Protein AF-0000000074044348 (afdb_homodimer)

Structure (mmCIF, N/CA/C/O backbone):
data_AF-0000000074044348-model_v1
#
loop_
_entity.id
_entity.type
_entity.pdbx_description
1 polymer 'ornithine decarboxylase'
#
loop_
_atom_site.group_PDB
_atom_site.id
_atom_site.type_symbol
_atom_site.label_atom_id
_atom_site.label_alt_id
_atom_site.label_comp_id
_atom_site.label_asym_id
_atom_site.label_entity_id
_atom_site.label_seq_id
_atom_site.pdbx_PDB_ins_code
_atom_site.Cartn_x
_atom_site.Cartn_y
_atom_site.Cartn_z
_atom_site.occupancy
_atom_site.B_iso_or_equiv
_atom_site.auth_seq_id
_atom_site.auth_comp_id
_atom_site.auth_asym_id
_atom_site.auth_atom_id
_atom_site.pdbx_PDB_model_num
ATOM 1 N N . MET A 1 1 ? -6.551 33.906 -3.139 1 64.88 1 MET A N 1
ATOM 2 C CA . MET A 1 1 ? -6.879 33.094 -4.301 1 64.88 1 MET A CA 1
ATOM 3 C C . MET A 1 1 ? -7.645 33.906 -5.34 1 64.88 1 MET A C 1
ATOM 5 O O . MET A 1 1 ? -8.523 34.688 -4.992 1 64.88 1 MET A O 1
ATOM 9 N N . SER A 1 2 ? -7.148 33.75 -6.535 1 73.5 2 SER A N 1
ATOM 10 C CA . SER A 1 2 ? -7.828 34.531 -7.566 1 73.5 2 SER A CA 1
ATOM 11 C C . SER A 1 2 ? -9.219 34 -7.852 1 73.5 2 SER A C 1
ATOM 13 O O . SER A 1 2 ? -9.5 32.812 -7.582 1 73.5 2 SER A O 1
ATOM 15 N N . ASN A 1 3 ? -10.031 34.781 -8.195 1 73.19 3 ASN A N 1
ATOM 16 C CA . ASN A 1 3 ? -11.391 34.406 -8.555 1 73.19 3 ASN A CA 1
ATOM 17 C C . ASN A 1 3 ? -11.398 33.312 -9.617 1 73.19 3 ASN A C 1
ATOM 19 O O . ASN A 1 3 ? -12.211 32.375 -9.562 1 73.19 3 ASN A O 1
ATOM 23 N N . ALA A 1 4 ? -10.508 33.344 -10.539 1 74.88 4 ALA A N 1
ATOM 24 C CA . ALA A 1 4 ? -10.445 32.375 -11.625 1 74.88 4 ALA A CA 1
ATOM 25 C C . ALA A 1 4 ? -10.094 30.984 -11.109 1 74.88 4 ALA A C 1
ATOM 27 O O . ALA A 1 4 ? -10.664 29.984 -11.555 1 74.88 4 ALA A O 1
ATOM 28 N N . THR A 1 5 ? -9.273 31 -10.117 1 86.94 5 THR A N 1
ATOM 29 C CA . THR A 1 5 ? -8.852 29.719 -9.555 1 86.94 5 THR A CA 1
ATOM 30 C C . THR A 1 5 ? -9.977 29.094 -8.742 1 86.94 5 THR A C 1
ATOM 32 O O . THR A 1 5 ? -10.234 27.891 -8.852 1 86.94 5 THR A O 1
ATOM 35 N N . ALA A 1 6 ? -10.602 29.922 -8.008 1 90.62 6 ALA A N 1
ATOM 36 C CA . ALA A 1 6 ? -11.727 29.438 -7.211 1 90.62 6 ALA A CA 1
ATOM 37 C C . ALA A 1 6 ? -12.828 28.875 -8.109 1 90.62 6 ALA A C 1
ATOM 39 O O . ALA A 1 6 ? -13.445 27.859 -7.781 1 90.62 6 ALA A O 1
ATOM 40 N N . GLU A 1 7 ? -13.055 29.562 -9.25 1 93.69 7 GLU A N 1
ATOM 41 C CA . GLU A 1 7 ? -14.055 29.109 -10.203 1 93.69 7 GLU A CA 1
ATOM 42 C C . GLU A 1 7 ? -13.68 27.75 -10.789 1 93.69 7 GLU A C 1
ATOM 44 O O . GLU A 1 7 ? -14.531 26.859 -10.898 1 93.69 7 GLU A O 1
ATOM 49 N N . THR A 1 8 ? -12.469 27.609 -11.109 1 95.56 8 THR A N 1
ATOM 50 C CA . THR A 1 8 ? -11.992 26.359 -11.695 1 95.56 8 THR A CA 1
ATOM 51 C C . THR A 1 8 ? -12.117 25.219 -10.688 1 95.56 8 THR A C 1
ATOM 53 O O . THR A 1 8 ? -12.547 24.125 -11.039 1 95.56 8 THR A O 1
ATOM 56 N N . VAL A 1 9 ? -11.734 25.453 -9.453 1 96.75 9 VAL A N 1
ATOM 57 C CA . VAL A 1 9 ? -11.812 24.453 -8.398 1 96.75 9 VAL A CA 1
ATOM 58 C C . VAL A 1 9 ? -13.273 24.078 -8.148 1 96.75 9 VAL A C 1
ATOM 60 O O . VAL A 1 9 ? -13.594 22.891 -8.039 1 96.75 9 VAL A O 1
ATOM 63 N N . TYR A 1 10 ? -14.102 25.094 -8.125 1 97.06 10 TYR A N 1
ATOM 64 C CA . TYR A 1 10 ? -15.523 24.859 -7.918 1 97.06 10 TYR A CA 1
ATOM 65 C C . TYR A 1 10 ? -16.109 24.016 -9.047 1 97.06 10 TYR A C 1
ATOM 67 O O . TYR A 1 10 ? -16.828 23.047 -8.797 1 97.06 10 TYR A O 1
ATOM 75 N N . GLU A 1 11 ? -15.797 24.328 -10.258 1 97.38 11 GLU A N 1
ATOM 76 C CA . GLU A 1 11 ? -16.328 23.625 -11.422 1 97.38 11 GLU A CA 1
ATOM 77 C C . GLU A 1 11 ? -15.844 22.172 -11.445 1 97.38 11 GLU A C 1
ATOM 79 O O . GLU A 1 11 ? -16.609 21.266 -11.781 1 97.38 11 GLU A O 1
ATOM 84 N N . HIS A 1 12 ? -14.633 22.016 -11.125 1 97.81 12 HIS A N 1
ATOM 85 C CA . HIS A 1 12 ? -14.094 20.656 -11.086 1 97.81 12 HIS A CA 1
ATOM 86 C C . HIS A 1 12 ? -14.781 19.812 -10.016 1 97.81 12 HIS A C 1
ATOM 88 O O . HIS A 1 12 ? -15.133 18.656 -10.25 1 97.81 12 HIS A O 1
ATOM 94 N N . LEU A 1 13 ? -14.969 20.391 -8.805 1 98.12 13 LEU A N 1
ATOM 95 C CA . LEU A 1 13 ? -15.656 19.703 -7.715 1 98.12 13 LEU A CA 1
ATOM 96 C C . LEU A 1 13 ? -17.078 19.344 -8.117 1 98.12 13 LEU A C 1
ATOM 98 O O . LEU A 1 13 ? -17.516 18.203 -7.895 1 98.12 13 LEU A O 1
ATOM 102 N N . MET A 1 14 ? -17.766 20.312 -8.75 1 97.88 14 MET A N 1
ATOM 103 C CA . MET A 1 14 ? -19.156 20.094 -9.125 1 97.88 14 MET A CA 1
ATOM 104 C C . MET A 1 14 ? -19.25 19.078 -10.258 1 97.88 14 MET A C 1
ATOM 106 O O . MET A 1 14 ? -20.219 18.297 -10.32 1 97.88 14 MET A O 1
ATOM 110 N N . ALA A 1 15 ? -18.266 19.062 -11.148 1 97.88 15 ALA A N 1
ATOM 111 C CA . ALA A 1 15 ? -18.25 18.109 -12.25 1 97.88 15 ALA A CA 1
ATOM 112 C C . ALA A 1 15 ? -18.016 16.688 -11.742 1 97.88 15 ALA A C 1
ATOM 114 O O . ALA A 1 15 ? -18.5 15.719 -12.344 1 97.88 15 ALA A O 1
ATOM 115 N N . GLY A 1 16 ? -17.375 16.531 -10.648 1 97.88 16 GLY A N 1
ATOM 116 C CA . GLY A 1 16 ? -17.031 15.227 -10.141 1 97.88 16 GLY A CA 1
ATOM 117 C C . GLY A 1 16 ? -17.984 14.711 -9.086 1 97.88 16 GLY A C 1
ATOM 118 O O . GLY A 1 16 ? -18 13.516 -8.781 1 97.88 16 GLY A O 1
ATOM 119 N N . ALA A 1 17 ? -18.828 15.562 -8.523 1 98.44 17 ALA A N 1
ATOM 120 C CA . ALA A 1 17 ? -19.719 15.18 -7.43 1 98.44 17 ALA A CA 1
ATOM 121 C C . ALA A 1 17 ? -21.156 14.984 -7.93 1 98.44 17 ALA A C 1
ATOM 123 O O . ALA A 1 17 ? -21.609 15.727 -8.797 1 98.44 17 ALA A O 1
ATOM 124 N N . ARG A 1 18 ? -21.828 14.008 -7.41 1 98.38 18 ARG A N 1
ATOM 125 C CA . ARG A 1 18 ? -23.25 13.805 -7.684 1 98.38 18 ARG A CA 1
ATOM 126 C C . ARG A 1 18 ? -24.109 14.672 -6.773 1 98.38 18 ARG A C 1
ATOM 128 O O . ARG A 1 18 ? -24.016 14.57 -5.547 1 98.38 18 ARG A O 1
ATOM 135 N N . GLN A 1 19 ? -24.938 15.492 -7.352 1 98.25 19 GLN A N 1
ATOM 136 C CA . GLN A 1 19 ? -25.828 16.344 -6.57 1 98.25 19 GLN A CA 1
ATOM 137 C C . GLN A 1 19 ? -27.094 15.602 -6.156 1 98.25 19 GLN A C 1
ATOM 139 O O . GLN A 1 19 ? -27.672 14.859 -6.949 1 98.25 19 GLN A O 1
ATOM 144 N N . ILE A 1 20 ? -27.438 15.781 -4.922 1 97.94 20 ILE A N 1
ATOM 145 C CA . ILE A 1 20 ? -28.625 15.141 -4.391 1 97.94 20 ILE A CA 1
ATOM 146 C C . ILE A 1 20 ? -29.484 16.172 -3.646 1 97.94 20 ILE A C 1
ATOM 148 O O . ILE A 1 20 ? -29.016 17.266 -3.35 1 97.94 20 ILE A O 1
ATOM 152 N N . ASP A 1 21 ? -30.719 15.766 -3.318 1 96.69 21 ASP A N 1
ATOM 153 C CA . ASP A 1 21 ? -31.625 16.656 -2.598 1 96.69 21 ASP A CA 1
ATOM 154 C C . ASP A 1 21 ? -31.219 16.766 -1.127 1 96.69 21 ASP A C 1
ATOM 156 O O . ASP A 1 21 ? -30.672 15.836 -0.556 1 96.69 21 ASP A O 1
ATOM 160 N N . ASP A 1 22 ? -31.547 17.844 -0.506 1 94.88 22 ASP A N 1
ATOM 161 C CA . ASP A 1 22 ? -31.203 18.109 0.886 1 94.88 22 ASP A CA 1
ATOM 162 C C . ASP A 1 22 ? -31.812 17.062 1.815 1 94.88 22 ASP A C 1
ATOM 164 O O . ASP A 1 22 ? -31.25 16.766 2.873 1 94.88 22 ASP A O 1
ATOM 168 N N . GLY A 1 23 ? -32.875 16.5 1.412 1 92.56 23 GLY A N 1
ATOM 169 C CA . GLY A 1 23 ? -33.562 15.531 2.256 1 92.56 23 GLY A CA 1
ATOM 170 C C . GLY A 1 23 ? -33.062 14.117 2.098 1 92.56 23 GLY A C 1
ATOM 171 O O . GLY A 1 23 ? -33.438 13.219 2.854 1 92.56 23 GLY A O 1
ATOM 172 N N . THR A 1 24 ? -32.125 13.891 1.199 1 94.62 24 THR A N 1
ATOM 173 C CA . THR A 1 24 ? -31.578 12.555 0.963 1 94.62 24 THR A CA 1
ATOM 174 C C . THR A 1 24 ? -30.656 12.141 2.1 1 94.62 24 THR A C 1
ATOM 176 O O . THR A 1 24 ? -29.656 12.828 2.377 1 94.62 24 THR A O 1
ATOM 179 N N . SER A 1 25 ? -30.953 11.062 2.814 1 93.31 25 SER A N 1
ATOM 180 C CA . SER A 1 25 ? -30.125 10.578 3.924 1 93.31 25 SER A CA 1
ATOM 181 C C . SER A 1 25 ? -28.969 9.727 3.426 1 93.31 25 SER A C 1
ATOM 183 O O . SER A 1 25 ? -28.938 9.32 2.262 1 93.31 25 SER A O 1
ATOM 185 N N . LEU A 1 26 ? -27.984 9.547 4.281 1 94 26 LEU A N 1
ATOM 186 C CA . LEU A 1 26 ? -26.906 8.633 3.949 1 94 26 LEU A CA 1
ATOM 187 C C . LEU A 1 26 ? -27.438 7.242 3.637 1 94 26 LEU A C 1
ATOM 189 O O . LEU A 1 26 ? -26.938 6.566 2.734 1 94 26 LEU A O 1
ATOM 193 N N . HIS A 1 27 ? -28.469 6.805 4.332 1 95.38 27 HIS A N 1
ATOM 194 C CA . HIS A 1 27 ? -29.094 5.52 4.07 1 95.38 27 HIS A CA 1
ATOM 195 C C . HIS A 1 27 ? -29.625 5.441 2.637 1 95.38 27 HIS A C 1
ATOM 197 O O . HIS A 1 27 ? -29.453 4.422 1.966 1 95.38 27 HIS A O 1
ATOM 203 N N . ASP A 1 28 ? -30.219 6.539 2.217 1 96.06 28 ASP A N 1
ATOM 204 C CA . ASP A 1 28 ? -30.75 6.586 0.855 1 96.06 28 ASP A CA 1
ATOM 205 C C . ASP A 1 28 ? -29.625 6.449 -0.171 1 96.06 28 ASP A C 1
ATOM 207 O O . ASP A 1 28 ? -29.781 5.762 -1.183 1 96.06 28 ASP A O 1
ATOM 211 N N . ILE A 1 29 ? -28.531 7.121 0.068 1 97.25 29 ILE A N 1
ATOM 212 C CA . ILE A 1 29 ? -27.406 7.074 -0.847 1 97.25 29 ILE A CA 1
ATOM 213 C C . ILE A 1 29 ? -26.875 5.645 -0.931 1 97.25 29 ILE A C 1
ATOM 215 O O . ILE A 1 29 ? -26.625 5.129 -2.023 1 97.25 29 ILE A O 1
ATOM 219 N N . ILE A 1 30 ? -26.688 4.996 0.235 1 97.38 30 ILE A N 1
ATOM 220 C CA . ILE A 1 30 ? -26.156 3.639 0.283 1 97.38 30 ILE A CA 1
ATOM 221 C C . ILE A 1 30 ? -27.109 2.688 -0.433 1 97.38 30 ILE A C 1
ATOM 223 O O . ILE A 1 30 ? -26.672 1.821 -1.197 1 97.38 30 ILE A O 1
ATOM 227 N N . ASP A 1 31 ? -28.406 2.854 -0.242 1 97 31 ASP A N 1
ATOM 228 C CA . ASP A 1 31 ? -29.391 2.045 -0.951 1 97 31 ASP A CA 1
ATOM 229 C C . ASP A 1 31 ? -29.203 2.162 -2.463 1 97 31 ASP A C 1
ATOM 231 O O . ASP A 1 31 ? -29.234 1.157 -3.176 1 97 31 ASP A O 1
ATOM 235 N N . ARG A 1 32 ? -29.031 3.373 -2.887 1 96.94 32 ARG A N 1
ATOM 236 C CA . ARG A 1 32 ? -28.859 3.611 -4.316 1 96.94 32 ARG A CA 1
ATOM 237 C C . ARG A 1 32 ? -27.609 2.92 -4.84 1 96.94 32 ARG A C 1
ATOM 239 O O . ARG A 1 32 ? -27.625 2.338 -5.926 1 96.94 32 ARG A O 1
ATOM 246 N N . VAL A 1 33 ? -26.531 3.004 -4.074 1 97.38 33 VAL A N 1
ATOM 247 C CA . VAL A 1 33 ? -25.266 2.393 -4.465 1 97.38 33 VAL A CA 1
ATOM 248 C C . VAL A 1 33 ? -25.422 0.874 -4.5 1 97.38 33 VAL A C 1
ATOM 250 O O . VAL A 1 33 ? -24.984 0.223 -5.449 1 97.38 33 VAL A O 1
ATOM 253 N N . VAL A 1 34 ? -26.062 0.307 -3.508 1 96.38 34 VAL A N 1
ATOM 254 C CA . VAL A 1 34 ? -26.25 -1.137 -3.422 1 96.38 34 VAL A CA 1
ATOM 255 C C . VAL A 1 34 ? -27.141 -1.607 -4.566 1 96.38 34 VAL A C 1
ATOM 257 O O . VAL A 1 34 ? -26.844 -2.607 -5.223 1 96.38 34 VAL A O 1
ATOM 260 N N . GLU A 1 35 ? -28.172 -0.871 -4.902 1 95.56 35 GLU A N 1
ATOM 261 C CA . GLU A 1 35 ? -29.141 -1.231 -5.934 1 95.56 35 GLU A CA 1
ATOM 262 C C . GLU A 1 35 ? -28.516 -1.156 -7.324 1 95.56 35 GLU A C 1
ATOM 264 O O . GLU A 1 35 ? -28.922 -1.881 -8.234 1 95.56 35 GLU A O 1
ATOM 269 N N . SER A 1 36 ? -27.594 -0.352 -7.441 1 94.62 36 SER A N 1
ATOM 270 C CA . SER A 1 36 ? -26.984 -0.146 -8.75 1 94.62 36 SER A CA 1
ATOM 271 C C . SER A 1 36 ? -25.906 -1.188 -9.039 1 94.62 36 SER A C 1
ATOM 273 O O . SER A 1 36 ? -25.312 -1.19 -10.117 1 94.62 36 SER A O 1
ATOM 275 N N . GLY A 1 37 ? -25.703 -2.119 -8.125 1 86.5 37 GLY A N 1
ATOM 276 C CA . GLY A 1 37 ? -24.672 -3.125 -8.297 1 86.5 37 GLY A CA 1
ATOM 277 C C . GLY A 1 37 ? -25.172 -4.402 -8.938 1 86.5 37 GLY A C 1
ATOM 278 O O . GLY A 1 37 ? -26.25 -4.418 -9.539 1 86.5 37 GLY A O 1
ATOM 279 N N . PRO A 1 38 ? -24.328 -5.395 -8.812 1 83.69 38 PRO A N 1
ATOM 280 C CA . PRO A 1 38 ? -23.094 -5.57 -8.047 1 83.69 38 PRO A CA 1
ATOM 281 C C . PRO A 1 38 ? -21.906 -4.793 -8.641 1 83.69 38 PRO A C 1
ATOM 283 O O . PRO A 1 38 ? -21.75 -4.746 -9.859 1 83.69 38 PRO A O 1
ATOM 286 N N . HIS A 1 39 ? -21.172 -4.199 -7.766 1 89.38 39 HIS A N 1
ATOM 287 C CA . HIS A 1 39 ? -19.938 -3.5 -8.148 1 89.38 39 HIS A CA 1
ATOM 288 C C . HIS A 1 39 ? -18.719 -4.395 -7.973 1 89.38 39 HIS A C 1
ATOM 290 O O . HIS A 1 39 ? -18.594 -5.082 -6.957 1 89.38 39 HIS A O 1
ATOM 296 N N . ASP A 1 40 ? -17.859 -4.434 -8.953 1 88.19 40 ASP A N 1
ATOM 297 C CA . ASP A 1 40 ? -16.641 -5.234 -8.859 1 88.19 40 ASP A CA 1
ATOM 298 C C . ASP A 1 40 ? -15.656 -4.609 -7.879 1 88.19 40 ASP A C 1
ATOM 300 O O . ASP A 1 40 ? -14.906 -5.324 -7.203 1 88.19 40 ASP A O 1
ATOM 304 N N . GLU A 1 41 ? -15.609 -3.299 -7.949 1 94.25 41 GLU A N 1
ATOM 305 C CA . GLU A 1 41 ? -14.75 -2.607 -6.996 1 94.25 41 GLU A CA 1
ATOM 306 C C . GLU A 1 41 ? -15.555 -2.082 -5.809 1 94.25 41 GLU A C 1
ATOM 308 O O . GLU A 1 41 ? -16.75 -1.806 -5.934 1 94.25 41 GLU A O 1
ATOM 313 N N . PRO A 1 42 ? -14.922 -1.992 -4.609 1 97.31 42 PRO A N 1
ATOM 314 C CA . PRO A 1 42 ? -15.594 -1.329 -3.494 1 97.31 42 PRO A CA 1
ATOM 315 C C . PRO A 1 42 ? -15.891 0.143 -3.773 1 97.31 42 PRO A C 1
ATOM 317 O O . PRO A 1 42 ? -15.188 0.777 -4.566 1 97.31 42 PRO A O 1
ATOM 320 N N . ILE A 1 43 ? -16.938 0.638 -3.139 1 98.31 43 ILE A N 1
ATOM 321 C CA . ILE A 1 43 ? -17.328 2.02 -3.393 1 98.31 43 ILE A CA 1
ATOM 322 C C . ILE A 1 43 ? -17.156 2.846 -2.119 1 98.31 43 ILE A C 1
ATOM 324 O O . ILE A 1 43 ? -17.703 2.496 -1.068 1 98.31 43 ILE A O 1
ATOM 328 N N . HIS A 1 44 ? -16.391 3.875 -2.154 1 98.62 44 HIS A N 1
ATOM 329 C CA . HIS A 1 44 ? -16.312 4.895 -1.113 1 98.62 44 HIS A CA 1
ATOM 330 C C . HIS A 1 44 ? -17.312 6.02 -1.368 1 98.62 44 HIS A C 1
ATOM 332 O O . HIS A 1 44 ? -17.094 6.875 -2.229 1 98.62 44 HIS A O 1
ATOM 338 N N . VAL A 1 45 ? -18.359 5.996 -0.636 1 98.5 45 VAL A N 1
ATOM 339 C CA . VAL A 1 45 ? -19.328 7.086 -0.672 1 98.5 45 VAL A CA 1
ATOM 340 C C . VAL A 1 45 ? -18.797 8.273 0.12 1 98.5 45 VAL A C 1
ATOM 342 O O . VAL A 1 45 ? -18.734 8.227 1.351 1 98.5 45 VAL A O 1
ATOM 345 N N . LEU A 1 46 ? -18.453 9.305 -0.591 1 98.69 46 LEU A N 1
ATOM 346 C CA . LEU A 1 46 ? -17.875 10.477 0.045 1 98.69 46 LEU A CA 1
ATOM 347 C C . LEU A 1 46 ? -18.891 11.609 0.121 1 98.69 46 LEU A C 1
ATOM 349 O O . LEU A 1 46 ? -19.391 12.078 -0.908 1 98.69 46 LEU A O 1
ATOM 353 N N . GLU A 1 47 ? -19.219 12.055 1.293 1 97.56 47 GLU A N 1
ATOM 354 C CA . GLU A 1 47 ? -20.125 13.188 1.484 1 97.56 47 GLU A CA 1
ATOM 355 C C . GLU A 1 47 ? -19.344 14.492 1.638 1 97.56 47 GLU A C 1
ATOM 357 O O . GLU A 1 47 ? -18.812 14.781 2.711 1 97.56 47 GLU A O 1
ATOM 362 N N . VAL A 1 48 ? -19.438 15.305 0.67 1 98.38 48 VAL A N 1
ATOM 363 C CA . VAL A 1 48 ? -18.781 16.609 0.699 1 98.38 48 VAL A CA 1
ATOM 364 C C . VAL A 1 48 ? -19.359 17.438 1.845 1 98.38 48 VAL A C 1
ATOM 366 O O . VAL A 1 48 ? -18.625 18.188 2.504 1 98.38 48 VAL A O 1
ATOM 369 N N . ASP A 1 49 ? -20.641 17.266 2.117 1 96.88 49 ASP A N 1
ATOM 370 C CA . ASP A 1 49 ? -21.344 17.984 3.17 1 96.88 49 ASP A CA 1
ATOM 371 C C . ASP A 1 49 ? -20.672 17.781 4.523 1 96.88 49 ASP A C 1
ATOM 373 O O . ASP A 1 49 ? -20.578 18.719 5.324 1 96.88 49 ASP A O 1
ATOM 377 N N . SER A 1 50 ? -20.234 16.594 4.73 1 95.25 50 SER A N 1
ATOM 378 C CA . SER A 1 50 ? -19.594 16.25 6 1 95.25 50 SER A CA 1
ATOM 379 C C . SER A 1 50 ? -18.297 17.047 6.195 1 95.25 50 SER A C 1
ATOM 381 O O . SER A 1 50 ? -18 17.484 7.309 1 95.25 50 SER A O 1
ATOM 383 N N . VAL A 1 51 ? -17.531 17.25 5.172 1 97.56 51 VAL A N 1
ATOM 384 C CA . VAL A 1 51 ? -16.281 18.031 5.227 1 97.56 51 VAL A CA 1
ATOM 385 C C . VAL A 1 51 ? -16.594 19.484 5.566 1 97.56 51 VAL A C 1
ATOM 387 O O . VAL A 1 51 ? -15.961 20.062 6.441 1 97.56 51 VAL A O 1
ATOM 390 N N . VAL A 1 52 ? -17.625 20.016 4.93 1 97.94 52 VAL A N 1
ATOM 391 C CA . VAL A 1 52 ? -18.031 21.391 5.16 1 97.94 52 VAL A CA 1
ATOM 392 C C . VAL A 1 52 ? -18.531 21.562 6.598 1 97.94 52 VAL A C 1
ATOM 394 O O . VAL A 1 52 ? -18.188 22.531 7.277 1 97.94 52 VAL A O 1
ATOM 397 N N . GLN A 1 53 ? -19.312 20.625 7.004 1 95.94 53 GLN A N 1
ATOM 398 C CA . GLN A 1 53 ? -19.859 20.672 8.352 1 95.94 53 GLN A CA 1
ATOM 399 C C . GLN A 1 53 ? -18.766 20.625 9.406 1 95.94 53 GLN A C 1
ATOM 401 O O . GLN A 1 53 ? -18.766 21.406 10.352 1 95.94 53 GLN A O 1
ATOM 406 N N . ARG A 1 54 ? -17.797 19.734 9.273 1 96.31 54 ARG A N 1
ATOM 407 C CA . ARG A 1 54 ? -16.688 19.609 10.227 1 96.31 54 ARG A CA 1
ATOM 408 C C . ARG A 1 54 ? -15.82 20.859 10.219 1 96.31 54 ARG A C 1
ATOM 410 O O . ARG A 1 54 ? -15.375 21.312 11.273 1 96.31 54 ARG A O 1
ATOM 417 N N . TYR A 1 55 ? -15.602 21.359 9.047 1 97.5 55 TYR A N 1
ATOM 418 C CA . TYR A 1 55 ? -14.859 22.609 8.938 1 97.5 55 TYR A CA 1
ATOM 419 C C . TYR A 1 55 ? -15.547 23.734 9.695 1 97.5 55 TYR A C 1
ATOM 421 O O . TYR A 1 55 ? -14.906 24.484 10.43 1 97.5 55 TYR A O 1
ATOM 429 N N . THR A 1 56 ? -16.844 23.812 9.555 1 97.12 56 THR A N 1
ATOM 430 C CA . THR A 1 56 ? -17.641 24.859 10.188 1 97.12 56 THR A CA 1
ATOM 431 C C . THR A 1 56 ? -17.625 24.719 11.703 1 97.12 56 THR A C 1
ATOM 433 O O . THR A 1 56 ? -17.469 25.703 12.43 1 97.12 56 THR A O 1
ATOM 436 N N . GLU A 1 57 ? -17.734 23.5 12.148 1 95.38 57 GLU A N 1
ATOM 437 C CA . GLU A 1 57 ? -17.703 23.266 13.594 1 95.38 57 GLU A CA 1
ATOM 438 C C . GLU A 1 57 ? -16.359 23.672 14.188 1 95.38 57 GLU A C 1
ATOM 440 O O . GLU A 1 57 ? -16.297 24.172 15.312 1 95.38 57 GLU A O 1
ATOM 445 N N . TRP A 1 58 ? -15.336 23.453 13.469 1 96.94 58 TRP A N 1
ATOM 446 C CA . TRP A 1 58 ? -14.008 23.891 13.906 1 96.94 58 TRP A CA 1
ATOM 447 C C . TRP A 1 58 ? -13.961 25.406 14.07 1 96.94 58 TRP A C 1
ATOM 449 O O . TRP A 1 58 ? -13.492 25.906 15.094 1 96.94 58 TRP A O 1
ATOM 459 N N . VAL A 1 59 ? -14.469 26.094 13.094 1 96.69 59 VAL A N 1
ATOM 460 C CA . VAL A 1 59 ? -14.477 27.562 13.109 1 96.69 59 VAL A CA 1
ATOM 461 C C . VAL A 1 59 ? -15.305 28.062 14.289 1 96.69 59 VAL A C 1
ATOM 463 O O . VAL A 1 59 ? -14.93 29.031 14.953 1 96.69 59 VAL A O 1
ATOM 466 N N . ARG A 1 60 ? -16.359 27.375 14.547 1 95.5 60 ARG A N 1
ATOM 467 C CA . ARG A 1 60 ? -17.25 27.766 15.633 1 95.5 60 ARG A CA 1
ATOM 468 C C . ARG A 1 60 ? -16.578 27.609 16.984 1 95.5 60 ARG A C 1
ATOM 470 O O . ARG A 1 60 ? -16.672 28.5 17.844 1 95.5 60 ARG A O 1
ATOM 477 N N . HIS A 1 61 ? -15.852 26.562 17.156 1 95.94 61 HIS A N 1
ATOM 478 C CA . HIS A 1 61 ? -15.344 26.219 18.469 1 95.94 61 HIS A CA 1
ATOM 479 C C . HIS A 1 61 ? -13.953 26.797 18.703 1 95.94 61 HIS A C 1
ATOM 481 O O . HIS A 1 61 ? -13.562 27.047 19.844 1 95.94 61 HIS A O 1
ATOM 487 N N . MET A 1 62 ? -13.203 27.016 17.625 1 96.31 62 MET A N 1
ATOM 488 C CA . MET A 1 62 ? -11.828 27.5 17.734 1 96.31 62 MET A CA 1
ATOM 489 C C . MET A 1 62 ? -11.547 28.578 16.703 1 96.31 62 MET A C 1
ATOM 491 O O . MET A 1 62 ? -10.688 28.391 15.828 1 96.31 62 MET A O 1
ATOM 495 N N . PRO A 1 63 ? -12.133 29.688 16.844 1 92.56 63 PRO A N 1
ATOM 496 C CA . PRO A 1 63 ? -12.016 30.734 15.828 1 92.56 63 PRO A CA 1
ATOM 497 C C . PRO A 1 63 ? -10.594 31.281 15.711 1 92.56 63 PRO A C 1
ATOM 499 O O . PRO A 1 63 ? -10.234 31.844 14.68 1 92.56 63 PRO A O 1
ATOM 502 N N . ARG A 1 64 ? -9.773 31.031 16.719 1 93.69 64 ARG A N 1
ATOM 503 C CA . ARG A 1 64 ? -8.414 31.562 16.703 1 93.69 64 ARG A CA 1
ATOM 504 C C . ARG A 1 64 ? -7.461 30.594 16 1 93.69 64 ARG A C 1
ATOM 506 O O . ARG A 1 64 ? -6.305 30.953 15.734 1 93.69 64 ARG A O 1
ATOM 513 N N . VAL A 1 65 ? -7.922 29.422 15.734 1 96.94 65 VAL A N 1
ATOM 514 C CA . VAL A 1 65 ? -7.043 28.391 15.203 1 96.94 65 VAL A CA 1
ATOM 515 C C . VAL A 1 65 ? -7.426 28.078 13.758 1 96.94 65 VAL A C 1
ATOM 517 O O . VAL A 1 65 ? -8.484 27.5 13.5 1 96.94 65 VAL A O 1
ATOM 520 N N . LYS A 1 66 ? -6.594 28.375 12.852 1 97 66 LYS A N 1
ATOM 521 C CA . LYS A 1 66 ? -6.84 28.078 11.445 1 97 66 LYS A CA 1
ATOM 522 C C . LYS A 1 66 ? -6.633 26.594 11.156 1 97 66 LYS A C 1
ATOM 524 O O . LYS A 1 66 ? -5.891 25.922 11.867 1 97 66 LYS A O 1
ATOM 529 N N . GLN A 1 67 ? -7.293 26.125 10.109 1 97.25 67 GLN A N 1
ATOM 530 C CA . GLN A 1 67 ? -7.203 24.719 9.734 1 97.25 67 GLN A CA 1
ATOM 531 C C . GLN A 1 67 ? -6.27 24.516 8.547 1 97.25 67 GLN A C 1
ATOM 533 O O . GLN A 1 67 ? -6.523 25.031 7.461 1 97.25 67 GLN A O 1
ATOM 538 N N . TYR A 1 68 ? -5.258 23.844 8.734 1 98.62 68 TYR A N 1
ATOM 539 C CA . TYR A 1 68 ? -4.402 23.344 7.664 1 98.62 68 TYR A CA 1
ATOM 540 C C . TYR A 1 68 ? -4.605 21.844 7.461 1 98.62 68 TYR A C 1
ATOM 542 O O . TYR A 1 68 ? -4.004 21.031 8.164 1 98.62 68 TYR A O 1
ATOM 550 N N . TYR A 1 69 ? -5.379 21.5 6.484 1 98.56 69 TYR A N 1
ATOM 551 C CA . TYR A 1 69 ? -5.75 20.109 6.258 1 98.56 69 TYR A CA 1
ATOM 552 C C . TYR A 1 69 ? -4.523 19.266 5.941 1 98.56 69 TYR A C 1
ATOM 554 O O . TYR A 1 69 ? -3.76 19.578 5.027 1 98.56 69 TYR A O 1
ATOM 562 N N . ALA A 1 70 ? -4.305 18.203 6.738 1 97.44 70 ALA A N 1
ATOM 563 C CA . ALA A 1 70 ? -3.246 17.234 6.438 1 97.44 70 ALA A CA 1
ATOM 564 C C . ALA A 1 70 ? -3.643 16.328 5.277 1 97.44 70 ALA A C 1
ATOM 566 O O . ALA A 1 70 ? -4.289 15.305 5.477 1 97.44 70 ALA A O 1
ATOM 567 N N . ILE A 1 71 ? -3.158 16.562 4.102 1 97 71 ILE A N 1
ATOM 568 C CA . ILE A 1 71 ? -3.596 15.914 2.869 1 97 71 ILE A CA 1
ATOM 569 C C . ILE A 1 71 ? -3.338 14.406 2.953 1 97 71 ILE A C 1
ATOM 571 O O . ILE A 1 71 ? -4.059 13.617 2.346 1 97 71 ILE A O 1
ATOM 575 N N . LYS A 1 72 ? -2.381 14.039 3.727 1 95.38 72 LYS A N 1
ATOM 576 C CA . LYS A 1 72 ? -1.975 12.641 3.836 1 95.38 72 LYS A CA 1
ATOM 577 C C . LYS A 1 72 ? -3.109 11.781 4.387 1 95.38 72 LYS A C 1
ATOM 579 O O . LYS A 1 72 ? -3.082 10.555 4.258 1 95.38 72 LYS A O 1
ATOM 584 N N . SER A 1 73 ? -4.086 12.375 5.051 1 96.56 73 SER A N 1
ATOM 585 C CA . SER A 1 73 ? -5.168 11.609 5.66 1 96.56 73 SER A CA 1
ATOM 586 C C . SER A 1 73 ? -6.137 11.086 4.602 1 96.56 73 SER A C 1
ATOM 588 O O . SER A 1 73 ? -6.672 9.984 4.738 1 96.56 73 SER A O 1
ATOM 590 N N . ASN A 1 74 ? -6.402 11.828 3.668 1 98.06 74 ASN A N 1
ATOM 591 C CA . ASN A 1 74 ? -7.23 11.523 2.508 1 98.06 74 ASN A CA 1
ATOM 592 C C . ASN A 1 74 ? -7.043 12.555 1.398 1 98.06 74 ASN A C 1
ATOM 594 O O . ASN A 1 74 ? -7.383 13.727 1.57 1 98.06 74 ASN A O 1
ATOM 598 N N . ASP A 1 75 ? -6.512 12.172 0.274 1 98 75 ASP A N 1
ATOM 599 C CA . ASP A 1 75 ? -6.129 13.125 -0.766 1 98 75 ASP A CA 1
ATOM 600 C C . ASP A 1 75 ? -7.156 13.141 -1.897 1 98 75 ASP A C 1
ATOM 602 O O . ASP A 1 75 ? -6.84 13.531 -3.023 1 98 75 ASP A O 1
ATOM 606 N N . ALA A 1 76 ? -8.375 12.602 -1.661 1 98.19 76 ALA A N 1
ATOM 607 C CA . ALA A 1 76 ? -9.422 12.648 -2.684 1 98.19 76 ALA A CA 1
ATOM 608 C C . ALA A 1 76 ? -9.641 14.078 -3.17 1 98.19 76 ALA A C 1
ATOM 610 O O . ALA A 1 76 ? -9.664 15.016 -2.369 1 98.19 76 ALA A O 1
ATOM 611 N N . ASP A 1 77 ? -9.844 14.273 -4.426 1 98.25 77 ASP A N 1
ATOM 612 C CA . ASP A 1 77 ? -10.016 15.594 -5.027 1 98.25 77 ASP A CA 1
ATOM 613 C C . ASP A 1 77 ? -11.164 16.344 -4.363 1 98.25 77 ASP A C 1
ATOM 615 O O . ASP A 1 77 ? -11.023 17.531 -4.035 1 98.25 77 ASP A O 1
ATOM 619 N N . ALA A 1 78 ? -12.227 15.703 -4.125 1 98.69 78 ALA A N 1
ATOM 620 C CA . ALA A 1 78 ? -13.422 16.359 -3.594 1 98.69 78 ALA A CA 1
ATOM 621 C C . ALA A 1 78 ? -13.141 16.969 -2.221 1 98.69 78 ALA A C 1
ATOM 623 O O . ALA A 1 78 ? -13.648 18.047 -1.9 1 98.69 78 ALA A O 1
ATOM 624 N N . ILE A 1 79 ? -12.375 16.312 -1.399 1 98.81 79 ILE A N 1
ATOM 625 C CA . ILE A 1 79 ? -12.062 16.812 -0.066 1 98.81 79 ILE A CA 1
ATOM 626 C C . ILE A 1 79 ? -11.102 18 -0.17 1 98.81 79 ILE A C 1
ATOM 628 O O . ILE A 1 79 ? -11.344 19.062 0.404 1 98.81 79 ILE A O 1
ATOM 632 N N . VAL A 1 80 ? -10.023 17.812 -0.965 1 98.62 80 VAL A N 1
ATOM 633 C CA . VAL A 1 80 ? -8.984 18.828 -1.094 1 98.62 80 VAL A CA 1
ATOM 634 C C . VAL A 1 80 ? -9.57 20.094 -1.702 1 98.62 80 VAL A C 1
ATOM 636 O O . VAL A 1 80 ? -9.352 21.188 -1.193 1 98.62 80 VAL A O 1
ATOM 639 N N . GLU A 1 81 ? -10.383 19.938 -2.703 1 98.38 81 GLU A N 1
ATOM 640 C CA . GLU A 1 81 ? -11.008 21.078 -3.381 1 98.38 81 GLU A CA 1
ATOM 641 C C . GLU A 1 81 ? -12 21.781 -2.465 1 98.38 81 GLU A C 1
ATOM 643 O O . GLU A 1 81 ? -12.102 23.016 -2.494 1 98.38 81 GLU A O 1
ATOM 648 N N . THR A 1 82 ? -12.695 21 -1.679 1 98.44 82 THR A N 1
ATOM 649 C CA . THR A 1 82 ? -13.609 21.609 -0.712 1 98.44 82 THR A CA 1
ATOM 650 C C . THR A 1 82 ? -12.852 22.469 0.286 1 98.44 82 THR A C 1
ATOM 652 O O . THR A 1 82 ? -13.242 23.609 0.542 1 98.44 82 THR A O 1
ATOM 655 N N . VAL A 1 83 ? -11.766 22.016 0.796 1 98.31 83 VAL A N 1
ATOM 656 C CA . VAL A 1 83 ? -10.969 22.75 1.767 1 98.31 83 VAL A CA 1
ATOM 657 C C . VAL A 1 83 ? -10.414 24.016 1.119 1 98.31 83 VAL A C 1
ATOM 659 O O . VAL A 1 83 ? -10.406 25.094 1.737 1 98.31 83 VAL A O 1
ATOM 662 N N . VAL A 1 84 ? -10.008 23.875 -0.139 1 97.5 84 VAL A N 1
ATOM 663 C CA . VAL A 1 84 ? -9.5 25.031 -0.875 1 97.5 84 VAL A CA 1
ATOM 664 C C . VAL A 1 84 ? -10.586 26.109 -0.956 1 97.5 84 VAL A C 1
ATOM 666 O O . VAL A 1 84 ? -10.328 27.281 -0.662 1 97.5 84 VAL A O 1
ATOM 669 N N . LEU A 1 85 ? -11.766 25.75 -1.305 1 96.69 85 LEU A N 1
ATOM 670 C CA . LEU A 1 85 ? -12.867 26.688 -1.474 1 96.69 85 LEU A CA 1
ATOM 671 C C . LEU A 1 85 ? -13.227 27.344 -0.148 1 96.69 85 LEU A C 1
ATOM 673 O O . LEU A 1 85 ? -13.586 28.531 -0.117 1 96.69 85 LEU A O 1
ATOM 677 N N . LEU A 1 86 ? -13.07 26.609 0.925 1 97.19 86 LEU A N 1
ATOM 678 C CA . LEU A 1 86 ? -13.453 27.125 2.238 1 97.19 86 LEU A CA 1
ATOM 679 C C . LEU A 1 86 ? -12.383 28.062 2.793 1 97.19 86 LEU A C 1
ATOM 681 O O . LEU A 1 86 ? -12.562 28.656 3.854 1 97.19 86 LEU A O 1
ATOM 685 N N . GLY A 1 87 ? -11.242 28.125 2.109 1 95.25 87 GLY A N 1
ATOM 686 C CA . GLY A 1 87 ? -10.18 29.031 2.539 1 95.25 87 GLY A CA 1
ATOM 687 C C . GLY A 1 87 ? -9.211 28.375 3.508 1 95.25 87 GLY A C 1
ATOM 688 O O . GLY A 1 87 ? -8.422 29.062 4.16 1 95.25 87 GLY A O 1
ATOM 689 N N . GLY A 1 88 ? -9.297 27.078 3.619 1 96.88 88 GLY A N 1
ATOM 690 C CA . GLY A 1 88 ? -8.398 26.359 4.504 1 96.88 88 GLY A CA 1
ATOM 691 C C . GLY A 1 88 ? -6.973 26.312 3.998 1 96.88 88 GLY A C 1
ATOM 692 O O . GLY A 1 88 ? -6.707 26.625 2.834 1 96.88 88 GLY A O 1
ATOM 693 N N . GLY A 1 89 ? -6.031 26.047 4.879 1 97.94 89 GLY A N 1
ATOM 694 C CA . GLY A 1 89 ? -4.645 25.781 4.539 1 97.94 89 GLY A CA 1
ATOM 695 C C . GLY A 1 89 ? -4.328 24.297 4.438 1 97.94 89 GLY A C 1
ATOM 696 O O . GLY A 1 89 ? -5.219 23.453 4.555 1 97.94 89 GLY A O 1
ATOM 697 N N . PHE A 1 90 ? -3.055 24.094 4.156 1 98.69 90 PHE A N 1
ATOM 698 C CA . PHE A 1 90 ? -2.689 22.688 3.938 1 98.69 90 PHE A CA 1
ATOM 699 C C . PHE A 1 90 ? -1.364 22.375 4.613 1 98.69 90 PHE A C 1
ATOM 701 O O . PHE A 1 90 ? -0.431 23.172 4.582 1 98.69 90 PHE A O 1
ATOM 708 N N . ASP A 1 91 ? -1.359 21.281 5.309 1 98.25 91 ASP A N 1
ATOM 709 C CA . ASP A 1 91 ? -0.153 20.594 5.754 1 98.25 91 ASP A CA 1
ATOM 710 C C . ASP A 1 91 ? 0.314 19.578 4.711 1 98.25 91 ASP A C 1
ATOM 712 O O . ASP A 1 91 ? -0.389 18.609 4.426 1 98.25 91 ASP A O 1
ATOM 716 N N . CYS A 1 92 ? 1.509 19.797 4.141 1 98.12 92 CYS A N 1
ATOM 717 C CA . CYS A 1 92 ? 2.066 18.938 3.105 1 98.12 92 CYS A CA 1
ATOM 718 C C . CYS A 1 92 ? 3.33 18.25 3.598 1 98.12 92 CYS A C 1
ATOM 720 O O . CYS A 1 92 ? 4.113 18.828 4.352 1 98.12 92 CYS A O 1
ATOM 722 N N . ALA A 1 93 ? 3.508 17.047 3.092 1 95.81 93 ALA A N 1
ATOM 723 C CA . ALA A 1 93 ? 4.645 16.25 3.572 1 95.81 93 ALA A CA 1
ATOM 724 C C . ALA A 1 93 ? 5.605 15.93 2.432 1 95.81 93 ALA A C 1
ATOM 726 O O . ALA A 1 93 ? 6.684 15.375 2.66 1 95.81 93 ALA A O 1
ATOM 727 N N . SER A 1 94 ? 5.305 16.25 1.237 1 96.62 94 SER A N 1
ATOM 728 C CA . SER A 1 94 ? 6.141 15.883 0.099 1 96.62 94 SER A CA 1
ATOM 729 C C . SER A 1 94 ? 6.055 16.922 -1.008 1 96.62 94 SER A C 1
ATOM 731 O O . SER A 1 94 ? 5.172 17.781 -0.989 1 96.62 94 SER A O 1
ATOM 733 N N . GLN A 1 95 ? 6.977 16.797 -1.92 1 96 95 GLN A N 1
ATOM 734 C CA . GLN A 1 95 ? 6.977 17.672 -3.094 1 96 95 GLN A CA 1
ATOM 735 C C . GLN A 1 95 ? 5.684 17.516 -3.889 1 96 95 GLN A C 1
ATOM 737 O O . GLN A 1 95 ? 5.125 18.5 -4.363 1 96 95 GLN A O 1
ATOM 742 N N . SER A 1 96 ? 5.234 16.281 -4.047 1 96.44 96 SER A N 1
ATOM 743 C CA . SER A 1 96 ? 4.02 16.031 -4.812 1 96.44 96 SER A CA 1
ATOM 744 C C . SER A 1 96 ? 2.811 16.719 -4.18 1 96.44 96 SER A C 1
ATOM 746 O O . SER A 1 96 ? 1.955 17.25 -4.883 1 96.44 96 SER A O 1
ATOM 748 N N . GLU A 1 97 ? 2.709 16.688 -2.9 1 97.81 97 GLU A N 1
ATOM 749 C CA . GLU A 1 97 ? 1.607 17.359 -2.209 1 97.81 97 GLU A CA 1
ATOM 750 C C . GLU A 1 97 ? 1.695 18.875 -2.361 1 97.81 97 GLU A C 1
ATOM 752 O O . GLU A 1 97 ? 0.68 19.547 -2.566 1 97.81 97 GLU A O 1
ATOM 757 N N . LEU A 1 98 ? 2.938 19.406 -2.24 1 98.12 98 LEU A N 1
ATOM 758 C CA . LEU A 1 98 ? 3.141 20.828 -2.439 1 98.12 98 LEU A CA 1
ATOM 759 C C . LEU A 1 98 ? 2.684 21.25 -3.83 1 98.12 98 LEU A C 1
ATOM 761 O O . LEU A 1 98 ? 1.912 22.203 -3.971 1 98.12 98 LEU A O 1
ATOM 765 N N . GLU A 1 99 ? 3.131 20.484 -4.777 1 97.62 99 GLU A N 1
ATOM 766 C CA . GLU A 1 99 ? 2.797 20.812 -6.164 1 97.62 99 GLU A CA 1
ATOM 767 C C . GLU A 1 99 ? 1.289 20.75 -6.395 1 97.62 99 GLU A C 1
ATOM 769 O O . GLU A 1 99 ? 0.729 21.594 -7.094 1 97.62 99 GLU A O 1
ATOM 774 N N . ARG A 1 100 ? 0.678 19.828 -5.781 1 96.94 100 ARG A N 1
ATOM 775 C CA . ARG A 1 100 ? -0.761 19.641 -5.945 1 96.94 100 ARG A CA 1
ATOM 776 C C . ARG A 1 100 ? -1.527 20.859 -5.426 1 96.94 100 ARG A C 1
ATOM 778 O O . ARG A 1 100 ? -2.361 21.422 -6.133 1 96.94 100 ARG A O 1
ATOM 785 N N . VAL A 1 101 ? -1.269 21.297 -4.211 1 97.5 101 VAL A N 1
ATOM 786 C CA . VAL A 1 101 ? -2.061 22.375 -3.609 1 97.5 101 VAL A CA 1
ATOM 787 C C . VAL A 1 101 ? -1.689 23.703 -4.242 1 97.5 101 VAL A C 1
ATOM 789 O O . VAL A 1 101 ? -2.541 24.578 -4.395 1 97.5 101 VAL A O 1
ATOM 792 N N . LEU A 1 102 ? -0.423 23.844 -4.625 1 97.62 102 LEU A N 1
ATOM 793 C CA . LEU A 1 102 ? -0.028 25.031 -5.371 1 97.62 102 LEU A CA 1
ATOM 794 C C . LEU A 1 102 ? -0.77 25.109 -6.703 1 97.62 102 LEU A C 1
ATOM 796 O O . LEU A 1 102 ? -1.21 26.188 -7.109 1 97.62 102 LEU A O 1
ATOM 800 N N . GLY A 1 103 ? -0.928 23.922 -7.34 1 97 103 GLY A N 1
ATOM 801 C CA . GLY A 1 103 ? -1.645 23.859 -8.602 1 97 103 GLY A CA 1
ATOM 802 C C . GLY A 1 103 ? -3.107 24.234 -8.484 1 97 103 GLY A C 1
ATOM 803 O O . GLY A 1 103 ? -3.725 24.672 -9.461 1 97 103 GLY A O 1
ATOM 804 N N . LEU A 1 104 ? -3.629 24.156 -7.293 1 96.69 104 LEU A N 1
ATOM 805 C CA . LEU A 1 104 ? -5.023 24.5 -7.035 1 96.69 104 LEU A CA 1
ATOM 806 C C . LEU A 1 104 ? -5.152 25.969 -6.633 1 96.69 104 LEU A C 1
ATOM 808 O O . LEU A 1 104 ? -6.246 26.422 -6.297 1 96.69 104 LEU A O 1
ATOM 812 N N . GLY A 1 105 ? -4.004 26.688 -6.562 1 95.25 105 GLY A N 1
ATOM 813 C CA . GLY A 1 105 ? -4.02 28.109 -6.316 1 95.25 105 GLY A CA 1
ATOM 814 C C . GLY A 1 105 ? -3.92 28.469 -4.844 1 95.25 105 GLY A C 1
ATOM 815 O O . GLY A 1 105 ? -4.109 29.625 -4.465 1 95.25 105 GLY A O 1
ATOM 816 N N . VAL A 1 106 ? -3.596 27.562 -3.996 1 96.5 106 VAL A N 1
ATOM 817 C CA . VAL A 1 106 ? -3.416 27.859 -2.58 1 96.5 106 VAL A CA 1
ATOM 818 C C . VAL A 1 106 ? -2.182 28.75 -2.389 1 96.5 106 VAL A C 1
ATOM 820 O O . VAL A 1 106 ? -1.094 28.406 -2.863 1 96.5 106 VAL A O 1
ATOM 823 N N . PRO A 1 107 ? -2.355 29.875 -1.811 1 96.12 107 PRO A N 1
ATOM 824 C CA . PRO A 1 107 ? -1.179 30.719 -1.602 1 96.12 107 PRO A CA 1
ATOM 825 C C . PRO A 1 107 ? -0.17 30.109 -0.636 1 96.12 107 PRO A C 1
ATOM 827 O O . PRO A 1 107 ? -0.56 29.438 0.322 1 96.12 107 PRO A O 1
ATOM 830 N N . PRO A 1 108 ? 1.108 30.328 -0.828 1 97.19 108 PRO A N 1
ATOM 831 C CA . PRO A 1 108 ? 2.164 29.719 -0.012 1 97.19 108 PRO A CA 1
ATOM 832 C C . PRO A 1 108 ? 1.991 30 1.479 1 97.19 108 PRO A C 1
ATOM 834 O O . PRO A 1 108 ? 2.344 29.172 2.314 1 97.19 108 PRO A O 1
ATOM 837 N N . GLU A 1 109 ? 1.435 31.109 1.858 1 96.06 109 GLU A N 1
ATOM 838 C CA . GLU A 1 109 ? 1.292 31.5 3.262 1 96.06 109 GLU A CA 1
ATOM 839 C C . GLU A 1 109 ? 0.294 30.594 3.979 1 96.06 109 GLU A C 1
ATOM 841 O O . GLU A 1 109 ? 0.236 30.578 5.211 1 96.06 109 GLU A O 1
ATOM 846 N N . ARG A 1 110 ? -0.527 29.828 3.184 1 97.12 110 ARG A N 1
ATOM 847 C CA . ARG A 1 110 ? -1.486 28.906 3.77 1 97.12 110 ARG A CA 1
ATOM 848 C C . ARG A 1 110 ? -1.005 27.469 3.633 1 97.12 110 ARG A C 1
ATOM 850 O O . ARG A 1 110 ? -1.805 26.531 3.697 1 97.12 110 ARG A O 1
ATOM 857 N N . ILE A 1 111 ? 0.27 27.328 3.377 1 98.56 111 ILE A N 1
ATOM 858 C CA . ILE A 1 111 ? 0.872 26 3.258 1 98.56 111 ILE A CA 1
ATOM 859 C C . ILE A 1 111 ? 2.004 25.859 4.27 1 98.56 111 ILE A C 1
ATOM 861 O O . ILE A 1 111 ? 2.809 26.781 4.449 1 98.56 111 ILE A O 1
ATOM 865 N N . ILE A 1 112 ? 2.012 24.828 4.973 1 98.75 112 ILE A N 1
ATOM 866 C CA . ILE A 1 112 ? 3.17 24.453 5.773 1 98.75 112 ILE A CA 1
ATOM 867 C C . ILE A 1 112 ? 3.777 23.156 5.223 1 98.75 112 ILE A C 1
ATOM 869 O O . ILE A 1 112 ? 3.068 22.172 5.012 1 98.75 112 ILE A O 1
ATOM 873 N N . TYR A 1 113 ? 5.031 23.203 4.82 1 98.44 113 TYR A N 1
ATOM 874 C CA . TYR A 1 113 ? 5.77 21.984 4.527 1 98.44 113 TYR A CA 1
ATOM 875 C C . TYR A 1 113 ? 6.254 21.312 5.809 1 98.44 113 TYR A C 1
ATOM 877 O O . TYR A 1 113 ? 7.379 21.562 6.254 1 98.44 113 TYR A O 1
ATOM 885 N N . ALA A 1 114 ? 5.508 20.422 6.289 1 96.44 114 ALA A N 1
ATOM 886 C CA . ALA A 1 114 ? 5.609 19.984 7.684 1 96.44 114 ALA A CA 1
ATOM 887 C C . ALA A 1 114 ? 6.535 18.781 7.816 1 96.44 114 ALA A C 1
ATOM 889 O O . ALA A 1 114 ? 6.785 18.312 8.93 1 96.44 114 ALA A O 1
ATOM 890 N N . GLN A 1 115 ? 7.098 18.281 6.73 1 95.25 115 GLN A N 1
ATOM 891 C CA . GLN A 1 115 ? 7.984 17.125 6.797 1 95.25 115 GLN A CA 1
ATOM 892 C C . GLN A 1 115 ? 9.289 17.469 7.512 1 95.25 115 GLN A C 1
ATOM 894 O O . GLN A 1 115 ? 10.023 18.359 7.074 1 95.25 115 GLN A O 1
ATOM 899 N N . PRO A 1 116 ? 9.609 16.75 8.523 1 93.31 116 PRO A N 1
ATOM 900 C CA . PRO A 1 116 ? 10.805 17.125 9.281 1 93.31 116 PRO A CA 1
ATOM 901 C C . PRO A 1 116 ? 12.102 16.703 8.578 1 93.31 116 PRO A C 1
ATOM 903 O O . PRO A 1 116 ? 13.172 17.234 8.891 1 93.31 116 PRO A O 1
ATOM 906 N N . SER A 1 117 ? 12.031 15.703 7.754 1 95.06 117 SER A N 1
ATOM 907 C CA . SER A 1 117 ? 13.18 15.305 6.941 1 95.06 117 SER A CA 1
ATOM 908 C C . SER A 1 117 ? 12.867 15.406 5.453 1 95.06 117 SER A C 1
ATOM 910 O O . SER A 1 117 ? 12.078 14.617 4.922 1 95.06 117 SER A O 1
ATOM 912 N N . LYS A 1 118 ? 13.516 16.359 4.816 1 96.56 118 LYS A N 1
ATOM 913 C CA . LYS A 1 118 ? 13.156 16.703 3.445 1 96.56 118 LYS A CA 1
ATOM 914 C C . LYS A 1 118 ? 14.297 16.391 2.482 1 96.56 118 LYS A C 1
ATOM 916 O O . LYS A 1 118 ? 15.469 16.422 2.861 1 96.56 118 LYS A O 1
ATOM 921 N N . SER A 1 119 ? 13.914 16.109 1.289 1 95 119 SER A N 1
ATOM 922 C CA . SER A 1 119 ? 14.938 16.016 0.246 1 95 119 SER A CA 1
ATOM 923 C C . SER A 1 119 ? 15.398 17.406 -0.177 1 95 119 SER A C 1
ATOM 925 O O . SER A 1 119 ? 14.688 18.391 0.009 1 95 119 SER A O 1
ATOM 927 N N . VAL A 1 120 ? 16.578 17.469 -0.737 1 95.81 120 VAL A N 1
ATOM 928 C CA . VAL A 1 120 ? 17.094 18.734 -1.245 1 95.81 120 VAL A CA 1
ATOM 929 C C . VAL A 1 120 ? 16.188 19.266 -2.354 1 95.81 120 VAL A C 1
ATOM 931 O O . VAL A 1 120 ? 15.898 20.469 -2.416 1 95.81 120 VAL A O 1
ATOM 934 N N . ALA A 1 121 ? 15.688 18.344 -3.154 1 94.06 121 ALA A N 1
ATOM 935 C CA . ALA A 1 121 ? 14.805 18.734 -4.254 1 94.06 121 ALA A CA 1
ATOM 936 C C . ALA A 1 121 ? 13.531 19.391 -3.729 1 94.06 121 ALA A C 1
ATOM 938 O O . ALA A 1 121 ? 13.078 20.406 -4.27 1 94.06 121 ALA A O 1
ATOM 939 N N . SER A 1 122 ? 12.961 18.828 -2.725 1 95.56 122 SER A N 1
ATOM 940 C CA . SER A 1 122 ? 11.734 19.375 -2.162 1 95.56 122 SER A CA 1
ATOM 941 C C . SER A 1 122 ? 11.992 20.719 -1.467 1 95.56 122 SER A C 1
ATOM 943 O O . SER A 1 122 ? 11.141 21.609 -1.48 1 95.56 122 SER A O 1
ATOM 945 N N . LEU A 1 123 ? 13.18 20.906 -0.861 1 97 123 LEU A N 1
ATOM 946 C CA . LEU A 1 123 ? 13.555 22.172 -0.233 1 97 123 LEU A CA 1
ATOM 947 C C . LEU A 1 123 ? 13.688 23.266 -1.274 1 97 123 LEU A C 1
ATOM 949 O O . LEU A 1 123 ? 13.273 24.406 -1.035 1 97 123 LEU A O 1
ATOM 953 N N . LYS A 1 124 ? 14.219 22.875 -2.35 1 97.06 124 LYS A N 1
ATOM 954 C CA . LYS A 1 124 ? 14.375 23.859 -3.42 1 97.06 124 LYS A CA 1
ATOM 955 C C . LYS A 1 124 ? 13.023 24.328 -3.939 1 97.06 124 LYS A C 1
ATOM 957 O O . LYS A 1 124 ? 12.836 25.516 -4.215 1 97.06 124 LYS A O 1
ATOM 962 N N . LEU A 1 125 ? 12.125 23.406 -4.043 1 97 125 LEU A N 1
ATOM 963 C CA . LEU A 1 125 ? 10.773 23.797 -4.441 1 97 125 LEU A CA 1
ATOM 964 C C . LEU A 1 125 ? 10.141 24.703 -3.398 1 97 125 LEU A C 1
ATOM 966 O O . LEU A 1 125 ? 9.523 25.719 -3.746 1 97 125 LEU A O 1
ATOM 970 N N . ALA A 1 126 ? 10.273 24.359 -2.182 1 98.38 126 ALA A N 1
ATOM 971 C CA . ALA A 1 126 ? 9.734 25.172 -1.104 1 98.38 126 ALA A CA 1
ATOM 972 C C . ALA A 1 126 ? 10.344 26.578 -1.133 1 98.38 126 ALA A C 1
ATOM 974 O O . ALA A 1 126 ? 9.633 27.562 -0.923 1 98.38 126 ALA A O 1
ATOM 975 N N . ARG A 1 127 ? 11.602 26.672 -1.397 1 98.69 127 ARG A N 1
ATOM 976 C CA . ARG A 1 127 ? 12.289 27.953 -1.485 1 98.69 127 ARG A CA 1
ATOM 977 C C . ARG A 1 127 ? 11.742 28.781 -2.637 1 98.69 127 ARG A C 1
ATOM 979 O O . ARG A 1 127 ? 11.453 29.969 -2.465 1 98.69 127 ARG A O 1
ATOM 986 N N . GLN A 1 128 ? 11.594 28.078 -3.736 1 98.38 128 GLN A N 1
ATOM 987 C CA . GLN A 1 128 ? 11.109 28.766 -4.926 1 98.38 128 GLN A CA 1
ATOM 988 C C . GLN A 1 128 ? 9.734 29.391 -4.676 1 98.38 128 GLN A C 1
ATOM 990 O O . GLN A 1 128 ? 9.414 30.438 -5.246 1 98.38 128 GLN A O 1
ATOM 995 N N . ARG A 1 129 ? 9 28.828 -3.787 1 98.25 129 ARG A N 1
ATOM 996 C CA . ARG A 1 129 ? 7.625 29.266 -3.572 1 98.25 129 ARG A CA 1
ATOM 997 C C . ARG A 1 129 ? 7.477 29.953 -2.215 1 98.25 129 ARG A C 1
ATOM 999 O O . ARG A 1 129 ? 6.363 30.281 -1.8 1 98.25 129 ARG A O 1
ATOM 1006 N N . CYS A 1 130 ? 8.594 30.062 -1.459 1 98.38 130 CYS A N 1
ATOM 1007 C CA . CYS A 1 130 ? 8.633 30.734 -0.162 1 98.38 130 CYS A CA 1
ATOM 1008 C C . CYS A 1 130 ? 7.688 30.062 0.826 1 98.38 130 CYS A C 1
ATOM 1010 O O . CYS A 1 130 ? 6.895 30.734 1.486 1 98.38 130 CYS A O 1
ATOM 1012 N N . ILE A 1 131 ? 7.73 28.828 0.852 1 98.69 131 ILE A N 1
ATOM 1013 C CA . ILE A 1 131 ? 6.867 28.062 1.747 1 98.69 131 ILE A CA 1
ATOM 1014 C C . ILE A 1 131 ? 7.59 27.812 3.07 1 98.69 131 ILE A C 1
ATOM 1016 O O . ILE A 1 131 ? 8.742 27.375 3.086 1 98.69 131 ILE A O 1
ATOM 1020 N N . ARG A 1 132 ? 6.938 28.125 4.188 1 98.12 132 ARG A N 1
ATOM 1021 C CA . ARG A 1 132 ? 7.5 27.875 5.508 1 98.12 132 ARG A CA 1
ATOM 1022 C C . ARG A 1 132 ? 7.637 26.375 5.762 1 98.12 132 ARG A C 1
ATOM 1024 O O . ARG A 1 132 ? 6.855 25.578 5.238 1 98.12 132 ARG A O 1
ATOM 1031 N N . THR A 1 133 ? 8.641 26.062 6.527 1 98.62 133 THR A N 1
ATOM 1032 C CA . THR A 1 133 ? 8.875 24.641 6.789 1 98.62 133 THR A CA 1
ATOM 1033 C C . THR A 1 133 ? 9.359 24.438 8.219 1 98.62 133 THR A C 1
ATOM 1035 O O . THR A 1 133 ? 9.367 25.359 9.023 1 98.62 133 THR A O 1
ATOM 1038 N N . VAL A 1 134 ? 9.672 23.156 8.594 1 98.62 134 VAL A N 1
ATOM 1039 C CA . VAL A 1 134 ? 9.93 22.812 9.984 1 98.62 134 VAL A CA 1
ATOM 1040 C C . VAL A 1 134 ? 11.289 22.125 10.102 1 98.62 134 VAL A C 1
ATOM 1042 O O . VAL A 1 134 ? 11.859 21.688 9.102 1 98.62 134 VAL A O 1
ATOM 1045 N N . PHE A 1 135 ? 11.859 22.125 11.266 1 98.38 135 PHE A N 1
ATOM 1046 C CA . PHE A 1 135 ? 13.055 21.359 11.586 1 98.38 135 PHE A CA 1
ATOM 1047 C C . PHE A 1 135 ? 12.984 20.812 13.008 1 98.38 135 PHE A C 1
ATOM 1049 O O . PHE A 1 135 ? 12.258 21.344 13.852 1 98.38 135 PHE A O 1
ATOM 1056 N N . ASP A 1 136 ? 13.719 19.688 13.273 1 97.81 136 ASP A N 1
ATOM 1057 C CA . ASP A 1 136 ? 13.648 19.109 14.609 1 97.81 136 ASP A CA 1
ATOM 1058 C C . ASP A 1 136 ? 14.984 18.5 15.016 1 97.81 136 ASP A C 1
ATOM 1060 O O . ASP A 1 136 ? 15.062 17.781 16.016 1 97.81 136 ASP A O 1
ATOM 1064 N N . ASN A 1 137 ? 16.016 18.703 14.188 1 97.25 137 ASN A N 1
ATOM 1065 C CA . ASN A 1 137 ? 17.359 18.25 14.531 1 97.25 137 ASN A CA 1
ATOM 1066 C C . ASN A 1 137 ? 18.422 19.078 13.82 1 97.25 137 ASN A C 1
ATOM 1068 O O . ASN A 1 137 ? 18.109 19.875 12.93 1 97.25 137 ASN A O 1
ATOM 1072 N N . GLU A 1 138 ? 19.641 18.906 14.227 1 97.88 138 GLU A N 1
ATOM 1073 C CA . GLU A 1 138 ? 20.75 19.75 13.766 1 97.88 138 GLU A CA 1
ATOM 1074 C C . GLU A 1 138 ? 21.062 19.484 12.297 1 97.88 138 GLU A C 1
ATOM 1076 O O . GLU A 1 138 ? 21.438 20.406 11.562 1 97.88 138 GLU A O 1
ATOM 1081 N N . PHE A 1 139 ? 20.906 18.266 11.797 1 98.31 139 PHE A N 1
ATOM 1082 C CA . PHE A 1 139 ? 21.25 17.938 10.414 1 98.31 139 PHE A CA 1
ATOM 1083 C C . PHE A 1 139 ? 20.266 18.562 9.445 1 98.31 139 PHE A C 1
ATOM 1085 O O . PHE A 1 139 ? 20.656 19.062 8.391 1 98.31 139 PHE A O 1
ATOM 1092 N N . GLU A 1 140 ? 19 18.516 9.82 1 98.62 140 GLU A N 1
ATOM 1093 C CA . GLU A 1 140 ? 17.984 19.141 8.977 1 98.62 140 GLU A CA 1
ATOM 1094 C C . GLU A 1 140 ? 18.172 20.656 8.953 1 98.62 140 GLU A C 1
ATOM 1096 O O . GLU A 1 140 ? 18.031 21.297 7.906 1 98.62 140 GLU A O 1
ATOM 1101 N N . LEU A 1 141 ? 18.438 21.203 10.125 1 98.75 141 LEU A N 1
ATOM 1102 C CA . LEU A 1 141 ? 18.672 22.656 10.211 1 98.75 141 LEU A CA 1
ATOM 1103 C C . LEU A 1 141 ? 19.828 23.062 9.305 1 98.75 141 LEU A C 1
ATOM 1105 O O . LEU A 1 141 ? 19.719 24.031 8.562 1 98.75 141 LEU A O 1
ATOM 1109 N N . ASP A 1 142 ? 20.922 22.312 9.375 1 98.69 142 ASP A N 1
ATOM 1110 C CA . ASP A 1 142 ? 22.078 22.609 8.539 1 98.69 142 ASP A CA 1
ATOM 1111 C C . ASP A 1 142 ? 21.734 22.484 7.059 1 98.69 142 ASP A C 1
ATOM 1113 O O . ASP A 1 142 ? 22.156 23.297 6.238 1 98.69 142 ASP A O 1
ATOM 1117 N N . LYS A 1 143 ? 21.031 21.5 6.73 1 98.5 143 LYS A N 1
ATOM 1118 C CA . LYS A 1 143 ? 20.594 21.266 5.355 1 98.5 143 LYS A CA 1
ATOM 1119 C C . LYS A 1 143 ? 19.719 22.422 4.859 1 98.5 143 LYS A C 1
ATOM 1121 O O . LYS A 1 143 ? 19.891 22.891 3.729 1 98.5 143 LYS A O 1
ATOM 1126 N N . ILE A 1 144 ? 18.812 22.875 5.664 1 98.75 144 ILE A N 1
ATOM 1127 C CA . ILE A 1 144 ? 17.953 24 5.301 1 98.75 144 ILE A CA 1
ATOM 1128 C C . ILE A 1 144 ? 18.781 25.266 5.156 1 98.75 144 ILE A C 1
ATOM 1130 O O . ILE A 1 144 ? 18.594 26.047 4.219 1 98.75 144 ILE A O 1
ATOM 1134 N N . ALA A 1 145 ? 19.688 25.484 6.086 1 98.81 145 ALA A N 1
ATOM 1135 C CA . ALA A 1 145 ? 20.547 26.656 6.02 1 98.81 145 ALA A CA 1
ATOM 1136 C C . ALA A 1 145 ? 21.297 26.719 4.688 1 98.81 145 ALA A C 1
ATOM 1138 O O . ALA A 1 145 ? 21.516 27.797 4.133 1 98.81 145 ALA A O 1
ATOM 1139 N N . GLU A 1 146 ? 21.641 25.547 4.266 1 98.38 146 GLU A N 1
ATOM 1140 C CA . GLU A 1 146 ? 22.406 25.453 3.027 1 98.38 146 GLU A CA 1
ATOM 1141 C C . GLU A 1 146 ? 21.516 25.672 1.81 1 98.38 146 GLU A C 1
ATOM 1143 O O . GLU A 1 146 ? 21.906 26.344 0.856 1 98.38 146 GLU A O 1
ATOM 1148 N N . HIS A 1 147 ? 20.297 25.188 1.771 1 98.06 147 HIS A N 1
ATOM 1149 C CA . HIS A 1 147 ? 19.531 25.094 0.53 1 98.06 147 HIS A CA 1
ATOM 1150 C C . HIS A 1 147 ? 18.328 26.047 0.548 1 98.06 147 HIS A C 1
ATOM 1152 O O . HIS A 1 147 ? 17.75 26.328 -0.499 1 98.06 147 HIS A O 1
ATOM 1158 N N . TYR A 1 148 ? 17.953 26.562 1.699 1 98.56 148 TYR A N 1
ATOM 1159 C CA . TYR A 1 148 ? 16.828 27.484 1.878 1 98.56 148 TYR A CA 1
ATOM 1160 C C . TYR A 1 148 ? 17.078 28.438 3.047 1 98.56 148 TYR A C 1
ATOM 1162 O O . TYR A 1 148 ? 16.281 28.5 3.98 1 98.56 148 TYR A O 1
ATOM 1170 N N . PRO A 1 149 ? 18.094 29.234 3.014 1 98.25 149 PRO A N 1
ATOM 1171 C CA . PRO A 1 149 ? 18.484 30.078 4.148 1 98.25 149 PRO A CA 1
ATOM 1172 C C . PRO A 1 149 ? 17.438 31.125 4.508 1 98.25 149 PRO A C 1
ATOM 1174 O O . PRO A 1 149 ? 17.422 31.609 5.641 1 98.25 149 PRO A O 1
ATOM 1177 N N . GLU A 1 150 ? 16.5 31.438 3.545 1 98.12 150 GLU A N 1
ATOM 1178 C CA . GLU A 1 150 ? 15.5 32.469 3.777 1 98.12 150 GLU A CA 1
ATOM 1179 C C . GLU A 1 150 ? 14.25 31.906 4.445 1 98.12 150 GLU A C 1
ATOM 1181 O O . GLU A 1 150 ? 13.32 32.656 4.762 1 98.12 150 GLU A O 1
ATOM 1186 N N . ALA A 1 151 ? 14.273 30.688 4.68 1 98.44 151 ALA A N 1
ATOM 1187 C CA . ALA A 1 151 ? 13.07 29.984 5.121 1 98.44 151 ALA A CA 1
ATOM 1188 C C . ALA A 1 151 ? 12.555 30.547 6.441 1 98.44 151 ALA A C 1
ATOM 1190 O O . ALA A 1 151 ? 13.344 30.875 7.332 1 98.44 151 ALA A O 1
ATOM 1191 N N . GLU A 1 152 ? 11.273 30.766 6.574 1 98.62 152 GLU A N 1
ATOM 1192 C CA . GLU A 1 152 ? 10.641 30.859 7.887 1 98.62 152 GLU A CA 1
ATOM 1193 C C . GLU A 1 152 ? 10.461 29.469 8.508 1 98.62 152 GLU A C 1
ATOM 1195 O O . GLU A 1 152 ? 9.852 28.594 7.898 1 98.62 152 GLU A O 1
ATOM 1200 N N . LEU A 1 153 ? 10.969 29.328 9.711 1 98.75 153 LEU A N 1
ATOM 1201 C CA . LEU A 1 153 ? 11.07 27.984 10.273 1 98.75 153 LEU A CA 1
ATOM 1202 C C . LEU A 1 1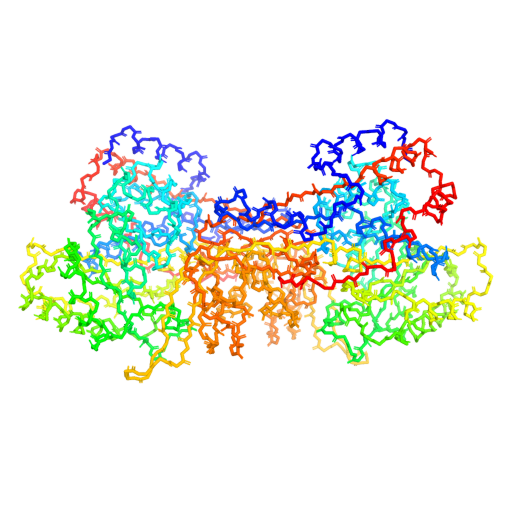53 ? 10.227 27.859 11.539 1 98.75 153 LEU A C 1
ATOM 1204 O O . LEU A 1 153 ? 10.148 28.797 12.336 1 98.75 153 LEU A O 1
ATOM 1208 N N . LEU A 1 154 ? 9.602 26.719 11.672 1 98.81 154 LEU A N 1
ATOM 1209 C CA . LEU A 1 154 ? 9.031 26.297 12.945 1 98.81 154 LEU A CA 1
ATOM 1210 C C . LEU A 1 154 ? 9.852 25.172 13.57 1 98.81 154 LEU A C 1
ATOM 1212 O O . LEU A 1 154 ? 10.242 24.234 12.883 1 98.81 154 LEU A O 1
ATOM 1216 N N . LEU A 1 155 ? 10.133 25.281 14.867 1 98.69 155 LEU A N 1
ATOM 1217 C CA . LEU A 1 155 ? 10.789 24.219 15.617 1 98.69 155 LEU A CA 1
ATOM 1218 C C . LEU A 1 155 ? 9.781 23.156 16.031 1 98.69 155 LEU A C 1
ATOM 1220 O O . LEU A 1 155 ? 8.812 23.453 16.75 1 98.69 155 LEU A O 1
ATOM 1224 N N . ARG A 1 156 ? 9.992 21.953 15.609 1 97.75 156 ARG A N 1
ATOM 1225 C CA . ARG A 1 156 ? 9.117 20.844 15.992 1 97.75 156 ARG A CA 1
ATOM 1226 C C . ARG A 1 156 ? 9.625 20.156 17.25 1 97.75 156 ARG A C 1
ATOM 1228 O O . ARG A 1 156 ? 10.734 19.609 17.266 1 97.75 156 ARG A O 1
ATOM 1235 N N . PHE A 1 157 ? 8.844 20.188 18.297 1 96.19 157 PHE A N 1
ATOM 1236 C CA . PHE A 1 157 ? 9.219 19.484 19.531 1 96.19 157 PHE A CA 1
ATOM 1237 C C . PHE A 1 157 ? 8.273 18.328 19.797 1 96.19 157 PHE A C 1
ATOM 1239 O O . PHE A 1 157 ? 7.148 18.297 19.281 1 96.19 157 PHE A O 1
ATOM 1246 N N . ARG A 1 158 ? 8.766 17.375 20.516 1 92.12 158 ARG A N 1
ATOM 1247 C CA . ARG A 1 158 ? 8.008 16.156 20.828 1 92.12 158 ARG A CA 1
ATOM 1248 C C . ARG A 1 158 ? 7.137 16.359 22.062 1 92.12 158 ARG A C 1
ATOM 1250 O O . ARG A 1 158 ? 7.574 16.969 23.047 1 92.12 158 ARG A O 1
ATOM 1257 N N . TYR A 1 159 ? 5.906 16 21.922 1 89.25 159 TYR A N 1
ATOM 1258 C CA . TYR A 1 159 ? 4.973 15.93 23.047 1 89.25 159 TYR A CA 1
ATOM 1259 C C . TYR A 1 159 ? 3.99 14.773 22.875 1 89.25 159 TYR A C 1
ATOM 1261 O O . TYR A 1 159 ? 2.928 14.945 22.266 1 89.25 159 TYR A O 1
ATOM 1269 N N . ASP A 1 160 ? 4.309 13.633 23.391 1 77.31 160 ASP A N 1
ATOM 1270 C CA . ASP A 1 160 ? 3.521 12.438 23.125 1 77.31 160 ASP A CA 1
ATOM 1271 C C . ASP A 1 160 ? 2.369 12.305 24.125 1 77.31 160 ASP A C 1
ATOM 1273 O O . ASP A 1 160 ? 2.521 12.617 25.312 1 77.31 160 ASP A O 1
ATOM 1277 N N . SER A 1 161 ? 1.336 11.961 23.516 1 72.44 161 SER A N 1
ATOM 1278 C CA . SER A 1 161 ? 0.189 11.609 24.344 1 72.44 161 SER A CA 1
ATOM 1279 C C . SER A 1 161 ? 0.321 10.195 24.906 1 72.44 161 SER A C 1
ATOM 1281 O O . SER A 1 161 ? 0.733 9.273 24.188 1 72.44 161 SER A O 1
ATOM 1283 N N . ALA A 1 162 ? 0.032 10.125 26.125 1 67.19 162 ALA A N 1
ATOM 1284 C CA . ALA A 1 162 ? 0.067 8.797 26.75 1 67.19 162 ALA A CA 1
ATOM 1285 C C . ALA A 1 162 ? -1.029 7.902 26.188 1 67.19 162 ALA A C 1
ATOM 1287 O O . ALA A 1 162 ? -0.909 6.676 26.203 1 67.19 162 ALA A O 1
ATOM 1288 N N . ASN A 1 163 ? -2.064 8.5 25.547 1 69.69 163 ASN A N 1
ATOM 1289 C CA . ASN A 1 163 ? -3.232 7.738 25.125 1 69.69 163 ASN A CA 1
ATOM 1290 C C . ASN A 1 163 ? -3.434 7.824 23.609 1 69.69 163 ASN A C 1
ATOM 1292 O O . ASN A 1 163 ? -4.555 7.684 23.125 1 69.69 163 ASN A O 1
ATOM 1296 N N . SER A 1 164 ? -2.416 8.047 22.938 1 67.25 164 SER A N 1
ATOM 1297 C CA . SER A 1 164 ? -2.52 8.023 21.484 1 67.25 164 SER A CA 1
ATOM 1298 C C . SER A 1 164 ? -2.279 6.621 20.938 1 67.25 164 SER A C 1
ATOM 1300 O O . SER A 1 164 ? -1.484 5.859 21.484 1 67.25 164 SER A O 1
ATOM 1302 N N . LYS A 1 165 ? -3.006 6.258 19.906 1 62.72 165 LYS A N 1
ATOM 1303 C CA . LYS A 1 165 ? -2.842 4.941 19.297 1 62.72 165 LYS A CA 1
ATOM 1304 C C . LYS A 1 165 ? -1.588 4.895 18.422 1 62.72 165 LYS A C 1
ATOM 1306 O O . LYS A 1 165 ? -0.967 3.842 18.281 1 62.72 165 LYS A O 1
ATOM 1311 N N . ILE A 1 166 ? -1.291 6.105 17.891 1 64.5 166 ILE A N 1
ATOM 1312 C CA . ILE A 1 166 ? -0.149 6.223 16.984 1 64.5 166 ILE A CA 1
ATOM 1313 C C . ILE A 1 166 ? 0.825 7.27 17.516 1 64.5 166 ILE A C 1
ATOM 1315 O O . ILE A 1 166 ? 0.463 8.438 17.688 1 64.5 166 ILE A O 1
ATOM 1319 N N . ASN A 1 167 ? 1.978 6.777 17.828 1 62.47 167 ASN A N 1
ATOM 1320 C CA . ASN A 1 167 ? 3.014 7.664 18.344 1 62.47 167 ASN A CA 1
ATOM 1321 C C . ASN A 1 167 ? 4.027 8.039 17.266 1 62.47 167 ASN A C 1
ATOM 1323 O O . ASN A 1 167 ? 4.555 7.16 16.578 1 62.47 167 ASN A O 1
ATOM 1327 N N . LEU A 1 168 ? 4.262 9.328 17.109 1 69.12 168 LEU A N 1
ATOM 1328 C CA . LEU A 1 168 ? 5.195 9.836 16.109 1 69.12 168 LEU A CA 1
ATOM 1329 C C . LEU A 1 168 ? 6.539 10.172 16.75 1 69.12 168 LEU A C 1
ATOM 1331 O O . LEU A 1 168 ? 7.523 10.398 16.047 1 69.12 168 LEU A O 1
ATOM 1335 N N . GLY A 1 169 ? 6.672 10.094 17.938 1 68.75 169 GLY A N 1
ATOM 1336 C CA . GLY A 1 169 ? 7.781 10.688 18.656 1 68.75 169 GLY A CA 1
ATOM 1337 C C . GLY A 1 169 ? 9.07 9.898 18.516 1 68.75 169 GLY A C 1
ATOM 1338 O O . GLY A 1 169 ? 10.156 10.422 18.781 1 68.75 169 GLY A O 1
ATOM 1339 N N . THR A 1 170 ? 9.016 8.781 18.031 1 75.69 170 THR A N 1
ATOM 1340 C CA . THR A 1 170 ? 10.25 8.031 17.891 1 75.69 170 THR A CA 1
ATOM 1341 C C . THR A 1 170 ? 10.969 8.422 16.594 1 75.69 170 THR A C 1
ATOM 1343 O O . THR A 1 170 ? 12.188 8.289 16.484 1 75.69 170 THR A O 1
ATOM 1346 N N . LYS A 1 171 ? 10.289 8.977 15.703 1 91.06 171 LYS A N 1
ATOM 1347 C CA . LYS A 1 171 ? 10.82 9.281 14.375 1 91.06 171 LYS A CA 1
ATOM 1348 C C . LYS A 1 171 ? 11.141 10.766 14.242 1 91.06 171 LYS A C 1
ATOM 1350 O O . LYS A 1 171 ? 12.117 11.133 13.586 1 91.06 171 LYS A O 1
ATOM 1355 N N . PHE A 1 172 ? 10.273 11.617 14.938 1 93.56 172 PHE A N 1
ATOM 1356 C CA . PHE A 1 172 ? 10.398 13.055 14.727 1 93.56 172 PHE A CA 1
ATOM 1357 C C . PHE A 1 172 ? 10.25 13.812 16.047 1 93.56 172 PHE A C 1
ATOM 1359 O O . PHE A 1 172 ? 9.766 13.258 17.031 1 93.56 172 PHE A O 1
ATOM 1366 N N . GLY A 1 173 ? 10.703 15.062 16.031 1 94.75 173 GLY A N 1
ATOM 1367 C CA . GLY A 1 173 ? 10.539 15.961 17.156 1 94.75 173 GLY A CA 1
ATOM 1368 C C . GLY A 1 173 ? 11.727 15.961 18.094 1 94.75 173 GLY A C 1
ATOM 1369 O O . GLY A 1 173 ? 12.219 14.898 18.484 1 94.75 173 GLY A O 1
ATOM 1370 N N . CYS A 1 174 ? 12.172 17.078 18.5 1 94.31 174 CYS A N 1
ATOM 1371 C CA . CYS A 1 174 ? 13.258 17.203 19.469 1 94.31 174 CYS A CA 1
ATOM 1372 C C . CYS A 1 174 ? 12.719 17.25 20.891 1 94.31 174 CYS A C 1
ATOM 1374 O O . CYS A 1 174 ? 11.539 17.531 21.094 1 94.31 174 CYS A O 1
ATOM 1376 N N . ASP A 1 175 ? 13.586 16.953 21.703 1 92.75 175 ASP A N 1
ATOM 1377 C CA . ASP A 1 175 ? 13.25 17.156 23.109 1 92.75 175 ASP A CA 1
ATOM 1378 C C . ASP A 1 175 ? 12.945 18.625 23.391 1 92.75 175 ASP A C 1
ATOM 1380 O O . ASP A 1 175 ? 13.664 19.516 22.938 1 92.75 175 ASP A O 1
ATOM 1384 N N . ALA A 1 176 ? 11.914 18.906 24.172 1 93.75 176 ALA A N 1
ATOM 1385 C CA . ALA A 1 176 ? 11.383 20.25 24.344 1 93.75 176 ALA A CA 1
ATOM 1386 C C . ALA A 1 176 ? 12.281 21.078 25.266 1 93.75 176 ALA A C 1
ATOM 1388 O O . ALA A 1 176 ? 12.148 22.312 25.328 1 93.75 176 ALA A O 1
ATOM 1389 N N . ASN A 1 177 ? 13.141 20.469 25.922 1 92.19 177 ASN A N 1
ATOM 1390 C CA . ASN A 1 177 ? 13.992 21.172 26.875 1 92.19 177 ASN A CA 1
ATOM 1391 C C . ASN A 1 177 ? 15.406 21.359 26.312 1 92.19 177 ASN A C 1
ATOM 1393 O O . ASN A 1 177 ? 15.656 22.281 25.547 1 92.19 177 ASN A O 1
ATOM 1397 N N . GLU A 1 178 ? 16.234 20.453 26.453 1 92.19 178 GLU A N 1
ATOM 1398 C CA . GLU A 1 178 ? 17.641 20.641 26.125 1 92.19 178 GLU A CA 1
ATOM 1399 C C . GLU A 1 178 ? 17.859 20.734 24.609 1 92.19 178 GLU A C 1
ATOM 1401 O O . GLU A 1 178 ? 18.516 21.656 24.141 1 92.19 178 GLU A O 1
ATOM 1406 N N . GLU A 1 179 ? 17.297 19.875 23.859 1 93.94 179 GLU A N 1
ATOM 1407 C CA . GLU A 1 179 ? 17.531 19.844 22.406 1 93.94 179 GLU A CA 1
ATOM 1408 C C . GLU A 1 179 ? 16.922 21.078 21.734 1 93.94 179 GLU A C 1
ATOM 1410 O O . GLU A 1 179 ? 17.516 21.625 20.797 1 93.94 179 GLU A O 1
ATOM 1415 N N . ALA A 1 180 ? 15.766 21.453 22.203 1 97.06 180 ALA A N 1
ATOM 1416 C CA . ALA A 1 180 ? 15.117 22.625 21.641 1 97.06 180 ALA A CA 1
ATOM 1417 C C . ALA A 1 180 ? 16 23.859 21.797 1 97.06 180 ALA A C 1
ATOM 1419 O O . ALA A 1 180 ? 16.172 24.641 20.844 1 97.06 180 ALA A O 1
ATOM 1420 N N . HIS A 1 181 ? 16.547 24.016 22.984 1 97.62 181 HIS A N 1
ATOM 1421 C CA . HIS A 1 181 ? 17.422 25.156 23.25 1 97.62 181 HIS A CA 1
ATOM 1422 C C . HIS A 1 181 ? 18.672 25.125 22.391 1 97.62 181 HIS A C 1
ATOM 1424 O O . HIS A 1 181 ? 19.062 26.141 21.797 1 97.62 181 HIS A O 1
ATOM 1430 N N . GLN A 1 182 ? 19.203 23.969 22.281 1 96.94 182 GLN A N 1
ATOM 1431 C CA . GLN A 1 182 ? 20.422 23.797 21.484 1 96.94 182 GLN A CA 1
ATOM 1432 C C . GLN A 1 182 ? 20.141 24.109 20.016 1 96.94 182 GLN 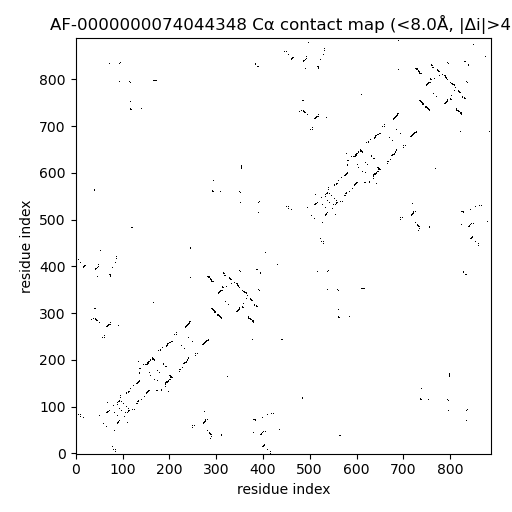A C 1
ATOM 1434 O O . GLN A 1 182 ? 20.969 24.734 19.344 1 96.94 182 GLN A O 1
ATOM 1439 N N . LEU A 1 183 ? 19.047 23.688 19.516 1 98.12 183 LEU A N 1
ATOM 1440 C CA . LEU A 1 183 ? 18.688 23.906 18.125 1 98.12 183 LEU A CA 1
ATOM 1441 C C . LEU A 1 183 ? 18.422 25.391 17.859 1 98.12 183 LEU A C 1
ATOM 1443 O O . LEU A 1 183 ? 18.797 25.922 16.797 1 98.12 183 LEU A O 1
ATOM 1447 N N . LEU A 1 184 ? 17.797 26.078 18.812 1 98.81 184 LEU A N 1
ATOM 1448 C CA . LEU A 1 184 ? 17.547 27.5 18.656 1 98.81 184 LEU A CA 1
ATOM 1449 C C . LEU A 1 184 ? 18.859 28.281 18.688 1 98.81 184 LEU A C 1
ATOM 1451 O O . LEU A 1 184 ? 19.031 29.234 17.906 1 98.81 184 LEU A O 1
ATOM 1455 N N . ASP A 1 185 ? 19.75 27.875 19.625 1 98.69 185 ASP A N 1
ATOM 1456 C CA . ASP A 1 185 ? 21.062 28.5 19.641 1 98.69 185 ASP A CA 1
ATOM 1457 C C . ASP A 1 185 ? 21.766 28.344 18.297 1 98.69 185 ASP A C 1
ATOM 1459 O O . ASP A 1 185 ? 22.328 29.297 17.766 1 98.69 185 ASP A O 1
ATOM 1463 N N . ARG A 1 186 ? 21.641 27.172 17.781 1 98.56 186 ARG A N 1
ATOM 1464 C CA . ARG A 1 186 ? 22.297 26.906 16.5 1 98.56 186 ARG A CA 1
ATOM 1465 C C . ARG A 1 186 ? 21.625 27.703 15.375 1 98.56 186 ARG A C 1
ATOM 1467 O O . ARG A 1 186 ? 22.312 28.234 14.5 1 98.56 186 ARG A O 1
ATOM 1474 N N . ALA A 1 187 ? 20.375 27.734 15.375 1 98.88 187 ALA A N 1
ATOM 1475 C CA . ALA A 1 187 ? 19.641 28.516 14.375 1 98.88 187 ALA A CA 1
ATOM 1476 C C . ALA A 1 187 ? 20.078 29.984 14.406 1 98.88 187 ALA A C 1
ATOM 1478 O O . ALA A 1 187 ? 20.266 30.609 13.359 1 98.88 187 ALA A O 1
ATOM 1479 N N . ARG A 1 188 ? 20.203 30.5 15.633 1 98.62 188 ARG A N 1
ATOM 1480 C CA . ARG A 1 188 ? 20.672 31.859 15.805 1 98.62 188 ARG A CA 1
ATOM 1481 C C . ARG A 1 188 ? 22.062 32.031 15.219 1 98.62 188 ARG A C 1
ATOM 1483 O O . ARG A 1 188 ? 22.312 33 14.469 1 98.62 188 ARG A O 1
ATOM 1490 N N . ASP A 1 189 ? 22.922 31.094 15.508 1 98.44 189 ASP A N 1
ATOM 1491 C CA . ASP A 1 189 ? 24.297 31.156 15.023 1 98.44 189 ASP A CA 1
ATOM 1492 C C . ASP A 1 189 ? 24.344 31.109 13.5 1 98.44 189 ASP A C 1
ATOM 1494 O O . ASP A 1 189 ? 25.219 31.719 12.883 1 98.44 189 ASP A O 1
ATOM 1498 N N . LEU A 1 190 ? 23.406 30.422 12.875 1 98.56 190 LEU A N 1
ATOM 1499 C CA . LEU A 1 190 ? 23.359 30.25 11.43 1 98.56 190 LEU A CA 1
ATOM 1500 C C . LEU A 1 190 ? 22.609 31.391 10.766 1 98.56 190 LEU A C 1
ATOM 1502 O O . LEU A 1 190 ? 22.562 31.484 9.539 1 98.56 190 LEU A O 1
ATOM 1506 N N . GLY A 1 191 ? 21.938 32.25 11.516 1 98.38 191 GLY A N 1
ATOM 1507 C CA . GLY A 1 191 ? 21.172 33.375 10.992 1 98.38 191 GLY A CA 1
ATOM 1508 C C . GLY A 1 191 ? 19.828 32.938 10.422 1 98.38 191 GLY A C 1
ATOM 1509 O O . GLY A 1 191 ? 19.312 33.594 9.508 1 98.38 191 GLY A O 1
ATOM 1510 N N . MET A 1 192 ? 19.312 31.844 10.875 1 98.69 192 MET A N 1
ATOM 1511 C CA . MET A 1 192 ? 18.031 31.344 10.383 1 98.69 192 MET A CA 1
ATOM 1512 C C . MET A 1 192 ? 16.875 32.125 11.016 1 98.69 192 MET A C 1
ATOM 1514 O O . MET A 1 192 ? 17.016 32.656 12.109 1 98.69 192 MET A O 1
ATOM 1518 N N . LYS A 1 193 ? 15.742 32.156 10.344 1 98.56 193 LYS A N 1
ATOM 1519 C CA . LYS A 1 193 ? 14.547 32.844 10.812 1 98.56 193 LYS A CA 1
ATOM 1520 C C . LYS A 1 193 ? 13.547 31.859 11.422 1 98.56 193 LYS A C 1
ATOM 1522 O O . LYS A 1 193 ? 12.617 31.422 10.75 1 98.56 193 LYS A O 1
ATOM 1527 N N . VAL A 1 194 ? 13.719 31.656 12.695 1 98.81 194 VAL A N 1
ATOM 1528 C CA . VAL A 1 194 ? 12.75 30.812 13.398 1 98.81 194 VAL A CA 1
ATOM 1529 C C . VAL A 1 194 ? 11.586 31.688 13.891 1 98.81 194 VAL A C 1
ATOM 1531 O O . VAL A 1 194 ? 11.797 32.625 14.641 1 98.81 194 VAL A O 1
ATOM 1534 N N . VAL A 1 195 ? 10.359 31.281 13.461 1 98.44 195 VAL A N 1
ATOM 1535 C CA . VAL A 1 195 ? 9.258 32.219 13.688 1 98.44 195 VAL A CA 1
ATOM 1536 C C . VAL A 1 195 ? 8.234 31.594 14.625 1 98.44 195 VAL A C 1
ATOM 1538 O O . VAL A 1 195 ? 7.238 32.219 14.984 1 98.44 195 VAL A O 1
ATOM 1541 N N . GLY A 1 196 ? 8.453 30.359 15.008 1 98.56 196 GLY A N 1
ATOM 1542 C CA . GLY A 1 196 ? 7.523 29.703 15.906 1 98.56 196 GLY A CA 1
ATOM 1543 C C . GLY A 1 196 ? 7.879 28.25 16.188 1 98.56 196 GLY A C 1
ATOM 1544 O O . GLY A 1 196 ? 9.023 27.844 16 1 98.56 196 GLY A O 1
ATOM 1545 N N . TRP A 1 197 ? 6.902 27.516 16.781 1 98.44 197 TRP A N 1
ATOM 1546 C CA . TRP A 1 197 ? 7.051 26.109 17.078 1 98.44 197 TRP A CA 1
ATOM 1547 C C . TRP A 1 197 ? 5.859 25.312 16.562 1 98.44 197 TRP A C 1
ATOM 1549 O O . TRP A 1 197 ? 4.832 25.891 16.188 1 98.44 197 TRP A O 1
ATOM 1559 N N . CYS A 1 198 ? 6.066 24.031 16.422 1 97.94 198 CYS A N 1
ATOM 1560 C CA . CYS A 1 198 ? 4.992 23.109 16.109 1 97.94 198 CYS A CA 1
ATOM 1561 C C . CYS A 1 198 ? 5.156 21.797 16.875 1 97.94 198 CYS A C 1
ATOM 1563 O O . CYS A 1 198 ? 6.258 21.484 17.328 1 97.94 198 CYS A O 1
ATOM 1565 N N . PHE A 1 199 ? 4.086 21.125 17.109 1 94.12 199 PHE A N 1
ATOM 1566 C CA . PHE A 1 199 ? 4.098 19.781 17.672 1 94.12 199 PHE A CA 1
ATOM 1567 C C . PHE A 1 199 ? 3.002 18.922 17.047 1 94.12 199 PHE A C 1
ATOM 1569 O O . PHE A 1 199 ? 2.205 19.422 16.25 1 94.12 199 PHE A O 1
ATOM 1576 N N . ASN A 1 200 ? 3.084 17.641 17.281 1 87.06 200 ASN A N 1
ATOM 1577 C CA . ASN A 1 200 ? 2.037 16.688 16.938 1 87.06 200 ASN A CA 1
ATOM 1578 C C . ASN A 1 200 ? 1.875 15.617 18.016 1 87.06 200 ASN A C 1
ATOM 1580 O O . ASN A 1 200 ? 2.855 15.008 18.438 1 87.06 200 ASN A O 1
ATOM 1584 N N . VAL A 1 201 ? 0.711 15.469 18.406 1 81.25 201 VAL A N 1
ATOM 1585 C CA . VAL A 1 201 ? 0.492 14.594 19.547 1 81.25 201 VAL A CA 1
ATOM 1586 C C . VAL A 1 201 ? 0.199 13.18 19.078 1 81.25 201 VAL A C 1
ATOM 1588 O O . VAL A 1 201 ? -0.066 12.281 19.875 1 81.25 201 VAL A O 1
ATOM 1591 N N . GLY A 1 202 ? 0.253 12.891 17.797 1 78.5 202 GLY A N 1
ATOM 1592 C CA . GLY A 1 202 ? -0.082 11.602 17.234 1 78.5 202 GLY A CA 1
ATOM 1593 C C . GLY A 1 202 ? -1.479 11.547 16.641 1 78.5 202 GLY A C 1
ATOM 1594 O O . GLY A 1 202 ? -2.105 12.586 16.422 1 78.5 202 GLY A O 1
ATOM 1595 N N . SER A 1 203 ? -1.886 10.289 16.281 1 77.56 203 SER A N 1
ATOM 1596 C CA . SER A 1 203 ? -3.223 10.133 15.719 1 77.56 203 SER A CA 1
ATOM 1597 C C . SER A 1 203 ? -4.188 9.531 16.734 1 77.56 203 SER A C 1
ATOM 1599 O O . SER A 1 203 ? -3.801 8.672 17.531 1 77.56 203 SER A O 1
ATOM 1601 N N . MET A 1 204 ? -5.398 10.008 16.734 1 72.75 204 MET A N 1
ATOM 1602 C CA . MET A 1 204 ? -6.492 9.516 17.562 1 72.75 204 MET A CA 1
ATOM 1603 C C . MET A 1 204 ? -6.172 9.68 19.047 1 72.75 204 MET A C 1
ATOM 1605 O O . MET A 1 204 ? -6.258 8.727 19.812 1 72.75 204 MET A O 1
ATOM 1609 N N . SER A 1 205 ? -5.887 10.883 19.359 1 74.25 205 SER A N 1
ATOM 1610 C CA . SER A 1 205 ? -5.66 11.188 20.781 1 74.25 205 SER A CA 1
ATOM 1611 C C . SER A 1 205 ? -6.977 11.422 21.516 1 74.25 205 SER A C 1
ATOM 1613 O O . SER A 1 205 ? -7.711 12.359 21.188 1 74.25 205 SER A O 1
ATOM 1615 N N . TYR A 1 206 ? -7.219 10.609 22.469 1 75.5 206 TYR A N 1
ATOM 1616 C CA . TYR A 1 206 ? -8.453 10.766 23.234 1 75.5 206 TYR A CA 1
ATOM 1617 C C . TYR A 1 206 ? -8.211 11.586 24.484 1 75.5 206 TYR A C 1
ATOM 1619 O O . TYR A 1 206 ? -9.156 11.891 25.234 1 75.5 206 TYR A O 1
ATOM 1627 N N . ASP A 1 207 ? -6.988 12.031 24.625 1 81.88 207 ASP A N 1
ATOM 1628 C CA . ASP A 1 207 ? -6.633 12.891 25.75 1 81.88 207 ASP A CA 1
ATOM 1629 C C . ASP A 1 207 ? -6.578 14.352 25.328 1 81.88 207 ASP A C 1
ATOM 1631 O O . ASP A 1 207 ? -5.516 14.867 24.969 1 81.88 207 ASP A O 1
ATOM 1635 N N . ALA A 1 208 ? -7.648 15.031 25.562 1 80.81 208 ALA A N 1
ATOM 1636 C CA . ALA A 1 208 ? -7.77 16.422 25.109 1 80.81 208 ALA A CA 1
ATOM 1637 C C . ALA A 1 208 ? -6.832 17.328 25.891 1 80.81 208 ALA A C 1
ATOM 1639 O O . ALA A 1 208 ? -6.387 18.359 25.375 1 80.81 208 ALA A O 1
ATOM 1640 N N . GLU A 1 209 ? -6.5 16.906 27.031 1 88.69 209 GLU A N 1
ATOM 1641 C CA . GLU A 1 209 ? -5.656 17.719 27.891 1 88.69 209 GLU A CA 1
ATOM 1642 C C . GLU A 1 209 ? -4.227 17.797 27.359 1 88.69 209 GLU A C 1
ATOM 1644 O O . GLU A 1 209 ? -3.465 18.703 27.75 1 88.69 209 GLU A O 1
ATOM 1649 N N . VAL A 1 210 ? -3.975 16.953 26.484 1 90.56 210 VAL A N 1
ATOM 1650 C CA . VAL A 1 210 ? -2.621 16.875 25.938 1 90.56 210 VAL A CA 1
ATOM 1651 C C . VAL A 1 210 ? -2.283 18.172 25.219 1 90.56 210 VAL A C 1
ATOM 1653 O O . VAL A 1 210 ? -1.142 18.641 25.25 1 90.56 210 VAL A O 1
ATOM 1656 N N . PHE A 1 211 ? -3.273 18.812 24.672 1 94.38 211 PHE A N 1
ATOM 1657 C CA . PHE A 1 211 ? -3.037 20.047 23.922 1 94.38 211 PHE A CA 1
ATOM 1658 C C . PHE A 1 211 ? -2.713 21.188 24.859 1 94.38 211 PHE A C 1
ATOM 1660 O O . PHE A 1 211 ? -1.884 22.047 24.547 1 94.38 211 PHE A O 1
ATOM 1667 N N . TYR A 1 212 ? -3.379 21.203 25.984 1 95.12 212 TYR A N 1
ATOM 1668 C CA . TYR A 1 212 ? -3.068 22.219 26.984 1 95.12 212 TYR A CA 1
ATOM 1669 C C . TYR A 1 212 ? -1.609 22.125 27.422 1 95.12 212 TYR A C 1
ATOM 1671 O O . TYR A 1 212 ? -0.893 23.125 27.422 1 95.12 212 TYR A O 1
ATOM 1679 N N . GLY A 1 213 ? -1.229 20.922 27.781 1 94.44 213 GLY A N 1
ATOM 1680 C CA . GLY A 1 213 ? 0.143 20.703 28.203 1 94.44 213 GLY A CA 1
ATOM 1681 C C . GLY A 1 213 ? 1.163 21.031 27.125 1 94.44 213 GLY A C 1
ATOM 1682 O O . GLY A 1 213 ? 2.219 21.594 27.422 1 94.44 213 GLY A O 1
ATOM 1683 N N . ALA A 1 214 ? 0.881 20.703 25.906 1 95.38 214 ALA A N 1
ATOM 1684 C CA . ALA A 1 214 ? 1.792 20.938 24.797 1 95.38 214 ALA A CA 1
ATOM 1685 C C . ALA A 1 214 ? 1.949 22.438 24.531 1 95.38 214 ALA A C 1
ATOM 1687 O O . ALA A 1 214 ? 3.059 22.922 24.281 1 95.38 214 ALA A O 1
ATOM 1688 N N . ILE A 1 215 ? 0.866 23.188 24.578 1 96.69 215 ILE A N 1
ATOM 1689 C CA . ILE A 1 215 ? 0.907 24.625 24.359 1 96.69 215 ILE A CA 1
ATOM 1690 C C . ILE A 1 215 ? 1.686 25.297 25.484 1 96.69 215 ILE A C 1
ATOM 1692 O O . ILE A 1 215 ? 2.477 26.219 25.25 1 96.69 215 ILE A O 1
ATOM 1696 N N . ARG A 1 216 ? 1.477 24.766 26.688 1 96.88 216 ARG A N 1
ATOM 1697 C CA . ARG A 1 216 ? 2.258 25.266 27.828 1 96.88 216 ARG A CA 1
ATOM 1698 C C . ARG A 1 216 ? 3.75 25.062 27.594 1 96.88 216 ARG A C 1
ATOM 1700 O O . ARG A 1 216 ? 4.555 25.953 27.828 1 96.88 216 ARG A O 1
ATOM 1707 N N . THR A 1 217 ? 4.062 23.922 27.172 1 96.81 217 THR A N 1
ATOM 1708 C CA . THR A 1 217 ? 5.453 23.609 26.859 1 96.81 217 THR A CA 1
ATOM 1709 C C . THR A 1 217 ? 5.977 24.531 25.766 1 96.81 217 THR A C 1
ATOM 1711 O O . THR A 1 217 ? 7.105 25.016 25.844 1 96.81 217 THR A O 1
ATOM 1714 N N . GLY A 1 218 ? 5.156 24.766 24.75 1 97.62 218 GLY A N 1
ATOM 1715 C CA . GLY A 1 218 ? 5.504 25.688 23.688 1 97.62 218 GLY A CA 1
ATOM 1716 C C . GLY A 1 218 ? 5.785 27.094 24.203 1 97.62 218 GLY A C 1
ATOM 1717 O O . GLY A 1 218 ? 6.68 27.781 23.688 1 97.62 218 GLY A O 1
ATOM 1718 N N . ARG A 1 219 ? 5.055 27.5 25.188 1 96.75 219 ARG A N 1
ATOM 1719 C CA . ARG A 1 219 ? 5.27 28.812 25.781 1 96.75 219 ARG A CA 1
ATOM 1720 C C . ARG A 1 219 ? 6.656 28.922 26.422 1 96.75 219 ARG A C 1
ATOM 1722 O O . ARG A 1 219 ? 7.344 29.922 26.266 1 96.75 219 ARG A O 1
ATOM 1729 N N . SER A 1 220 ? 7.023 27.844 27.031 1 97.44 220 SER A N 1
ATOM 1730 C CA . SER A 1 220 ? 8.359 27.812 27.609 1 97.44 220 SER A CA 1
ATOM 1731 C C . SER A 1 220 ? 9.438 27.953 26.531 1 97.44 220 SER A C 1
ATOM 1733 O O . SER A 1 220 ? 10.43 28.656 26.734 1 97.44 220 SER A O 1
ATOM 1735 N N . ILE A 1 221 ? 9.25 27.312 25.453 1 98.12 221 ILE A N 1
ATOM 1736 C CA . ILE A 1 221 ? 10.18 27.406 24.344 1 98.12 221 ILE A CA 1
ATOM 1737 C C . ILE A 1 221 ? 10.188 28.828 23.781 1 98.12 221 ILE A C 1
ATOM 1739 O O . ILE A 1 221 ? 11.242 29.359 23.453 1 98.12 221 ILE A O 1
ATOM 1743 N N . SER A 1 222 ? 9.016 29.422 23.703 1 97.19 222 SER A N 1
ATOM 1744 C CA . SER A 1 222 ? 8.891 30.797 23.234 1 97.19 222 SER A CA 1
ATOM 1745 C C . SER A 1 222 ? 9.664 31.75 24.125 1 97.19 222 SER A C 1
ATOM 1747 O O . SER A 1 222 ? 10.305 32.688 23.625 1 97.19 222 SER A O 1
ATOM 1749 N N . ASP A 1 223 ? 9.57 31.531 25.391 1 97.31 223 ASP A N 1
ATOM 1750 C CA . ASP A 1 223 ? 10.273 32.406 26.344 1 97.31 223 ASP A CA 1
ATOM 1751 C C . ASP A 1 223 ? 11.781 32.312 26.156 1 97.31 223 ASP A C 1
ATOM 1753 O O . ASP A 1 223 ? 12.477 33.344 26.141 1 97.31 223 ASP A O 1
ATOM 1757 N N . TYR A 1 224 ? 12.242 31.109 25.984 1 98.12 224 TYR A N 1
ATOM 1758 C CA . TYR A 1 224 ? 13.672 30.969 25.719 1 98.12 224 TYR A CA 1
ATOM 1759 C C . TYR A 1 224 ? 14.062 31.609 24.406 1 98.12 224 TYR A C 1
ATOM 1761 O O . TYR A 1 224 ? 15.062 32.344 24.328 1 98.12 224 TYR A O 1
ATOM 1769 N N . ALA A 1 225 ? 13.328 31.359 23.391 1 98.5 225 ALA A N 1
ATOM 1770 C CA . ALA A 1 225 ? 13.594 31.922 22.062 1 98.5 225 ALA A CA 1
ATOM 1771 C C . ALA A 1 225 ? 13.68 33.438 22.141 1 98.5 225 ALA A C 1
ATOM 1773 O O . ALA A 1 225 ? 14.57 34.062 21.531 1 98.5 225 ALA A O 1
ATOM 1774 N N . ALA A 1 226 ? 12.781 34.062 22.891 1 97.44 226 ALA A N 1
ATOM 1775 C CA . ALA A 1 226 ? 12.766 35.531 23.047 1 97.44 226 ALA A CA 1
ATOM 1776 C C . ALA A 1 226 ? 14.039 36 23.719 1 97.44 226 ALA A C 1
ATOM 1778 O O . ALA A 1 226 ? 14.57 37.062 23.375 1 97.44 226 ALA A O 1
ATOM 1779 N N . SER A 1 227 ? 14.484 35.25 24.609 1 98.12 227 SER A N 1
ATOM 1780 C CA . SER A 1 227 ? 15.656 35.656 25.391 1 98.12 227 SER A CA 1
ATOM 1781 C C . SER A 1 227 ? 16.906 35.688 24.516 1 98.12 227 SER A C 1
ATOM 1783 O O . SER A 1 227 ? 17.891 36.344 24.859 1 98.12 227 SER A O 1
ATOM 1785 N N . ILE A 1 228 ? 16.844 34.969 23.422 1 97.94 228 ILE A N 1
ATOM 1786 C CA . ILE A 1 228 ? 18.031 34.938 22.578 1 97.94 228 ILE A CA 1
ATOM 1787 C C . ILE A 1 228 ? 17.766 35.625 21.266 1 97.94 228 ILE A C 1
ATOM 1789 O O . ILE A 1 228 ? 18.5 35.469 20.281 1 97.94 228 ILE A O 1
ATOM 1793 N N . GLY A 1 229 ? 16.594 36.312 21.156 1 97.5 229 GLY A N 1
ATOM 1794 C CA . GLY A 1 229 ? 16.438 37.281 20.062 1 97.5 229 GLY A CA 1
ATOM 1795 C C . GLY A 1 229 ? 15.367 36.875 19.062 1 97.5 229 GLY A C 1
ATOM 1796 O O . GLY A 1 229 ? 15.078 37.594 18.125 1 97.5 229 GLY A O 1
ATOM 1797 N N . PHE A 1 230 ? 14.805 35.688 19.188 1 97.62 230 PHE A N 1
ATOM 1798 C CA . PHE A 1 230 ? 13.719 35.281 18.312 1 97.62 230 PHE A CA 1
ATOM 1799 C C . PHE A 1 230 ? 12.383 35.812 18.812 1 97.62 230 PHE A C 1
ATOM 1801 O O . PHE A 1 230 ? 12.164 35.938 20.016 1 97.62 230 PHE A O 1
ATOM 1808 N N . GLN A 1 231 ? 11.531 36.156 17.953 1 93.38 231 GLN A N 1
ATOM 1809 C CA . GLN A 1 231 ? 10.148 36.531 18.234 1 93.38 231 GLN A CA 1
ATOM 1810 C C . GLN A 1 231 ? 9.172 35.562 17.562 1 93.38 231 GLN A C 1
ATOM 1812 O O . GLN A 1 231 ? 8.867 35.719 16.375 1 93.38 231 GLN A O 1
ATOM 1817 N N . PHE A 1 232 ? 8.656 34.719 18.297 1 96.69 232 PHE A N 1
ATOM 1818 C CA . PHE A 1 232 ? 7.742 33.719 17.75 1 96.69 232 PHE A CA 1
ATOM 1819 C C . PHE A 1 232 ? 6.363 34.344 17.5 1 96.69 232 PHE A C 1
ATOM 1821 O O . PHE A 1 232 ? 5.824 35.031 18.359 1 96.69 232 PHE A O 1
ATOM 1828 N N . ARG A 1 233 ? 5.82 34.094 16.328 1 96.38 233 ARG A N 1
ATOM 1829 C CA . ARG A 1 233 ? 4.512 34.625 15.969 1 96.38 233 ARG A CA 1
ATOM 1830 C C . ARG A 1 233 ? 3.643 33.562 15.32 1 96.38 233 ARG A C 1
ATOM 1832 O O . ARG A 1 233 ? 2.502 33.812 14.938 1 96.38 233 ARG A O 1
ATOM 1839 N N . VAL A 1 234 ? 4.133 32.375 15.133 1 97.94 234 VAL A N 1
ATOM 1840 C CA . VAL A 1 234 ? 3.396 31.297 14.492 1 97.94 234 VAL A CA 1
ATOM 1841 C C . VAL A 1 234 ? 3.387 30.062 15.398 1 97.94 234 VAL A C 1
ATOM 1843 O O . VAL A 1 234 ? 4.445 29.578 15.812 1 97.94 234 VAL A O 1
ATOM 1846 N N . LEU A 1 235 ? 2.246 29.578 15.742 1 97.94 235 LEU A N 1
ATOM 1847 C CA . LEU A 1 235 ? 2.059 28.359 16.516 1 97.94 235 LEU A CA 1
ATOM 1848 C C . LEU A 1 235 ? 1.268 27.328 15.727 1 97.94 235 LEU A C 1
ATOM 1850 O O . LEU A 1 235 ? 0.148 27.594 15.289 1 97.94 235 LEU A O 1
ATOM 1854 N N . ASP A 1 236 ? 1.854 26.156 15.516 1 98.38 236 ASP A N 1
ATOM 1855 C CA . ASP A 1 236 ? 1.17 25.031 14.898 1 98.38 236 ASP A CA 1
ATOM 1856 C C . ASP A 1 236 ? 0.866 23.938 15.93 1 98.38 236 ASP A C 1
ATOM 1858 O O . ASP A 1 236 ? 1.768 23.219 16.375 1 98.38 236 ASP A O 1
ATOM 1862 N N . ILE A 1 237 ? -0.406 23.781 16.203 1 96.75 237 ILE A N 1
ATOM 1863 C CA . ILE A 1 237 ? -0.752 22.875 17.281 1 96.75 237 ILE A CA 1
ATOM 1864 C C . ILE A 1 237 ? -1.004 21.484 16.734 1 96.75 237 ILE A C 1
ATOM 1866 O O . ILE A 1 237 ? -1.646 20.656 17.391 1 96.75 237 ILE A O 1
ATOM 1870 N N . GLY A 1 238 ? -0.61 21.188 15.555 1 95.19 238 GLY A N 1
ATOM 1871 C CA . GLY A 1 238 ? -0.504 19.859 14.984 1 95.19 238 GLY A CA 1
ATOM 1872 C C . GLY A 1 238 ? -1.848 19.172 14.812 1 95.19 238 GLY A C 1
ATOM 1873 O O . GLY A 1 238 ? -2.84 19.812 14.477 1 95.19 238 GLY A O 1
ATOM 1874 N N . GLY A 1 239 ? -1.758 17.844 14.734 1 92.75 239 GLY A N 1
ATOM 1875 C CA . GLY A 1 239 ? -2.932 17 14.586 1 92.75 239 GLY A CA 1
ATOM 1876 C C . GLY A 1 239 ? -3.203 16.125 15.797 1 92.75 239 GLY A C 1
ATOM 1877 O O . GLY A 1 239 ? -2.797 16.469 16.906 1 92.75 239 GLY A O 1
ATOM 1878 N N . GLY A 1 240 ? -4.043 15.109 15.508 1 89.31 240 GLY A N 1
ATOM 1879 C CA . GLY A 1 240 ? -4.359 14.156 16.562 1 89.31 240 GLY A CA 1
ATOM 1880 C C . GLY A 1 240 ? -5.832 14.141 16.922 1 89.31 240 GLY A C 1
ATOM 1881 O O . GLY A 1 240 ? -6.262 13.328 17.75 1 89.31 240 GLY A O 1
ATOM 1882 N N . PHE A 1 241 ? -6.582 14.906 16.234 1 92.69 241 PHE A N 1
ATOM 1883 C CA . PHE A 1 241 ? -8.008 15.039 16.516 1 92.69 241 PHE A CA 1
ATOM 1884 C C . PHE A 1 241 ? -8.781 13.836 15.984 1 92.69 241 PHE A C 1
ATOM 1886 O O . PHE A 1 241 ? -8.539 13.391 14.867 1 92.69 241 PHE A O 1
ATOM 1893 N N . VAL A 1 242 ? -9.664 13.32 16.781 1 88.25 242 VAL A N 1
ATOM 1894 C CA . VAL A 1 242 ? -10.5 12.211 16.328 1 88.25 242 VAL A CA 1
ATOM 1895 C C . VAL A 1 242 ? -11.57 12.734 15.367 1 88.25 242 VAL A C 1
ATOM 1897 O O . VAL A 1 242 ? -11.836 13.938 15.32 1 88.25 242 VAL A O 1
ATOM 1900 N N . GLY A 1 243 ? -12.07 11.812 14.578 1 86.81 243 GLY A N 1
ATOM 1901 C CA . GLY A 1 243 ? -12.992 12.281 13.555 1 86.81 243 GLY A CA 1
ATOM 1902 C C . GLY A 1 243 ? -14.109 11.305 13.266 1 86.81 243 GLY A C 1
ATOM 1903 O O . GLY A 1 243 ? -14.664 11.289 12.156 1 86.81 243 GLY A O 1
ATOM 1904 N N . ASP A 1 244 ? -14.414 10.461 14.219 1 81.44 244 ASP A N 1
ATOM 1905 C CA . ASP A 1 244 ? -15.562 9.578 14 1 81.44 244 ASP A CA 1
ATOM 1906 C C . ASP A 1 244 ? -16.859 10.375 13.961 1 81.44 244 ASP A C 1
ATOM 1908 O O . ASP A 1 244 ? -16.906 11.531 14.398 1 81.44 244 ASP A O 1
ATOM 1912 N N . LYS A 1 245 ? -17.812 9.805 13.5 1 77.19 245 LYS A N 1
ATOM 1913 C CA . LYS A 1 245 ? -19.078 10.5 13.258 1 77.19 245 LYS A CA 1
ATOM 1914 C C . LYS A 1 245 ? -19.641 11.078 14.555 1 77.19 245 LYS A C 1
ATOM 1916 O O . LYS A 1 245 ? -20.219 12.164 14.547 1 77.19 245 LYS A O 1
ATOM 1921 N N . ASP A 1 246 ? -19.344 10.445 15.602 1 74.94 246 ASP A N 1
ATOM 1922 C CA . ASP A 1 246 ? -19.938 10.891 16.859 1 74.94 246 ASP A CA 1
ATOM 1923 C C . ASP A 1 246 ? -18.938 11.734 17.672 1 74.94 246 ASP A C 1
ATOM 1925 O O . ASP A 1 246 ? -19.234 12.141 18.797 1 74.94 246 ASP A O 1
ATOM 1929 N N . ASP A 1 247 ? -17.891 12.055 17.094 1 80.5 247 ASP A N 1
ATOM 1930 C CA . ASP A 1 247 ? -16.891 12.836 17.797 1 80.5 247 ASP A CA 1
ATOM 1931 C C . ASP A 1 247 ? -17.234 14.32 17.781 1 80.5 247 ASP A C 1
ATOM 1933 O O . ASP A 1 247 ? -17.812 14.812 16.812 1 80.5 247 ASP A O 1
ATOM 1937 N N . ASN A 1 248 ? -16.906 14.938 18.875 1 84.06 248 ASN A N 1
ATOM 1938 C CA . ASN A 1 248 ? -17.125 16.375 19.031 1 84.06 248 ASN A CA 1
ATOM 1939 C C . ASN A 1 248 ? -15.805 17.109 19.25 1 84.06 248 ASN A C 1
ATOM 1941 O O . ASN A 1 248 ? -15.102 16.844 20.234 1 84.06 248 ASN A O 1
ATOM 1945 N N . ILE A 1 249 ? -15.531 18.094 18.391 1 92.75 249 ILE A N 1
ATOM 1946 C CA . ILE A 1 249 ? -14.281 18.844 18.453 1 92.75 249 ILE A CA 1
ATOM 1947 C C . ILE A 1 249 ? -14.258 19.703 19.719 1 92.75 249 ILE A C 1
ATOM 1949 O O . ILE A 1 249 ? -13.188 20.125 20.172 1 92.75 249 ILE A O 1
ATOM 1953 N N . GLY A 1 250 ? -15.422 19.859 20.359 1 91.06 250 GLY A N 1
ATOM 1954 C CA . GLY A 1 250 ? -15.539 20.641 21.578 1 91.06 250 GLY A CA 1
ATOM 1955 C C . GLY A 1 250 ? -14.648 20.125 22.703 1 91.06 250 GLY A C 1
ATOM 1956 O O . GLY A 1 250 ? -14.156 20.906 23.516 1 91.06 250 GLY A O 1
ATOM 1957 N N . ARG A 1 251 ? -14.445 18.875 22.672 1 87.06 251 ARG A N 1
ATOM 1958 C CA . ARG A 1 251 ? -13.633 18.266 23.719 1 87.06 251 ARG A CA 1
ATOM 1959 C C . ARG A 1 251 ? -12.203 18.812 23.703 1 87.06 251 ARG A C 1
ATOM 1961 O O . ARG A 1 251 ? -11.586 19 24.75 1 87.06 251 ARG A O 1
ATOM 1968 N N . TYR A 1 252 ? -11.672 19.125 22.547 1 92.94 252 TYR A N 1
ATOM 1969 C CA . TYR A 1 252 ? -10.32 19.656 22.406 1 92.94 252 TYR A CA 1
ATOM 1970 C C . TYR A 1 252 ? -10.312 21.172 22.531 1 92.94 252 TYR A C 1
ATOM 1972 O O . TYR A 1 252 ? -9.391 21.75 23.109 1 92.94 252 TYR A O 1
ATOM 1980 N N . ALA A 1 253 ? -11.375 21.75 21.984 1 95.75 253 ALA A N 1
ATOM 1981 C CA . ALA A 1 253 ? -11.461 23.203 21.875 1 95.75 253 ALA A CA 1
ATOM 1982 C C . ALA A 1 253 ? -11.359 23.875 23.234 1 95.75 253 ALA A C 1
ATOM 1984 O O . ALA A 1 253 ? -10.703 24.906 23.375 1 95.75 253 ALA A O 1
ATOM 1985 N N . ASP A 1 254 ? -11.992 23.297 24.188 1 94.69 254 ASP A N 1
ATOM 1986 C CA . ASP A 1 254 ? -11.984 23.891 25.531 1 94.69 254 ASP A CA 1
ATOM 1987 C C . ASP A 1 254 ? -10.562 23.984 26.078 1 94.69 254 ASP A C 1
ATOM 1989 O O . ASP A 1 254 ? -10.164 25.031 26.609 1 94.69 254 ASP A O 1
ATOM 1993 N N . HIS A 1 255 ? -9.836 23 25.953 1 95.19 255 HIS A N 1
ATOM 1994 C CA . HIS A 1 255 ? -8.469 22.953 26.453 1 95.19 255 HIS A CA 1
ATOM 1995 C C . HIS A 1 255 ? -7.551 23.844 25.641 1 95.19 255 HIS A C 1
ATOM 1997 O O . HIS A 1 255 ? -6.676 24.516 26.188 1 95.19 255 HIS A O 1
ATOM 2003 N N . ILE A 1 256 ? -7.734 23.891 24.359 1 96.56 256 ILE A N 1
ATOM 2004 C CA . ILE A 1 256 ? -6.898 24.656 23.453 1 96.56 256 ILE A CA 1
ATOM 2005 C C . ILE A 1 256 ? -7.16 26.156 23.672 1 96.56 256 ILE A C 1
ATOM 2007 O O . ILE A 1 256 ? -6.219 26.938 23.812 1 96.56 256 ILE A O 1
ATOM 2011 N N . ASN A 1 257 ? -8.453 26.5 23.719 1 96.38 257 ASN A N 1
ATOM 2012 C CA . ASN A 1 257 ? -8.812 27.891 23.953 1 96.38 257 ASN A CA 1
ATOM 2013 C C . ASN A 1 257 ? -8.297 28.391 25.297 1 96.38 257 ASN A C 1
ATOM 2015 O O . ASN A 1 257 ? -7.789 29.516 25.391 1 96.38 257 ASN A O 1
ATOM 2019 N N . ARG A 1 258 ? -8.422 27.578 26.266 1 96.12 258 ARG A N 1
ATOM 2020 C CA . ARG A 1 258 ? -7.93 27.953 27.594 1 96.12 258 ARG A CA 1
ATOM 2021 C C . ARG A 1 258 ? -6.418 28.156 27.578 1 96.12 258 ARG A C 1
ATOM 2023 O O . ARG A 1 258 ? -5.914 29.125 28.156 1 96.12 258 ARG A O 1
ATOM 2030 N N . ALA A 1 259 ? -5.723 27.266 26.969 1 96.56 259 ALA A N 1
ATOM 2031 C CA . ALA A 1 259 ? -4.27 27.375 26.891 1 96.56 259 ALA A CA 1
ATOM 2032 C C . ALA A 1 259 ? -3.85 28.641 26.156 1 96.56 259 ALA A C 1
ATOM 2034 O O . ALA A 1 259 ? -2.949 29.344 26.594 1 96.56 259 ALA A O 1
ATOM 2035 N N . LEU A 1 260 ? -4.523 28.938 25.031 1 96.44 260 LEU A N 1
ATOM 2036 C CA . LEU A 1 260 ? -4.184 30.109 24.234 1 96.44 260 LEU A CA 1
ATOM 2037 C C . LEU A 1 260 ? -4.488 31.391 25.016 1 96.44 260 LEU A C 1
ATOM 2039 O O . LEU A 1 260 ? -3.746 32.375 24.906 1 96.44 260 LEU A O 1
ATOM 2043 N N . GLU A 1 261 ? -5.57 31.359 25.75 1 95.44 261 GLU A N 1
ATOM 2044 C CA . GLU A 1 261 ? -5.918 32.5 26.562 1 95.44 261 GLU A CA 1
ATOM 2045 C C . GLU A 1 261 ? -4.895 32.719 27.672 1 95.44 261 GLU A C 1
ATOM 2047 O O . GLU A 1 261 ? -4.527 33.875 27.969 1 95.44 261 GLU A O 1
ATOM 2052 N N . GLU A 1 262 ? -4.473 31.703 28.219 1 96 262 GLU A N 1
ATOM 2053 C CA . GLU A 1 262 ? -3.586 31.781 29.375 1 96 262 GLU A CA 1
ATOM 2054 C C . GLU A 1 262 ? -2.154 32.094 28.953 1 96 262 GLU A C 1
ATOM 2056 O O . GLU A 1 262 ? -1.487 32.938 29.578 1 96 262 GLU A O 1
ATOM 2061 N N . PHE A 1 263 ? -1.699 31.469 27.906 1 96.06 263 PHE A N 1
ATOM 2062 C CA . PHE A 1 263 ? -0.275 31.547 27.594 1 96.06 263 PHE A CA 1
ATOM 2063 C C . PHE A 1 263 ? -0.015 32.531 26.469 1 96.06 263 PHE A C 1
ATOM 2065 O O . PHE A 1 263 ? 1.12 32.969 26.266 1 96.06 263 PHE A O 1
ATOM 2072 N N . TYR A 1 264 ? -1.075 32.812 25.75 1 94.38 264 TYR A N 1
ATOM 2073 C CA . TYR A 1 264 ? -0.952 33.75 24.641 1 94.38 264 TYR A CA 1
ATOM 2074 C C . TYR A 1 264 ? -2.139 34.719 24.609 1 94.38 264 TYR A C 1
ATOM 2076 O O . TYR A 1 264 ? -2.854 34.781 23.609 1 94.38 264 TYR A O 1
ATOM 2084 N N . PRO A 1 265 ? -2.271 35.531 25.578 1 88.69 265 PRO A N 1
ATOM 2085 C CA . PRO A 1 265 ? -3.451 36.375 25.672 1 88.69 265 PRO A CA 1
ATOM 2086 C C . PRO A 1 265 ? -3.475 37.469 24.609 1 88.69 265 PRO A C 1
ATOM 2088 O O . PRO A 1 265 ? -4.551 37.906 24.188 1 88.69 265 PRO A O 1
ATOM 2091 N N . ASP A 1 266 ? -2.303 38.062 24.297 1 76.19 266 ASP A N 1
ATOM 2092 C CA . ASP A 1 266 ? -2.234 39.094 23.281 1 76.19 266 ASP A CA 1
ATOM 2093 C C . ASP A 1 266 ? -2.188 38.469 21.875 1 76.19 266 ASP A C 1
ATOM 2095 O O . ASP A 1 266 ? -1.176 37.906 21.484 1 76.19 266 ASP A O 1
ATOM 2099 N N . CYS A 1 267 ? -3.262 38.438 21.203 1 65.75 267 CYS A N 1
ATOM 2100 C CA . CYS A 1 267 ? -3.414 37.594 20.016 1 65.75 267 CYS A CA 1
ATOM 2101 C C . CYS A 1 267 ? -3.271 38.406 18.734 1 65.75 267 CYS A C 1
ATOM 2103 O O . CYS A 1 267 ? -3.258 37.844 17.641 1 65.75 267 CYS A O 1
ATOM 2105 N N . SER A 1 268 ? -2.975 39.562 18.844 1 71.06 268 SER A N 1
ATOM 2106 C CA . SER A 1 268 ? -3.117 40.375 17.625 1 71.06 268 SER A CA 1
ATOM 2107 C C . SER A 1 268 ? -2.035 40.031 16.609 1 71.06 268 SER A C 1
ATOM 2109 O O . SER A 1 268 ? -2.268 40.094 15.398 1 71.06 268 SER A O 1
ATOM 2111 N N . SER A 1 269 ? -1.009 39.469 17.016 1 84.06 269 SER A N 1
ATOM 2112 C CA . SER A 1 269 ? 0.058 39.25 16.047 1 84.06 269 SER A CA 1
ATOM 2113 C C . SER A 1 269 ? 0.402 37.75 15.961 1 84.06 269 SER A C 1
ATOM 2115 O O . SER A 1 269 ? 1.326 37.375 15.242 1 84.06 269 SER A O 1
ATOM 2117 N N . LEU A 1 270 ? -0.387 36.969 16.562 1 93.31 270 LEU A N 1
ATOM 2118 C CA . LEU A 1 270 ? -0.068 35.562 16.641 1 93.31 270 LEU A CA 1
ATOM 2119 C C . LEU A 1 270 ? -0.88 34.75 15.617 1 93.31 270 LEU A C 1
ATOM 2121 O O . LEU A 1 270 ? -2.096 34.938 15.508 1 93.31 270 LEU A O 1
ATOM 2125 N N . GLU A 1 271 ? -0.236 34.062 14.766 1 96.31 271 GLU A N 1
ATOM 2126 C CA . GLU A 1 271 ? -0.866 33.094 13.883 1 96.31 271 GLU A CA 1
ATOM 2127 C C . GLU A 1 271 ? -0.895 31.688 14.516 1 96.31 271 GLU A C 1
ATOM 2129 O O . GLU A 1 271 ? 0.151 31.141 14.867 1 96.31 271 GLU A O 1
ATOM 2134 N N . VAL A 1 272 ? -2.064 31.188 14.719 1 97.62 272 VAL A N 1
ATOM 2135 C CA . VAL A 1 272 ? -2.213 29.828 15.258 1 97.62 272 VAL A CA 1
ATOM 2136 C C . VAL A 1 272 ? -2.945 28.953 14.258 1 97.62 272 VAL A C 1
ATOM 2138 O O . VAL A 1 272 ? -3.98 29.344 13.711 1 97.62 272 VAL A O 1
ATOM 2141 N N . PHE A 1 273 ? -2.354 27.812 13.922 1 97.94 273 PHE A N 1
ATOM 2142 C CA . PHE A 1 273 ? -3.084 26.859 13.094 1 97.94 273 PHE A CA 1
ATOM 2143 C C . PHE A 1 273 ? -2.869 25.422 13.586 1 97.94 273 PHE A C 1
ATOM 2145 O O . PHE A 1 273 ? -2.057 25.188 14.484 1 97.94 273 PHE A O 1
ATOM 2152 N N . ALA A 1 274 ? -3.734 24.516 13.18 1 97.75 274 ALA A N 1
ATOM 2153 C CA . ALA A 1 274 ? -3.68 23.078 13.438 1 97.75 274 ALA A CA 1
ATOM 2154 C C . ALA A 1 274 ? -3.631 22.297 12.125 1 97.75 274 ALA A C 1
ATOM 2156 O O . ALA A 1 274 ? -3.721 22.875 11.047 1 97.75 274 ALA A O 1
ATOM 2157 N N . GLU A 1 275 ? -3.391 21.016 12.273 1 97.44 275 GLU A N 1
ATOM 2158 C CA . GLU A 1 275 ? -3.295 20.141 11.102 1 97.44 275 GLU A CA 1
ATOM 2159 C C . GLU A 1 275 ? -4.312 19.016 11.164 1 97.44 275 GLU A C 1
ATOM 2161 O O . GLU A 1 275 ? -3.943 17.844 11.102 1 97.44 275 GLU A O 1
ATOM 2166 N N . PRO A 1 276 ? -5.574 19.344 11.211 1 96.38 276 PRO A N 1
ATOM 2167 C CA . PRO A 1 276 ? -6.578 18.281 11.312 1 96.38 276 PRO A CA 1
ATOM 2168 C C . PRO A 1 276 ? -6.734 17.484 10.023 1 96.38 276 PRO A C 1
ATOM 2170 O O . PRO A 1 276 ? -7.156 18.047 9 1 96.38 276 PRO A O 1
ATOM 2173 N N . GLY A 1 277 ? -6.379 16.203 10.031 1 96.12 277 GLY A N 1
ATOM 2174 C CA . GLY A 1 277 ? -6.645 15.289 8.93 1 96.12 277 GLY A CA 1
ATOM 2175 C C . GLY A 1 277 ? -7.859 14.406 9.172 1 96.12 277 GLY A C 1
ATOM 2176 O O . GLY A 1 277 ? -8.961 14.727 8.719 1 96.12 277 GLY A O 1
ATOM 2177 N N . ARG A 1 278 ? -7.699 13.5 10.117 1 95.12 278 ARG A N 1
ATOM 2178 C CA . ARG A 1 278 ? -8.75 12.547 10.469 1 95.12 278 ARG A CA 1
ATOM 2179 C C . ARG A 1 278 ? -10.047 13.266 10.805 1 95.12 278 ARG A C 1
ATOM 2181 O O . ARG A 1 278 ? -11.125 12.852 10.375 1 95.12 278 ARG A O 1
ATOM 2188 N N . TYR A 1 279 ? -9.945 14.336 11.547 1 95.56 279 TYR A N 1
ATOM 2189 C CA . TYR A 1 279 ? -11.141 15.055 11.984 1 95.56 279 TYR A CA 1
ATOM 2190 C C . TYR A 1 279 ? -12.008 15.445 10.797 1 95.56 279 TYR A C 1
ATOM 2192 O O . TYR A 1 279 ? -13.234 15.297 10.836 1 95.56 279 TYR A O 1
ATOM 2200 N N . LEU A 1 280 ? -11.398 15.883 9.711 1 96.56 280 LEU A N 1
ATOM 2201 C CA . LEU A 1 280 ? -12.148 16.453 8.602 1 96.56 280 LEU A CA 1
ATOM 2202 C C . LEU A 1 280 ? -12.688 15.359 7.684 1 96.56 280 LEU A C 1
ATOM 2204 O O . LEU A 1 280 ? -13.727 15.531 7.047 1 96.56 280 LEU A O 1
ATOM 2208 N N . CYS A 1 281 ? -11.969 14.188 7.664 1 96.94 281 CYS A N 1
ATOM 2209 C CA . CYS A 1 281 ? -12.312 13.336 6.535 1 96.94 281 CYS A CA 1
ATOM 2210 C C . CYS A 1 281 ? -12.789 11.969 7.008 1 96.94 281 CYS A C 1
ATOM 2212 O O . CYS A 1 281 ? -13.375 11.203 6.234 1 96.94 281 CYS A O 1
ATOM 2214 N N . ALA A 1 282 ? -12.594 11.547 8.227 1 95.38 282 ALA A N 1
ATOM 2215 C CA . ALA A 1 282 ? -12.891 10.188 8.68 1 95.38 282 ALA A CA 1
ATOM 2216 C C . ALA A 1 282 ? -14.367 9.859 8.484 1 95.38 282 ALA A C 1
ATOM 2218 O O . ALA A 1 282 ? -14.711 8.852 7.852 1 95.38 282 ALA A O 1
ATOM 2219 N N . GLY A 1 283 ? -15.203 10.719 8.977 1 93.69 283 GLY A N 1
ATOM 2220 C CA . GLY A 1 283 ? -16.641 10.484 8.93 1 93.69 283 GLY A CA 1
ATOM 2221 C C . GLY A 1 283 ? -17.25 10.789 7.578 1 93.69 283 GLY A C 1
ATOM 2222 O O . GLY A 1 283 ? -18.422 10.492 7.344 1 93.69 283 GLY A O 1
ATOM 2223 N N . ALA A 1 284 ? -16.453 11.297 6.641 1 96.44 284 ALA A N 1
ATOM 2224 C CA . ALA A 1 284 ? -16.984 11.758 5.359 1 96.44 284 ALA A CA 1
ATOM 2225 C C . ALA A 1 284 ? -17.125 10.602 4.375 1 96.44 284 ALA A C 1
ATOM 2227 O O . ALA A 1 284 ? -17.781 10.734 3.344 1 96.44 284 ALA A O 1
ATOM 2228 N N . VAL A 1 285 ? -16.516 9.477 4.656 1 97.19 285 VAL A N 1
ATOM 2229 C CA . VAL A 1 285 ? -16.5 8.383 3.686 1 97.19 285 VAL A CA 1
ATOM 2230 C C . VAL A 1 285 ? -17.109 7.129 4.305 1 97.19 285 VAL A C 1
ATOM 2232 O O . VAL A 1 285 ? -16.734 6.727 5.406 1 97.19 285 VAL A O 1
ATOM 2235 N N . THR A 1 286 ? -18.062 6.574 3.637 1 97 286 THR A N 1
ATOM 2236 C CA . THR A 1 286 ? -18.656 5.27 3.928 1 97 286 THR A CA 1
ATOM 2237 C C . THR A 1 286 ? -18.281 4.258 2.848 1 97 286 THR A C 1
ATOM 2239 O O . THR A 1 286 ? -18.469 4.52 1.656 1 97 286 THR A O 1
ATOM 2242 N N . ASN A 1 287 ? -17.734 3.131 3.262 1 97.88 287 ASN A N 1
ATOM 2243 C CA . ASN A 1 287 ? -17.297 2.09 2.332 1 97.88 287 ASN A CA 1
ATOM 2244 C C . ASN A 1 287 ? -18.391 1.046 2.121 1 97.88 287 ASN A C 1
ATOM 2246 O O . ASN A 1 287 ? -18.984 0.557 3.084 1 97.88 287 ASN A O 1
ATOM 2250 N N . VAL A 1 288 ? -18.703 0.753 0.876 1 98.44 288 VAL A N 1
ATOM 2251 C CA . VAL A 1 288 ? -19.656 -0.287 0.488 1 98.44 288 VAL A CA 1
ATOM 2252 C C . VAL A 1 288 ? -18.906 -1.438 -0.188 1 98.44 288 VAL A C 1
ATOM 2254 O O . VAL A 1 288 ? -18.328 -1.265 -1.266 1 98.44 288 VAL A O 1
ATOM 2257 N N . ALA A 1 289 ? -18.953 -2.613 0.444 1 97.75 289 ALA A N 1
ATOM 2258 C CA . ALA A 1 289 ? -18.25 -3.793 -0.065 1 97.75 289 ALA A CA 1
ATOM 2259 C C . ALA A 1 289 ? -19.219 -4.961 -0.248 1 97.75 289 ALA A C 1
ATOM 2261 O O . ALA A 1 289 ? -20.25 -5.031 0.421 1 97.75 289 ALA A O 1
ATOM 2262 N N . VAL A 1 290 ? -18.859 -5.836 -1.115 1 97.38 290 VAL A N 1
ATOM 2263 C CA . VAL A 1 290 ? -19.75 -6.945 -1.446 1 97.38 290 VAL A CA 1
ATOM 2264 C C . VAL A 1 290 ? -19.062 -8.273 -1.14 1 97.38 290 VAL A C 1
ATOM 2266 O O . VAL A 1 290 ? -17.844 -8.398 -1.321 1 97.38 290 VAL A O 1
ATOM 2269 N N . VAL A 1 291 ? -19.844 -9.258 -0.671 1 97.19 291 VAL A N 1
ATOM 2270 C CA . VAL A 1 291 ? -19.359 -10.617 -0.463 1 97.19 291 VAL A CA 1
ATOM 2271 C C . VAL A 1 291 ? -19.203 -11.328 -1.81 1 97.19 291 VAL A C 1
ATOM 2273 O O . VAL A 1 291 ? -20.188 -11.555 -2.512 1 97.19 291 VAL A O 1
ATOM 2276 N N . GLN A 1 292 ? -17.953 -11.711 -2.133 1 96.69 292 GLN A N 1
ATOM 2277 C CA . GLN A 1 292 ? -17.703 -12.359 -3.412 1 96.69 292 GLN A CA 1
ATOM 2278 C C . GLN A 1 292 ? -17.484 -13.859 -3.229 1 96.69 292 GLN A C 1
ATOM 2280 O O . GLN A 1 292 ? -17.547 -14.625 -4.195 1 96.69 292 GLN A O 1
ATOM 2285 N N . GLY A 1 293 ? -17.219 -14.266 -2.02 1 97.12 293 GLY A N 1
ATOM 2286 C CA . GLY A 1 293 ? -16.984 -15.664 -1.702 1 97.12 293 GLY A CA 1
ATOM 2287 C C . GLY A 1 293 ? -17.266 -16 -0.247 1 97.12 293 GLY A C 1
ATOM 2288 O O . GLY A 1 293 ? -17.422 -15.102 0.584 1 97.12 293 GLY A O 1
ATOM 2289 N N . LYS A 1 294 ? -17.281 -17.234 -0.039 1 97.06 294 LYS A N 1
ATOM 2290 C CA . LYS A 1 294 ? -17.656 -17.766 1.27 1 97.06 294 LYS A CA 1
ATOM 2291 C C . LYS A 1 294 ? -17.047 -19.141 1.513 1 97.06 294 LYS A C 1
ATOM 2293 O O . LYS A 1 294 ? -16.828 -19.906 0.57 1 97.06 294 LYS A O 1
ATOM 2298 N N . ARG A 1 295 ? -16.688 -19.406 2.77 1 97 295 ARG A N 1
ATOM 2299 C CA . ARG A 1 295 ? -16.281 -20.766 3.152 1 97 295 ARG A CA 1
ATOM 2300 C C . ARG A 1 295 ? -16.656 -21.062 4.598 1 97 295 ARG A C 1
ATOM 2302 O O . ARG A 1 295 ? -16.703 -20.156 5.438 1 97 295 ARG A O 1
ATOM 2309 N N . TYR A 1 296 ? -16.875 -22.312 4.883 1 95.88 296 TYR A N 1
ATOM 2310 C CA . TYR A 1 296 ? -17.047 -22.75 6.266 1 95.88 296 TYR A CA 1
ATOM 2311 C C . TYR A 1 296 ? -15.719 -23.188 6.875 1 95.88 296 TYR A C 1
ATOM 2313 O O . TYR A 1 296 ? -14.875 -23.766 6.191 1 95.88 296 TYR A O 1
ATOM 2321 N N . PHE A 1 297 ? -15.547 -22.812 8.07 1 93.75 297 PHE A N 1
ATOM 2322 C CA . PHE A 1 297 ? -14.555 -23.453 8.922 1 93.75 297 PHE A CA 1
ATOM 2323 C C . PHE A 1 297 ? -15.172 -24.609 9.703 1 93.75 297 PHE A C 1
ATOM 2325 O O . PHE A 1 297 ? -16.312 -24.5 10.188 1 93.75 297 PHE A O 1
ATOM 2332 N N . ARG A 1 298 ? -14.391 -25.703 9.719 1 91.31 298 ARG A N 1
ATOM 2333 C CA . ARG A 1 298 ? -15 -26.891 10.297 1 91.31 298 ARG A CA 1
ATOM 2334 C C . ARG A 1 298 ? -14.039 -27.578 11.258 1 91.31 298 ARG A C 1
ATOM 2336 O O . ARG A 1 298 ? -12.82 -27.469 11.125 1 91.31 298 ARG A O 1
ATOM 2343 N N . SER A 1 299 ? -14.617 -28.141 12.234 1 88.5 299 SER A N 1
ATOM 2344 C CA . SER A 1 299 ? -14.023 -29.188 13.055 1 88.5 299 SER A CA 1
ATOM 2345 C C . SER A 1 299 ? -14.789 -30.5 12.922 1 88.5 299 SER A C 1
ATOM 2347 O O . SER A 1 299 ? -15.859 -30.656 13.508 1 88.5 299 SER A O 1
ATOM 2349 N N . GLY A 1 300 ? -14.211 -31.391 12.148 1 82.5 300 GLY A N 1
ATOM 2350 C CA . GLY A 1 300 ? -15.023 -32.531 11.758 1 82.5 300 GLY A CA 1
ATOM 2351 C C . GLY A 1 300 ? -16.234 -32.156 10.938 1 82.5 300 GLY A C 1
ATOM 2352 O O . GLY A 1 300 ? -16.125 -31.453 9.938 1 82.5 300 GLY A O 1
ATOM 2353 N N . ASN A 1 301 ? -17.406 -32.531 11.414 1 83.31 301 ASN A N 1
ATOM 2354 C CA . ASN A 1 301 ? -18.641 -32.25 10.68 1 83.31 301 ASN A CA 1
ATOM 2355 C C . ASN A 1 301 ? -19.328 -31 11.203 1 83.31 301 ASN A C 1
ATOM 2357 O O . ASN A 1 301 ? -20.344 -30.578 10.656 1 83.31 301 ASN A O 1
ATOM 2361 N N . THR A 1 302 ? -18.672 -30.359 12.125 1 91.25 302 THR A N 1
ATOM 2362 C CA . THR A 1 302 ? -19.297 -29.203 12.75 1 91.25 302 THR A CA 1
ATOM 2363 C C . THR A 1 302 ? -18.734 -27.906 12.156 1 91.25 302 THR A C 1
ATOM 2365 O O . THR A 1 302 ? -17.516 -27.734 12.07 1 91.25 302 THR A O 1
ATOM 2368 N N . ILE A 1 303 ? -19.656 -27.094 11.789 1 92.56 303 ILE A N 1
ATOM 2369 C CA . ILE A 1 303 ? -19.281 -25.766 11.312 1 92.56 303 ILE A CA 1
ATOM 2370 C C . ILE A 1 303 ? -18.938 -24.875 12.5 1 92.56 303 ILE A C 1
ATOM 2372 O O . ILE A 1 303 ? -19.797 -24.609 13.352 1 92.56 303 ILE A O 1
ATOM 2376 N N . THR A 1 304 ? -17.719 -24.422 12.555 1 93.56 304 THR A N 1
ATOM 2377 C CA . THR A 1 304 ? -17.266 -23.641 13.688 1 93.56 304 THR A CA 1
ATOM 2378 C C . THR A 1 304 ? -17.266 -22.156 13.352 1 93.56 304 THR A C 1
ATOM 2380 O O . THR A 1 304 ? -17.188 -21.312 14.25 1 93.56 304 THR A O 1
ATOM 2383 N N . GLY A 1 305 ? -17.375 -21.844 12.086 1 95.38 305 GLY A N 1
ATOM 2384 C CA . GLY A 1 305 ? -17.375 -20.469 11.648 1 95.38 305 GLY A CA 1
ATOM 2385 C C . GLY A 1 305 ? -17.5 -20.297 10.148 1 95.38 305 GLY A C 1
ATOM 2386 O O . GLY A 1 305 ? -17.625 -21.297 9.422 1 95.38 305 GLY A O 1
ATOM 2387 N N . VAL A 1 306 ? -17.578 -19.062 9.758 1 97 306 VAL A N 1
ATOM 2388 C CA . VAL A 1 306 ? -17.703 -18.75 8.336 1 97 306 VAL A CA 1
ATOM 2389 C C . VAL A 1 306 ? -16.734 -17.641 7.949 1 97 306 VAL A C 1
ATOM 2391 O O . VAL A 1 306 ? -16.516 -16.703 8.727 1 97 306 VAL A O 1
ATOM 2394 N N . GLY A 1 307 ? -16.047 -17.844 6.855 1 97.56 307 GLY A N 1
ATOM 2395 C CA . GLY A 1 307 ? -15.242 -16.797 6.242 1 97.56 307 GLY A CA 1
ATOM 2396 C C . GLY A 1 307 ? -15.906 -16.172 5.027 1 97.56 307 GLY A C 1
ATOM 2397 O O . GLY A 1 307 ? -16.5 -16.875 4.203 1 97.56 307 GLY A O 1
ATOM 2398 N N . TYR A 1 308 ? -15.906 -14.852 4.965 1 98 308 TYR A N 1
ATOM 2399 C CA . TYR A 1 308 ? -16.406 -14.141 3.795 1 98 308 TYR A CA 1
ATOM 2400 C C . TYR A 1 308 ? -15.281 -13.414 3.068 1 98 308 TYR A C 1
ATOM 2402 O O . TYR A 1 308 ? -14.453 -12.75 3.695 1 98 308 TYR A O 1
ATOM 2410 N N . TYR A 1 309 ? -15.211 -13.633 1.812 1 97.81 309 TYR A N 1
ATOM 2411 C CA . TYR A 1 309 ? -14.289 -12.906 0.946 1 97.81 309 TYR A CA 1
ATOM 2412 C C . TYR A 1 309 ? -14.961 -11.68 0.336 1 97.81 309 TYR A C 1
ATOM 2414 O O . TYR A 1 309 ? -15.906 -11.812 -0.443 1 97.81 309 TYR A O 1
ATOM 2422 N N . LEU A 1 310 ? -14.445 -10.516 0.688 1 97.88 310 LEU A N 1
ATOM 2423 C CA . LEU A 1 310 ? -15 -9.273 0.162 1 97.88 310 LEU A CA 1
ATOM 2424 C C . LEU A 1 310 ? -14.18 -8.773 -1.019 1 97.88 310 LEU A C 1
ATOM 2426 O O . LEU A 1 310 ? -13.055 -9.219 -1.232 1 97.88 310 LEU A O 1
ATOM 2430 N N . ASN A 1 311 ? -14.75 -7.879 -1.804 1 97.5 311 ASN A N 1
ATOM 2431 C CA . ASN A 1 311 ? -14.008 -7.227 -2.879 1 97.5 311 ASN A CA 1
ATOM 2432 C C . ASN A 1 311 ? -13.117 -6.109 -2.346 1 97.5 311 ASN A C 1
ATOM 2434 O O . ASN A 1 311 ? -12.625 -5.281 -3.115 1 97.5 311 ASN A O 1
ATOM 2438 N N . ASP A 1 312 ? -12.945 -6.027 -1.036 1 97.75 312 ASP A N 1
ATOM 2439 C CA . ASP A 1 312 ? -12.062 -5.062 -0.391 1 97.75 312 ASP A CA 1
ATOM 2440 C C . ASP A 1 312 ? -11.32 -5.695 0.787 1 97.75 312 ASP A C 1
ATOM 2442 O O . ASP A 1 312 ? -11.852 -6.594 1.446 1 97.75 312 ASP A O 1
ATOM 2446 N N . GLY A 1 313 ? -10.086 -5.301 1.015 1 97.62 313 GLY A N 1
ATOM 2447 C CA . GLY A 1 313 ? -9.258 -5.844 2.084 1 97.62 313 GLY A CA 1
ATOM 2448 C C . GLY A 1 313 ? -8.211 -4.863 2.578 1 97.62 313 GLY A C 1
ATOM 2449 O O . GLY A 1 313 ? -8.406 -3.65 2.52 1 97.62 313 GLY A O 1
ATOM 2450 N N . ILE A 1 314 ? -7.137 -5.418 3.096 1 96.94 314 ILE A N 1
ATOM 2451 C CA . ILE A 1 314 ? -6.137 -4.586 3.752 1 96.94 314 ILE A CA 1
ATOM 2452 C C . ILE A 1 314 ? -5.34 -3.812 2.701 1 96.94 314 ILE A C 1
ATOM 2454 O O . ILE A 1 314 ? -4.75 -2.773 3.004 1 96.94 314 ILE A O 1
ATOM 2458 N N . TYR A 1 315 ? -5.352 -4.227 1.432 1 97.25 315 TYR A N 1
ATOM 2459 C CA . TYR A 1 315 ? -4.625 -3.537 0.369 1 97.25 315 TYR A CA 1
ATOM 2460 C C . TYR A 1 315 ? -5.5 -2.477 -0.289 1 97.25 315 TYR A C 1
ATOM 2462 O O . TYR A 1 315 ? -5.031 -1.717 -1.14 1 97.25 315 TYR A O 1
ATOM 2470 N N . GLY A 1 316 ? -6.777 -2.422 0.094 1 97.31 316 GLY A N 1
ATOM 2471 C CA . GLY A 1 316 ? -7.699 -1.379 -0.33 1 97.31 316 GLY A CA 1
ATOM 2472 C C . GLY A 1 316 ? -8.008 -0.372 0.763 1 97.31 316 GLY A C 1
ATOM 2473 O O . GLY A 1 316 ? -7.277 0.608 0.933 1 97.31 316 GLY A O 1
ATOM 2474 N N . THR A 1 317 ? -8.961 -0.754 1.622 1 97.88 317 THR A N 1
ATOM 2475 C CA . THR A 1 317 ? -9.477 0.21 2.588 1 97.88 317 THR A CA 1
ATOM 2476 C C . THR A 1 317 ? -8.93 -0.079 3.982 1 97.88 317 THR A C 1
ATOM 2478 O O . THR A 1 317 ? -8.781 0.835 4.797 1 97.88 317 THR A O 1
ATOM 2481 N N . PHE A 1 318 ? -8.5 -1.293 4.312 1 97.75 318 PHE A N 1
ATOM 2482 C CA . PHE A 1 318 ? -8.508 -1.696 5.711 1 97.75 318 PHE A CA 1
ATOM 2483 C C . PHE A 1 318 ? -7.082 -1.89 6.223 1 97.75 318 PHE A C 1
ATOM 2485 O O . PHE A 1 318 ? -6.848 -2.691 7.129 1 97.75 318 PHE A O 1
ATOM 2492 N N . TYR A 1 319 ? -6.172 -1.206 5.633 1 95.5 319 TYR A N 1
ATOM 2493 C CA . TYR A 1 319 ? -4.801 -1.22 6.133 1 95.5 319 TYR A CA 1
ATOM 2494 C C . TYR A 1 319 ? -4.758 -0.84 7.609 1 95.5 319 TYR A C 1
ATOM 2496 O O . TYR A 1 319 ? -4.145 -1.542 8.422 1 95.5 319 TYR A O 1
ATOM 2504 N N . SER A 1 320 ? -5.426 0.247 7.98 1 93.06 320 SER A N 1
ATOM 2505 C CA . SER A 1 320 ? -5.371 0.757 9.344 1 93.06 320 SER A CA 1
ATOM 2506 C C . SER A 1 320 ? -6.117 -0.162 10.312 1 93.06 320 SER A C 1
ATOM 2508 O O . SER A 1 320 ? -5.742 -0.281 11.477 1 93.06 320 SER A O 1
ATOM 2510 N N . THR A 1 321 ? -7.141 -0.748 9.844 1 93.56 321 THR A N 1
ATOM 2511 C CA . THR A 1 321 ? -7.844 -1.721 10.672 1 93.56 321 THR A CA 1
ATOM 2512 C C . THR A 1 321 ? -6.926 -2.885 11.031 1 93.56 321 THR A C 1
ATOM 2514 O O . THR A 1 321 ? -6.926 -3.348 12.18 1 93.56 321 THR A O 1
ATOM 2517 N N . LYS A 1 322 ? -6.121 -3.289 10.094 1 93.56 322 LYS A N 1
ATOM 2518 C CA . LYS A 1 322 ? -5.234 -4.434 10.258 1 93.56 322 LYS A CA 1
ATOM 2519 C C . LYS A 1 322 ? -4.02 -4.066 11.109 1 93.56 322 LYS A C 1
ATOM 2521 O O . LYS A 1 322 ? -3.625 -4.824 12 1 93.56 322 LYS A O 1
ATOM 2526 N N . TYR A 1 323 ? -3.457 -2.873 10.867 1 89.62 323 TYR A N 1
ATOM 2527 C CA . TYR A 1 323 ? -2.105 -2.648 11.367 1 89.62 323 TYR A CA 1
ATOM 2528 C C . TYR A 1 323 ? -2.082 -1.51 12.383 1 89.62 323 TYR A C 1
ATOM 2530 O O . TYR A 1 323 ? -1.103 -1.343 13.109 1 89.62 323 TYR A O 1
ATOM 2538 N N . ARG A 1 324 ? -3.139 -0.723 12.383 1 86.56 324 ARG A N 1
ATOM 2539 C CA . ARG A 1 324 ? -3.033 0.501 13.172 1 86.56 324 ARG A CA 1
ATOM 2540 C C . ARG A 1 324 ? -4.09 0.537 14.273 1 86.56 324 ARG A C 1
ATOM 2542 O O . ARG A 1 324 ? -4.344 1.59 14.859 1 86.56 324 ARG A O 1
ATOM 2549 N N . GLY A 1 325 ? -4.836 -0.536 14.438 1 80.5 325 GLY A N 1
ATOM 2550 C CA . GLY A 1 325 ? -5.754 -0.645 15.562 1 80.5 325 GLY A CA 1
ATOM 2551 C C . GLY A 1 325 ? -7.062 0.086 15.336 1 80.5 325 GLY A C 1
ATOM 2552 O O . GLY A 1 325 ? -7.828 0.307 16.281 1 80.5 325 GLY A O 1
ATOM 2553 N N . LEU A 1 326 ? -7.273 0.571 14.133 1 83.44 326 LEU A N 1
ATOM 2554 C CA . LEU A 1 326 ? -8.578 1.16 13.836 1 83.44 326 LEU A CA 1
ATOM 2555 C C . LEU A 1 326 ? -9.68 0.115 13.938 1 83.44 326 LEU A C 1
ATOM 2557 O O . LEU A 1 326 ? -9.531 -1.008 13.453 1 83.44 326 LEU A O 1
ATOM 2561 N N . GLU A 1 327 ? -10.727 0.467 14.555 1 83.19 327 GLU A N 1
ATOM 2562 C CA . GLU A 1 327 ? -11.859 -0.441 14.719 1 83.19 327 GLU A CA 1
ATOM 2563 C C . GLU A 1 327 ? -12.953 -0.155 13.695 1 83.19 327 GLU A C 1
ATOM 2565 O O . GLU A 1 327 ? -13.82 0.693 13.93 1 83.19 327 GLU A O 1
ATOM 2570 N N . SER A 1 328 ? -12.906 -0.879 12.695 1 87.94 328 SER A N 1
ATOM 2571 C CA . SER A 1 328 ? -13.969 -0.758 11.703 1 87.94 328 SER A CA 1
ATOM 2572 C C . SER A 1 328 ? -15.258 -1.417 12.195 1 87.94 328 SER A C 1
ATOM 2574 O O . SER A 1 328 ? -15.219 -2.396 12.938 1 87.94 328 SER A O 1
ATOM 2576 N N . LYS A 1 329 ? -16.391 -0.838 11.82 1 87.62 329 LYS A N 1
ATOM 2577 C CA . LYS A 1 329 ? -17.703 -1.394 12.148 1 87.62 329 LYS A CA 1
ATOM 2578 C C . LYS A 1 329 ? -18.438 -1.843 10.891 1 87.62 329 LYS A C 1
ATOM 2580 O O . LYS A 1 329 ? -18.703 -1.035 9.992 1 87.62 329 LYS A O 1
ATOM 2585 N N . ALA A 1 330 ? -18.781 -3.102 10.914 1 94.06 330 ALA A N 1
ATOM 2586 C CA . ALA A 1 330 ? -19.484 -3.66 9.766 1 94.06 330 ALA A CA 1
ATOM 2587 C C . ALA A 1 330 ? -21 -3.623 9.984 1 94.06 330 ALA A C 1
ATOM 2589 O O . ALA A 1 330 ? -21.484 -4.008 11.055 1 94.06 330 ALA A O 1
ATOM 2590 N N . VAL A 1 331 ? -21.688 -3.1 9.039 1 95.5 331 VAL A N 1
ATOM 2591 C CA . VAL A 1 331 ? -23.141 -3.125 9.023 1 95.5 331 VAL A CA 1
ATOM 2592 C C . VAL A 1 331 ? -23.625 -4.016 7.883 1 95.5 331 VAL A C 1
ATOM 2594 O O . VAL A 1 331 ? -23.328 -3.762 6.715 1 95.5 331 VAL A O 1
ATOM 2597 N N . VAL A 1 332 ? -24.391 -5.059 8.234 1 96.5 332 VAL A N 1
ATOM 2598 C CA . VAL A 1 332 ? -25 -5.906 7.223 1 96.5 332 VAL A CA 1
ATOM 2599 C C . VAL A 1 332 ? -26.156 -5.156 6.551 1 96.5 332 VAL A C 1
ATOM 2601 O O . VAL A 1 332 ? -27.109 -4.75 7.211 1 96.5 332 VAL A O 1
ATOM 2604 N N . TRP A 1 333 ? -26 -4.969 5.238 1 96.25 333 TRP A N 1
ATOM 2605 C CA . TRP A 1 333 ? -27.016 -4.191 4.531 1 96.25 333 TRP A CA 1
ATOM 2606 C C . TRP A 1 333 ? -28.094 -5.094 3.955 1 96.25 333 TRP A C 1
ATOM 2608 O O . TRP A 1 333 ? -28.281 -5.156 2.738 1 96.25 333 TRP A O 1
ATOM 2618 N N . LYS A 1 334 ? -28.734 -5.789 4.852 1 92.56 334 LYS A N 1
ATOM 2619 C CA . LYS A 1 334 ? -29.781 -6.77 4.574 1 92.56 334 LYS A CA 1
ATOM 2620 C C . LYS A 1 334 ? -30.719 -6.93 5.773 1 92.56 334 LYS A C 1
ATOM 2622 O O . LYS A 1 334 ? -30.266 -6.898 6.922 1 92.56 334 LYS A O 1
ATOM 2627 N N . SER A 1 335 ? -32 -7.152 5.465 1 91.62 335 SER A N 1
ATOM 2628 C CA . SER A 1 335 ? -32.938 -7.359 6.551 1 91.62 335 SER A CA 1
ATOM 2629 C C . SER A 1 335 ? -32.594 -8.586 7.375 1 91.62 335 SER A C 1
ATOM 2631 O O . SER A 1 335 ? -32.25 -9.641 6.824 1 91.62 335 SER A O 1
ATOM 2633 N N . PRO A 1 336 ? -32.656 -8.398 8.641 1 87.88 336 PRO A N 1
ATOM 2634 C CA . PRO A 1 336 ? -32.344 -9.539 9.508 1 87.88 336 PRO A CA 1
ATOM 2635 C C . PRO A 1 336 ? -33.188 -10.773 9.188 1 87.88 336 PRO A C 1
ATOM 2637 O O . PRO A 1 336 ? -32.719 -11.898 9.336 1 87.88 336 PRO A O 1
ATOM 2640 N N . LYS A 1 337 ? -34.406 -10.578 8.75 1 90.56 337 LYS A N 1
ATOM 2641 C CA . LYS A 1 337 ? -35.312 -11.695 8.453 1 90.56 337 LYS A CA 1
ATOM 2642 C C . LYS A 1 337 ? -34.812 -12.5 7.262 1 90.56 337 LYS A C 1
ATOM 2644 O O . LYS A 1 337 ? -35.156 -13.672 7.098 1 90.56 337 LYS A O 1
ATOM 2649 N N . ASP A 1 338 ? -33.938 -11.875 6.496 1 91.38 338 ASP A N 1
ATOM 2650 C CA . ASP A 1 338 ? -33.438 -12.523 5.285 1 91.38 338 ASP A CA 1
ATOM 2651 C C . ASP A 1 338 ? -32.031 -13.109 5.512 1 91.38 338 ASP A C 1
ATOM 2653 O O . ASP A 1 338 ? -31.422 -13.617 4.582 1 91.38 338 ASP A O 1
ATOM 2657 N N . CYS A 1 339 ? -31.594 -13.031 6.746 1 89.5 339 CYS A N 1
ATOM 2658 C CA . CYS A 1 339 ? -30.266 -13.531 7.07 1 89.5 339 CYS A CA 1
ATOM 2659 C C . CYS A 1 339 ? -30.344 -14.898 7.75 1 89.5 339 CYS A C 1
ATOM 2661 O O . CYS A 1 339 ? -31.406 -15.289 8.242 1 89.5 339 CYS A O 1
ATOM 2663 N N . GLY A 1 340 ? -29.266 -15.586 7.625 1 90.94 340 GLY A N 1
ATOM 2664 C CA . GLY A 1 340 ? -29.172 -16.844 8.352 1 90.94 340 GLY A CA 1
ATOM 2665 C C . GLY A 1 340 ? -28.797 -16.656 9.812 1 90.94 340 GLY A C 1
ATOM 2666 O O . GLY A 1 340 ? -28.859 -15.539 10.336 1 90.94 340 GLY A O 1
ATOM 2667 N N . PRO A 1 341 ? -28.5 -17.734 10.477 1 93.25 341 PRO A N 1
ATOM 2668 C CA . PRO A 1 341 ? -28.125 -17.672 11.891 1 93.25 341 PRO A CA 1
ATOM 2669 C C . PRO A 1 341 ? -26.812 -16.922 12.125 1 93.25 341 PRO A C 1
ATOM 2671 O O . PRO A 1 341 ? -25.984 -16.828 11.211 1 93.25 341 PRO A O 1
ATOM 2674 N N . GLU A 1 342 ? -26.641 -16.453 13.297 1 94.56 342 GLU A N 1
ATOM 2675 C CA . GLU A 1 342 ? -25.375 -15.82 13.648 1 94.56 342 GLU A CA 1
ATOM 2676 C C . GLU A 1 342 ? -24.25 -16.844 13.695 1 94.56 342 GLU A C 1
ATOM 2678 O O . GLU A 1 342 ? -24.438 -17.969 14.172 1 94.56 342 GLU A O 1
ATOM 2683 N N . ARG A 1 343 ? -23.109 -16.422 13.211 1 94.88 343 ARG A N 1
ATOM 2684 C CA . ARG A 1 343 ? -21.938 -17.297 13.203 1 94.88 343 ARG A CA 1
ATOM 2685 C C . ARG A 1 343 ? -20.672 -16.516 13.539 1 94.88 343 ARG A C 1
ATOM 2687 O O . ARG A 1 343 ? -20.594 -15.312 13.289 1 94.88 343 ARG A O 1
ATOM 2694 N N . ASP A 1 344 ? -19.688 -17.281 14.164 1 97 344 ASP A N 1
ATOM 2695 C CA . ASP A 1 344 ? -18.328 -16.734 14.234 1 97 344 ASP A CA 1
ATOM 2696 C C . ASP A 1 344 ? -17.781 -16.438 12.836 1 97 344 ASP A C 1
ATOM 2698 O O . ASP A 1 344 ? -17.828 -17.297 11.953 1 97 344 ASP A O 1
ATOM 2702 N N . THR A 1 345 ? -17.344 -15.195 12.664 1 97 345 THR A N 1
ATOM 2703 C CA . THR A 1 345 ? -17.094 -14.742 11.297 1 97 345 THR A CA 1
ATOM 2704 C C . THR A 1 345 ? -15.703 -14.148 11.164 1 97 345 THR A C 1
ATOM 2706 O O . THR A 1 345 ? -15.211 -13.484 12.086 1 97 345 THR A O 1
ATOM 2709 N N . LYS A 1 346 ? -15.062 -14.477 10.07 1 97.19 346 LYS A N 1
ATOM 2710 C CA . LYS A 1 346 ? -13.828 -13.836 9.633 1 97.19 346 LYS A CA 1
ATOM 2711 C C . LYS A 1 346 ? -14.016 -13.148 8.281 1 97.19 346 LYS A C 1
ATOM 2713 O O . LYS A 1 346 ? -14.609 -13.719 7.363 1 97.19 346 LYS A O 1
ATOM 2718 N N . LEU A 1 347 ? -13.578 -11.867 8.156 1 98 347 LEU A N 1
ATOM 2719 C CA . LEU A 1 347 ? -13.688 -11.117 6.906 1 98 347 LEU A CA 1
ATOM 2720 C C . LEU A 1 347 ? -12.336 -11.047 6.195 1 98 347 LEU A C 1
ATOM 2722 O O . LEU A 1 347 ? -11.367 -10.516 6.742 1 98 347 LEU A O 1
ATOM 2726 N N . PHE A 1 348 ? -12.297 -11.617 4.98 1 97.75 348 PHE A N 1
ATOM 2727 C CA . PHE A 1 348 ? -11.109 -11.656 4.133 1 97.75 348 PHE A CA 1
ATOM 2728 C C . PHE A 1 348 ? -11.219 -10.625 3.014 1 97.75 348 PHE A C 1
ATOM 2730 O O . PHE A 1 348 ? -12.32 -10.281 2.582 1 97.75 348 PHE A O 1
ATOM 2737 N N . GLY A 1 349 ? -10.031 -10.102 2.604 1 97.44 349 GLY A N 1
ATOM 2738 C CA . GLY A 1 349 ? -9.977 -9.359 1.357 1 97.44 349 GLY A CA 1
ATOM 2739 C C . GLY A 1 349 ? -9.891 -10.242 0.13 1 97.44 349 GLY A C 1
ATOM 2740 O O . GLY A 1 349 ? -9.906 -11.469 0.245 1 97.44 349 GLY A O 1
ATOM 2741 N N . PRO A 1 350 ? -9.781 -9.664 -1.008 1 97 350 PRO A N 1
ATOM 2742 C CA . PRO A 1 350 ? -9.914 -10.414 -2.258 1 97 350 PRO A CA 1
ATOM 2743 C C . PRO A 1 350 ? -8.594 -11.031 -2.719 1 97 350 PRO A C 1
ATOM 2745 O O . PRO A 1 350 ? -8.586 -11.859 -3.633 1 97 350 PRO A O 1
ATOM 2748 N N . THR A 1 351 ? -7.445 -10.68 -2.117 1 96.38 351 THR A N 1
ATOM 2749 C CA . THR A 1 351 ? -6.16 -11.109 -2.66 1 96.38 351 THR A CA 1
ATOM 2750 C C . THR A 1 351 ? -5.836 -12.531 -2.225 1 96.38 351 THR A C 1
ATOM 2752 O O . THR A 1 351 ? -6.527 -13.102 -1.379 1 96.38 351 THR A O 1
ATOM 2755 N N . CYS A 1 352 ? -4.809 -13.102 -2.789 1 93.06 352 CYS A N 1
ATOM 2756 C CA . CYS A 1 352 ? -4.387 -14.461 -2.473 1 93.06 352 CYS A CA 1
ATOM 2757 C C . CYS A 1 352 ? -3.549 -14.492 -1.199 1 93.06 352 CYS A C 1
ATOM 2759 O O . CYS A 1 352 ? -3.174 -15.562 -0.722 1 93.06 352 CYS A O 1
ATOM 2761 N N . ASP A 1 353 ? -3.26 -13.312 -0.657 1 93.25 353 ASP A N 1
ATOM 2762 C CA . ASP A 1 353 ? -2.412 -13.234 0.528 1 93.25 353 ASP A CA 1
ATOM 2763 C C . ASP A 1 353 ? -3.158 -13.711 1.772 1 93.25 353 ASP A C 1
ATOM 2765 O O . ASP A 1 353 ? -4.203 -13.156 2.125 1 93.25 353 ASP A O 1
ATOM 2769 N N . GLY A 1 354 ? -2.561 -14.648 2.424 1 90.62 354 GLY A N 1
ATOM 2770 C CA . GLY A 1 354 ? -3.16 -15.156 3.646 1 90.62 354 GLY A CA 1
ATOM 2771 C C . GLY A 1 354 ? -3.318 -14.094 4.723 1 90.62 354 GLY A C 1
ATOM 2772 O O . GLY A 1 354 ? -4.168 -14.227 5.605 1 90.62 354 GLY A O 1
ATOM 2773 N N . ASN A 1 355 ? -2.596 -13.055 4.566 1 91.19 355 ASN A N 1
ATOM 2774 C CA . ASN A 1 355 ? -2.627 -11.969 5.543 1 91.19 355 ASN A CA 1
ATOM 2775 C C . ASN A 1 355 ? -3.746 -10.977 5.242 1 91.19 355 ASN A C 1
ATOM 2777 O O . ASN A 1 355 ? -3.998 -10.062 6.031 1 91.19 355 ASN A O 1
ATOM 2781 N N . ASP A 1 356 ? -4.398 -11.164 4.176 1 95.25 356 ASP A N 1
ATOM 2782 C CA . ASP A 1 356 ? -5.422 -10.211 3.76 1 95.25 356 ASP A CA 1
ATOM 2783 C C . ASP A 1 356 ? -6.758 -10.508 4.434 1 95.25 356 ASP A C 1
ATOM 2785 O O . ASP A 1 356 ? -7.723 -10.891 3.766 1 95.25 356 ASP A O 1
ATOM 2789 N N . TRP A 1 357 ? -6.863 -10.312 5.719 1 96.31 357 TRP A N 1
ATOM 2790 C CA . TRP A 1 357 ? -8.055 -10.281 6.559 1 96.31 357 TRP A CA 1
ATOM 2791 C C . TRP A 1 357 ? -7.996 -9.125 7.547 1 96.31 357 TRP A C 1
ATOM 2793 O O . TRP A 1 357 ? -6.914 -8.648 7.891 1 96.31 357 TRP A O 1
ATOM 2803 N N . PHE A 1 358 ? -9.164 -8.656 7.988 1 96.75 358 PHE A N 1
ATOM 2804 C CA . PHE A 1 358 ? -9.086 -7.434 8.773 1 96.75 358 PHE A CA 1
ATOM 2805 C C . PHE A 1 358 ? -10.047 -7.492 9.961 1 96.75 358 PHE A C 1
ATOM 2807 O O . PHE A 1 358 ? -9.969 -6.664 10.867 1 96.75 358 PHE A O 1
ATOM 2814 N N . MET A 1 359 ? -10.961 -8.406 10 1 96.19 359 MET A N 1
ATOM 2815 C CA . MET A 1 359 ? -11.82 -8.656 11.148 1 96.19 359 MET A CA 1
ATOM 2816 C C . MET A 1 359 ? -11.969 -10.156 11.398 1 96.19 359 MET A C 1
ATOM 2818 O O . MET A 1 359 ? -12.172 -10.93 10.461 1 96.19 359 MET A O 1
ATOM 2822 N N . ALA A 1 360 ? -11.781 -10.594 12.594 1 94.12 360 ALA A N 1
ATOM 2823 C CA . ALA A 1 360 ? -11.938 -11.992 13 1 94.12 360 ALA A CA 1
ATOM 2824 C C . ALA A 1 360 ? -12.539 -12.086 14.398 1 94.12 360 ALA A C 1
ATOM 2826 O O . ALA A 1 360 ? -12.375 -11.18 15.219 1 94.12 360 ALA A O 1
ATOM 2827 N N . GLY A 1 361 ? -13.188 -13.188 14.617 1 92.75 361 GLY A N 1
ATOM 2828 C CA . GLY A 1 361 ? -13.773 -13.414 15.938 1 92.75 361 GLY A CA 1
ATOM 2829 C C . GLY A 1 361 ? -15.008 -12.57 16.188 1 92.75 361 GLY A C 1
ATOM 2830 O O . GLY A 1 361 ? -15.336 -12.266 17.344 1 92.75 361 GLY A O 1
ATOM 2831 N N . ILE A 1 362 ? -15.617 -12.094 15.141 1 94.62 362 ILE A N 1
ATOM 2832 C CA . ILE A 1 362 ? -16.844 -11.32 15.281 1 94.62 362 ILE A CA 1
ATOM 2833 C C . ILE A 1 362 ? -18.047 -12.203 14.969 1 94.62 362 ILE A C 1
ATOM 2835 O O . ILE A 1 362 ? -17.906 -13.281 14.391 1 94.62 362 ILE A O 1
ATOM 2839 N N . ARG A 1 363 ? -19.234 -11.719 15.359 1 95.38 363 ARG A N 1
ATOM 2840 C CA . ARG A 1 363 ? -20.469 -12.422 15.078 1 95.38 363 ARG A CA 1
ATOM 2841 C C . ARG A 1 363 ? -21.328 -11.656 14.062 1 95.38 363 ARG A C 1
ATOM 2843 O O . ARG A 1 363 ? -21.625 -10.477 14.258 1 95.38 363 ARG A O 1
ATOM 2850 N N . LEU A 1 364 ? -21.594 -12.297 12.977 1 95.94 364 LEU A N 1
ATOM 2851 C CA . LEU A 1 364 ? -22.5 -11.781 11.961 1 95.94 364 LEU A CA 1
ATOM 2852 C C . LEU A 1 364 ? -23.547 -12.828 11.578 1 95.94 364 LEU A C 1
ATOM 2854 O O . LEU A 1 364 ? -23.297 -14.023 11.727 1 95.94 364 LEU A O 1
ATOM 2858 N N . PRO A 1 365 ? -24.797 -12.312 11.164 1 95.69 365 PRO A N 1
ATOM 2859 C CA . PRO A 1 365 ? -25.688 -13.289 10.523 1 95.69 365 PRO A CA 1
ATOM 2860 C C . PRO A 1 365 ? -25.062 -13.914 9.273 1 95.69 365 PRO A C 1
ATOM 2862 O O . PRO A 1 365 ? -24.266 -13.266 8.594 1 95.69 365 PRO A O 1
ATOM 2865 N N . GLU A 1 366 ? -25.344 -15.062 9.062 1 95.62 366 GLU A N 1
ATOM 2866 C CA . GLU A 1 366 ? -24.797 -15.727 7.883 1 95.62 366 GLU A CA 1
ATOM 2867 C C . GLU A 1 366 ? -25.25 -15.031 6.598 1 95.62 366 GLU A C 1
ATOM 2869 O O . GLU A 1 366 ? -26.438 -14.766 6.418 1 95.62 366 GLU A O 1
ATOM 2874 N N . LEU A 1 367 ? -24.344 -14.742 5.758 1 96.5 367 LEU A N 1
ATOM 2875 C CA . LEU A 1 367 ? -24.547 -13.992 4.523 1 96.5 367 LEU A CA 1
ATOM 2876 C C . LEU A 1 367 ? -24.406 -14.898 3.305 1 96.5 367 LEU A C 1
ATOM 2878 O O . LEU A 1 367 ? -23.828 -15.984 3.396 1 96.5 367 LEU A O 1
ATOM 2882 N N . ALA A 1 368 ? -24.984 -14.477 2.252 1 95.62 368 ALA A N 1
ATOM 2883 C CA . ALA A 1 368 ? -24.828 -15.117 0.951 1 95.62 368 ALA A CA 1
ATOM 2884 C C . ALA A 1 368 ? -23.859 -14.344 0.067 1 95.62 368 ALA A C 1
ATOM 2886 O O . ALA A 1 368 ? -23.609 -13.164 0.302 1 95.62 368 ALA A O 1
ATOM 2887 N N . ILE A 1 369 ? -23.266 -15.039 -0.892 1 96.12 369 ILE A N 1
ATOM 2888 C CA . ILE A 1 369 ? -22.5 -14.359 -1.926 1 96.12 369 ILE A CA 1
ATOM 2889 C C . ILE A 1 369 ? -23.375 -13.328 -2.631 1 96.12 369 ILE A C 1
ATOM 2891 O O . ILE A 1 369 ? -24.5 -13.625 -3.016 1 96.12 369 ILE A O 1
ATOM 2895 N N . GLY A 1 370 ? -22.875 -12.078 -2.727 1 95.12 370 GLY A N 1
ATOM 2896 C CA . GLY A 1 370 ? -23.656 -11 -3.312 1 95.12 370 GLY A CA 1
ATOM 2897 C C . GLY A 1 370 ? -24.188 -10.016 -2.283 1 95.12 370 GLY A C 1
ATOM 2898 O O . GLY A 1 370 ? -24.562 -8.891 -2.623 1 95.12 370 GLY A O 1
ATOM 2899 N N . ASP A 1 371 ? -24.266 -10.453 -0.998 1 96.25 371 ASP A N 1
ATOM 2900 C CA . ASP A 1 371 ? -24.703 -9.547 0.056 1 96.25 371 ASP A CA 1
ATOM 2901 C C . ASP A 1 371 ? -23.703 -8.414 0.256 1 96.25 371 ASP A C 1
ATOM 2903 O O . ASP A 1 371 ? -22.531 -8.523 -0.14 1 96.25 371 ASP A O 1
ATOM 2907 N N . THR A 1 372 ? -24.188 -7.316 0.856 1 97.19 372 THR A N 1
ATOM 2908 C CA . THR A 1 372 ? -23.406 -6.094 0.991 1 97.19 372 THR A CA 1
ATOM 2909 C C . THR A 1 372 ? -23.094 -5.809 2.457 1 97.19 372 THR A C 1
ATOM 2911 O O . THR A 1 372 ? -23.953 -5.965 3.322 1 97.19 372 THR A O 1
ATOM 2914 N N . LEU A 1 373 ? -21.875 -5.508 2.756 1 97.44 373 LEU A N 1
ATOM 2915 C CA . LEU A 1 373 ? -21.453 -4.945 4.031 1 97.44 373 LEU A CA 1
ATOM 2916 C C . LEU A 1 373 ? -21.062 -3.477 3.879 1 97.44 373 LEU A C 1
ATOM 2918 O O . LEU A 1 373 ? -20.422 -3.098 2.896 1 97.44 373 LEU A O 1
ATOM 2922 N N . VAL A 1 374 ? -21.484 -2.691 4.844 1 97.62 374 VAL A N 1
ATOM 2923 C CA . VAL A 1 374 ? -21.203 -1.257 4.848 1 97.62 374 VAL A CA 1
ATOM 2924 C C . VAL A 1 374 ? -20.344 -0.896 6.055 1 97.62 374 VAL A C 1
ATOM 2926 O O . VAL A 1 374 ? -20.578 -1.396 7.16 1 97.62 374 VAL A O 1
ATOM 2929 N N . PHE A 1 375 ? -19.312 -0.153 5.832 1 96.69 375 PHE A N 1
ATOM 2930 C CA . PHE A 1 375 ? -18.406 0.292 6.875 1 96.69 375 PHE A CA 1
ATOM 2931 C C . PHE A 1 375 ? -18.375 1.813 6.965 1 96.69 375 PHE A C 1
ATOM 2933 O O . PHE A 1 375 ? -18 2.492 6.012 1 96.69 375 PHE A O 1
ATOM 2940 N N . GLU A 1 376 ? -18.703 2.352 8.109 1 93.19 376 GLU A N 1
ATOM 2941 C CA . GLU A 1 376 ? -18.719 3.799 8.305 1 93.19 376 GLU A CA 1
ATOM 2942 C C . GLU A 1 376 ? -17.359 4.324 8.742 1 93.19 376 GLU A C 1
ATOM 2944 O O . GLU A 1 376 ? -16.516 3.559 9.227 1 93.19 376 GLU A O 1
ATOM 2949 N N . THR A 1 377 ? -17.078 5.59 8.531 1 93.25 377 THR A N 1
ATOM 2950 C CA . THR A 1 377 ? -15.922 6.324 9.039 1 93.25 377 THR A CA 1
ATOM 2951 C C . THR A 1 377 ? -14.633 5.754 8.461 1 93.25 377 THR A C 1
ATOM 2953 O O . THR A 1 377 ? -13.688 5.473 9.203 1 93.25 377 THR A O 1
ATOM 2956 N N . GLU A 1 378 ? -14.633 5.574 7.148 1 95.38 378 GLU A N 1
ATOM 2957 C CA . GLU A 1 378 ? -13.469 5.008 6.477 1 95.38 378 GLU A CA 1
ATOM 2958 C C . GLU A 1 378 ? -12.711 6.074 5.691 1 95.38 378 GLU A C 1
ATOM 2960 O O . GLU A 1 378 ? -11.984 5.758 4.746 1 95.38 378 GLU A O 1
ATOM 2965 N N . GLY A 1 379 ? -12.852 7.312 6.098 1 96.5 379 GLY A N 1
ATOM 2966 C CA . GLY A 1 379 ? -12.297 8.391 5.293 1 96.5 379 GLY A CA 1
ATOM 2967 C C . GLY A 1 379 ? -10.836 8.656 5.586 1 96.5 379 GLY A C 1
ATOM 2968 O O . GLY A 1 379 ? -10.133 9.242 4.758 1 96.5 379 GLY A O 1
ATOM 2969 N N . ALA A 1 380 ? -10.398 8.312 6.742 1 96 380 ALA A N 1
ATOM 2970 C CA . ALA A 1 380 ? -9.039 8.68 7.137 1 96 380 ALA A CA 1
ATOM 2971 C C . ALA A 1 380 ? -8.094 7.484 7.027 1 96 380 ALA A C 1
ATOM 2973 O O . ALA A 1 380 ? -8.359 6.422 7.594 1 96 380 ALA A O 1
ATOM 2974 N N . TYR A 1 381 ? -6.949 7.719 6.238 1 94.88 381 TYR A N 1
ATOM 2975 C CA . TYR A 1 381 ? -5.844 6.773 6.141 1 94.88 381 TYR A CA 1
ATOM 2976 C C . TYR A 1 381 ? -6.324 5.422 5.625 1 94.88 381 TYR A C 1
ATOM 2978 O O . TYR A 1 381 ? -5.918 4.375 6.141 1 94.88 381 TYR A O 1
ATOM 2986 N N . SER A 1 382 ? -7.238 5.453 4.719 1 95.12 382 SER A N 1
ATOM 2987 C CA . SER A 1 382 ? -7.746 4.262 4.043 1 95.12 382 SER A CA 1
ATOM 2988 C C . SER A 1 382 ? -7.254 4.191 2.6 1 95.12 382 SER A C 1
ATOM 2990 O O . SER A 1 382 ? -6.195 3.625 2.326 1 95.12 382 SER A O 1
ATOM 2992 N N . SER A 1 383 ? -7.797 5.082 1.754 1 95.5 383 SER A N 1
ATOM 2993 C CA . SER A 1 383 ? -7.465 5.062 0.333 1 95.5 383 SER A CA 1
ATOM 2994 C C . SER A 1 383 ? -6.012 5.457 0.098 1 95.5 383 SER A C 1
ATOM 2996 O O . SER A 1 383 ? -5.387 5 -0.859 1 95.5 383 SER A O 1
ATOM 2998 N N . VAL A 1 384 ? -5.441 6.227 0.983 1 96.62 384 VAL A N 1
ATOM 2999 C CA . VAL A 1 384 ? -4.09 6.75 0.792 1 96.62 384 VAL A CA 1
ATOM 3000 C C . VAL A 1 384 ? -3.07 5.645 1.042 1 96.62 384 VAL A C 1
ATOM 3002 O O . VAL A 1 384 ? -1.909 5.758 0.642 1 96.62 384 VAL A O 1
ATOM 3005 N N . ASN A 1 385 ? -3.484 4.59 1.675 1 96 385 ASN A N 1
ATOM 3006 C CA . ASN A 1 385 ? -2.623 3.441 1.94 1 96 385 ASN A CA 1
ATOM 3007 C C . ASN A 1 385 ? -2.9 2.295 0.973 1 96 385 ASN A C 1
ATOM 3009 O O . ASN A 1 385 ? -2.318 1.217 1.098 1 96 385 ASN A O 1
ATOM 3013 N N . ALA A 1 386 ? -3.76 2.484 0.039 1 96.56 386 ALA A N 1
ATOM 3014 C CA . ALA A 1 386 ? -4.199 1.402 -0.841 1 96.56 386 ALA A CA 1
ATOM 3015 C C . ALA A 1 386 ? -3.158 1.121 -1.922 1 96.56 386 ALA A C 1
ATOM 3017 O O . ALA A 1 386 ? -2.422 2.02 -2.334 1 96.56 386 ALA A O 1
ATOM 3018 N N . CYS A 1 387 ? -3.031 -0.133 -2.297 1 95.44 387 CYS A N 1
ATOM 3019 C CA . CYS A 1 387 ? -2.221 -0.532 -3.441 1 95.44 387 CYS A CA 1
ATOM 3020 C C . CYS A 1 387 ? -2.92 -1.613 -4.258 1 95.44 387 CYS A C 1
ATOM 3022 O O . CYS A 1 387 ? -3.971 -2.117 -3.854 1 95.44 387 CYS A O 1
ATOM 3024 N N . ARG A 1 388 ? -2.363 -1.971 -5.398 1 93.81 388 ARG A N 1
ATOM 3025 C CA . ARG A 1 388 ? -3.002 -2.885 -6.34 1 93.81 388 ARG A CA 1
ATOM 3026 C C . ARG A 1 388 ? -2.373 -4.273 -6.27 1 93.81 388 ARG A C 1
ATOM 3028 O O . ARG A 1 388 ? -2.199 -4.934 -7.293 1 93.81 388 ARG A O 1
ATOM 3035 N N . PHE A 1 389 ? -2.062 -4.715 -5.074 1 96.19 389 PHE A N 1
ATOM 3036 C CA . PHE A 1 389 ? -1.545 -6.07 -4.938 1 96.19 389 PHE A CA 1
ATOM 3037 C C . PHE A 1 389 ? -2.467 -7.074 -5.621 1 96.19 389 PHE A C 1
ATOM 3039 O O . PHE A 1 389 ? -3.689 -6.984 -5.5 1 96.19 389 PHE A O 1
ATOM 3046 N N . ASN A 1 390 ? -1.946 -8.031 -6.457 1 95.62 390 ASN A N 1
ATOM 3047 C CA . ASN A 1 390 ? -2.623 -9.039 -7.266 1 95.62 390 ASN A CA 1
ATOM 3048 C C . ASN A 1 390 ? -3.396 -8.406 -8.422 1 95.62 390 ASN A C 1
ATOM 3050 O O . ASN A 1 390 ? -4.113 -9.102 -9.141 1 95.62 390 ASN A O 1
ATOM 3054 N N . GLY A 1 391 ? -3.316 -7.098 -8.562 1 94.62 391 GLY A N 1
ATOM 3055 C CA . GLY A 1 391 ? -3.967 -6.438 -9.688 1 94.62 391 GLY A CA 1
ATOM 3056 C C . GLY A 1 391 ? -5.41 -6.07 -9.406 1 94.62 391 GLY A C 1
ATOM 3057 O O . GLY A 1 391 ? -6.152 -5.695 -10.312 1 94.62 391 GLY A O 1
ATOM 3058 N N . PHE A 1 392 ? -5.84 -6.129 -8.211 1 95.25 392 PHE A N 1
ATOM 3059 C CA . PHE A 1 392 ? -7.223 -5.801 -7.871 1 95.25 392 PHE A CA 1
ATOM 3060 C C . PHE A 1 392 ? -7.453 -4.297 -7.941 1 95.25 392 PHE A C 1
ATOM 3062 O O . PHE A 1 392 ? -6.52 -3.512 -7.77 1 95.25 392 PHE A O 1
ATOM 3069 N N . LYS A 1 393 ? -8.688 -3.953 -8.188 1 92.38 393 LYS A N 1
ATOM 3070 C CA . LYS A 1 393 ? -9.062 -2.551 -8.336 1 92.38 393 LYS A CA 1
ATOM 3071 C C . LYS A 1 393 ? -9.102 -1.848 -6.98 1 92.38 393 LYS A C 1
ATOM 3073 O O . LYS A 1 393 ? -9.484 -2.449 -5.973 1 92.38 393 LYS A O 1
ATOM 3078 N N . LEU A 1 394 ? -8.766 -0.581 -6.996 1 95.62 394 LEU A N 1
ATOM 3079 C CA . LEU A 1 394 ? -8.891 0.265 -5.816 1 95.62 394 LEU A CA 1
ATOM 3080 C C . LEU A 1 394 ? -10.336 0.685 -5.598 1 95.62 394 LEU A C 1
ATOM 3082 O O . LEU A 1 394 ? -11.148 0.636 -6.527 1 95.62 394 LEU A O 1
ATOM 3086 N N . PRO A 1 395 ? -10.656 1.069 -4.402 1 96.88 395 PRO A N 1
ATOM 3087 C CA . PRO A 1 395 ? -12.008 1.591 -4.184 1 96.88 395 PRO A CA 1
ATOM 3088 C C . PRO A 1 395 ? -12.32 2.803 -5.059 1 96.88 395 PRO A C 1
ATOM 3090 O O . PRO A 1 395 ? -11.461 3.66 -5.266 1 96.88 395 PRO A O 1
ATOM 3093 N N . LYS A 1 396 ? -13.477 2.809 -5.648 1 97.19 396 LYS A N 1
ATOM 3094 C CA . LYS A 1 396 ? -13.938 3.957 -6.422 1 97.19 396 LYS A CA 1
ATOM 3095 C C . LYS A 1 396 ? -14.586 5 -5.516 1 97.19 396 LYS A C 1
ATOM 3097 O O . LYS A 1 396 ? -15.539 4.695 -4.789 1 97.19 396 LYS A O 1
ATOM 3102 N N . VAL A 1 397 ? -14.117 6.191 -5.516 1 98.31 397 VAL A N 1
ATOM 3103 C CA . VAL A 1 397 ? -14.664 7.277 -4.703 1 98.31 397 VAL A CA 1
ATOM 3104 C C . VAL A 1 397 ? -15.781 7.984 -5.465 1 98.31 397 VAL A C 1
ATOM 3106 O O . VAL A 1 397 ? -15.57 8.461 -6.586 1 98.31 397 VAL A O 1
ATOM 3109 N N . ILE A 1 398 ? -16.922 8.016 -4.891 1 98.44 398 ILE A N 1
ATOM 3110 C CA . ILE A 1 398 ? -18.047 8.734 -5.48 1 98.44 398 ILE A CA 1
ATOM 3111 C C . ILE A 1 398 ? -18.5 9.844 -4.539 1 98.44 398 ILE A C 1
ATOM 3113 O O . ILE A 1 398 ? -19.203 9.594 -3.562 1 98.44 398 ILE A O 1
ATOM 3117 N N . PRO A 1 399 ? -18.172 11.047 -4.879 1 98.81 399 PRO A N 1
ATOM 3118 C CA . PRO A 1 399 ? -18.578 12.172 -4.043 1 98.81 399 PRO A CA 1
ATOM 3119 C C . PRO A 1 399 ? -20.047 12.547 -4.246 1 98.81 399 PRO A C 1
ATOM 3121 O O . PRO A 1 399 ? -20.547 12.516 -5.375 1 98.81 399 PRO A O 1
ATOM 3124 N N . TYR A 1 400 ? -20.719 12.82 -3.191 1 98.75 400 TYR A N 1
ATOM 3125 C CA . TYR A 1 400 ? -22.078 13.344 -3.172 1 98.75 400 TYR A CA 1
ATOM 3126 C C . TYR A 1 400 ? -22.125 14.703 -2.48 1 98.75 400 TYR A C 1
ATOM 3128 O O . TYR A 1 400 ? -21.375 14.961 -1.542 1 98.75 400 TYR A O 1
ATOM 3136 N N . VAL A 1 401 ? -23.016 15.57 -2.963 1 98.5 401 VAL A N 1
ATOM 3137 C CA . VAL A 1 401 ? -23.172 16.891 -2.354 1 98.5 401 VAL A CA 1
ATOM 3138 C C . VAL A 1 401 ? -24.641 17.312 -2.426 1 98.5 401 VAL A C 1
ATOM 3140 O O . VAL A 1 401 ? -25.281 17.156 -3.463 1 98.5 401 VAL A O 1
ATOM 3143 N N . ARG A 1 402 ? -25.156 17.812 -1.395 1 97.12 402 ARG A N 1
ATOM 3144 C CA . ARG A 1 402 ? -26.531 18.281 -1.346 1 97.12 402 ARG A CA 1
ATOM 3145 C C . ARG A 1 402 ? -26.656 19.656 -1.963 1 97.12 402 ARG A C 1
ATOM 3147 O O . ARG A 1 402 ? -25.734 20.469 -1.905 1 97.12 402 ARG A O 1
ATOM 3154 N N . GLY A 1 403 ? -27.891 19.938 -2.445 1 97.19 403 GLY A N 1
ATOM 3155 C CA . GLY A 1 403 ? -28.172 21.203 -3.121 1 97.19 403 GLY A CA 1
ATOM 3156 C C . GLY A 1 403 ? -27.859 22.406 -2.266 1 97.19 403 GLY A C 1
ATOM 3157 O O . GLY A 1 403 ? -27.312 23.406 -2.758 1 97.19 403 GLY A O 1
ATOM 3158 N N . GLY A 1 404 ? -28.219 22.375 -1.055 1 96.69 404 GLY A N 1
ATOM 3159 C CA . GLY A 1 404 ? -27.938 23.484 -0.158 1 96.69 404 GLY A CA 1
ATOM 3160 C C . GLY A 1 404 ? -26.469 23.781 -0.001 1 96.69 404 GLY A C 1
ATOM 3161 O O . GLY A 1 404 ? -26.062 24.938 0.126 1 96.69 404 GLY A O 1
ATOM 3162 N N . ILE A 1 405 ? -25.656 22.781 0.033 1 97.5 405 ILE A N 1
ATOM 3163 C CA . ILE A 1 405 ? -24.219 22.938 0.156 1 97.5 405 ILE A CA 1
ATOM 3164 C C . ILE A 1 405 ? -23.641 23.469 -1.159 1 97.5 405 ILE A C 1
ATOM 3166 O O . ILE A 1 405 ? -22.703 24.266 -1.161 1 97.5 405 ILE A O 1
ATOM 3170 N N . VAL A 1 406 ? -24.188 23 -2.283 1 97.81 406 VAL A N 1
ATOM 3171 C CA . VAL A 1 406 ? -23.797 23.531 -3.584 1 97.81 406 VAL A CA 1
ATOM 3172 C C . VAL A 1 406 ? -23.984 25.047 -3.605 1 97.81 406 VAL A C 1
ATOM 3174 O O . VAL A 1 406 ? -23.094 25.781 -4.035 1 97.81 406 VAL A O 1
ATOM 3177 N N . GLU A 1 407 ? -25.109 25.516 -3.121 1 97.38 407 GLU A N 1
ATOM 3178 C CA . GLU A 1 407 ? -25.406 26.953 -3.08 1 97.38 407 GLU A CA 1
ATOM 3179 C C . GLU A 1 407 ? -24.438 27.688 -2.152 1 97.38 407 GLU A C 1
ATOM 3181 O O . GLU A 1 407 ? -23.984 28.781 -2.471 1 97.38 407 GLU A O 1
ATOM 3186 N N . LEU A 1 408 ? -24.219 27.078 -1.075 1 97.81 408 LEU A N 1
ATOM 3187 C CA . LEU A 1 408 ? -23.297 27.672 -0.125 1 97.81 408 LEU A CA 1
ATOM 3188 C C . LEU A 1 408 ? -21.906 27.812 -0.744 1 97.81 408 LEU A C 1
ATOM 3190 O O . LEU A 1 408 ? -21.281 28.875 -0.641 1 97.81 408 LEU A O 1
ATOM 3194 N N . LEU A 1 409 ? -21.391 26.75 -1.385 1 97.62 409 LEU A N 1
ATOM 3195 C CA . LEU A 1 409 ? -20.062 26.766 -1.986 1 97.62 409 LEU A CA 1
ATOM 3196 C C . LEU A 1 409 ? -20 27.766 -3.146 1 97.62 409 LEU A C 1
ATOM 3198 O O . LEU A 1 409 ? -18.969 28.391 -3.383 1 97.62 409 LEU A O 1
ATOM 3202 N N . ARG A 1 410 ? -21.109 27.891 -3.844 1 96.56 410 ARG A N 1
ATOM 3203 C CA . ARG A 1 410 ? -21.188 28.891 -4.898 1 96.56 410 ARG A CA 1
ATOM 3204 C C . ARG A 1 410 ? -21.047 30.297 -4.332 1 96.56 410 ARG A C 1
ATOM 3206 O O . ARG A 1 410 ? -20.328 31.125 -4.891 1 96.56 410 ARG A O 1
ATOM 3213 N N . LYS A 1 411 ? -21.75 30.516 -3.264 1 96.19 411 LYS A N 1
ATOM 3214 C CA . LYS A 1 411 ? -21.641 31.797 -2.58 1 96.19 411 LYS A CA 1
ATOM 3215 C C . LYS A 1 411 ? -20.219 32.062 -2.105 1 96.19 411 LYS A C 1
ATOM 3217 O O . LYS A 1 411 ? -19.672 33.156 -2.297 1 96.19 411 LYS A O 1
ATOM 3222 N N . ILE A 1 412 ? -19.594 31.094 -1.552 1 95.62 412 ILE A N 1
ATOM 3223 C CA . ILE A 1 412 ? -18.25 31.203 -0.993 1 95.62 412 ILE A CA 1
ATOM 3224 C C . ILE A 1 412 ? -17.25 31.5 -2.109 1 95.62 412 ILE A C 1
ATOM 3226 O O . ILE A 1 412 ? -16.359 32.344 -1.948 1 95.62 412 ILE A O 1
ATOM 3230 N N . LYS A 1 413 ? -17.422 30.797 -3.18 1 93.06 413 LYS A N 1
ATOM 3231 C CA . LYS A 1 413 ? -16.547 31.016 -4.336 1 93.06 413 LYS A CA 1
ATOM 3232 C C . LYS A 1 413 ? -16.547 32.469 -4.758 1 93.06 413 LYS A C 1
ATOM 3234 O O . LYS A 1 413 ? -15.523 33 -5.199 1 93.06 413 LYS A O 1
ATOM 3239 N N . SER A 1 414 ? -17.625 33.156 -4.574 1 92.38 414 SER A N 1
ATOM 3240 C CA . SER A 1 414 ? -17.797 34.531 -5.02 1 92.38 414 SER A CA 1
ATOM 3241 C C . SER A 1 414 ? -17.188 35.531 -4.02 1 92.38 414 SER A C 1
ATOM 3243 O O . SER A 1 414 ? -17.047 36.719 -4.316 1 92.38 414 SER A O 1
ATOM 3245 N N . LEU A 1 415 ? -16.766 35.031 -2.939 1 92.06 415 LEU A N 1
ATOM 3246 C CA . LEU A 1 415 ? -16.25 35.906 -1.895 1 92.06 415 LEU A CA 1
ATOM 3247 C C . LEU A 1 415 ? -14.758 36.125 -2.061 1 92.06 415 LEU A C 1
ATOM 3249 O O . LEU A 1 415 ? -14.109 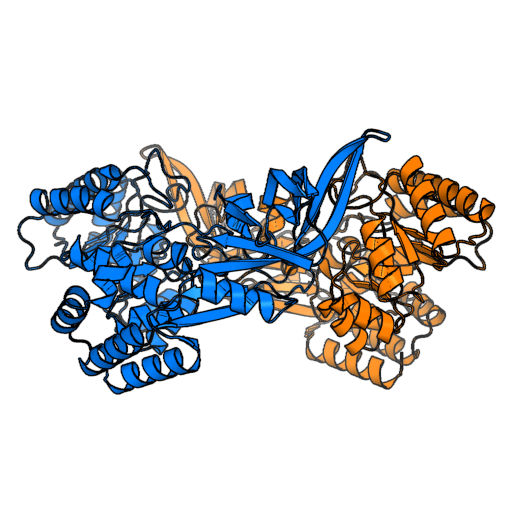36.75 -1.205 1 92.06 415 LEU A O 1
ATOM 3253 N N . LYS A 1 416 ? -14.148 35.719 -3.045 1 80.56 416 LYS A N 1
ATOM 3254 C CA . LYS A 1 416 ? -12.797 35.969 -3.529 1 80.56 416 LYS A CA 1
ATOM 3255 C C . LYS A 1 416 ? -11.758 35.75 -2.436 1 80.56 416 LYS A C 1
ATOM 3257 O O . LYS A 1 416 ? -10.852 36.531 -2.242 1 80.56 416 LYS A O 1
ATOM 3262 N N . GLY A 1 417 ? -12.141 34.75 -1.594 1 83.12 417 GLY A N 1
ATOM 3263 C CA . GLY A 1 417 ? -11.141 34.312 -0.63 1 83.12 417 GLY A CA 1
ATOM 3264 C C . GLY A 1 417 ? -11.148 35.125 0.646 1 83.12 417 GLY A C 1
ATOM 3265 O O . GLY A 1 417 ? -10.242 35.031 1.476 1 83.12 417 GLY A O 1
ATOM 3266 N N . ASP A 1 418 ? -12.141 35.938 0.88 1 90.38 418 ASP A N 1
ATOM 3267 C CA . ASP A 1 418 ? -12.273 36.688 2.115 1 90.38 418 ASP A CA 1
ATOM 3268 C C . ASP A 1 418 ? -12.617 35.781 3.293 1 90.38 418 ASP A C 1
ATOM 3270 O O . ASP A 1 418 ? -13.758 35.344 3.424 1 90.38 418 ASP A O 1
ATOM 3274 N N . ALA A 1 419 ? -11.664 35.625 4.188 1 89.88 419 ALA A N 1
ATOM 3275 C CA . ALA A 1 419 ? -11.773 34.656 5.266 1 89.88 419 ALA A CA 1
ATOM 3276 C C . ALA A 1 419 ? -12.938 35 6.191 1 89.88 419 ALA A C 1
ATOM 3278 O O . ALA A 1 419 ? -13.68 34.094 6.617 1 89.88 419 ALA A O 1
ATOM 3279 N N . GLN A 1 420 ? -13.07 36.219 6.504 1 92.5 420 GLN A N 1
ATOM 3280 C CA . GLN A 1 420 ? -14.109 36.656 7.434 1 92.5 420 GLN A CA 1
ATOM 3281 C C . GLN A 1 420 ? -15.5 36.406 6.848 1 92.5 420 GLN A C 1
ATOM 3283 O O . GLN A 1 420 ? -16.391 35.906 7.539 1 92.5 420 GLN A O 1
ATOM 3288 N N . LEU A 1 421 ? -15.703 36.75 5.625 1 95.56 421 LEU A N 1
ATOM 3289 C CA . LEU A 1 421 ? -17 36.562 4.973 1 95.56 421 LEU A CA 1
ATOM 3290 C C . LEU A 1 421 ? -17.312 35.094 4.789 1 95.56 421 LEU A C 1
ATOM 3292 O O . LEU A 1 421 ? -18.469 34.688 4.887 1 95.56 421 LEU A O 1
ATOM 3296 N N . ILE A 1 422 ? -16.328 34.344 4.52 1 95.81 422 ILE A N 1
ATOM 3297 C CA . ILE A 1 422 ? -16.5 32.906 4.363 1 95.81 422 ILE A CA 1
ATOM 3298 C C . ILE A 1 422 ? -16.953 32.312 5.688 1 95.81 422 ILE A C 1
ATOM 3300 O O . ILE A 1 422 ? -17.922 31.547 5.727 1 95.81 422 ILE A O 1
ATOM 3304 N N . GLU A 1 423 ? -16.25 32.656 6.738 1 96.25 423 GLU A N 1
ATOM 3305 C CA . GLU A 1 423 ? -16.609 32.125 8.055 1 96.25 423 GLU A CA 1
ATOM 3306 C C . GLU A 1 423 ? -18.047 32.5 8.43 1 96.25 423 GLU A C 1
ATOM 3308 O O . GLU A 1 423 ? -18.781 31.703 8.977 1 96.25 423 GLU A O 1
ATOM 3313 N N . GLN A 1 424 ? -18.391 33.719 8.109 1 96.5 424 GLN A N 1
ATOM 3314 C CA . GLN A 1 424 ? -19.75 34.188 8.391 1 96.5 424 GLN A CA 1
ATOM 3315 C C . GLN A 1 424 ? -20.781 33.375 7.602 1 96.5 424 GLN A C 1
ATOM 3317 O O . GLN A 1 424 ? -21.828 33 8.133 1 96.5 424 GLN A O 1
ATOM 3322 N N . ALA A 1 425 ? -20.484 33.156 6.363 1 96.69 425 ALA A N 1
ATOM 3323 C CA . ALA A 1 425 ? -21.375 32.375 5.52 1 96.69 425 ALA A CA 1
ATOM 3324 C C . ALA A 1 425 ? -21.531 30.953 6.059 1 96.69 425 ALA A C 1
ATOM 3326 O O . ALA A 1 425 ? -22.641 30.406 6.043 1 96.69 425 ALA A O 1
ATOM 3327 N N . LEU A 1 426 ? -20.469 30.375 6.555 1 97.19 426 LEU A N 1
ATOM 3328 C CA . LEU A 1 426 ? -20.484 29.031 7.113 1 97.19 426 LEU A CA 1
ATOM 3329 C C . LEU A 1 426 ? -21.328 28.984 8.391 1 97.19 426 LEU A C 1
ATOM 3331 O O . LEU A 1 426 ? -22.219 28.141 8.523 1 97.19 426 LEU A O 1
ATOM 3335 N N . LEU A 1 427 ? -21.078 29.859 9.273 1 96.44 427 LEU A N 1
ATOM 3336 C CA . LEU A 1 427 ? -21.672 29.844 10.617 1 96.44 427 LEU A CA 1
ATOM 3337 C C . LEU A 1 427 ? -23.156 30.188 10.562 1 96.44 427 LEU A C 1
ATOM 3339 O O . LEU A 1 427 ? -23.922 29.766 11.43 1 96.44 427 LEU A O 1
ATOM 3343 N N . SER A 1 428 ? -23.578 30.891 9.508 1 95.25 428 SER A N 1
ATOM 3344 C CA . SER A 1 428 ? -24.969 31.328 9.422 1 95.25 428 SER A CA 1
ATOM 3345 C C . SER A 1 428 ? -25.797 30.359 8.586 1 95.25 428 SER A C 1
ATOM 3347 O O . SER A 1 428 ? -27.016 30.516 8.484 1 95.25 428 SER A O 1
ATOM 3349 N N . ASN A 1 429 ? -25.188 29.391 8.008 1 94.12 429 ASN A N 1
ATOM 3350 C CA . ASN A 1 429 ? -25.891 28.5 7.105 1 94.12 429 ASN A CA 1
ATOM 3351 C C . ASN A 1 429 ? -26.828 27.562 7.867 1 94.12 429 ASN A C 1
ATOM 3353 O O . ASN A 1 429 ? -26.391 26.812 8.742 1 94.12 429 ASN A O 1
ATOM 3357 N N . GLU A 1 430 ? -28.031 27.469 7.473 1 90.94 430 GLU A N 1
ATOM 3358 C CA . GLU A 1 430 ? -29.062 26.734 8.195 1 90.94 430 GLU A CA 1
ATOM 3359 C C . GLU A 1 430 ? -28.891 25.219 7.988 1 90.94 430 GLU A C 1
ATOM 3361 O O . GLU A 1 430 ? -29.172 24.438 8.891 1 90.94 430 GLU A O 1
ATOM 3366 N N . LEU A 1 431 ? -28.547 24.891 6.867 1 90.5 431 LEU A N 1
ATOM 3367 C CA . LEU A 1 431 ? -28.359 23.469 6.586 1 90.5 431 LEU A CA 1
ATOM 3368 C C . LEU A 1 431 ? -27.266 22.875 7.457 1 90.5 431 LEU A C 1
ATOM 3370 O O . LEU A 1 431 ? -27.406 21.75 7.977 1 90.5 431 LEU A O 1
ATOM 3374 N N . ILE A 1 432 ? -26.219 23.547 7.629 1 90.94 432 ILE A N 1
ATOM 3375 C CA . ILE A 1 432 ? -25.094 23.078 8.453 1 90.94 432 ILE A CA 1
ATOM 3376 C C . ILE A 1 432 ? -25.547 22.938 9.906 1 90.94 432 ILE A C 1
ATOM 3378 O O . ILE A 1 432 ? -25.172 21.984 10.586 1 90.94 432 ILE A O 1
ATOM 3382 N N . LYS A 1 433 ? -26.328 23.797 10.352 1 87.62 433 LYS A N 1
ATOM 3383 C CA . LYS A 1 433 ? -26.844 23.734 11.719 1 87.62 433 LYS A CA 1
ATOM 3384 C C . LYS A 1 433 ? -27.672 22.484 11.938 1 87.62 433 LYS A C 1
ATOM 3386 O O . LYS A 1 433 ? -27.578 21.828 12.984 1 87.62 433 LYS A O 1
ATOM 3391 N N . VAL A 1 434 ? -28.406 22.141 10.992 1 83.06 434 VAL A N 1
ATOM 3392 C CA . VAL A 1 434 ? -29.281 20.969 11.078 1 83.06 434 VAL A CA 1
ATOM 3393 C C . VAL A 1 434 ? -28.422 19.703 11.039 1 83.06 434 VAL A C 1
ATOM 3395 O O . VAL A 1 434 ? -28.703 18.75 11.766 1 83.06 434 VAL A O 1
ATOM 3398 N N . MET A 1 435 ? -27.484 19.656 10.258 1 81.69 435 MET A N 1
ATOM 3399 C CA . MET A 1 435 ? -26.609 18.5 10.102 1 81.69 435 MET A CA 1
ATOM 3400 C C . MET A 1 435 ? -25.844 18.219 11.391 1 81.69 435 MET A C 1
ATOM 3402 O O . MET A 1 435 ? -25.594 17.062 11.734 1 81.69 435 MET A O 1
ATOM 3406 N N . SER A 1 436 ? -25.438 19.109 12.062 1 74.25 436 SER A N 1
ATOM 3407 C CA . SER A 1 436 ? -24.625 18.969 13.281 1 74.25 436 SER A CA 1
ATOM 3408 C C . SER A 1 436 ? -25.438 18.328 14.398 1 74.25 436 SER A C 1
ATOM 3410 O O . SER A 1 436 ? -24.875 17.688 15.289 1 74.25 436 SER A O 1
ATOM 3412 N N . GLY A 1 437 ? -26.656 18.297 14.312 1 66.94 437 GLY A N 1
ATOM 3413 C CA . GLY A 1 437 ? -27.5 17.766 15.359 1 66.94 437 GLY A CA 1
ATOM 3414 C C . GLY A 1 437 ? -28.031 16.375 15.047 1 66.94 437 GLY A C 1
ATOM 3415 O O . GLY A 1 437 ? -28.656 15.742 15.898 1 66.94 437 GLY A O 1
ATOM 3416 N N . ASN A 1 438 ? -27.734 15.844 13.891 1 63.62 438 ASN A N 1
ATOM 3417 C CA . ASN A 1 438 ? -28.438 14.633 13.477 1 63.62 438 ASN A CA 1
ATOM 3418 C C . ASN A 1 438 ? -27.469 13.562 12.984 1 63.62 438 ASN A C 1
ATOM 3420 O O . ASN A 1 438 ? -27.578 13.102 11.844 1 63.62 438 ASN A O 1
ATOM 3424 N N . GLN A 1 439 ? -26.594 13.156 13.867 1 65.56 439 GLN A N 1
ATOM 3425 C CA . GLN A 1 439 ? -25.734 12.086 13.383 1 65.56 439 GLN A CA 1
ATOM 3426 C C . GLN A 1 439 ? -26.188 10.727 13.906 1 65.56 439 GLN A C 1
ATOM 3428 O O . GLN A 1 439 ? -26.219 10.508 15.125 1 65.56 439 GLN A O 1
ATOM 3433 N N . THR A 1 440 ? -26.844 9.914 13.031 1 70.69 440 THR A N 1
ATOM 3434 C CA . THR A 1 440 ? -27.297 8.578 13.406 1 70.69 440 THR A CA 1
ATOM 3435 C C . THR A 1 440 ? -26.453 7.512 12.695 1 70.69 440 THR A C 1
ATOM 3437 O O . THR A 1 440 ? -26.25 7.594 11.484 1 70.69 440 THR A O 1
ATOM 3440 N N . PRO A 1 441 ? -26 6.582 13.539 1 75.81 441 PRO A N 1
ATOM 3441 C CA . PRO A 1 441 ? -25.281 5.477 12.898 1 75.81 441 PRO A CA 1
ATOM 3442 C C . PRO A 1 441 ? -26.125 4.738 11.867 1 75.81 441 PRO A C 1
ATOM 3444 O O . PRO A 1 441 ? -27.359 4.715 11.977 1 75.81 441 PRO A O 1
ATOM 3447 N N . LEU A 1 442 ? -25.406 4.234 10.93 1 83.81 442 LEU A N 1
ATOM 3448 C CA . LEU A 1 442 ? -26.109 3.445 9.914 1 83.81 442 LEU A CA 1
ATOM 3449 C C . LEU A 1 442 ? -26.641 2.146 10.508 1 83.81 442 LEU A C 1
ATOM 3451 O O . LEU A 1 442 ? -25.953 1.499 11.305 1 83.81 442 LEU A O 1
ATOM 3455 N N . VAL A 1 443 ? -27.859 1.945 10.328 1 77.88 443 VAL A N 1
ATOM 3456 C CA . VAL A 1 443 ? -28.5 0.679 10.656 1 77.88 443 VAL A CA 1
ATOM 3457 C C . VAL A 1 443 ? -29.359 0.212 9.492 1 77.88 443 VAL A C 1
ATOM 3459 O O . VAL A 1 443 ? -29.906 1.031 8.742 1 77.88 443 VAL A O 1
ATOM 3462 N N . PHE A 1 444 ? -29.312 -1.077 9.273 1 77.94 444 PHE A N 1
ATOM 3463 C CA . PHE A 1 444 ? -30.25 -1.565 8.273 1 77.94 444 PHE A CA 1
ATOM 3464 C C . PHE A 1 444 ? -31.641 -1.709 8.867 1 77.94 444 PHE A C 1
ATOM 3466 O O . PHE A 1 444 ? -31.797 -2.094 10.023 1 77.94 444 PHE A O 1
ATOM 3473 N N . MET B 1 1 ? 2.004 -19.141 -29.422 1 65.06 1 MET B N 1
ATOM 3474 C CA . MET B 1 1 ? 2.146 -17.688 -29.578 1 65.06 1 MET B CA 1
ATOM 3475 C C . MET B 1 1 ? 2.535 -17.344 -31.016 1 65.06 1 MET B C 1
ATOM 3477 O O . MET B 1 1 ? 3.367 -18.016 -31.625 1 65.06 1 MET B O 1
ATOM 3481 N N . SER B 1 2 ? 1.774 -16.406 -31.484 1 73.44 2 SER B N 1
ATOM 3482 C CA . SER B 1 2 ? 2.08 -16.062 -32.875 1 73.44 2 SER B CA 1
ATOM 3483 C C . SER B 1 2 ? 3.42 -15.336 -32.969 1 73.44 2 SER B C 1
ATOM 3485 O O . SER B 1 2 ? 3.898 -14.758 -32 1 73.44 2 SER B O 1
ATOM 3487 N N . ASN B 1 3 ? 4.023 -15.477 -34 1 73.62 3 ASN B N 1
ATOM 3488 C CA . ASN B 1 3 ? 5.293 -14.805 -34.281 1 73.62 3 ASN B CA 1
ATOM 3489 C C . ASN B 1 3 ? 5.172 -13.297 -34.094 1 73.62 3 ASN B C 1
ATOM 3491 O O . ASN B 1 3 ? 6.094 -12.656 -33.562 1 73.62 3 ASN B O 1
ATOM 3495 N N . ALA B 1 4 ? 4.09 -12.633 -34.5 1 74.75 4 ALA B N 1
ATOM 3496 C CA . ALA B 1 4 ? 3.887 -11.188 -34.375 1 74.75 4 ALA B CA 1
ATOM 3497 C C . ALA B 1 4 ? 3.84 -10.75 -32.938 1 74.75 4 ALA B C 1
ATOM 3499 O O . ALA B 1 4 ? 4.398 -9.703 -32.562 1 74.75 4 ALA B O 1
ATOM 3500 N N . THR B 1 5 ? 3.299 -11.656 -32.125 1 86.94 5 THR B N 1
ATOM 3501 C CA . THR B 1 5 ? 3.18 -11.312 -30.703 1 86.94 5 THR B CA 1
ATOM 3502 C C . THR B 1 5 ? 4.535 -11.398 -30.016 1 86.94 5 THR B C 1
ATOM 3504 O O . THR B 1 5 ? 4.902 -10.516 -29.234 1 86.94 5 THR B O 1
ATOM 3507 N N . ALA B 1 6 ? 5.219 -12.438 -30.344 1 90.38 6 ALA B N 1
ATOM 3508 C CA . ALA B 1 6 ? 6.551 -12.594 -29.766 1 90.38 6 ALA B CA 1
ATOM 3509 C C . ALA B 1 6 ? 7.461 -11.43 -30.156 1 90.38 6 ALA B C 1
ATOM 3511 O O . ALA B 1 6 ? 8.25 -10.953 -29.344 1 90.38 6 ALA B O 1
ATOM 3512 N N . GLU B 1 7 ? 7.332 -10.992 -31.406 1 93.56 7 GLU B N 1
ATOM 3513 C CA . GLU B 1 7 ? 8.109 -9.859 -31.891 1 93.56 7 GLU B CA 1
ATOM 3514 C C . GLU B 1 7 ? 7.77 -8.586 -31.125 1 93.56 7 GLU B C 1
ATOM 3516 O O . GLU B 1 7 ? 8.656 -7.828 -30.734 1 93.56 7 GLU B O 1
ATOM 3521 N N . THR B 1 8 ? 6.535 -8.398 -30.922 1 95.31 8 THR B N 1
ATOM 3522 C CA . THR B 1 8 ? 6.082 -7.203 -30.219 1 95.31 8 THR B CA 1
ATOM 3523 C C . THR B 1 8 ? 6.574 -7.211 -28.781 1 95.31 8 THR B C 1
ATOM 3525 O O . THR B 1 8 ? 7.031 -6.188 -28.266 1 95.31 8 THR B O 1
ATOM 3528 N N . VAL B 1 9 ? 6.473 -8.336 -28.109 1 96.62 9 VAL B N 1
ATOM 3529 C CA . VAL B 1 9 ? 6.918 -8.484 -26.734 1 96.62 9 VAL B CA 1
ATOM 3530 C C . VAL B 1 9 ? 8.43 -8.25 -26.656 1 96.62 9 VAL B C 1
ATOM 3532 O O . VAL B 1 9 ? 8.906 -7.535 -25.766 1 96.62 9 VAL B O 1
ATOM 3535 N N . TYR B 1 10 ? 9.125 -8.836 -27.609 1 96.94 10 TYR B N 1
ATOM 3536 C CA . TYR B 1 10 ? 10.57 -8.68 -27.656 1 96.94 10 TYR B CA 1
ATOM 3537 C C . TYR B 1 10 ? 10.953 -7.215 -27.844 1 96.94 10 TYR B C 1
ATOM 3539 O O . TYR B 1 10 ? 11.82 -6.695 -27.141 1 96.94 10 TYR B O 1
ATOM 3547 N N . GLU B 1 11 ? 10.32 -6.543 -28.75 1 97.31 11 GLU B N 1
ATOM 3548 C CA . GLU B 1 11 ? 10.625 -5.148 -29.047 1 97.31 11 GLU B CA 1
ATOM 3549 C C . GLU B 1 11 ? 10.32 -4.25 -27.859 1 97.31 11 GLU B C 1
ATOM 3551 O O . GLU B 1 11 ? 11.086 -3.326 -27.547 1 97.31 11 GLU B O 1
ATOM 3556 N N . HIS B 1 12 ? 9.25 -4.52 -27.234 1 97.75 12 HIS B N 1
ATOM 3557 C CA . HIS B 1 12 ? 8.898 -3.734 -26.047 1 97.75 12 HIS B CA 1
ATOM 3558 C C . HIS B 1 12 ? 9.914 -3.93 -24.938 1 97.75 12 HIS B C 1
ATOM 3560 O O . HIS B 1 12 ? 10.336 -2.963 -24.297 1 97.75 12 HIS B O 1
ATOM 3566 N N . LEU B 1 13 ? 10.328 -5.191 -24.688 1 98.12 13 LEU B N 1
ATOM 3567 C CA . LEU B 1 13 ? 11.336 -5.496 -23.672 1 98.12 13 LEU B CA 1
ATOM 3568 C C . LEU B 1 13 ? 12.648 -4.789 -23.984 1 98.12 13 LEU B C 1
ATOM 3570 O O . LEU B 1 13 ? 13.266 -4.184 -23.109 1 98.12 13 LEU B O 1
ATOM 3574 N N . MET B 1 14 ? 13.031 -4.867 -25.281 1 97.81 14 MET B N 1
ATOM 3575 C CA . MET B 1 14 ? 14.305 -4.277 -25.672 1 97.81 14 MET B CA 1
ATOM 3576 C C . MET B 1 14 ? 14.242 -2.756 -25.625 1 97.81 14 MET B C 1
ATOM 3578 O O . MET B 1 14 ? 15.242 -2.1 -25.312 1 97.81 14 MET B O 1
ATOM 3582 N N . ALA B 1 15 ? 13.078 -2.186 -25.906 1 97.88 15 ALA B N 1
ATOM 3583 C CA . ALA B 1 15 ? 12.906 -0.737 -25.844 1 97.88 15 ALA B CA 1
ATOM 3584 C C . ALA B 1 15 ? 12.969 -0.233 -24.406 1 97.88 15 ALA B C 1
ATOM 3586 O O . ALA B 1 15 ? 13.398 0.897 -24.156 1 97.88 15 ALA B O 1
ATOM 3587 N N . GLY B 1 16 ? 12.633 -1.036 -23.484 1 97.88 16 GLY B N 1
ATOM 3588 C CA . GLY B 1 16 ? 12.562 -0.616 -22.094 1 97.88 16 GLY B CA 1
ATOM 3589 C C . GLY B 1 16 ? 13.812 -0.97 -21.312 1 97.88 16 GLY B C 1
ATOM 3590 O O . GLY B 1 16 ? 14.039 -0.432 -20.219 1 97.88 16 GLY B O 1
ATOM 3591 N N . ALA B 1 17 ? 14.664 -1.844 -21.812 1 98.44 17 ALA B N 1
ATOM 3592 C CA . ALA B 1 17 ? 15.836 -2.32 -21.078 1 98.44 17 ALA B CA 1
ATOM 3593 C C . ALA B 1 17 ? 17.109 -1.652 -21.578 1 98.44 17 ALA B C 1
ATOM 3595 O O . ALA B 1 17 ? 17.266 -1.42 -22.781 1 98.44 17 ALA B O 1
ATOM 3596 N N . ARG B 1 18 ? 18 -1.332 -20.688 1 98.38 18 ARG B N 1
ATOM 3597 C CA . ARG B 1 18 ? 19.328 -0.833 -21.047 1 98.38 18 ARG B CA 1
ATOM 3598 C C . ARG B 1 18 ? 20.281 -1.983 -21.359 1 98.38 18 ARG B C 1
ATOM 3600 O O . ARG B 1 18 ? 20.5 -2.852 -20.516 1 98.38 18 ARG B O 1
ATOM 3607 N N . GLN B 1 19 ? 20.844 -1.976 -22.531 1 98.25 19 GLN B N 1
ATOM 3608 C CA . GLN B 1 19 ? 21.797 -3.016 -22.922 1 98.25 19 GLN B CA 1
ATOM 3609 C C . GLN B 1 19 ? 23.188 -2.707 -22.422 1 98.25 19 GLN B C 1
ATOM 3611 O O . GLN B 1 19 ? 23.641 -1.56 -22.469 1 98.25 19 GLN B O 1
ATOM 3616 N N . ILE B 1 20 ? 23.797 -3.713 -21.891 1 97.94 20 ILE B N 1
ATOM 3617 C CA . ILE B 1 20 ? 25.156 -3.562 -21.375 1 97.94 20 ILE B CA 1
ATOM 3618 C C . ILE B 1 20 ? 26.047 -4.688 -21.906 1 97.94 20 ILE B C 1
ATOM 3620 O O . ILE B 1 20 ? 25.547 -5.68 -22.438 1 97.94 20 ILE B O 1
ATOM 3624 N N . ASP B 1 21 ? 27.359 -4.535 -21.719 1 96.69 21 ASP B N 1
ATOM 3625 C CA . ASP B 1 21 ? 28.312 -5.547 -22.188 1 96.69 21 ASP B CA 1
ATOM 3626 C C . ASP B 1 21 ? 28.281 -6.777 -21.281 1 96.69 21 ASP B C 1
ATOM 3628 O O . ASP B 1 21 ? 28 -6.668 -20.078 1 96.69 21 ASP B O 1
ATOM 3632 N N . ASP B 1 22 ? 28.625 -7.898 -21.781 1 94.81 22 ASP B N 1
ATOM 3633 C CA . ASP B 1 22 ? 28.609 -9.164 -21.062 1 94.81 22 ASP B CA 1
ATOM 3634 C C . ASP B 1 22 ? 29.531 -9.117 -19.844 1 94.81 22 ASP B C 1
ATOM 3636 O O . ASP B 1 22 ? 29.297 -9.789 -18.844 1 94.81 22 ASP B O 1
ATOM 3640 N N . GLY B 1 23 ? 30.547 -8.312 -19.938 1 92.56 23 GLY B N 1
ATOM 3641 C CA . GLY B 1 23 ? 31.516 -8.242 -18.859 1 92.56 23 GLY B CA 1
ATOM 3642 C C . GLY B 1 23 ? 31.141 -7.277 -17.766 1 92.56 23 GLY B C 1
ATOM 3643 O O . GLY B 1 23 ? 31.797 -7.227 -16.719 1 92.56 23 GLY B O 1
ATOM 3644 N N . THR B 1 24 ? 30.047 -6.562 -17.906 1 94.62 24 THR B N 1
ATOM 3645 C CA . THR B 1 24 ? 29.609 -5.594 -16.906 1 94.62 24 THR B CA 1
ATOM 3646 C C . THR B 1 24 ? 29.031 -6.297 -15.672 1 94.62 24 THR B C 1
ATOM 3648 O O . THR B 1 24 ? 28.078 -7.066 -15.781 1 94.62 24 THR B O 1
ATOM 3651 N N . SER B 1 25 ? 29.625 -6.113 -14.5 1 93.31 25 SER B N 1
ATOM 3652 C CA . SER B 1 25 ? 29.172 -6.738 -13.266 1 93.31 25 SER B CA 1
ATOM 3653 C C . SER B 1 25 ? 28.016 -5.949 -12.633 1 93.31 25 SER B C 1
ATOM 3655 O O . SER B 1 25 ? 27.75 -4.812 -13.031 1 93.31 25 SER B O 1
ATOM 3657 N N . LEU B 1 26 ? 27.312 -6.59 -11.742 1 94 26 LEU B N 1
ATOM 3658 C CA . LEU B 1 26 ? 26.297 -5.879 -10.977 1 94 26 LEU B CA 1
ATOM 3659 C C . LEU B 1 26 ? 26.891 -4.68 -10.25 1 94 26 LEU B C 1
ATOM 3661 O O . LEU B 1 26 ? 26.266 -3.623 -10.156 1 94 26 LEU B O 1
ATOM 3665 N N . HIS B 1 27 ? 28.109 -4.805 -9.742 1 95.38 27 HIS B N 1
ATOM 3666 C CA . HIS B 1 27 ? 28.797 -3.703 -9.086 1 95.38 27 HIS B CA 1
ATOM 3667 C C . HIS B 1 27 ? 28.953 -2.51 -10.023 1 95.38 27 HIS B C 1
ATOM 3669 O O . HIS B 1 27 ? 28.75 -1.364 -9.617 1 95.38 27 HIS B O 1
ATOM 3675 N N . ASP B 1 28 ? 29.297 -2.834 -11.258 1 96.12 28 ASP B N 1
ATOM 3676 C CA . ASP B 1 28 ? 29.469 -1.774 -12.25 1 96.12 28 ASP B CA 1
ATOM 3677 C C . ASP B 1 28 ? 28.156 -1.042 -12.492 1 96.12 28 ASP B C 1
ATOM 3679 O O . ASP B 1 28 ? 28.125 0.183 -12.625 1 96.12 28 ASP B O 1
ATOM 3683 N N . ILE B 1 29 ? 27.078 -1.788 -12.578 1 97.25 29 ILE B N 1
ATOM 3684 C CA . ILE B 1 29 ? 25.766 -1.199 -12.82 1 97.25 29 ILE B CA 1
ATOM 3685 C C . ILE B 1 29 ? 25.391 -0.279 -11.664 1 97.25 29 ILE B C 1
ATOM 3687 O O . ILE B 1 29 ? 24.953 0.852 -11.875 1 97.25 29 ILE B O 1
ATOM 3691 N N . ILE B 1 30 ? 25.594 -0.756 -10.43 1 97.38 30 ILE B N 1
ATOM 3692 C CA . ILE B 1 30 ? 25.25 0.021 -9.242 1 97.38 30 ILE B CA 1
ATOM 3693 C C . ILE B 1 30 ? 26.094 1.288 -9.195 1 97.38 30 ILE B C 1
ATOM 3695 O O . ILE B 1 30 ? 25.594 2.373 -8.898 1 97.38 30 ILE B O 1
ATOM 3699 N N . ASP B 1 31 ? 27.359 1.194 -9.516 1 97 31 ASP B N 1
ATOM 3700 C CA . ASP B 1 31 ? 28.234 2.365 -9.578 1 97 31 ASP B CA 1
ATOM 3701 C C . ASP B 1 31 ? 27.672 3.412 -10.539 1 97 31 ASP B C 1
ATOM 3703 O O . ASP B 1 31 ? 27.641 4.602 -10.219 1 97 31 ASP B O 1
ATOM 3707 N N . ARG B 1 32 ? 27.266 2.924 -11.672 1 96.88 32 ARG B N 1
ATOM 3708 C CA . ARG B 1 32 ? 26.719 3.83 -12.672 1 96.88 32 ARG B CA 1
ATOM 3709 C C . ARG B 1 32 ? 25.469 4.527 -12.156 1 96.88 32 ARG B C 1
ATOM 3711 O O . ARG B 1 32 ? 25.281 5.727 -12.383 1 96.88 32 ARG B O 1
ATOM 3718 N N . VAL B 1 33 ? 24.609 3.768 -11.492 1 97.38 33 VAL B N 1
ATOM 3719 C CA . VAL B 1 33 ? 23.375 4.312 -10.953 1 97.38 33 VAL B CA 1
ATOM 3720 C C . VAL B 1 33 ? 23.688 5.336 -9.859 1 97.38 33 VAL B C 1
ATOM 3722 O O . VAL B 1 33 ? 23.094 6.422 -9.836 1 97.38 33 VAL B O 1
ATOM 3725 N N . VAL B 1 34 ? 24.609 5.016 -8.992 1 96.31 34 VAL B N 1
ATOM 3726 C CA . VAL B 1 34 ? 24.984 5.902 -7.898 1 96.31 34 VAL B CA 1
ATOM 3727 C C . VAL B 1 34 ? 25.609 7.176 -8.453 1 96.31 34 VAL B C 1
ATOM 3729 O O . VAL B 1 34 ? 25.281 8.281 -8.023 1 96.31 34 VAL B O 1
ATOM 3732 N N . GLU B 1 35 ? 26.438 7.082 -9.469 1 95.5 35 GLU B N 1
ATOM 3733 C CA . GLU B 1 35 ? 27.156 8.203 -10.055 1 95.5 35 GLU B CA 1
ATOM 3734 C C . GLU B 1 35 ? 26.203 9.133 -10.805 1 95.5 35 GLU B C 1
ATOM 3736 O O . GLU B 1 35 ? 26.453 10.336 -10.914 1 95.5 35 GLU B O 1
ATOM 3741 N N . SER B 1 36 ? 25.188 8.602 -11.258 1 94.62 36 SER B N 1
ATOM 3742 C CA . SER B 1 36 ? 24.266 9.391 -12.062 1 94.62 36 SER B CA 1
ATOM 3743 C C . SER B 1 36 ? 23.281 10.148 -11.18 1 94.62 36 SER B C 1
ATOM 3745 O O . SER B 1 36 ? 22.422 10.891 -11.688 1 94.62 36 SER B O 1
ATOM 3747 N N . GLY B 1 37 ? 23.406 10.023 -9.883 1 86.62 37 GLY B N 1
ATOM 3748 C CA . GLY B 1 37 ? 22.484 10.68 -8.969 1 86.62 37 GLY B CA 1
ATOM 3749 C C . GLY B 1 37 ? 22.969 12.047 -8.516 1 86.62 37 GLY B C 1
ATOM 3750 O O . GLY B 1 37 ? 23.859 12.633 -9.141 1 86.62 37 GLY B O 1
ATOM 3751 N N . PRO B 1 38 ? 22.297 12.5 -7.477 1 83.94 38 PRO B N 1
ATOM 3752 C CA . PRO B 1 38 ? 21.312 11.891 -6.574 1 83.94 38 PRO B CA 1
ATOM 3753 C C . PRO B 1 38 ? 19.938 11.703 -7.23 1 83.94 38 PRO B C 1
ATOM 3755 O O . PRO B 1 38 ? 19.484 12.578 -7.969 1 83.94 38 PRO B O 1
ATOM 3758 N N . HIS B 1 39 ? 19.375 10.57 -6.969 1 89.5 39 HIS B N 1
ATOM 3759 C CA . HIS B 1 39 ? 18.016 10.273 -7.434 1 89.5 39 HIS B CA 1
ATOM 3760 C C . HIS B 1 39 ? 16.984 10.57 -6.352 1 89.5 39 HIS B C 1
ATOM 3762 O O . HIS B 1 39 ? 17.188 10.234 -5.184 1 89.5 39 HIS B O 1
ATOM 3768 N N . ASP B 1 40 ? 15.922 11.234 -6.711 1 88.31 40 ASP B N 1
ATOM 3769 C CA . ASP B 1 40 ? 14.859 11.539 -5.75 1 88.31 40 ASP B CA 1
ATOM 3770 C C . ASP B 1 40 ? 14.078 10.281 -5.383 1 88.31 40 ASP B C 1
ATOM 3772 O O . ASP B 1 40 ? 13.609 10.148 -4.25 1 88.31 40 ASP B O 1
ATOM 3776 N N . GLU B 1 41 ? 13.875 9.484 -6.406 1 94.25 41 GLU B N 1
ATOM 3777 C CA . GLU B 1 41 ? 13.195 8.219 -6.141 1 94.25 41 GLU B CA 1
ATOM 3778 C C . GLU B 1 41 ? 14.203 7.078 -6.012 1 94.25 41 GLU B C 1
ATOM 3780 O O . GLU B 1 41 ? 15.289 7.133 -6.582 1 94.25 41 GLU B O 1
ATOM 3785 N N . PRO B 1 42 ? 13.875 6.039 -5.195 1 97.31 42 PRO B N 1
ATOM 3786 C CA . PRO B 1 42 ? 14.727 4.848 -5.188 1 97.31 42 PRO B CA 1
ATOM 3787 C C . PRO B 1 42 ? 14.766 4.145 -6.543 1 97.31 42 PRO B C 1
ATOM 3789 O O . PRO B 1 42 ? 13.828 4.254 -7.332 1 97.31 42 PRO B O 1
ATOM 3792 N N . ILE B 1 43 ? 15.875 3.461 -6.785 1 98.38 43 ILE B N 1
ATOM 3793 C CA . ILE B 1 43 ? 16.031 2.811 -8.078 1 98.38 43 ILE B CA 1
ATOM 3794 C C . ILE B 1 43 ? 16.094 1.296 -7.895 1 98.38 43 ILE B C 1
ATOM 3796 O O . ILE B 1 43 ? 16.906 0.789 -7.117 1 98.38 43 ILE B O 1
ATOM 3800 N N . HIS B 1 44 ? 15.227 0.573 -8.508 1 98.62 44 HIS B N 1
ATOM 3801 C CA . HIS B 1 44 ? 15.289 -0.879 -8.633 1 98.62 44 HIS B CA 1
ATOM 3802 C C . HIS B 1 44 ? 16.062 -1.294 -9.883 1 98.62 44 HIS B C 1
ATOM 3804 O O . HIS B 1 44 ? 15.531 -1.214 -11 1 98.62 44 HIS B O 1
ATOM 3810 N N . VAL B 1 45 ? 17.25 -1.708 -9.672 1 98.5 45 VAL B N 1
ATOM 3811 C CA . VAL B 1 45 ? 18.047 -2.27 -10.758 1 98.5 45 VAL B CA 1
ATOM 3812 C C . VAL B 1 45 ? 17.594 -3.697 -11.047 1 98.5 45 VAL B C 1
ATOM 3814 O O . VAL B 1 45 ? 17.828 -4.605 -10.25 1 98.5 45 VAL B O 1
ATOM 3817 N N . LEU B 1 46 ? 16.969 -3.861 -12.18 1 98.69 46 LEU B N 1
ATOM 3818 C CA . LEU B 1 46 ? 16.422 -5.168 -12.539 1 98.69 46 LEU B CA 1
ATOM 3819 C C . LEU B 1 46 ? 17.297 -5.836 -13.602 1 98.69 46 LEU B C 1
ATOM 3821 O O . LEU B 1 46 ? 17.469 -5.297 -14.695 1 98.69 46 LEU B O 1
ATOM 3825 N N . GLU B 1 47 ? 17.844 -6.965 -13.289 1 97.56 47 GLU B N 1
ATOM 3826 C CA . GLU B 1 47 ? 18.625 -7.734 -14.25 1 97.56 47 GLU B CA 1
ATOM 3827 C C . GLU B 1 47 ? 17.766 -8.781 -14.953 1 97.56 47 GLU B C 1
ATOM 3829 O O . GLU B 1 47 ? 17.484 -9.844 -14.391 1 97.56 47 GLU B O 1
ATOM 3834 N N . VAL B 1 48 ? 17.516 -8.57 -16.188 1 98.38 48 VAL B N 1
ATOM 3835 C CA . VAL B 1 48 ? 16.766 -9.508 -17 1 98.38 48 VAL B CA 1
ATOM 3836 C C . VAL B 1 48 ? 17.5 -10.844 -17.062 1 98.38 48 VAL B C 1
ATOM 3838 O O . VAL B 1 48 ? 16.875 -11.906 -17.047 1 98.38 48 VAL B O 1
ATOM 3841 N N . ASP B 1 49 ? 18.828 -10.781 -17.078 1 96.88 49 ASP B N 1
ATOM 3842 C CA . ASP B 1 49 ? 19.688 -11.961 -17.156 1 96.88 49 ASP B CA 1
ATOM 3843 C C . ASP B 1 49 ? 19.375 -12.938 -16.016 1 96.88 49 ASP B C 1
ATOM 3845 O O . ASP B 1 49 ? 19.375 -14.148 -16.219 1 96.88 49 ASP B O 1
ATOM 3849 N N . SER B 1 50 ? 19.141 -12.375 -14.875 1 95.31 50 SER B N 1
ATOM 3850 C CA . SER B 1 50 ? 18.875 -13.195 -13.703 1 95.31 50 SER B CA 1
ATOM 3851 C C . SER B 1 50 ? 17.594 -14 -13.867 1 95.31 50 SER B C 1
ATOM 3853 O O . SER B 1 50 ? 17.531 -15.156 -13.445 1 95.31 50 SER B O 1
ATOM 3855 N N . VAL B 1 51 ? 16.578 -13.445 -14.461 1 97.56 51 VAL B N 1
ATOM 3856 C CA . VAL B 1 51 ? 15.305 -14.125 -14.711 1 97.56 51 VAL B CA 1
ATOM 3857 C C . VAL B 1 51 ? 15.523 -15.289 -15.68 1 97.56 51 VAL B C 1
ATOM 3859 O O . VAL B 1 51 ? 15.055 -16.406 -15.438 1 97.56 51 VAL B O 1
ATOM 3862 N N . VAL B 1 52 ? 16.297 -15.023 -16.719 1 97.94 52 VAL B N 1
ATOM 3863 C CA . VAL B 1 52 ? 16.578 -16.047 -17.719 1 97.94 52 VAL B CA 1
ATOM 3864 C C . VAL B 1 52 ? 17.391 -17.172 -17.094 1 97.94 52 VAL B C 1
ATOM 3866 O O . VAL B 1 52 ? 17.109 -18.359 -17.328 1 97.94 52 VAL B O 1
ATOM 3869 N N . GLN B 1 53 ? 18.359 -16.797 -16.344 1 95.94 53 GLN B N 1
ATOM 3870 C CA . GLN B 1 53 ? 19.219 -17.781 -15.688 1 95.94 53 GLN B CA 1
ATOM 3871 C C . GLN B 1 53 ? 18.406 -18.672 -14.742 1 95.94 53 GLN B C 1
ATOM 3873 O O . GLN B 1 53 ? 18.562 -19.891 -14.766 1 95.94 53 GLN B O 1
ATOM 3878 N N . ARG B 1 54 ? 17.547 -18.109 -13.914 1 96.31 54 ARG B N 1
ATOM 3879 C CA . ARG B 1 54 ? 16.734 -18.891 -12.977 1 96.31 54 ARG B CA 1
ATOM 3880 C C . ARG B 1 54 ? 15.758 -19.781 -13.719 1 96.31 54 ARG B C 1
ATOM 3882 O O . ARG B 1 54 ? 15.531 -20.938 -13.312 1 96.31 54 ARG B O 1
ATOM 3889 N N . TYR B 1 55 ? 15.195 -19.25 -14.742 1 97.5 55 TYR B N 1
ATOM 3890 C CA . TYR B 1 55 ? 14.305 -20.047 -15.578 1 97.5 55 TYR B CA 1
ATOM 3891 C C . TYR B 1 55 ? 15.031 -21.266 -16.125 1 97.5 55 TYR B C 1
ATOM 3893 O O . TYR B 1 55 ? 14.5 -22.375 -16.109 1 97.5 55 TYR B O 1
ATOM 3901 N N . THR B 1 56 ? 16.234 -21.062 -16.594 1 97.06 56 THR B N 1
ATOM 3902 C CA . THR B 1 56 ? 17.047 -22.125 -17.203 1 97.06 56 THR B CA 1
ATOM 3903 C C . THR B 1 56 ? 17.406 -23.188 -16.172 1 97.06 56 THR B C 1
ATOM 3905 O O . THR B 1 56 ? 17.328 -24.391 -16.438 1 97.06 56 THR B O 1
ATOM 3908 N N . GLU B 1 57 ? 17.766 -22.719 -14.992 1 95.38 57 GLU B N 1
ATOM 3909 C CA . GLU B 1 57 ? 18.109 -23.656 -13.938 1 95.38 57 GLU B CA 1
ATOM 3910 C C . GLU B 1 57 ? 16.922 -24.531 -13.547 1 95.38 57 GLU B C 1
ATOM 3912 O O . GLU B 1 57 ? 17.078 -25.703 -13.234 1 95.38 57 GLU B O 1
ATOM 3917 N N . TRP B 1 58 ? 15.781 -23.969 -13.586 1 96.94 58 TRP B N 1
ATOM 3918 C CA . TRP B 1 58 ? 14.57 -24.734 -13.32 1 96.94 58 TRP B CA 1
ATOM 3919 C C . TRP B 1 58 ? 14.383 -25.844 -14.352 1 96.94 58 TRP B C 1
ATOM 3921 O O . TRP B 1 58 ? 14.125 -27 -13.992 1 96.94 58 TRP B O 1
ATOM 3931 N N . VAL B 1 59 ? 14.555 -25.484 -15.594 1 96.62 59 VAL B N 1
ATOM 3932 C CA . VAL B 1 59 ? 14.391 -26.438 -16.688 1 96.62 59 VAL B CA 1
ATOM 3933 C C . VAL B 1 59 ? 15.422 -27.547 -16.562 1 96.62 59 VAL B C 1
ATOM 3935 O O . VAL B 1 59 ? 15.109 -28.719 -16.781 1 96.62 59 VAL B O 1
ATOM 3938 N N . ARG B 1 60 ? 16.578 -27.188 -16.125 1 95.5 60 ARG B N 1
ATOM 3939 C CA . ARG B 1 60 ? 17.656 -28.156 -15.984 1 95.5 60 ARG B CA 1
ATOM 3940 C C . ARG B 1 60 ? 17.359 -29.156 -14.875 1 95.5 60 ARG B C 1
ATOM 3942 O O . ARG B 1 60 ? 17.547 -30.359 -15.055 1 95.5 60 ARG B O 1
ATOM 3949 N N . HIS B 1 61 ? 16.812 -28.703 -13.812 1 95.94 61 HIS B N 1
ATOM 3950 C CA . HIS B 1 61 ? 16.688 -29.531 -12.617 1 95.94 61 HIS B CA 1
ATOM 3951 C C . HIS B 1 61 ? 15.336 -30.234 -12.578 1 95.94 61 HIS B C 1
ATOM 3953 O O . HIS B 1 61 ? 15.203 -31.297 -11.969 1 95.94 61 HIS B O 1
ATOM 3959 N N . MET B 1 62 ? 14.336 -29.656 -13.219 1 96.31 62 MET B N 1
ATOM 3960 C CA . MET B 1 62 ? 12.984 -30.203 -13.188 1 96.31 62 MET B CA 1
ATOM 3961 C C . MET B 1 62 ? 12.328 -30.141 -14.562 1 96.31 62 MET B C 1
ATOM 3963 O O . MET B 1 62 ? 11.312 -29.469 -14.75 1 96.31 62 MET B O 1
ATOM 3967 N N . PRO B 1 63 ? 12.805 -30.906 -15.453 1 92.56 63 PRO B N 1
ATOM 3968 C CA . PRO B 1 63 ? 12.32 -30.812 -16.828 1 92.56 63 PRO B CA 1
ATOM 3969 C C . PRO B 1 63 ? 10.859 -31.25 -16.969 1 92.56 63 PRO B C 1
ATOM 3971 O O . PRO B 1 63 ? 10.195 -30.875 -17.938 1 92.56 63 PRO B O 1
ATOM 3974 N N . ARG B 1 64 ? 10.344 -31.938 -15.961 1 93.75 64 ARG B N 1
ATOM 3975 C CA . ARG B 1 64 ? 8.969 -32.406 -16.047 1 93.75 64 ARG B CA 1
ATOM 3976 C C . ARG B 1 64 ? 7.984 -31.375 -15.516 1 93.75 64 ARG B C 1
ATOM 3978 O O . ARG B 1 64 ? 6.773 -31.531 -15.656 1 93.75 64 ARG B O 1
ATOM 3985 N N . VAL B 1 65 ? 8.508 -30.359 -14.898 1 96.94 65 VAL B N 1
ATOM 3986 C CA . VAL B 1 65 ? 7.648 -29.391 -14.219 1 96.94 65 VAL B CA 1
ATOM 3987 C C . VAL B 1 65 ? 7.699 -28.062 -14.953 1 96.94 65 VAL B C 1
ATOM 3989 O O . VAL B 1 65 ? 8.727 -27.375 -14.938 1 96.94 65 VAL B O 1
ATOM 3992 N N . LYS B 1 66 ? 6.637 -27.672 -15.547 1 96.94 66 LYS B N 1
ATOM 3993 C CA . LYS B 1 66 ? 6.566 -26.391 -16.234 1 96.94 66 LYS B CA 1
ATOM 3994 C C . LYS B 1 66 ? 6.465 -25.234 -15.234 1 96.94 66 LYS B C 1
ATOM 3996 O O . LYS B 1 66 ? 5.996 -25.422 -14.109 1 96.94 66 LYS B O 1
ATOM 4001 N N . GLN B 1 67 ? 6.902 -24.078 -15.68 1 97.19 67 GLN B N 1
ATOM 4002 C CA . GLN B 1 67 ? 6.891 -22.891 -14.82 1 97.19 67 GLN B CA 1
ATOM 4003 C C . GLN B 1 67 ? 5.723 -21.969 -15.164 1 97.19 67 GLN B C 1
ATOM 4005 O O . GLN B 1 67 ? 5.645 -21.453 -16.281 1 97.19 67 GLN B O 1
ATOM 4010 N N . TYR B 1 68 ? 4.867 -21.781 -14.289 1 98.62 68 TYR B N 1
ATOM 4011 C CA . TYR B 1 68 ? 3.84 -20.75 -14.344 1 98.62 68 TYR B CA 1
ATOM 4012 C C . TYR B 1 68 ? 4.164 -19.609 -13.391 1 98.62 68 TYR B C 1
ATOM 4014 O O . TYR B 1 68 ? 3.842 -19.688 -12.203 1 98.62 68 TYR B O 1
ATOM 4022 N N . TYR B 1 69 ? 4.707 -18.578 -13.914 1 98.56 69 TYR B N 1
ATOM 4023 C CA . TYR B 1 69 ? 5.168 -17.453 -13.086 1 98.56 69 TYR B CA 1
ATOM 4024 C C . TYR B 1 69 ? 4.008 -16.812 -12.336 1 98.56 69 TYR B C 1
ATOM 4026 O O . TYR B 1 69 ? 3.014 -16.422 -12.945 1 98.56 69 TYR B O 1
ATOM 4034 N N . ALA B 1 70 ? 4.113 -16.766 -11 1 97.44 70 ALA B N 1
ATOM 4035 C CA . ALA B 1 70 ? 3.129 -16.031 -10.203 1 97.44 70 ALA B CA 1
ATOM 4036 C C . ALA B 1 70 ? 3.33 -14.523 -10.312 1 97.44 70 ALA B C 1
ATOM 4038 O O . ALA B 1 70 ? 4.121 -13.938 -9.57 1 97.44 70 ALA B O 1
ATOM 4039 N N . ILE B 1 71 ? 2.557 -13.836 -11.078 1 97 71 ILE B N 1
ATOM 4040 C CA . ILE B 1 71 ? 2.748 -12.438 -11.445 1 97 71 ILE B CA 1
ATOM 4041 C C . ILE B 1 71 ? 2.693 -11.562 -10.195 1 97 71 ILE B C 1
ATOM 4043 O O . ILE B 1 71 ? 3.334 -10.516 -10.133 1 97 71 ILE B O 1
ATOM 4047 N N . LYS B 1 72 ? 2.004 -12.031 -9.211 1 95.44 72 LYS B N 1
ATOM 4048 C CA . LYS B 1 72 ? 1.798 -11.258 -7.992 1 95.44 72 LYS B CA 1
ATOM 4049 C C . LYS B 1 72 ? 3.121 -10.984 -7.281 1 95.44 72 LYS B C 1
ATOM 4051 O O . LYS B 1 72 ? 3.203 -10.109 -6.426 1 95.44 72 LYS B O 1
ATOM 4056 N N . SER B 1 73 ? 4.16 -11.758 -7.562 1 96.56 73 SER B N 1
ATOM 4057 C CA . SER B 1 73 ? 5.441 -11.602 -6.879 1 96.56 73 SER B CA 1
ATOM 4058 C C . SER B 1 73 ? 6.176 -10.352 -7.359 1 96.56 73 SER B C 1
ATOM 4060 O O . SER B 1 73 ? 6.848 -9.68 -6.574 1 96.56 73 SER B O 1
ATOM 4062 N N . ASN B 1 74 ? 6.113 -10.094 -8.547 1 98.06 74 ASN B N 1
ATOM 4063 C CA . ASN B 1 74 ? 6.664 -8.93 -9.234 1 98.06 74 ASN B CA 1
ATOM 4064 C C . ASN B 1 74 ? 6.09 -8.781 -10.641 1 98.06 74 ASN B C 1
ATOM 4066 O O . ASN B 1 74 ? 6.32 -9.625 -11.5 1 98.06 74 ASN B O 1
ATOM 4070 N N . ASP B 1 75 ? 5.355 -7.742 -10.898 1 98 75 ASP B N 1
ATOM 4071 C CA . ASP B 1 75 ? 4.625 -7.609 -12.156 1 98 75 ASP B CA 1
ATOM 4072 C C . ASP B 1 75 ? 5.332 -6.648 -13.102 1 98 75 ASP B C 1
ATOM 4074 O O . ASP B 1 75 ? 4.707 -6.082 -14.008 1 98 75 ASP B O 1
ATOM 4078 N N . ALA B 1 76 ? 6.629 -6.336 -12.844 1 98.19 76 ALA B N 1
ATOM 4079 C CA . ALA B 1 76 ? 7.379 -5.477 -13.758 1 98.19 76 ALA B CA 1
ATOM 4080 C C . ALA B 1 76 ? 7.309 -6.008 -15.188 1 98.19 76 ALA B C 1
ATOM 4082 O O . ALA B 1 76 ? 7.422 -7.215 -15.422 1 98.19 76 ALA B O 1
ATOM 4083 N N . ASP B 1 77 ? 7.172 -5.16 -16.141 1 98.25 77 ASP B N 1
ATOM 4084 C CA . ASP B 1 77 ? 7.035 -5.535 -17.547 1 98.25 77 ASP B CA 1
ATOM 4085 C C . ASP B 1 77 ? 8.211 -6.395 -18 1 98.25 77 ASP B C 1
ATOM 4087 O O . ASP B 1 77 ? 8.023 -7.418 -18.672 1 98.25 77 ASP B O 1
ATOM 4091 N N . ALA B 1 78 ? 9.383 -6.027 -17.625 1 98.69 78 ALA B N 1
ATOM 4092 C CA . ALA B 1 78 ? 10.586 -6.715 -18.094 1 98.69 78 ALA B CA 1
ATOM 4093 C C . ALA B 1 78 ? 10.586 -8.172 -17.656 1 98.69 78 ALA B C 1
ATOM 4095 O O . ALA B 1 78 ? 11.023 -9.055 -18.406 1 98.69 78 ALA B O 1
ATOM 4096 N N . ILE B 1 79 ? 10.117 -8.469 -16.484 1 98.81 79 ILE B N 1
ATOM 4097 C CA . ILE B 1 79 ? 10.086 -9.836 -15.969 1 98.81 79 ILE B CA 1
ATOM 4098 C C . ILE B 1 79 ? 9 -10.625 -16.688 1 98.81 79 ILE B C 1
ATOM 4100 O O . ILE B 1 79 ? 9.258 -11.719 -17.203 1 98.81 79 ILE B O 1
ATOM 4104 N N . VAL B 1 80 ? 7.789 -10.031 -16.766 1 98.62 80 VAL B N 1
ATOM 4105 C CA . VAL B 1 80 ? 6.637 -10.711 -17.359 1 98.62 80 VAL B CA 1
ATOM 4106 C C . VAL B 1 80 ? 6.91 -11 -18.828 1 98.62 80 VAL B C 1
ATOM 4108 O O . VAL B 1 80 ? 6.691 -12.117 -19.297 1 98.62 80 VAL B O 1
ATOM 4111 N N . GLU B 1 81 ? 7.461 -10.039 -19.516 1 98.38 81 GLU B N 1
ATOM 4112 C CA . GLU B 1 81 ? 7.762 -10.188 -20.938 1 98.38 81 GLU B CA 1
ATOM 4113 C C . GLU B 1 81 ? 8.859 -11.227 -21.172 1 98.38 81 GLU B C 1
ATOM 4115 O O . GLU B 1 81 ? 8.812 -11.984 -22.141 1 98.38 81 GLU B O 1
ATOM 4120 N N . THR B 1 82 ? 9.812 -11.242 -20.266 1 98.38 82 THR B N 1
ATOM 4121 C CA . THR B 1 82 ? 10.859 -12.25 -20.359 1 98.38 82 THR B CA 1
ATOM 4122 C C . THR B 1 82 ? 10.273 -13.648 -20.219 1 98.38 82 THR B C 1
ATOM 4124 O O . THR B 1 82 ? 10.578 -14.531 -21.031 1 98.38 82 THR B O 1
ATOM 4127 N N . VAL B 1 83 ? 9.406 -13.867 -19.312 1 98.25 83 VAL B N 1
ATOM 4128 C CA . VAL B 1 83 ? 8.789 -15.164 -19.078 1 98.25 83 VAL B CA 1
ATOM 4129 C C . VAL B 1 83 ? 7.949 -15.555 -20.297 1 98.25 83 VAL B C 1
ATOM 4131 O O . VAL B 1 83 ? 7.973 -16.719 -20.734 1 98.25 83 VAL B O 1
ATOM 4134 N N . VAL B 1 84 ? 7.266 -14.562 -20.844 1 97.38 84 VAL B N 1
ATOM 4135 C CA . VAL B 1 84 ? 6.469 -14.805 -22.047 1 97.38 84 VAL B CA 1
ATOM 4136 C C . VAL B 1 84 ? 7.367 -15.312 -23.172 1 97.38 84 VAL B C 1
ATOM 4138 O O . VAL B 1 84 ? 7.059 -16.312 -23.812 1 97.38 84 VAL B O 1
ATOM 4141 N N . LEU B 1 85 ? 8.469 -14.68 -23.391 1 96.56 85 LEU B N 1
ATOM 4142 C CA . LEU B 1 85 ? 9.383 -15.031 -24.484 1 96.56 85 LEU B CA 1
ATOM 4143 C C . LEU B 1 85 ? 9.969 -16.422 -24.266 1 96.56 85 LEU B C 1
ATOM 4145 O O . LEU B 1 85 ? 10.195 -17.156 -25.234 1 96.56 85 LEU B O 1
ATOM 4149 N N . LEU B 1 86 ? 10.172 -16.781 -23.031 1 97.06 86 LEU B N 1
ATOM 4150 C CA . LEU B 1 86 ? 10.805 -18.047 -22.703 1 97.06 86 LEU B CA 1
ATOM 4151 C C . LEU B 1 86 ? 9.805 -19.203 -22.812 1 97.06 86 LEU B C 1
ATOM 4153 O O . LEU B 1 86 ? 10.18 -20.359 -22.672 1 97.06 86 LEU B O 1
ATOM 4157 N N . GLY B 1 87 ? 8.523 -18.859 -23 1 95.12 87 GLY B N 1
ATOM 4158 C CA . GLY B 1 87 ? 7.508 -19.891 -23.156 1 95.12 87 GLY B CA 1
ATOM 4159 C C . GLY B 1 87 ? 6.883 -20.312 -21.844 1 95.12 87 GLY B C 1
ATOM 4160 O O . GLY B 1 87 ? 6.211 -21.344 -21.766 1 95.12 87 GLY B O 1
ATOM 4161 N N . GLY B 1 88 ? 7.137 -19.547 -20.812 1 96.75 88 GLY B N 1
ATOM 4162 C CA . GLY B 1 88 ? 6.57 -19.859 -19.5 1 96.75 88 GLY B CA 1
ATOM 4163 C C . GLY B 1 88 ? 5.074 -19.609 -19.438 1 96.75 88 GLY B C 1
ATOM 4164 O O . GLY B 1 88 ? 4.504 -18.969 -20.312 1 96.75 88 GLY B O 1
ATOM 4165 N N . GLY B 1 89 ? 4.41 -20.203 -18.469 1 97.88 89 GLY B N 1
ATOM 4166 C CA . GLY B 1 89 ? 3.02 -19.938 -18.141 1 97.88 89 GLY B CA 1
ATOM 4167 C C . GLY B 1 89 ? 2.861 -18.938 -17 1 97.88 89 GLY B C 1
ATOM 4168 O O . GLY B 1 89 ? 3.848 -18.391 -16.516 1 97.88 89 GLY B O 1
ATOM 4169 N N . PHE B 1 90 ? 1.602 -18.734 -16.703 1 98.69 90 PHE B N 1
ATOM 4170 C CA . PHE B 1 90 ? 1.357 -17.719 -15.695 1 98.69 90 PHE B CA 1
ATOM 4171 C C . PHE B 1 90 ? 0.283 -18.172 -14.719 1 98.69 90 PHE B C 1
ATOM 4173 O O . PHE B 1 90 ? -0.716 -18.781 -15.117 1 98.69 90 PHE B O 1
ATOM 4180 N N . ASP B 1 91 ? 0.575 -18 -13.477 1 98.25 91 ASP B N 1
ATOM 4181 C CA . ASP B 1 91 ? -0.399 -18.031 -12.391 1 98.25 91 ASP B CA 1
ATOM 4182 C C . ASP B 1 91 ? -0.986 -16.641 -12.141 1 98.25 91 ASP B C 1
ATOM 4184 O O . ASP B 1 91 ? -0.267 -15.719 -11.75 1 98.25 91 ASP B O 1
ATOM 4188 N N . CYS B 1 92 ? -2.309 -16.5 -12.359 1 98.19 92 CYS B N 1
ATOM 4189 C CA . CYS B 1 92 ? -3 -15.219 -12.195 1 98.19 92 CYS B CA 1
ATOM 4190 C C . CYS B 1 92 ? -4.012 -15.289 -11.055 1 98.19 92 CYS B C 1
ATOM 4192 O O . CYS B 1 92 ? -4.648 -16.328 -10.852 1 98.19 92 CYS B O 1
ATOM 4194 N N . ALA B 1 93 ? -4.172 -14.148 -10.406 1 95.94 93 ALA B N 1
ATOM 4195 C CA . ALA B 1 93 ? -5.059 -14.141 -9.25 1 95.94 93 ALA B CA 1
ATOM 4196 C C . ALA B 1 93 ? -6.227 -13.18 -9.461 1 95.94 93 ALA B C 1
ATOM 4198 O O . ALA B 1 93 ? -7.148 -13.125 -8.641 1 95.94 93 ALA B O 1
ATOM 4199 N N . SER B 1 94 ? -6.254 -12.438 -10.492 1 96.69 94 SER B N 1
ATOM 4200 C CA . SER B 1 94 ? -7.297 -11.438 -10.703 1 96.69 94 SER B CA 1
ATOM 4201 C C . SER B 1 94 ? -7.609 -11.266 -12.188 1 96.69 94 SER B C 1
ATOM 4203 O O . SER B 1 94 ? -6.852 -11.734 -13.039 1 96.69 94 SER B O 1
ATOM 4205 N N . GLN B 1 95 ? -8.703 -10.609 -12.422 1 96.06 95 GLN B N 1
ATOM 4206 C CA . GLN B 1 95 ? -9.094 -10.281 -13.789 1 96.06 95 GLN B CA 1
ATOM 4207 C C . GLN B 1 95 ? -8.031 -9.438 -14.477 1 96.06 95 GLN B C 1
ATOM 4209 O O . GLN B 1 95 ? -7.723 -9.648 -15.656 1 96.06 95 GLN B O 1
ATOM 4214 N N . SER B 1 96 ? -7.48 -8.469 -13.766 1 96.5 96 SER B N 1
ATOM 4215 C CA . SER B 1 96 ? -6.473 -7.586 -14.336 1 96.5 96 SER B CA 1
ATOM 4216 C C . SER B 1 96 ? -5.234 -8.367 -14.758 1 96.5 96 SER B C 1
ATOM 4218 O O . SER B 1 96 ? -4.645 -8.086 -15.805 1 96.5 96 SER B O 1
ATOM 4220 N N . GLU B 1 97 ? -4.824 -9.305 -13.984 1 97.88 97 GLU B N 1
ATOM 4221 C CA . GLU B 1 97 ? -3.672 -10.133 -14.344 1 97.88 97 GLU B CA 1
ATOM 4222 C C . GLU B 1 97 ? -3.969 -11.008 -15.555 1 97.88 97 GLU B C 1
ATOM 4224 O O . GLU B 1 97 ? -3.121 -11.164 -16.438 1 97.88 97 GLU B O 1
ATOM 4229 N N . LEU B 1 98 ? -5.191 -11.57 -15.586 1 98.12 98 LEU B N 1
ATOM 4230 C CA . LEU B 1 98 ? -5.605 -12.367 -16.734 1 98.12 98 LEU B CA 1
ATOM 4231 C C . LEU B 1 98 ? -5.551 -11.539 -18.016 1 98.12 98 LEU B C 1
ATOM 4233 O O . LEU B 1 98 ? -4.953 -11.953 -19.016 1 98.12 98 LEU B O 1
ATOM 4237 N N . GLU B 1 99 ? -6.133 -10.375 -17.891 1 97.69 99 GLU B N 1
ATOM 4238 C CA . GLU B 1 99 ? -6.184 -9.5 -19.062 1 97.69 99 GLU B CA 1
ATOM 4239 C C . GLU B 1 99 ? -4.785 -9.109 -19.531 1 97.69 99 GLU B C 1
ATOM 4241 O O . GLU B 1 99 ? -4.512 -9.062 -20.719 1 97.69 99 GLU B O 1
ATOM 4246 N N . ARG B 1 100 ? -3.939 -8.914 -18.609 1 96.94 100 ARG B N 1
ATOM 4247 C CA . ARG B 1 100 ? -2.574 -8.5 -18.922 1 96.94 100 ARG B CA 1
ATOM 4248 C C . ARG B 1 100 ? -1.847 -9.586 -19.703 1 96.94 100 ARG B C 1
ATOM 4250 O O . ARG B 1 100 ? -1.28 -9.32 -20.766 1 96.94 100 ARG B O 1
ATOM 4257 N N . VAL B 1 101 ? -1.85 -10.82 -19.25 1 97.5 101 VAL B N 1
ATOM 4258 C CA . VAL B 1 101 ? -1.06 -11.875 -19.875 1 97.5 101 VAL B CA 1
ATOM 4259 C C . VAL B 1 101 ? -1.725 -12.305 -21.188 1 97.5 101 VAL B C 1
ATOM 4261 O O . VAL B 1 101 ? -1.042 -12.656 -22.156 1 97.5 101 VAL B O 1
ATOM 4264 N N . LEU B 1 102 ? -3.051 -12.25 -21.203 1 97.69 102 LEU B N 1
ATOM 4265 C CA . LEU B 1 102 ? -3.748 -12.5 -22.469 1 97.69 102 LEU B CA 1
ATOM 4266 C C . LEU B 1 102 ? -3.365 -11.453 -23.516 1 97.69 102 LEU B C 1
ATOM 4268 O O . LEU B 1 102 ? -3.162 -11.789 -24.672 1 97.69 102 LEU B O 1
ATOM 4272 N N . GLY B 1 103 ? -3.234 -10.195 -23.047 1 97 103 GLY B N 1
ATOM 4273 C CA . GLY B 1 103 ? -2.846 -9.109 -23.938 1 97 103 GLY B CA 1
ATOM 4274 C C . GLY B 1 103 ? -1.45 -9.273 -24.5 1 97 103 GLY B C 1
ATOM 4275 O O . GLY B 1 103 ? -1.145 -8.742 -25.578 1 97 103 GLY B O 1
ATOM 4276 N N . LEU B 1 104 ? -0.653 -10.062 -23.844 1 96.62 104 LEU B N 1
ATOM 4277 C CA . LEU B 1 104 ? 0.712 -10.32 -24.297 1 96.62 104 LEU B CA 1
ATOM 4278 C C . LEU B 1 104 ? 0.769 -11.547 -25.188 1 96.62 104 LEU B C 1
ATOM 4280 O O . LEU B 1 104 ? 1.852 -11.977 -25.609 1 96.62 104 LEU B O 1
ATOM 4284 N N . GLY B 1 105 ? -0.395 -12.203 -25.406 1 95.12 105 GLY B N 1
ATOM 4285 C CA . GLY B 1 105 ? -0.483 -13.312 -26.359 1 95.12 105 GLY B CA 1
ATOM 4286 C C . GLY B 1 105 ? -0.262 -14.664 -25.703 1 95.12 105 GLY B C 1
ATOM 4287 O O . GLY B 1 105 ? -0.114 -15.672 -26.391 1 95.12 105 GLY B O 1
ATOM 4288 N N . VAL B 1 106 ? -0.267 -14.766 -24.422 1 96.44 106 VAL B N 1
ATOM 4289 C CA . VAL B 1 106 ? -0.13 -16.047 -23.734 1 96.44 106 VAL B CA 1
ATOM 4290 C C . VAL B 1 106 ? -1.373 -16.891 -23.984 1 96.44 106 VAL B C 1
ATOM 4292 O O . VAL B 1 106 ? -2.498 -16.453 -23.75 1 96.44 106 VAL B O 1
ATOM 4295 N N . PRO B 1 107 ? -1.192 -18.031 -24.531 1 96.06 107 PRO B N 1
ATOM 4296 C CA . PRO B 1 107 ? -2.373 -18.875 -24.766 1 96.06 107 PRO B CA 1
ATOM 4297 C C . PRO B 1 107 ? -3.039 -19.328 -23.453 1 96.06 107 PRO B C 1
ATOM 4299 O O . PRO B 1 107 ? -2.354 -19.578 -22.469 1 96.06 107 PRO B O 1
ATOM 4302 N N . PRO B 1 108 ? -4.344 -19.469 -23.438 1 97.19 108 PRO B N 1
ATOM 4303 C CA . PRO B 1 108 ? -5.094 -19.812 -22.234 1 97.19 108 PRO B CA 1
ATOM 4304 C C . PRO B 1 108 ? -4.598 -21.109 -21.578 1 97.19 108 PRO B C 1
ATOM 4306 O O . PRO B 1 108 ? -4.637 -21.234 -20.359 1 97.19 108 PRO B O 1
ATOM 4309 N N . GLU B 1 109 ? -4.094 -22.047 -22.328 1 96.12 109 GLU B N 1
ATOM 4310 C CA . GLU B 1 109 ? -3.66 -23.328 -21.797 1 96.12 109 GLU B CA 1
ATOM 4311 C C . GLU B 1 109 ? -2.418 -23.172 -20.922 1 96.12 109 GLU B C 1
ATOM 4313 O O . GLU B 1 109 ? -2.055 -24.094 -20.188 1 96.12 109 GLU B O 1
ATOM 4318 N N . ARG B 1 110 ? -1.738 -22 -21.031 1 97.06 110 ARG B N 1
ATOM 4319 C CA . ARG B 1 110 ? -0.563 -21.734 -20.203 1 97.06 110 ARG B CA 1
ATOM 4320 C C . ARG B 1 110 ? -0.894 -20.75 -19.078 1 97.06 110 ARG B C 1
ATOM 4322 O O . ARG B 1 110 ? 0 -20.109 -18.531 1 97.06 110 ARG B O 1
ATOM 4329 N N . ILE B 1 111 ? -2.172 -20.609 -18.828 1 98.56 111 ILE B N 1
ATOM 4330 C CA . ILE B 1 111 ? -2.627 -19.734 -17.75 1 98.56 111 ILE B CA 1
ATOM 4331 C C . ILE B 1 111 ? -3.455 -20.547 -16.75 1 98.56 111 ILE B C 1
ATOM 4333 O O . ILE B 1 111 ? -4.297 -21.344 -17.141 1 98.56 111 ILE B O 1
ATOM 4337 N N . ILE B 1 112 ? -3.166 -20.422 -15.539 1 98.75 112 ILE B N 1
ATOM 4338 C CA . ILE B 1 112 ? -4.043 -20.906 -14.477 1 98.75 112 ILE B CA 1
ATOM 4339 C C . ILE B 1 112 ? -4.609 -19.734 -13.688 1 98.75 112 ILE B C 1
ATOM 4341 O O . ILE B 1 112 ? -3.865 -18.859 -13.25 1 98.75 112 ILE B O 1
ATOM 4345 N N . TYR B 1 113 ? -5.926 -19.609 -13.672 1 98.5 113 TYR B N 1
ATOM 4346 C CA . TYR B 1 113 ? -6.566 -18.688 -12.742 1 98.5 113 TYR B CA 1
ATOM 4347 C C . TYR B 1 113 ? -6.648 -19.281 -11.344 1 98.5 113 TYR B C 1
ATOM 4349 O O . TYR B 1 113 ? -7.648 -19.906 -10.984 1 98.5 113 TYR B O 1
ATOM 4357 N N . ALA B 1 114 ? -5.695 -18.984 -10.547 1 96.56 114 ALA B N 1
ATOM 4358 C CA . ALA B 1 114 ? -5.41 -19.766 -9.352 1 96.56 114 ALA B CA 1
ATOM 4359 C C . ALA B 1 114 ? -6.125 -19.203 -8.133 1 96.56 114 ALA B C 1
ATOM 4361 O O . ALA B 1 114 ? -6.047 -19.766 -7.035 1 96.56 114 ALA B O 1
ATOM 4362 N N . GLN B 1 115 ? -6.875 -18.125 -8.273 1 95.38 115 GLN B N 1
ATOM 4363 C CA . GLN B 1 115 ? -7.578 -17.531 -7.145 1 95.38 115 GLN B CA 1
ATOM 4364 C C . GLN B 1 115 ? -8.695 -18.438 -6.652 1 95.38 115 GLN B C 1
ATOM 4366 O O . GLN B 1 115 ? -9.617 -18.766 -7.406 1 95.38 115 GLN B O 1
ATOM 4371 N N . PRO B 1 116 ? -8.68 -18.766 -5.402 1 93.62 116 PRO B N 1
ATOM 4372 C CA . PRO B 1 116 ? -9.688 -19.719 -4.941 1 93.62 116 PRO B CA 1
ATOM 4373 C C . PRO B 1 116 ? -11.062 -19.078 -4.738 1 93.62 116 PRO B C 1
ATOM 4375 O O . PRO B 1 116 ? -12.078 -19.781 -4.699 1 93.62 116 PRO B O 1
ATOM 4378 N N . SER B 1 117 ? -11.078 -17.797 -4.5 1 95.19 117 SER B N 1
ATOM 4379 C CA . SER B 1 117 ? -12.336 -17.062 -4.414 1 95.19 117 SER B CA 1
ATOM 4380 C C . SER B 1 117 ? -12.414 -15.969 -5.477 1 95.19 117 SER B C 1
ATOM 4382 O O . SER B 1 117 ? -11.695 -14.969 -5.402 1 95.19 117 SER B O 1
ATOM 4384 N N . LYS B 1 118 ? -13.305 -16.172 -6.422 1 96.62 118 LYS B N 1
ATOM 4385 C CA . LYS B 1 118 ? -13.328 -15.32 -7.605 1 96.62 118 LYS B CA 1
ATOM 4386 C C . LYS B 1 118 ? -14.625 -14.523 -7.68 1 96.62 118 LYS B C 1
ATOM 4388 O O . LYS B 1 118 ? -15.672 -14.977 -7.203 1 96.62 118 LYS B O 1
ATOM 4393 N N . SER B 1 119 ? -14.523 -13.383 -8.266 1 94.94 119 SER B N 1
ATOM 4394 C CA . SER B 1 119 ? -15.75 -12.656 -8.586 1 94.94 119 SER B CA 1
ATOM 4395 C C . SER B 1 119 ? -16.469 -13.281 -9.781 1 94.94 119 SER B C 1
ATOM 4397 O O . SER B 1 119 ? -15.844 -13.977 -10.594 1 94.94 119 SER B O 1
ATOM 4399 N N . VAL B 1 120 ? -17.734 -13.039 -9.883 1 95.81 120 VAL B N 1
ATOM 4400 C CA . VAL B 1 120 ? -18.5 -13.523 -11.016 1 95.81 120 VAL B CA 1
ATOM 4401 C C . VAL B 1 120 ? -17.953 -12.922 -12.312 1 95.81 120 VAL B C 1
ATOM 4403 O O . VAL B 1 120 ? -17.828 -13.609 -13.328 1 95.81 120 VAL B O 1
ATOM 4406 N N . ALA B 1 121 ? -17.578 -11.664 -12.227 1 94.12 121 ALA B N 1
ATOM 4407 C CA . ALA B 1 121 ? -17.047 -10.984 -13.398 1 94.12 121 ALA B CA 1
ATOM 4408 C C . ALA B 1 121 ? -15.758 -11.656 -13.883 1 94.12 121 ALA B C 1
ATOM 4410 O O . ALA B 1 121 ? -15.57 -11.844 -15.086 1 94.12 121 ALA B O 1
ATOM 4411 N N . SER B 1 122 ? -14.906 -11.992 -12.992 1 95.62 122 SER B N 1
ATOM 4412 C CA . SER B 1 122 ? -13.648 -12.633 -13.367 1 95.62 122 SER B CA 1
ATOM 4413 C C . SER B 1 122 ? -13.883 -14.047 -13.898 1 95.62 122 SER B C 1
ATOM 4415 O O . SER B 1 122 ? -13.164 -14.508 -14.789 1 95.62 122 SER B O 1
ATOM 4417 N N . LEU B 1 123 ? -14.891 -14.766 -13.383 1 97.12 123 LEU B N 1
ATOM 4418 C CA . LEU B 1 123 ? -15.242 -16.094 -13.867 1 97.12 123 LEU B CA 1
ATOM 4419 C C . LEU B 1 123 ? -15.758 -16.031 -15.305 1 97.12 123 LEU B C 1
ATOM 4421 O O . LEU B 1 123 ? -15.422 -16.891 -16.125 1 97.12 123 LEU B O 1
ATOM 4425 N N . LYS B 1 124 ? -16.484 -15.031 -15.523 1 97.12 124 LYS B N 1
ATOM 4426 C CA . LYS B 1 124 ? -17.016 -14.867 -16.875 1 97.12 124 LYS B CA 1
ATOM 4427 C C . LYS B 1 124 ? -15.891 -14.62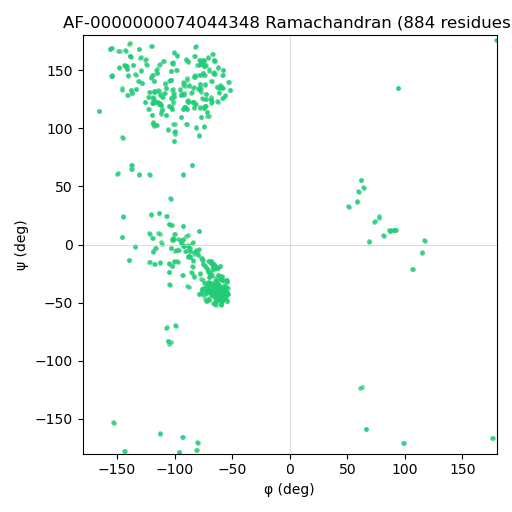5 -17.875 1 97.12 124 LYS B C 1
ATOM 4429 O O . LYS B 1 124 ? -15.914 -15.164 -18.984 1 97.12 124 LYS B O 1
ATOM 4434 N N . LEU B 1 125 ? -14.938 -13.852 -17.469 1 97.06 125 LEU B N 1
ATOM 4435 C CA . LEU B 1 125 ? -13.773 -13.648 -18.328 1 97.06 125 LEU B CA 1
ATOM 4436 C C . LEU B 1 125 ? -13.016 -14.953 -18.547 1 97.06 125 LEU B C 1
ATOM 4438 O O . LEU B 1 125 ? -12.625 -15.266 -19.672 1 97.06 125 LEU B O 1
ATOM 4442 N N . ALA B 1 126 ? -12.812 -15.656 -17.5 1 98.38 126 ALA B N 1
ATOM 4443 C CA . ALA B 1 126 ? -12.125 -16.938 -17.609 1 98.38 126 ALA B CA 1
ATOM 4444 C C . ALA B 1 126 ? -12.867 -17.891 -18.531 1 98.38 126 ALA B C 1
ATOM 4446 O O . ALA B 1 126 ? -12.258 -18.609 -19.328 1 98.38 126 ALA B O 1
ATOM 4447 N N . ARG B 1 127 ? -14.156 -17.891 -18.453 1 98.69 127 ARG B N 1
ATOM 4448 C CA . ARG B 1 127 ? -14.992 -18.719 -19.312 1 98.69 127 ARG B CA 1
ATOM 4449 C C . ARG B 1 127 ? -14.844 -18.328 -20.781 1 98.69 127 ARG B C 1
ATOM 4451 O O . ARG B 1 127 ? -14.648 -19.188 -21.641 1 98.69 127 ARG B O 1
ATOM 4458 N N . GLN B 1 128 ? -14.891 -17.031 -20.953 1 98.44 128 GLN B N 1
ATOM 4459 C CA . GLN B 1 128 ? -14.797 -16.516 -22.312 1 98.44 128 GLN B CA 1
ATOM 4460 C C . GLN B 1 128 ? -13.484 -16.953 -22.969 1 98.44 128 GLN B C 1
ATOM 4462 O O . GLN B 1 128 ? -13.43 -17.141 -24.188 1 98.44 128 GLN B O 1
ATOM 4467 N N . ARG B 1 129 ? -12.484 -17.172 -22.172 1 98.25 129 ARG B N 1
ATOM 4468 C CA . ARG B 1 129 ? -11.164 -17.469 -22.719 1 98.25 129 ARG B CA 1
ATOM 4469 C C . ARG B 1 129 ? -10.766 -18.906 -22.438 1 98.25 129 ARG B C 1
ATOM 4471 O O . ARG B 1 129 ? -9.633 -19.312 -22.719 1 98.25 129 ARG B O 1
ATOM 4478 N N . CYS B 1 130 ? -11.664 -19.688 -21.797 1 98.38 130 CYS B N 1
ATOM 4479 C CA . CYS B 1 130 ? -11.461 -21.094 -21.5 1 98.38 130 CYS B CA 1
ATOM 4480 C C . CYS B 1 130 ? -10.234 -21.297 -20.625 1 98.38 130 CYS B C 1
ATOM 4482 O O . CYS B 1 130 ? -9.383 -22.141 -20.938 1 98.38 130 CYS B O 1
ATOM 4484 N N . ILE B 1 131 ? -10.133 -20.531 -19.656 1 98.69 131 ILE B N 1
ATOM 4485 C CA . ILE B 1 131 ? -9 -20.625 -18.75 1 98.69 131 ILE B CA 1
ATOM 4486 C C . ILE B 1 131 ? -9.344 -21.547 -17.594 1 98.69 131 ILE B C 1
ATOM 4488 O O . ILE B 1 131 ? -10.398 -21.406 -16.969 1 98.69 131 ILE B O 1
ATOM 4492 N N . ARG B 1 132 ? -8.469 -22.516 -17.297 1 98.12 132 ARG B N 1
ATOM 4493 C CA . ARG B 1 132 ? -8.656 -23.422 -16.172 1 98.12 132 ARG B CA 1
ATOM 4494 C C . ARG B 1 132 ? -8.555 -22.656 -14.844 1 98.12 132 ARG B C 1
ATOM 4496 O O . ARG B 1 132 ? -7.84 -21.656 -14.75 1 98.12 132 ARG B O 1
ATOM 4503 N N . THR B 1 133 ? -9.305 -23.141 -13.898 1 98.62 133 THR B N 1
ATOM 4504 C CA . THR B 1 133 ? -9.305 -22.453 -12.609 1 98.62 133 THR B CA 1
ATOM 4505 C C . THR B 1 133 ? -9.398 -23.469 -11.469 1 98.62 133 THR B C 1
ATOM 4507 O O . THR B 1 133 ? -9.32 -24.672 -11.688 1 98.62 133 THR B O 1
ATOM 4510 N N . VAL B 1 134 ? -9.461 -22.969 -10.203 1 98.62 134 VAL B N 1
ATOM 4511 C CA . VAL B 1 134 ? -9.328 -23.812 -9.031 1 98.62 134 VAL B CA 1
ATOM 4512 C C . VAL B 1 134 ? -10.539 -23.641 -8.117 1 98.62 134 VAL B C 1
ATOM 4514 O O . VAL B 1 134 ? -11.273 -22.656 -8.242 1 98.62 134 VAL B O 1
ATOM 4517 N N . PHE B 1 135 ? -10.797 -24.562 -7.266 1 98.44 135 PHE B N 1
ATOM 4518 C CA . PHE B 1 135 ? -11.781 -24.453 -6.199 1 98.44 135 PHE B CA 1
ATOM 4519 C C . PHE B 1 135 ? -11.305 -25.172 -4.941 1 98.44 135 PHE B C 1
ATOM 4521 O O . PHE B 1 135 ? -10.469 -26.078 -5.016 1 98.44 135 PHE B O 1
ATOM 4528 N N . ASP B 1 136 ? -11.82 -24.734 -3.754 1 97.81 136 ASP B N 1
ATOM 4529 C CA . ASP B 1 136 ? -11.359 -25.359 -2.521 1 97.81 136 ASP B CA 1
ATOM 4530 C C . ASP B 1 136 ? -12.477 -25.438 -1.486 1 97.81 136 ASP B C 1
ATOM 4532 O O . ASP B 1 136 ? -12.227 -25.719 -0.313 1 97.81 136 ASP B O 1
ATOM 4536 N N . ASN B 1 137 ? -13.703 -25.062 -1.89 1 97.31 137 ASN B N 1
ATOM 4537 C CA . ASN B 1 137 ? -14.859 -25.188 -1.01 1 97.31 137 ASN B CA 1
ATOM 4538 C C . ASN B 1 137 ? -16.156 -25.297 -1.803 1 97.31 137 ASN B C 1
ATOM 4540 O O . ASN B 1 137 ? -16.172 -25.094 -3.018 1 97.31 137 ASN B O 1
ATOM 4544 N N . GLU B 1 138 ? -17.203 -25.625 -1.126 1 97.88 138 GLU B N 1
ATOM 4545 C CA . GLU B 1 138 ? -18.469 -25.953 -1.779 1 97.88 138 GLU B CA 1
ATOM 4546 C C . GLU B 1 138 ? -19.109 -24.703 -2.391 1 97.88 138 GLU B C 1
ATOM 4548 O O . GLU B 1 138 ? -19.766 -24.781 -3.436 1 97.88 138 GLU B O 1
ATOM 4553 N N . PHE B 1 139 ? -18.938 -23.531 -1.805 1 98.31 139 PHE B N 1
ATOM 4554 C CA . PHE B 1 139 ? -19.578 -22.312 -2.309 1 98.31 139 PHE B CA 1
ATOM 4555 C C . PHE B 1 139 ? -18.922 -21.859 -3.613 1 98.31 139 PHE B C 1
ATOM 4557 O O . PHE B 1 139 ? -19.609 -21.438 -4.543 1 98.31 139 PHE B O 1
ATOM 4564 N N . GLU B 1 140 ? -17.609 -21.969 -3.664 1 98.69 140 GLU B N 1
ATOM 4565 C CA . GLU B 1 140 ? -16.906 -21.625 -4.902 1 98.69 140 GLU B CA 1
ATOM 4566 C C . GLU B 1 140 ? -17.266 -22.609 -6.02 1 98.69 140 GLU B C 1
ATOM 4568 O O . GLU B 1 140 ? -17.453 -22.203 -7.168 1 98.69 140 GLU B O 1
ATOM 4573 N N . LEU B 1 141 ? -17.297 -23.875 -5.652 1 98.75 141 LEU B N 1
ATOM 4574 C CA . LEU B 1 141 ? -17.672 -24.891 -6.633 1 98.75 141 LEU B CA 1
ATOM 4575 C C . LEU B 1 141 ? -19.062 -24.609 -7.207 1 98.75 141 LEU B C 1
ATOM 4577 O O . LEU B 1 141 ? -19.25 -24.656 -8.43 1 98.75 141 LEU B O 1
ATOM 4581 N N . ASP B 1 142 ? -20 -24.312 -6.336 1 98.69 142 ASP B N 1
ATOM 4582 C CA . ASP B 1 142 ? -21.359 -24 -6.785 1 98.69 142 ASP B CA 1
ATOM 4583 C C . ASP B 1 142 ? -21.359 -22.75 -7.672 1 98.69 142 ASP B C 1
ATOM 4585 O O . ASP B 1 142 ? -22.078 -22.703 -8.68 1 98.69 142 ASP B O 1
ATOM 4589 N N . LYS B 1 143 ? -20.656 -21.781 -7.297 1 98.5 143 LYS B N 1
ATOM 4590 C CA . LYS B 1 143 ? -20.547 -20.547 -8.07 1 98.5 143 LYS B CA 1
ATOM 4591 C C . LYS B 1 143 ? -19.969 -20.812 -9.453 1 98.5 143 LYS B C 1
ATOM 4593 O O . LYS B 1 143 ? -20.453 -20.281 -10.453 1 98.5 143 LYS B O 1
ATOM 4598 N N . ILE B 1 144 ? -18.938 -21.609 -9.531 1 98.75 144 ILE B N 1
ATOM 4599 C CA . ILE B 1 144 ? -18.328 -21.969 -10.805 1 98.75 144 ILE B CA 1
ATOM 4600 C C . ILE B 1 144 ? -19.312 -22.766 -11.648 1 98.75 144 ILE B C 1
ATOM 4602 O O . ILE B 1 144 ? -19.453 -22.531 -12.852 1 98.75 144 ILE B O 1
ATOM 4606 N N . ALA B 1 145 ? -19.984 -23.719 -11.023 1 98.81 145 ALA B N 1
ATOM 4607 C CA . ALA B 1 145 ? -20.969 -24.516 -11.742 1 98.81 145 ALA B CA 1
ATOM 4608 C C . ALA B 1 145 ? -22.016 -23.625 -12.406 1 98.81 145 ALA B C 1
ATOM 4610 O O . ALA B 1 145 ? -22.484 -23.922 -13.508 1 98.81 145 ALA B O 1
ATOM 4611 N N . GLU B 1 146 ? -22.312 -22.594 -11.703 1 98.38 146 GLU B N 1
ATOM 4612 C CA . GLU B 1 146 ? -23.344 -21.688 -12.195 1 98.38 146 GLU B CA 1
ATOM 4613 C C . GLU B 1 146 ? -22.812 -20.812 -13.32 1 98.38 146 GLU B C 1
ATOM 4615 O O . GLU B 1 146 ? -23.5 -20.562 -14.312 1 98.38 146 GLU B O 1
ATOM 4620 N N . HIS B 1 147 ? -21.594 -20.328 -13.281 1 98.06 147 HIS B N 1
ATOM 4621 C CA . HIS B 1 147 ? -21.156 -19.234 -14.148 1 98.06 147 HIS B CA 1
ATOM 4622 C C . HIS B 1 147 ? -20.109 -19.719 -15.148 1 98.06 147 HIS B C 1
ATOM 4624 O O . HIS B 1 147 ? -19.828 -19.047 -16.141 1 98.06 147 HIS B O 1
ATOM 4630 N N . TYR B 1 148 ? -19.5 -20.891 -14.938 1 98.56 148 TYR B N 1
ATOM 4631 C CA . TYR B 1 148 ? -18.484 -21.484 -15.797 1 98.56 148 TYR B CA 1
ATOM 4632 C C . TYR B 1 148 ? -18.547 -23.016 -15.742 1 98.56 148 TYR B C 1
ATOM 4634 O O . TYR B 1 148 ? -17.562 -23.672 -15.43 1 98.56 148 TYR B O 1
ATOM 4642 N N . PRO B 1 149 ? -19.625 -23.625 -16.125 1 98.25 149 PRO B N 1
ATOM 4643 C CA . PRO B 1 149 ? -19.844 -25.062 -15.969 1 98.25 149 PRO B CA 1
ATOM 4644 C C . PRO B 1 149 ? -18.859 -25.891 -16.797 1 98.25 149 PRO B C 1
ATOM 4646 O O . PRO B 1 149 ? -18.609 -27.062 -16.484 1 98.25 149 PRO B O 1
ATOM 4649 N N . GLU B 1 150 ? -18.219 -25.266 -17.859 1 98.12 150 GLU B N 1
ATOM 4650 C CA . GLU B 1 150 ? -17.328 -25.984 -18.75 1 98.12 150 GLU B CA 1
ATOM 4651 C C . GLU B 1 150 ? -15.891 -25.984 -18.219 1 98.12 150 GLU B C 1
ATOM 4653 O O . GLU B 1 150 ? -15 -26.594 -18.812 1 98.12 150 GLU B O 1
ATOM 4658 N N . ALA B 1 151 ? -15.719 -25.359 -17.141 1 98.44 151 ALA B N 1
ATOM 4659 C CA . ALA B 1 151 ? -14.367 -25.109 -16.641 1 98.44 151 ALA B CA 1
ATOM 4660 C C . ALA B 1 151 ? -13.617 -26.422 -16.391 1 98.44 151 ALA B C 1
ATOM 4662 O O . ALA B 1 151 ? -14.195 -27.391 -15.906 1 98.44 151 ALA B O 1
ATOM 4663 N N . GLU B 1 152 ? -12.367 -26.516 -16.797 1 98.62 152 GLU B N 1
ATOM 4664 C CA . GLU B 1 152 ? -11.445 -27.484 -16.219 1 98.62 152 GLU B CA 1
ATOM 4665 C C . GLU B 1 152 ? -10.969 -27.047 -14.844 1 98.62 152 GLU B C 1
ATOM 4667 O O . GLU B 1 152 ? -10.43 -25.953 -14.688 1 98.62 152 GLU B O 1
ATOM 4672 N N . LEU B 1 153 ? -11.148 -27.922 -13.875 1 98.75 153 LEU B N 1
ATOM 4673 C CA . LEU B 1 153 ? -10.961 -27.5 -12.492 1 98.75 153 LEU B CA 1
ATOM 4674 C C . LEU B 1 153 ? -9.82 -28.281 -11.836 1 98.75 153 LEU B C 1
ATOM 4676 O O . LEU B 1 153 ? -9.664 -29.484 -12.078 1 98.75 153 LEU B O 1
ATOM 4680 N N . LEU B 1 154 ? -9.055 -27.578 -11.047 1 98.81 154 LEU B N 1
ATOM 4681 C CA . LEU B 1 154 ? -8.141 -28.203 -10.102 1 98.81 154 LEU B CA 1
ATOM 4682 C C . LEU B 1 154 ? -8.648 -28.047 -8.672 1 98.81 154 LEU B C 1
ATOM 4684 O O . LEU B 1 154 ? -9.086 -26.969 -8.273 1 98.81 154 LEU B O 1
ATOM 4688 N N . LEU B 1 155 ? -8.609 -29.125 -7.887 1 98.75 155 LEU B N 1
ATOM 4689 C CA . LEU B 1 155 ? -8.938 -29.078 -6.465 1 98.75 155 LEU B CA 1
ATOM 4690 C C . LEU B 1 155 ? -7.742 -28.594 -5.648 1 98.75 155 LEU B C 1
ATOM 4692 O O . LEU B 1 155 ? -6.672 -29.203 -5.684 1 98.75 155 LEU B O 1
ATOM 4696 N N . ARG B 1 156 ? -7.922 -27.531 -4.953 1 97.75 156 ARG B N 1
ATOM 4697 C CA . ARG B 1 156 ? -6.859 -27 -4.098 1 97.75 156 ARG B CA 1
ATOM 4698 C C . ARG B 1 156 ? -6.961 -27.578 -2.688 1 97.75 156 ARG B C 1
ATOM 4700 O O . ARG B 1 156 ? -7.957 -27.359 -1.996 1 97.75 156 ARG B O 1
ATOM 4707 N N . PHE B 1 157 ? -5.949 -28.297 -2.258 1 96.19 157 PHE B N 1
ATOM 4708 C CA . PHE B 1 157 ? -5.934 -28.797 -0.892 1 96.19 157 PHE B CA 1
ATOM 4709 C C . PHE B 1 157 ? -4.82 -28.156 -0.081 1 96.19 157 PHE B C 1
ATOM 4711 O O . PHE B 1 157 ? -3.861 -27.625 -0.646 1 96.19 157 PHE B O 1
ATOM 4718 N N . ARG B 1 158 ? -5.016 -28.125 1.187 1 92.12 158 ARG B N 1
ATOM 4719 C CA . ARG B 1 158 ? -4.074 -27.5 2.107 1 92.12 158 ARG B CA 1
ATOM 4720 C C . ARG B 1 158 ? -2.959 -28.469 2.492 1 92.12 158 ARG B C 1
ATOM 4722 O O . ARG B 1 158 ? -3.213 -29.656 2.736 1 92.12 158 ARG B O 1
ATOM 4729 N N . TYR B 1 159 ? -1.749 -27.984 2.385 1 89.19 159 TYR B N 1
ATOM 4730 C CA . TYR B 1 159 ? -0.571 -28.688 2.889 1 89.19 159 TYR B CA 1
ATOM 4731 C C . TYR B 1 159 ? 0.463 -27.688 3.416 1 89.19 159 TYR B C 1
ATOM 4733 O O . TYR B 1 159 ? 1.332 -27.234 2.67 1 89.19 159 TYR B O 1
ATOM 4741 N N . ASP B 1 160 ? 0.403 -27.391 4.691 1 77.25 160 ASP B N 1
ATOM 4742 C CA . ASP B 1 160 ? 1.235 -26.328 5.246 1 77.25 160 ASP B CA 1
ATOM 4743 C C . ASP B 1 160 ? 2.602 -26.859 5.664 1 77.25 160 ASP B C 1
ATOM 4745 O O . ASP B 1 160 ? 2.705 -27.969 6.188 1 77.25 160 ASP B O 1
ATOM 4749 N N . SER B 1 161 ? 3.5 -26.062 5.301 1 72.19 161 SER B N 1
ATOM 4750 C CA . SER B 1 161 ? 4.848 -26.344 5.785 1 72.19 161 SER B CA 1
ATOM 4751 C C . SER B 1 161 ? 5.027 -25.859 7.223 1 72.19 161 SER B C 1
ATOM 4753 O O . SER B 1 161 ? 4.574 -24.766 7.578 1 72.19 161 SER B O 1
ATOM 4755 N N . ALA B 1 162 ? 5.594 -26.734 7.98 1 68.12 162 ALA B N 1
ATOM 4756 C CA . ALA B 1 162 ? 5.867 -26.344 9.367 1 68.12 162 ALA B CA 1
ATOM 4757 C C . ALA B 1 162 ? 6.891 -25.219 9.43 1 68.12 162 ALA B C 1
ATOM 4759 O O . ALA B 1 162 ? 6.922 -24.453 10.398 1 68.12 162 ALA B O 1
ATOM 4760 N N . ASN B 1 163 ? 7.668 -25 8.32 1 69.5 163 ASN B N 1
ATOM 4761 C CA . ASN B 1 163 ? 8.773 -24.047 8.352 1 69.5 163 ASN B CA 1
ATOM 4762 C C . ASN B 1 163 ? 8.586 -22.938 7.316 1 69.5 163 ASN B C 1
ATOM 4764 O O . ASN B 1 163 ? 9.562 -22.344 6.855 1 69.5 163 ASN B O 1
ATOM 4768 N N . SER B 1 164 ? 7.414 -22.688 6.984 1 67.69 164 SER B N 1
ATOM 4769 C CA . SER B 1 164 ? 7.164 -21.562 6.086 1 67.69 164 SER B CA 1
ATOM 4770 C C . SER B 1 164 ? 6.953 -20.266 6.863 1 67.69 164 SER B C 1
ATOM 4772 O O . SER B 1 164 ? 6.402 -20.281 7.965 1 67.69 164 SER B O 1
ATOM 4774 N N . LYS B 1 165 ? 7.457 -19.188 6.344 1 62.47 165 LYS B N 1
ATOM 4775 C CA . LYS B 1 165 ? 7.297 -17.891 7 1 62.47 165 LYS B CA 1
ATOM 4776 C C . LYS B 1 165 ? 5.883 -17.344 6.809 1 62.47 165 LYS B C 1
ATOM 4778 O O . LYS B 1 165 ? 5.363 -16.641 7.672 1 62.47 165 LYS B O 1
ATOM 4783 N N . ILE B 1 166 ? 5.336 -17.75 5.617 1 64.38 166 ILE B N 1
ATOM 4784 C CA . ILE B 1 166 ? 4.004 -17.281 5.258 1 64.38 166 ILE B CA 1
ATOM 4785 C C . ILE B 1 166 ? 3.078 -18.484 5.031 1 64.38 166 ILE B C 1
ATOM 4787 O O . ILE B 1 166 ? 3.338 -19.328 4.172 1 64.38 166 ILE B O 1
ATOM 4791 N N . ASN B 1 167 ? 2.096 -18.516 5.895 1 63.72 167 ASN B N 1
ATOM 4792 C CA . ASN B 1 167 ? 1.124 -19.609 5.801 1 63.72 167 ASN B CA 1
ATOM 4793 C C . ASN B 1 167 ? -0.16 -19.156 5.109 1 63.72 167 ASN B C 1
ATOM 4795 O O . ASN B 1 167 ? -0.747 -18.141 5.492 1 63.72 167 ASN B O 1
ATOM 4799 N N . LEU B 1 168 ? -0.566 -19.875 4.082 1 69.44 168 LEU B N 1
ATOM 4800 C CA . LEU B 1 168 ? -1.767 -19.562 3.318 1 69.44 168 LEU B CA 1
ATOM 4801 C C . LEU B 1 168 ? -2.943 -20.422 3.773 1 69.44 168 LEU B C 1
ATOM 4803 O O . LEU B 1 168 ? -4.09 -20.141 3.408 1 69.44 168 LEU B O 1
ATOM 4807 N N . GLY B 1 169 ? -2.76 -21.266 4.59 1 69.12 169 GLY B N 1
ATOM 4808 C CA . GLY B 1 169 ? -3.723 -22.328 4.859 1 69.12 169 GLY B CA 1
ATOM 4809 C C . GLY B 1 169 ? -4.898 -21.859 5.695 1 69.12 169 GLY B C 1
ATOM 4810 O O . GLY B 1 169 ? -5.941 -22.516 5.734 1 69.12 169 GLY B O 1
ATOM 4811 N N . THR B 1 170 ? -4.832 -20.766 6.23 1 75.88 170 THR B N 1
ATOM 4812 C CA . THR B 1 170 ? -5.965 -20.312 7.023 1 75.88 170 THR B CA 1
ATOM 4813 C C . THR B 1 170 ? -7.02 -19.656 6.137 1 75.88 170 THR B C 1
ATOM 4815 O O . THR B 1 170 ? -8.195 -19.609 6.5 1 75.88 170 THR B O 1
ATOM 4818 N N . LYS B 1 171 ? -6.656 -19.281 4.988 1 91.25 171 LYS B N 1
ATOM 4819 C CA . LYS B 1 171 ? -7.539 -18.531 4.094 1 91.25 171 LYS B CA 1
ATOM 4820 C C . LYS B 1 171 ? -8.062 -19.422 2.969 1 91.25 171 LYS B C 1
ATOM 4822 O O . LYS B 1 171 ? -9.203 -19.281 2.537 1 91.25 171 LYS B O 1
ATOM 4827 N N . PHE B 1 172 ? -7.16 -20.391 2.531 1 93.69 172 PHE B N 1
ATOM 4828 C CA . PHE B 1 172 ? -7.504 -21.172 1.349 1 93.69 172 PHE B CA 1
ATOM 4829 C C . PHE B 1 172 ? -7.129 -22.641 1.538 1 93.69 172 PHE B C 1
ATOM 4831 O O . PHE B 1 172 ? -6.355 -22.984 2.436 1 93.69 172 PHE B O 1
ATOM 4838 N N . GLY B 1 173 ? -7.719 -23.484 0.688 1 94.75 173 GLY B N 1
ATOM 4839 C CA . GLY B 1 173 ? -7.391 -24.891 0.645 1 94.75 173 GLY B CA 1
ATOM 4840 C C . GLY B 1 173 ? -8.305 -25.75 1.506 1 94.75 173 GLY B C 1
ATOM 4841 O O . GLY B 1 173 ? -8.562 -25.406 2.662 1 94.75 173 GLY B O 1
ATOM 4842 N N . CYS B 1 174 ? -8.766 -26.828 1.011 1 94.31 174 CYS B N 1
ATOM 4843 C CA . CYS B 1 174 ? -9.586 -27.766 1.77 1 94.31 174 CYS B CA 1
ATOM 4844 C C . CYS B 1 174 ? -8.719 -28.812 2.465 1 94.31 174 CYS B C 1
ATOM 4846 O O . CYS B 1 174 ? -7.559 -29 2.096 1 94.31 174 CYS B O 1
ATOM 4848 N N . ASP B 1 175 ? -9.32 -29.328 3.408 1 92.69 175 ASP B N 1
ATOM 4849 C CA . ASP B 1 175 ? -8.68 -30.484 4.02 1 92.69 175 ASP B CA 1
ATOM 4850 C C . ASP B 1 175 ? -8.477 -31.609 3.004 1 92.69 175 ASP B C 1
ATOM 4852 O O . ASP B 1 175 ? -9.383 -31.922 2.227 1 92.69 175 ASP B O 1
ATOM 4856 N N . ALA B 1 176 ? -7.312 -32.25 3.012 1 93.75 176 ALA B N 1
ATOM 4857 C CA . ALA B 1 176 ? -6.918 -33.188 1.961 1 93.75 176 ALA B CA 1
ATOM 4858 C C . ALA B 1 176 ? -7.648 -34.531 2.104 1 93.75 176 ALA B C 1
ATOM 4860 O O . ALA B 1 176 ? -7.641 -35.344 1.184 1 93.75 176 ALA B O 1
ATOM 4861 N N . ASN B 1 177 ? -8.242 -34.75 3.182 1 92.19 177 ASN B N 1
ATOM 4862 C CA . ASN B 1 177 ? -8.914 -36 3.43 1 92.19 177 ASN B CA 1
ATOM 4863 C C . ASN B 1 177 ? -10.43 -35.875 3.295 1 92.19 177 ASN B C 1
ATOM 4865 O O . ASN B 1 177 ? -10.961 -35.906 2.186 1 92.19 177 ASN B O 1
ATOM 4869 N N . GLU B 1 178 ? -11.094 -35.469 4.266 1 92.19 178 GLU B N 1
ATOM 4870 C CA . GLU B 1 178 ? -12.555 -35.531 4.281 1 92.19 178 GLU B CA 1
ATOM 4871 C C . GLU B 1 178 ? -13.141 -34.469 3.348 1 92.19 178 GLU B C 1
ATOM 4873 O O . GLU B 1 178 ? -14 -34.781 2.52 1 92.19 178 GLU B O 1
ATOM 4878 N N . GLU B 1 179 ? -12.695 -33.281 3.4 1 93.94 179 GLU B N 1
ATOM 4879 C CA . GLU B 1 179 ? -13.266 -32.188 2.604 1 93.94 179 GLU B CA 1
ATOM 4880 C C . GLU B 1 179 ? -12.992 -32.375 1.117 1 93.94 179 GLU B C 1
ATOM 4882 O O . GLU B 1 179 ? -13.852 -32.125 0.277 1 93.94 179 GLU B O 1
ATOM 4887 N N . ALA B 1 180 ? -11.805 -32.844 0.835 1 97.06 180 ALA B N 1
ATOM 4888 C CA . ALA B 1 180 ? -11.453 -33.094 -0.558 1 97.06 180 ALA B CA 1
ATOM 4889 C C . ALA B 1 180 ? -12.398 -34.125 -1.185 1 97.06 180 ALA B C 1
ATOM 4891 O O . ALA B 1 180 ? -12.891 -33.906 -2.299 1 97.06 180 ALA B O 1
ATOM 4892 N N . HIS B 1 181 ? -12.656 -35.188 -0.44 1 97.69 181 HIS B N 1
ATOM 4893 C CA . HIS B 1 181 ? -13.555 -36.219 -0.936 1 97.69 181 HIS B CA 1
ATOM 4894 C C . HIS B 1 181 ? -14.969 -35.688 -1.128 1 97.69 181 HIS B C 1
ATOM 4896 O O . HIS B 1 181 ? -15.602 -35.969 -2.154 1 97.69 181 HIS B O 1
ATOM 4902 N N . GLN B 1 182 ? -15.375 -34.938 -0.185 1 96.94 182 GLN B N 1
ATOM 4903 C CA . GLN B 1 182 ? -16.719 -34.375 -0.254 1 96.94 182 GLN B CA 1
ATOM 4904 C C . GLN B 1 182 ? -16.859 -33.438 -1.446 1 96.94 182 GLN B C 1
ATOM 4906 O O . GLN B 1 182 ? -17.891 -33.406 -2.123 1 96.94 182 GLN B O 1
ATOM 4911 N N . LEU B 1 183 ? -15.875 -32.656 -1.689 1 98.12 183 LEU B N 1
ATOM 4912 C CA . LEU B 1 183 ? -15.891 -31.688 -2.795 1 98.12 183 LEU B CA 1
ATOM 4913 C C . LEU B 1 183 ? -15.875 -32.406 -4.137 1 98.12 183 LEU B C 1
ATOM 4915 O O . LEU B 1 183 ? -16.547 -32 -5.078 1 98.12 183 LEU B O 1
ATOM 4919 N N . LEU B 1 184 ? -15.125 -33.5 -4.223 1 98.81 184 LEU B N 1
ATOM 4920 C CA . LEU B 1 184 ? -15.086 -34.281 -5.453 1 98.81 184 LEU B CA 1
ATOM 4921 C C . LEU B 1 184 ? -16.422 -34.938 -5.715 1 98.81 184 LEU B C 1
ATOM 4923 O O . LEU B 1 184 ? -16.891 -35 -6.855 1 98.81 184 LEU B O 1
ATOM 4927 N N . ASP B 1 185 ? -17 -35.5 -4.617 1 98.75 185 ASP B N 1
ATOM 4928 C CA . ASP B 1 185 ? -18.344 -36.062 -4.758 1 98.75 185 ASP B CA 1
ATOM 4929 C C . ASP B 1 185 ? -19.328 -35.031 -5.285 1 98.75 185 ASP B C 1
ATOM 4931 O O . ASP B 1 185 ? -20.109 -35.312 -6.195 1 98.75 185 ASP B O 1
ATOM 4935 N N . ARG B 1 186 ? -19.203 -33.875 -4.746 1 98.56 186 ARG B N 1
ATOM 4936 C CA . ARG B 1 186 ? -20.109 -32.812 -5.164 1 98.56 186 ARG B CA 1
ATOM 4937 C C . ARG B 1 186 ? -19.844 -32.406 -6.609 1 98.56 186 ARG B C 1
ATOM 4939 O O . ARG B 1 186 ? -20.781 -32.156 -7.375 1 98.56 186 ARG B O 1
ATOM 4946 N N . ALA B 1 187 ? -18.625 -32.281 -6.938 1 98.88 187 ALA B N 1
ATOM 4947 C CA . ALA B 1 187 ? -18.266 -31.938 -8.312 1 98.88 187 ALA B CA 1
ATOM 4948 C C . ALA B 1 187 ? -18.844 -32.938 -9.297 1 98.88 187 ALA B C 1
ATOM 4950 O O . ALA B 1 187 ? -19.344 -32.562 -10.359 1 98.88 187 ALA B O 1
ATOM 4951 N N . ARG B 1 188 ? -18.719 -34.219 -8.914 1 98.62 188 ARG B N 1
ATOM 4952 C CA . ARG B 1 188 ? -19.297 -35.281 -9.734 1 98.62 188 ARG B CA 1
ATOM 4953 C C . ARG B 1 188 ? -20.797 -35.125 -9.891 1 98.62 188 ARG B C 1
ATOM 4955 O O . ARG B 1 188 ? -21.328 -35.188 -11 1 98.62 188 ARG B O 1
ATOM 4962 N N . ASP B 1 189 ? -21.438 -34.812 -8.781 1 98.44 189 ASP B N 1
ATOM 4963 C CA . ASP B 1 189 ? -22.891 -34.656 -8.789 1 98.44 189 ASP B CA 1
ATOM 4964 C C . ASP B 1 189 ? -23.297 -33.469 -9.664 1 98.44 189 ASP B C 1
ATOM 4966 O O . ASP B 1 189 ? -24.375 -33.5 -10.289 1 98.44 189 ASP B O 1
ATOM 4970 N N . LEU B 1 190 ? -22.469 -32.469 -9.742 1 98.56 190 LEU B N 1
ATOM 4971 C CA . LEU B 1 190 ? -22.75 -31.25 -10.5 1 98.56 190 LEU B CA 1
ATOM 4972 C C . LEU B 1 190 ? -22.328 -31.391 -11.961 1 98.56 190 LEU B C 1
ATOM 4974 O O . LEU B 1 190 ? -22.594 -30.516 -12.781 1 98.56 190 LEU B O 1
ATOM 4978 N N . GLY B 1 191 ? -21.609 -32.438 -12.305 1 98.38 191 GLY B N 1
ATOM 4979 C CA . GLY B 1 191 ? -21.125 -32.656 -13.664 1 98.38 191 GLY B CA 1
ATOM 4980 C C . GLY B 1 191 ? -19.922 -31.812 -14.023 1 98.38 191 GLY B C 1
ATOM 4981 O O . GLY B 1 191 ? -19.719 -31.469 -15.195 1 98.38 191 GLY B O 1
ATOM 4982 N N . MET B 1 192 ? -19.188 -31.375 -13.031 1 98.69 192 MET B N 1
ATOM 4983 C CA . MET B 1 192 ? -18.031 -30.547 -13.273 1 98.69 192 MET B CA 1
ATOM 4984 C C . MET B 1 192 ? -16.844 -31.391 -13.742 1 98.69 192 MET B C 1
ATOM 4986 O O . MET B 1 192 ? -16.781 -32.594 -13.469 1 98.69 192 MET B O 1
ATOM 4990 N N . LYS B 1 193 ? -15.914 -30.766 -14.461 1 98.62 193 LYS B N 1
ATOM 4991 C CA . LYS B 1 193 ? -14.727 -31.422 -14.992 1 98.62 193 LYS B CA 1
ATOM 4992 C C . LYS B 1 193 ? -13.508 -31.141 -14.125 1 98.62 193 LYS B C 1
ATOM 4994 O O . LYS B 1 193 ? -12.719 -30.234 -14.422 1 98.62 193 LYS B O 1
ATOM 4999 N N . VAL B 1 194 ? -13.328 -32 -13.156 1 98.81 194 VAL B N 1
ATOM 5000 C CA . VAL B 1 194 ? -12.125 -31.875 -12.336 1 98.81 194 VAL B CA 1
ATOM 5001 C C . VAL B 1 194 ? -10.984 -32.688 -12.969 1 98.81 194 VAL B C 1
ATOM 5003 O O . VAL B 1 194 ? -11.109 -33.875 -13.188 1 98.81 194 VAL B O 1
ATOM 5006 N N . VAL B 1 195 ? -9.859 -31.953 -13.242 1 98.44 195 VAL B N 1
ATOM 5007 C CA . VAL B 1 195 ? -8.852 -32.594 -14.07 1 98.44 195 VAL B CA 1
ATOM 5008 C C . VAL B 1 195 ? -7.562 -32.781 -13.273 1 98.44 195 VAL B C 1
ATOM 5010 O O . VAL B 1 195 ? -6.59 -33.344 -13.773 1 98.44 195 VAL B O 1
ATOM 5013 N N . GLY B 1 196 ? -7.551 -32.312 -12.062 1 98.56 196 GLY B N 1
ATOM 5014 C CA . GLY B 1 196 ? -6.355 -32.469 -11.242 1 98.56 196 GLY B CA 1
ATOM 5015 C C . GLY B 1 196 ? -6.465 -31.766 -9.891 1 98.56 196 GLY B C 1
ATOM 5016 O O . GLY B 1 196 ? -7.566 -31.5 -9.414 1 98.56 196 GLY B O 1
ATOM 5017 N N . TRP B 1 197 ? -5.297 -31.641 -9.211 1 98.44 197 TRP B N 1
ATOM 5018 C CA . TRP B 1 197 ? -5.203 -30.969 -7.918 1 98.44 197 TRP B CA 1
ATOM 5019 C C . TRP B 1 197 ? -4.09 -29.922 -7.922 1 98.44 197 TRP B C 1
ATOM 5021 O O . TRP B 1 197 ? -3.262 -29.906 -8.836 1 98.44 197 TRP B O 1
ATOM 5031 N N . CYS B 1 198 ? -4.18 -29.047 -7 1 98 198 CYS B N 1
ATOM 5032 C CA . CYS B 1 198 ? -3.113 -28.078 -6.75 1 98 198 CYS B CA 1
ATOM 5033 C C . CYS B 1 198 ? -2.936 -27.828 -5.254 1 98 198 CYS B C 1
ATOM 5035 O O . CYS B 1 198 ? -3.844 -28.109 -4.465 1 98 198 CYS B O 1
ATOM 5037 N N . PHE B 1 199 ? -1.762 -27.453 -4.867 1 94.12 199 PHE B N 1
ATOM 5038 C CA . PHE B 1 199 ? -1.479 -27.016 -3.506 1 94.12 199 PHE B CA 1
ATOM 5039 C C . PHE B 1 199 ? -0.483 -25.859 -3.502 1 94.12 199 PHE B C 1
ATOM 5041 O O . PHE B 1 199 ? 0.036 -25.484 -4.555 1 94.12 199 PHE B O 1
ATOM 5048 N N . ASN B 1 200 ? -0.363 -25.219 -2.381 1 87.19 200 ASN B N 1
ATOM 5049 C CA . ASN B 1 200 ? 0.673 -24.219 -2.123 1 87.19 200 ASN B CA 1
ATOM 5050 C C . ASN B 1 200 ? 1.212 -24.328 -0.7 1 87.19 200 ASN B C 1
ATOM 5052 O O . ASN B 1 200 ? 0.44 -24.375 0.26 1 87.19 200 ASN B O 1
ATOM 5056 N N . VAL B 1 201 ? 2.455 -24.391 -0.621 1 81.06 201 VAL B N 1
ATOM 5057 C CA . VAL B 1 201 ? 3.045 -24.672 0.685 1 81.06 201 VAL B CA 1
ATOM 5058 C C . VAL B 1 201 ? 3.377 -23.359 1.391 1 81.06 201 VAL B C 1
ATOM 5060 O O . VAL B 1 201 ? 3.939 -23.359 2.486 1 81.06 201 VAL B O 1
ATOM 5063 N N . GLY B 1 202 ? 3.039 -22.234 0.836 1 78.5 202 GLY B N 1
ATOM 5064 C CA . GLY B 1 202 ? 3.371 -20.922 1.386 1 78.5 202 GLY B CA 1
ATOM 5065 C C . GLY B 1 202 ? 4.586 -20.297 0.732 1 78.5 202 GLY B C 1
ATOM 5066 O O . GLY B 1 202 ? 5.02 -20.734 -0.335 1 78.5 202 GLY B O 1
ATOM 5067 N N . SER B 1 203 ? 5.035 -19.172 1.363 1 77.5 203 SER B N 1
ATOM 5068 C CA . SER B 1 203 ? 6.207 -18.484 0.815 1 77.5 203 SER B CA 1
ATOM 5069 C C . SER B 1 203 ? 7.445 -18.75 1.663 1 77.5 203 SER B C 1
ATOM 5071 O O . SER B 1 203 ? 7.359 -18.844 2.891 1 77.5 203 SER B O 1
ATOM 5073 N N . MET B 1 204 ? 8.562 -18.922 1.012 1 72.81 204 MET B N 1
ATOM 5074 C CA . MET B 1 204 ? 9.867 -19.109 1.63 1 72.81 204 MET B CA 1
ATOM 5075 C C . MET B 1 204 ? 9.898 -20.375 2.48 1 72.81 204 MET B C 1
ATOM 5077 O O . MET B 1 204 ? 10.266 -20.328 3.652 1 72.81 204 MET B O 1
ATOM 5081 N N . SER B 1 205 ? 9.562 -21.422 1.821 1 73.94 205 SER B N 1
ATOM 5082 C CA . SER B 1 205 ? 9.648 -22.703 2.494 1 73.94 205 SER B CA 1
ATOM 5083 C C . SER B 1 205 ? 11.07 -23.266 2.445 1 73.94 205 SER B C 1
ATOM 5085 O O . SER B 1 205 ? 11.594 -23.547 1.366 1 73.94 205 SER B O 1
ATOM 5087 N N . TYR B 1 206 ? 11.633 -23.422 3.574 1 75.44 206 TYR B N 1
ATOM 5088 C CA . TYR B 1 206 ? 12.992 -23.953 3.619 1 75.44 206 TYR B CA 1
ATOM 5089 C C . TYR B 1 206 ? 12.977 -25.469 3.824 1 75.44 206 TYR B C 1
ATOM 5091 O O . TYR B 1 206 ? 14.031 -26.109 3.787 1 75.44 206 TYR B O 1
ATOM 5099 N N . ASP B 1 207 ? 11.766 -25.984 3.891 1 81.69 207 ASP B N 1
ATOM 5100 C CA . ASP B 1 207 ? 11.609 -27.438 4.012 1 81.69 207 ASP B CA 1
ATOM 5101 C C . ASP B 1 207 ? 11.289 -28.062 2.658 1 81.69 207 ASP B C 1
ATOM 5103 O O . ASP B 1 207 ? 10.125 -28.219 2.299 1 81.69 207 ASP B O 1
ATOM 5107 N N . ALA B 1 208 ? 12.297 -28.562 2.023 1 80.56 208 ALA B N 1
ATOM 5108 C CA . ALA B 1 208 ? 12.148 -29.109 0.675 1 80.56 208 ALA B CA 1
ATOM 5109 C C . ALA B 1 208 ? 11.328 -30.391 0.686 1 80.56 208 ALA B C 1
ATOM 5111 O O . ALA B 1 208 ? 10.648 -30.719 -0.294 1 80.56 208 ALA B O 1
ATOM 5112 N N . GLU B 1 209 ? 11.328 -31.016 1.771 1 88.5 209 GLU B N 1
ATOM 5113 C CA . GLU B 1 209 ? 10.633 -32.312 1.89 1 88.5 209 GLU B CA 1
ATOM 5114 C C . GLU B 1 209 ? 9.117 -32.125 1.856 1 88.5 209 GLU B C 1
ATOM 5116 O O . GLU B 1 209 ? 8.375 -33.062 1.592 1 88.5 209 GLU B O 1
ATOM 5121 N N . VAL B 1 210 ? 8.758 -30.922 2.025 1 90.44 210 VAL B N 1
ATOM 5122 C CA . VAL B 1 210 ? 7.336 -30.625 2.082 1 90.44 210 VAL B CA 1
ATOM 5123 C C . VAL B 1 210 ? 6.684 -30.938 0.738 1 90.44 210 VAL B C 1
ATOM 5125 O O . VAL B 1 210 ? 5.543 -31.406 0.689 1 90.44 210 VAL B O 1
ATOM 5128 N N . PHE B 1 211 ? 7.426 -30.828 -0.316 1 94.25 211 PHE B N 1
ATOM 5129 C CA . PHE B 1 211 ? 6.879 -31.078 -1.643 1 94.25 211 PHE B CA 1
ATOM 5130 C C . PHE B 1 211 ? 6.664 -32.562 -1.865 1 94.25 211 PHE B C 1
ATOM 5132 O O . PHE B 1 211 ? 5.688 -32.969 -2.502 1 94.25 211 PHE B O 1
ATOM 5139 N N . TYR B 1 212 ? 7.582 -33.344 -1.349 1 95.06 212 TYR B N 1
ATOM 5140 C CA . TYR B 1 212 ? 7.41 -34.781 -1.44 1 95.06 212 TYR B CA 1
ATOM 5141 C C . TYR B 1 212 ? 6.121 -35.219 -0.751 1 95.06 212 TYR B C 1
ATOM 5143 O O . TYR B 1 212 ? 5.312 -35.969 -1.336 1 95.06 212 TYR B O 1
ATOM 5151 N N . GLY B 1 213 ? 5.98 -34.781 0.461 1 94.38 213 GLY B N 1
ATOM 5152 C CA . GLY B 1 213 ? 4.789 -35.125 1.224 1 94.38 213 GLY B CA 1
ATOM 5153 C C . GLY B 1 213 ? 3.506 -34.625 0.576 1 94.38 213 GLY B C 1
ATOM 5154 O O . GLY B 1 213 ? 2.498 -35.344 0.576 1 94.38 213 GLY B O 1
ATOM 5155 N N . ALA B 1 214 ? 3.525 -33.469 0.014 1 95.38 214 ALA B N 1
ATOM 5156 C CA . ALA B 1 214 ? 2.346 -32.875 -0.624 1 95.38 214 ALA B CA 1
ATOM 5157 C C . ALA B 1 214 ? 1.958 -33.656 -1.875 1 95.38 214 ALA B C 1
ATOM 5159 O O . ALA B 1 214 ? 0.775 -33.906 -2.113 1 95.38 214 ALA B O 1
ATOM 5160 N N . ILE B 1 215 ? 2.924 -34.031 -2.676 1 96.62 215 ILE B N 1
ATOM 5161 C CA . ILE B 1 215 ? 2.666 -34.812 -3.889 1 96.62 215 ILE B CA 1
ATOM 5162 C C . ILE B 1 215 ? 2.115 -36.188 -3.52 1 96.62 215 ILE B C 1
ATOM 5164 O O . ILE B 1 215 ? 1.188 -36.688 -4.164 1 96.62 215 ILE B O 1
ATOM 5168 N N . ARG B 1 216 ? 2.67 -36.75 -2.445 1 96.88 216 ARG B N 1
ATOM 5169 C CA . ARG B 1 216 ? 2.137 -38 -1.945 1 96.88 216 ARG B CA 1
ATOM 5170 C C . ARG B 1 216 ? 0.668 -37.875 -1.562 1 96.88 216 ARG B C 1
ATOM 5172 O O . ARG B 1 216 ? -0.152 -38.719 -1.905 1 96.88 216 ARG B O 1
ATOM 5179 N N . THR B 1 217 ? 0.397 -36.844 -0.874 1 96.75 217 THR B N 1
ATOM 5180 C CA . THR B 1 217 ? -0.982 -36.594 -0.487 1 96.75 217 THR B CA 1
ATOM 5181 C C . THR B 1 217 ? -1.863 -36.406 -1.719 1 96.75 217 THR B C 1
ATOM 5183 O O . THR B 1 217 ? -2.984 -36.906 -1.771 1 96.75 217 THR B O 1
ATOM 5186 N N . GLY B 1 218 ? -1.347 -35.688 -2.709 1 97.56 218 GLY B N 1
ATOM 5187 C CA . GLY B 1 218 ? -2.051 -35.531 -3.973 1 97.56 218 GLY B CA 1
ATOM 5188 C C . GLY B 1 218 ? -2.357 -36.844 -4.656 1 97.56 218 GLY B C 1
ATOM 5189 O O . GLY B 1 218 ? -3.42 -37 -5.262 1 97.56 218 GLY B O 1
ATOM 5190 N N . ARG B 1 219 ? -1.458 -37.781 -4.539 1 96.75 219 ARG B N 1
ATOM 5191 C CA . ARG B 1 219 ? -1.672 -39.094 -5.125 1 96.75 219 ARG B CA 1
ATOM 5192 C C . ARG B 1 219 ? -2.865 -39.781 -4.477 1 96.75 219 ARG B C 1
ATOM 5194 O O . ARG B 1 219 ? -3.68 -40.406 -5.168 1 96.75 219 ARG B O 1
ATOM 5201 N N . SER B 1 220 ? -2.947 -39.59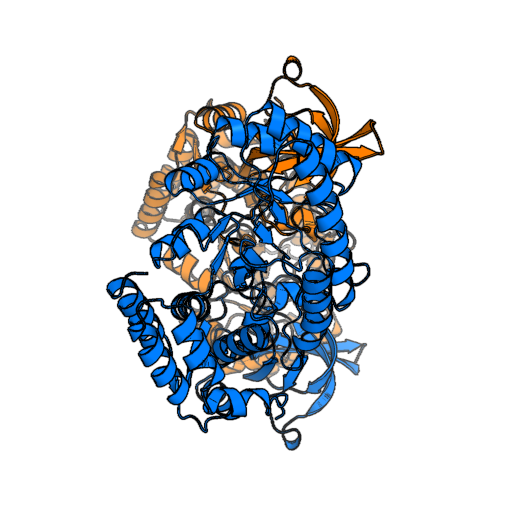4 -3.211 1 97.44 220 SER B N 1
ATOM 5202 C CA . SER B 1 220 ? -4.086 -40.188 -2.508 1 97.44 220 SER B CA 1
ATOM 5203 C C . SER B 1 220 ? -5.402 -39.594 -2.996 1 97.44 220 SER B C 1
ATOM 5205 O O . SER B 1 220 ? -6.391 -40.312 -3.164 1 97.44 220 SER B O 1
ATOM 5207 N N . ILE B 1 221 ? -5.41 -38.344 -3.217 1 98.12 221 ILE B N 1
ATOM 5208 C CA . ILE B 1 221 ? -6.59 -37.656 -3.736 1 98.12 221 ILE B CA 1
ATOM 5209 C C . ILE B 1 221 ? -6.895 -38.156 -5.148 1 98.12 221 ILE B C 1
ATOM 5211 O O . ILE B 1 221 ? -8.055 -38.375 -5.496 1 98.12 221 ILE B O 1
ATOM 5215 N N . SER B 1 222 ? -5.852 -38.344 -5.93 1 97.19 222 SER B N 1
ATOM 5216 C CA . SER B 1 222 ? -6.004 -38.875 -7.285 1 97.19 222 SER B CA 1
ATOM 5217 C C . SER B 1 222 ? -6.648 -40.25 -7.285 1 97.19 222 SER B C 1
ATOM 5219 O O . SER B 1 222 ? -7.488 -40.531 -8.133 1 97.19 222 SER B O 1
ATOM 5221 N N . ASP B 1 223 ? -6.219 -41.031 -6.363 1 97.38 223 ASP B N 1
ATOM 5222 C CA . ASP B 1 223 ? -6.762 -42.406 -6.27 1 97.38 223 ASP B CA 1
ATOM 5223 C C . ASP B 1 223 ? -8.25 -42.375 -5.949 1 97.38 223 ASP B C 1
ATOM 5225 O O . ASP B 1 223 ? -9.039 -43.094 -6.566 1 97.38 223 ASP B O 1
ATOM 5229 N N . TYR B 1 224 ? -8.602 -41.531 -5.043 1 98.12 224 TYR B N 1
ATOM 5230 C CA . TYR B 1 224 ? -10.023 -41.406 -4.734 1 98.12 224 TYR B CA 1
ATOM 5231 C C . TYR B 1 224 ? -10.797 -40.875 -5.938 1 98.12 224 TYR B C 1
ATOM 5233 O O . TYR B 1 224 ? -11.859 -41.375 -6.277 1 98.12 224 TYR B O 1
ATOM 5241 N N . ALA B 1 225 ? -10.305 -39.844 -6.527 1 98.5 225 ALA B N 1
ATOM 5242 C CA . ALA B 1 225 ? -10.945 -39.25 -7.695 1 98.5 225 ALA B CA 1
ATOM 5243 C C . ALA B 1 225 ? -11.188 -40.281 -8.781 1 98.5 225 ALA B C 1
ATOM 5245 O O . ALA B 1 225 ? -12.258 -40.312 -9.391 1 98.5 225 ALA B O 1
ATOM 5246 N N . ALA B 1 226 ? -10.211 -41.156 -9.023 1 97.5 226 ALA B N 1
ATOM 5247 C CA . ALA B 1 226 ? -10.328 -42.219 -10.023 1 97.5 226 ALA B CA 1
ATOM 5248 C C . ALA B 1 226 ? -11.445 -43.188 -9.672 1 97.5 226 ALA B C 1
ATOM 5250 O O . ALA B 1 226 ? -12.164 -43.656 -10.547 1 97.5 226 ALA B O 1
ATOM 5251 N N . SER B 1 227 ? -11.57 -43.438 -8.461 1 98.19 227 SER B N 1
ATOM 5252 C CA . SER B 1 227 ? -12.555 -44.406 -7.992 1 98.19 227 SER B CA 1
ATOM 5253 C C . SER B 1 227 ? -13.977 -43.906 -8.242 1 98.19 227 SER B C 1
ATOM 5255 O O . SER B 1 227 ? -14.914 -44.688 -8.289 1 98.19 227 SER B O 1
ATOM 5257 N N . ILE B 1 228 ? -14.086 -42.594 -8.391 1 98 228 ILE B N 1
ATOM 5258 C CA . ILE B 1 228 ? -15.438 -42.094 -8.578 1 98 228 ILE B CA 1
ATOM 5259 C C . ILE B 1 228 ? -15.578 -41.5 -9.992 1 98 228 ILE B C 1
ATOM 5261 O O . ILE B 1 228 ? -16.5 -40.75 -10.266 1 98 228 ILE B O 1
ATOM 5265 N N . GLY B 1 229 ? -14.57 -41.719 -10.844 1 97.56 229 GLY B N 1
ATOM 5266 C CA . GLY B 1 229 ? -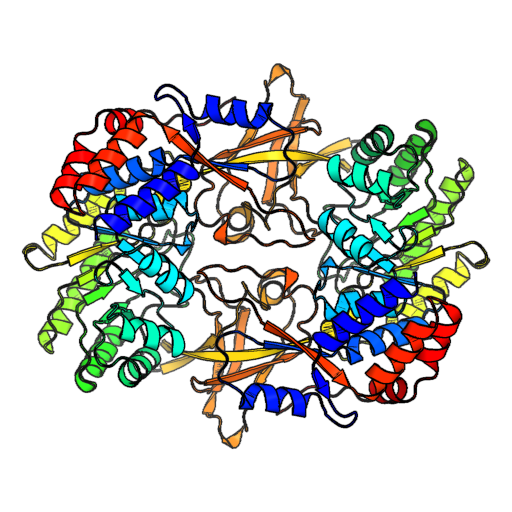14.781 -41.5 -12.266 1 97.56 229 GLY B CA 1
ATOM 5267 C C . GLY B 1 229 ? -13.953 -40.375 -12.82 1 97.56 229 GLY B C 1
ATOM 5268 O O . GLY B 1 229 ? -13.992 -40.094 -14.023 1 97.56 229 GLY B O 1
ATOM 5269 N N . PHE B 1 230 ? -13.25 -39.625 -11.992 1 97.62 230 PHE B N 1
ATOM 5270 C CA . PHE B 1 230 ? -12.383 -38.594 -12.492 1 97.62 230 PHE B CA 1
ATOM 5271 C C . PHE B 1 230 ? -11.031 -39.156 -12.922 1 97.62 230 PHE B C 1
ATOM 5273 O O . PHE B 1 230 ? -10.531 -40.094 -12.312 1 97.62 230 PHE B O 1
ATOM 5280 N N . GLN B 1 231 ? -10.453 -38.625 -13.914 1 93.38 231 GLN B N 1
ATOM 5281 C CA . GLN B 1 231 ? -9.086 -38.906 -14.344 1 93.38 231 GLN B CA 1
ATOM 5282 C C . GLN B 1 231 ? -8.211 -37.656 -14.281 1 93.38 231 GLN B C 1
ATOM 5284 O O . GLN B 1 231 ? -8.227 -36.844 -15.188 1 93.38 231 GLN B O 1
ATOM 5289 N N . PHE B 1 232 ? -7.438 -37.625 -13.312 1 96.69 232 PHE B N 1
ATOM 5290 C CA . PHE B 1 232 ? -6.578 -36.469 -13.109 1 96.69 232 PHE B CA 1
ATOM 5291 C C . PHE B 1 232 ? -5.379 -36.5 -14.055 1 96.69 232 PHE B C 1
ATOM 5293 O O . PHE B 1 232 ? -4.734 -37.562 -14.195 1 96.69 232 PHE B O 1
ATOM 5300 N N . ARG B 1 233 ? -5.113 -35.406 -14.719 1 96.44 233 ARG B N 1
ATOM 5301 C CA . ARG B 1 233 ? -4 -35.344 -15.664 1 96.44 233 ARG B CA 1
ATOM 5302 C C . ARG B 1 233 ? -3.197 -34.062 -15.453 1 96.44 233 ARG B C 1
ATOM 5304 O O . ARG B 1 233 ? -2.219 -33.812 -16.156 1 96.44 233 ARG B O 1
ATOM 5311 N N . VAL B 1 234 ? -3.592 -33.219 -14.555 1 98 234 VAL B N 1
ATOM 5312 C CA . VAL B 1 234 ? -2.916 -31.938 -14.305 1 98 234 VAL B CA 1
ATOM 5313 C C . VAL B 1 234 ? -2.545 -31.828 -12.828 1 98 234 VAL B C 1
ATOM 5315 O O . VAL B 1 234 ? -3.406 -31.953 -11.953 1 98 234 VAL B O 1
ATOM 5318 N N . LEU B 1 235 ? -1.299 -31.641 -12.539 1 97.94 235 LEU B N 1
ATOM 5319 C CA . LEU B 1 235 ? -0.789 -31.422 -11.188 1 97.94 235 LEU B CA 1
ATOM 5320 C C . LEU B 1 235 ? -0.104 -30.062 -11.078 1 97.94 235 LEU B C 1
ATOM 5322 O O . LEU B 1 235 ? 0.833 -29.781 -11.828 1 97.94 235 LEU B O 1
ATOM 5326 N N . ASP B 1 236 ? -0.584 -29.219 -10.18 1 98.38 236 ASP B N 1
ATOM 5327 C CA . ASP B 1 236 ? 0.056 -27.953 -9.859 1 98.38 236 ASP B CA 1
ATOM 5328 C C . ASP B 1 236 ? 0.725 -28 -8.492 1 98.38 236 ASP B C 1
ATOM 5330 O O . ASP B 1 236 ? 0.044 -27.984 -7.461 1 98.38 236 ASP B O 1
ATOM 5334 N N . ILE B 1 237 ? 2.031 -27.953 -8.523 1 96.75 237 ILE B N 1
ATOM 5335 C CA . ILE B 1 237 ? 2.734 -28.156 -7.258 1 96.75 237 ILE B CA 1
ATOM 5336 C C . ILE B 1 237 ? 3.002 -26.797 -6.598 1 96.75 237 ILE B C 1
ATOM 5338 O O . ILE B 1 237 ? 3.867 -26.688 -5.727 1 96.75 237 ILE B O 1
ATOM 5342 N N . GLY B 1 238 ? 2.373 -25.766 -6.996 1 95.19 238 GLY B N 1
ATOM 5343 C CA . GLY B 1 238 ? 2.285 -24.484 -6.309 1 95.19 238 GLY B CA 1
ATOM 5344 C C . GLY B 1 238 ? 3.615 -23.766 -6.223 1 95.19 238 GLY B C 1
ATOM 5345 O O . GLY B 1 238 ? 4.418 -23.812 -7.16 1 95.19 238 GLY B O 1
ATOM 5346 N N . GLY B 1 239 ? 3.668 -22.859 -5.246 1 92.81 239 GLY B N 1
ATOM 5347 C CA . GLY B 1 239 ? 4.859 -22.062 -4.988 1 92.81 239 GLY B CA 1
ATOM 5348 C C . GLY B 1 239 ? 5.527 -22.391 -3.668 1 92.81 239 GLY B C 1
ATOM 5349 O O . GLY B 1 239 ? 5.379 -23.5 -3.154 1 92.81 239 GLY B O 1
ATOM 5350 N N . GLY B 1 240 ? 6.371 -21.422 -3.271 1 89.38 240 GLY B N 1
ATOM 5351 C CA . GLY B 1 240 ? 7.047 -21.562 -1.991 1 89.38 240 GLY B CA 1
ATOM 5352 C C . GLY B 1 240 ? 8.555 -21.672 -2.117 1 89.38 240 GLY B C 1
ATOM 5353 O O . GLY B 1 240 ? 9.266 -21.719 -1.111 1 89.38 240 GLY B O 1
ATOM 5354 N N . PHE B 1 241 ? 9.016 -21.547 -3.311 1 92.69 241 PHE B N 1
ATOM 5355 C CA . PHE B 1 241 ? 10.445 -21.703 -3.58 1 92.69 241 PHE B CA 1
ATOM 5356 C C . PHE B 1 241 ? 11.195 -20.422 -3.197 1 92.69 241 PHE B C 1
ATOM 5358 O O . PHE B 1 241 ? 10.742 -19.312 -3.49 1 92.69 241 PHE B O 1
ATOM 5365 N N . VAL B 1 242 ? 12.305 -20.594 -2.52 1 88.12 242 VAL B N 1
ATOM 5366 C CA . VAL B 1 242 ? 13.109 -19.422 -2.164 1 88.12 242 VAL B CA 1
ATOM 5367 C C . VAL B 1 242 ? 13.859 -18.922 -3.396 1 88.12 242 VAL B C 1
ATOM 5369 O O . VAL B 1 242 ? 13.969 -19.641 -4.398 1 88.12 242 VAL B O 1
ATOM 5372 N N . GLY B 1 243 ? 14.25 -17.672 -3.314 1 86.75 243 GLY B N 1
ATOM 5373 C CA . GLY B 1 243 ? 14.836 -17.094 -4.516 1 86.75 243 GLY B CA 1
ATOM 5374 C C . GLY B 1 243 ? 15.961 -16.109 -4.227 1 86.75 243 GLY B C 1
ATOM 5375 O O . GLY B 1 243 ? 16.219 -15.211 -5.02 1 86.75 243 GLY B O 1
ATOM 5376 N N . ASP B 1 244 ? 16.578 -16.266 -3.074 1 81.12 244 ASP B N 1
ATOM 5377 C CA . ASP B 1 244 ? 17.734 -15.398 -2.824 1 81.12 244 ASP B CA 1
ATOM 5378 C C . ASP B 1 244 ? 18.875 -15.734 -3.771 1 81.12 244 ASP B C 1
ATOM 5380 O O . ASP B 1 244 ? 18.891 -16.797 -4.387 1 81.12 244 ASP B O 1
ATOM 5384 N N . LYS B 1 245 ? 19.75 -14.898 -3.867 1 77 245 LYS B N 1
ATOM 5385 C CA . LYS B 1 245 ? 20.828 -15.023 -4.852 1 77 245 LYS B CA 1
ATOM 5386 C C . LYS B 1 245 ? 21.609 -16.312 -4.648 1 77 245 LYS B C 1
ATOM 5388 O O . LYS B 1 245 ? 22.047 -16.938 -5.617 1 77 245 LYS B O 1
ATOM 5393 N N . ASP B 1 246 ? 21.656 -16.719 -3.451 1 74.31 246 ASP B N 1
ATOM 5394 C CA . ASP B 1 246 ? 22.484 -17.891 -3.172 1 74.31 246 ASP B CA 1
ATOM 5395 C C . ASP B 1 246 ? 21.625 -19.156 -3.074 1 74.31 246 ASP B C 1
ATOM 5397 O O . ASP B 1 246 ? 22.141 -20.234 -2.785 1 74.31 246 ASP B O 1
ATOM 5401 N N . ASP B 1 247 ? 20.438 -19.047 -3.408 1 80.12 247 ASP B N 1
ATOM 5402 C CA . ASP B 1 247 ? 19.562 -20.203 -3.314 1 80.12 247 ASP B CA 1
ATOM 5403 C C . ASP B 1 247 ? 19.703 -21.094 -4.543 1 80.12 247 ASP B C 1
ATOM 5405 O O . ASP B 1 247 ? 19.953 -20.609 -5.645 1 80.12 247 ASP B O 1
ATOM 5409 N N . ASN B 1 248 ? 19.594 -22.359 -4.27 1 83.62 248 ASN B N 1
ATOM 5410 C CA . ASN B 1 248 ? 19.656 -23.375 -5.32 1 83.62 248 ASN B CA 1
ATOM 5411 C C . ASN B 1 248 ? 18.359 -24.172 -5.41 1 83.62 248 ASN B C 1
ATOM 5413 O O . ASN B 1 248 ? 17.953 -24.797 -4.434 1 83.62 248 ASN B O 1
ATOM 5417 N N . ILE B 1 249 ? 17.781 -24.203 -6.609 1 92.56 249 ILE B N 1
ATOM 5418 C CA . ILE B 1 249 ? 16.516 -24.891 -6.824 1 92.56 249 ILE B CA 1
ATOM 5419 C C . ILE B 1 249 ? 16.703 -26.391 -6.684 1 92.56 249 ILE B C 1
ATOM 5421 O O . ILE B 1 249 ? 15.734 -27.125 -6.48 1 92.56 249 ILE B O 1
ATOM 5425 N N . GLY B 1 250 ? 17.953 -26.828 -6.695 1 90.94 250 GLY B N 1
ATOM 5426 C CA . GLY B 1 250 ? 18.281 -28.234 -6.559 1 90.94 250 GLY B CA 1
ATOM 5427 C C . GLY B 1 250 ? 17.766 -28.844 -5.266 1 90.94 250 GLY B C 1
ATOM 5428 O O . GLY B 1 250 ? 17.422 -30.031 -5.227 1 90.94 250 GLY B O 1
ATOM 5429 N N . ARG B 1 251 ? 17.703 -28.047 -4.309 1 87.06 251 ARG B N 1
ATOM 5430 C CA . ARG B 1 251 ? 17.25 -28.516 -3.004 1 87.06 251 ARG B CA 1
ATOM 5431 C C . ARG B 1 251 ? 15.812 -29.031 -3.072 1 87.06 251 ARG B C 1
ATOM 5433 O O . ARG B 1 251 ? 15.461 -29.984 -2.393 1 87.06 251 ARG B O 1
ATOM 5440 N N . TYR B 1 252 ? 14.977 -28.438 -3.9 1 92.88 252 TYR B N 1
ATOM 5441 C CA . TYR B 1 252 ? 13.586 -28.844 -4.051 1 92.88 252 TYR B CA 1
ATOM 5442 C C . TYR B 1 252 ? 13.438 -29.922 -5.121 1 92.88 252 TYR B C 1
ATOM 5444 O O . TYR B 1 252 ? 12.633 -30.844 -4.98 1 92.88 252 TYR B O 1
ATOM 5452 N N . ALA B 1 253 ? 14.266 -29.766 -6.148 1 95.69 253 ALA B N 1
ATOM 5453 C CA . ALA B 1 253 ? 14.148 -30.609 -7.344 1 95.69 253 ALA B CA 1
ATOM 5454 C C . ALA B 1 253 ? 14.305 -32.094 -7 1 95.69 253 ALA B C 1
ATOM 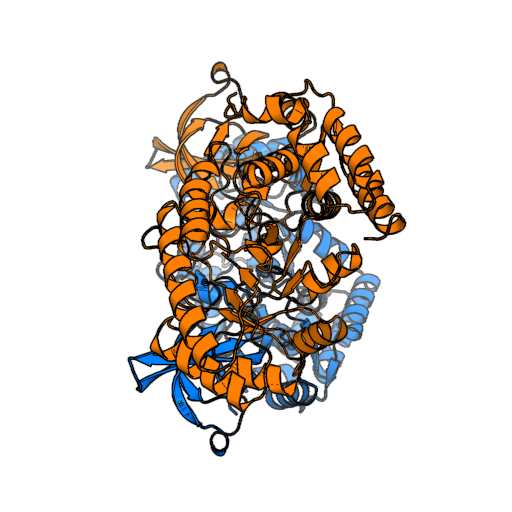5456 O O . ALA B 1 253 ? 13.586 -32.938 -7.539 1 95.69 253 ALA B O 1
ATOM 5457 N N . ASP B 1 254 ? 15.195 -32.344 -6.137 1 94.5 254 ASP B N 1
ATOM 5458 C CA . ASP B 1 254 ? 15.445 -33.75 -5.773 1 94.5 254 ASP B CA 1
ATOM 5459 C C . ASP B 1 254 ? 14.195 -34.406 -5.172 1 94.5 254 ASP B C 1
ATOM 5461 O O . ASP B 1 254 ? 13.82 -35.5 -5.543 1 94.5 254 ASP B O 1
ATOM 5465 N N . HIS B 1 255 ? 13.586 -33.75 -4.32 1 95.06 255 HIS B N 1
ATOM 5466 C CA . HIS B 1 255 ? 12.398 -34.25 -3.645 1 95.06 255 HIS B CA 1
ATOM 5467 C C . HIS B 1 255 ? 11.211 -34.312 -4.594 1 95.06 255 HIS B C 1
ATOM 5469 O O . HIS B 1 255 ? 10.422 -35.25 -4.555 1 95.06 255 HIS B O 1
ATOM 5475 N N . ILE B 1 256 ? 11.078 -33.344 -5.438 1 96.56 256 ILE B N 1
ATOM 5476 C CA . ILE B 1 256 ? 9.961 -33.25 -6.371 1 96.56 256 ILE B CA 1
ATOM 5477 C C . ILE B 1 256 ? 10.094 -34.344 -7.434 1 96.56 256 ILE B C 1
ATOM 5479 O O . ILE B 1 256 ? 9.133 -35.062 -7.711 1 96.56 256 ILE B O 1
ATOM 5483 N N . ASN B 1 257 ? 11.312 -34.469 -7.973 1 96.38 257 ASN B N 1
ATOM 5484 C CA . ASN B 1 257 ? 11.547 -35.5 -8.977 1 96.38 257 ASN B CA 1
ATOM 5485 C C . ASN B 1 257 ? 11.32 -36.906 -8.414 1 96.38 257 ASN B C 1
ATOM 5487 O O . ASN B 1 257 ? 10.719 -37.75 -9.078 1 96.38 257 ASN B O 1
ATOM 5491 N N . ARG B 1 258 ? 11.766 -37.094 -7.238 1 96.12 258 ARG B N 1
ATOM 5492 C CA . ARG B 1 258 ? 11.578 -38.375 -6.598 1 96.12 258 ARG B CA 1
ATOM 5493 C C . ARG B 1 258 ? 10.094 -38.688 -6.391 1 96.12 258 ARG B C 1
ATOM 5495 O O . ARG B 1 258 ? 9.633 -39.781 -6.648 1 96.12 258 ARG B O 1
ATOM 5502 N N . ALA B 1 259 ? 9.383 -37.719 -5.918 1 96.5 259 ALA B N 1
ATOM 5503 C CA . ALA B 1 259 ? 7.949 -37.906 -5.691 1 96.5 259 ALA B CA 1
ATOM 5504 C C . ALA B 1 259 ? 7.219 -38.188 -6.996 1 96.5 259 ALA B C 1
ATOM 5506 O O . ALA B 1 259 ? 6.379 -39.094 -7.047 1 96.5 259 ALA B O 1
ATOM 5507 N N . LEU B 1 260 ? 7.559 -37.469 -8.062 1 96.44 260 LEU B N 1
ATOM 5508 C CA . LEU B 1 260 ? 6.902 -37.688 -9.352 1 96.44 260 LEU B CA 1
ATOM 5509 C C . LEU B 1 260 ? 7.238 -39.062 -9.922 1 96.44 260 LEU B C 1
ATOM 5511 O O . LEU B 1 260 ? 6.383 -39.688 -10.531 1 96.44 260 LEU B O 1
ATOM 5515 N N . GLU B 1 261 ? 8.461 -39.469 -9.719 1 95.44 261 GLU B N 1
ATOM 5516 C CA . GLU B 1 261 ? 8.859 -40.781 -10.18 1 95.44 261 GLU B CA 1
ATOM 5517 C C . GLU B 1 261 ? 8.125 -41.875 -9.422 1 95.44 261 GLU B C 1
ATOM 5519 O O . GLU B 1 261 ? 7.711 -42.875 -10.008 1 95.44 261 GLU B O 1
ATOM 5524 N N . GLU B 1 262 ? 7.961 -41.656 -8.211 1 96 262 GLU B N 1
ATOM 5525 C CA . GLU B 1 262 ? 7.379 -42.688 -7.344 1 96 262 GLU B CA 1
ATOM 5526 C C . GLU B 1 262 ? 5.859 -42.75 -7.492 1 96 262 GLU B C 1
ATOM 5528 O O . GLU B 1 262 ? 5.273 -43.812 -7.57 1 96 262 GLU B O 1
ATOM 5533 N N . PHE B 1 263 ? 5.242 -41.594 -7.551 1 96.06 263 PHE B N 1
ATOM 5534 C CA . PHE B 1 263 ? 3.789 -41.562 -7.441 1 96.06 263 PHE B CA 1
ATOM 5535 C C . PHE B 1 263 ? 3.148 -41.375 -8.812 1 96.06 263 PHE B C 1
ATOM 5537 O O . PHE B 1 263 ? 1.955 -41.656 -8.984 1 96.06 263 PHE B O 1
ATOM 5544 N N . TYR B 1 264 ? 3.961 -40.906 -9.719 1 94.44 264 TYR B N 1
ATOM 5545 C CA . TYR B 1 264 ? 3.465 -40.688 -11.07 1 94.44 264 TYR B CA 1
ATOM 5546 C C . TYR B 1 264 ? 4.492 -41.156 -12.102 1 94.44 264 TYR B C 1
ATOM 5548 O O . TYR B 1 264 ? 4.922 -40.344 -12.945 1 94.44 264 TYR B O 1
ATOM 5556 N N . PRO B 1 265 ? 4.766 -42.375 -12.164 1 88.88 265 PRO B N 1
ATOM 5557 C CA . PRO B 1 265 ? 5.828 -42.875 -13.047 1 88.88 265 PRO B CA 1
ATOM 5558 C C . PRO B 1 265 ? 5.465 -42.75 -14.523 1 88.88 265 PRO B C 1
ATOM 5560 O O . PRO B 1 265 ? 6.348 -42.594 -15.375 1 88.88 265 PRO B O 1
ATOM 5563 N N . ASP B 1 266 ? 4.203 -43.031 -14.859 1 76.44 266 ASP B N 1
ATOM 5564 C CA . ASP B 1 266 ? 3.77 -42.938 -16.25 1 76.44 266 ASP B CA 1
ATOM 5565 C C . ASP B 1 266 ? 3.451 -41.469 -16.625 1 76.44 266 ASP B C 1
ATOM 5567 O O . ASP B 1 266 ? 2.451 -40.906 -16.172 1 76.44 266 ASP B O 1
ATOM 5571 N N . CYS B 1 267 ? 4.324 -40.844 -17.281 1 65.94 267 CYS B N 1
ATOM 5572 C CA . CYS B 1 267 ? 4.281 -39.375 -17.391 1 65.94 267 CYS B CA 1
ATOM 5573 C C . CYS B 1 267 ? 3.725 -38.969 -18.75 1 65.94 267 CYS B C 1
ATOM 5575 O O . CYS B 1 267 ? 3.504 -37.781 -19 1 65.94 267 CYS B O 1
ATOM 5577 N N . SER B 1 268 ? 3.338 -39.812 -19.484 1 71.31 268 SER B N 1
ATOM 5578 C CA . SER B 1 268 ? 3.076 -39.406 -20.859 1 71.31 268 SER B CA 1
ATOM 5579 C C . SER B 1 268 ? 1.826 -38.531 -20.953 1 71.31 268 SER B C 1
ATOM 5581 O O . SER B 1 268 ? 1.744 -37.656 -21.812 1 71.31 268 SER B O 1
ATOM 5583 N N . SER B 1 269 ? 1.007 -38.594 -20.047 1 84.06 269 SER B N 1
ATOM 5584 C CA . SER B 1 269 ? -0.228 -37.844 -20.188 1 84.06 269 SER B CA 1
ATOM 5585 C C . SER B 1 269 ? -0.406 -36.844 -19.031 1 84.06 269 SER B C 1
ATOM 5587 O O . SER B 1 269 ? -1.422 -36.156 -18.953 1 84.06 269 SER B O 1
ATOM 5589 N N . LEU B 1 270 ? 0.595 -36.719 -18.281 1 93.31 270 LEU B N 1
ATOM 5590 C CA . LEU B 1 270 ? 0.471 -35.906 -17.078 1 93.31 270 LEU B CA 1
ATOM 5591 C C . LEU B 1 270 ? 1.094 -34.531 -17.297 1 93.31 270 LEU B C 1
ATOM 5593 O O . LEU B 1 270 ? 2.215 -34.406 -17.797 1 93.31 270 LEU B O 1
ATOM 5597 N N . GLU B 1 271 ? 0.347 -33.5 -17.109 1 96.31 271 GLU B N 1
ATOM 5598 C CA . GLU B 1 271 ? 0.846 -32.125 -17.062 1 96.31 271 GLU B CA 1
ATOM 5599 C C . GLU B 1 271 ? 1.188 -31.719 -15.641 1 96.31 271 GLU B C 1
ATOM 5601 O O . GLU B 1 271 ? 0.328 -31.734 -14.758 1 96.31 271 GLU B O 1
ATOM 5606 N N . VAL B 1 272 ? 2.422 -31.406 -15.406 1 97.56 272 VAL B N 1
ATOM 5607 C CA . VAL B 1 272 ? 2.852 -30.922 -14.094 1 97.56 272 VAL B CA 1
ATOM 5608 C C . VAL B 1 272 ? 3.41 -29.516 -14.211 1 97.56 272 VAL B C 1
ATOM 5610 O O . VAL B 1 272 ? 4.23 -29.234 -15.094 1 97.56 272 VAL B O 1
ATOM 5613 N N . PHE B 1 273 ? 2.889 -28.594 -13.414 1 97.88 273 PHE B N 1
ATOM 5614 C CA . PHE B 1 273 ? 3.498 -27.266 -13.375 1 97.88 273 PHE B CA 1
ATOM 5615 C C . PHE B 1 273 ? 3.578 -26.75 -11.945 1 97.88 273 PHE B C 1
ATOM 5617 O O . PHE B 1 273 ? 3.037 -27.359 -11.023 1 97.88 273 PHE B O 1
ATOM 5624 N N . ALA B 1 274 ? 4.426 -25.766 -11.711 1 97.75 274 ALA B N 1
ATOM 5625 C CA . ALA B 1 274 ? 4.598 -25.031 -10.461 1 97.75 274 ALA B CA 1
ATOM 5626 C C . ALA B 1 274 ? 4.324 -23.547 -10.648 1 97.75 274 ALA B C 1
ATOM 5628 O O . ALA B 1 274 ? 4.082 -23.094 -11.773 1 97.75 274 ALA B O 1
ATOM 5629 N N . GLU B 1 275 ? 4.27 -22.844 -9.539 1 97.44 275 GLU B N 1
ATOM 5630 C CA . GLU B 1 275 ? 3.992 -21.422 -9.578 1 97.44 275 GLU B CA 1
ATOM 5631 C C . GLU B 1 275 ? 5.117 -20.625 -8.922 1 97.44 275 GLU B C 1
ATOM 5633 O O . GLU B 1 275 ? 4.887 -19.859 -7.984 1 97.44 275 GLU B O 1
ATOM 5638 N N . PRO B 1 276 ? 6.309 -20.734 -9.461 1 96.38 276 PRO B N 1
ATOM 5639 C CA . PRO B 1 276 ? 7.426 -20.016 -8.844 1 96.38 276 PRO B CA 1
ATOM 5640 C C . PRO B 1 276 ? 7.352 -18.5 -9.062 1 96.38 276 PRO B C 1
ATOM 5642 O O . PRO B 1 276 ? 7.445 -18.031 -10.203 1 96.38 276 PRO B O 1
ATOM 5645 N N . GLY B 1 277 ? 7.152 -17.719 -7.996 1 96.12 277 GLY B N 1
ATOM 5646 C CA . GLY B 1 277 ? 7.25 -16.281 -8.031 1 96.12 277 GLY B CA 1
ATOM 5647 C C . GLY B 1 277 ? 8.586 -15.758 -7.523 1 96.12 277 GLY B C 1
ATOM 5648 O O . GLY B 1 277 ? 9.492 -15.5 -8.312 1 96.12 277 GLY B O 1
ATOM 5649 N N . ARG B 1 278 ? 8.766 -15.898 -6.227 1 95.12 278 ARG B N 1
ATOM 5650 C CA . ARG B 1 278 ? 9.969 -15.43 -5.551 1 95.12 278 ARG B CA 1
ATOM 5651 C C . ARG B 1 278 ? 11.219 -16 -6.207 1 95.12 278 ARG B C 1
ATOM 5653 O O . ARG B 1 278 ? 12.203 -15.289 -6.414 1 95.12 278 ARG B O 1
ATOM 5660 N N . TYR B 1 279 ? 11.18 -17.266 -6.551 1 95.56 279 TYR B N 1
ATOM 5661 C CA . TYR B 1 279 ? 12.352 -17.922 -7.113 1 95.56 279 TYR B CA 1
ATOM 5662 C C . TYR B 1 279 ? 12.852 -17.172 -8.344 1 95.56 279 TYR B C 1
ATOM 5664 O O . TYR B 1 279 ? 14.062 -16.969 -8.508 1 95.56 279 TYR B O 1
ATOM 5672 N N . LEU B 1 280 ? 11.953 -16.703 -9.18 1 96.56 280 LEU B N 1
ATOM 5673 C CA . LEU B 1 280 ? 12.336 -16.141 -10.469 1 96.56 280 LEU B CA 1
ATOM 5674 C C . LEU B 1 280 ? 12.75 -14.688 -10.328 1 96.56 280 LEU B C 1
ATOM 5676 O O . LEU B 1 280 ? 13.586 -14.195 -11.094 1 96.56 280 LEU B O 1
ATOM 5680 N N . CYS B 1 281 ? 12.18 -13.992 -9.281 1 96.94 281 CYS B N 1
ATOM 5681 C CA . CYS B 1 281 ? 12.336 -12.547 -9.406 1 96.94 281 CYS B CA 1
ATOM 5682 C C . CYS B 1 281 ? 13.07 -11.969 -8.203 1 96.94 281 CYS B C 1
ATOM 5684 O O . CYS B 1 281 ? 13.531 -10.828 -8.234 1 96.94 281 CYS B O 1
ATOM 5686 N N . ALA B 1 282 ? 13.227 -12.641 -7.094 1 95.38 282 ALA B N 1
ATOM 5687 C CA . ALA B 1 282 ? 13.781 -12.078 -5.867 1 95.38 282 ALA B CA 1
ATOM 5688 C C . ALA B 1 282 ? 15.195 -11.555 -6.098 1 95.38 282 ALA B C 1
ATOM 5690 O O . ALA B 1 282 ? 15.484 -10.391 -5.809 1 95.38 282 ALA B O 1
ATOM 5691 N N . GLY B 1 283 ? 16.016 -12.375 -6.652 1 93.62 283 GLY B N 1
ATOM 5692 C CA . GLY B 1 283 ? 17.422 -12.031 -6.852 1 93.62 283 GLY B CA 1
ATOM 5693 C C . GLY B 1 283 ? 17.641 -11.133 -8.055 1 93.62 283 GLY B C 1
ATOM 5694 O O . GLY B 1 283 ? 18.75 -10.641 -8.266 1 93.62 283 GLY B O 1
ATOM 5695 N N . ALA B 1 284 ? 16.594 -10.852 -8.812 1 96.44 284 ALA B N 1
ATOM 5696 C CA . ALA B 1 284 ? 16.734 -10.117 -10.07 1 96.44 284 ALA B CA 1
ATOM 5697 C C . ALA B 1 284 ? 16.75 -8.609 -9.828 1 96.44 284 ALA B C 1
ATOM 5699 O O . ALA B 1 284 ? 17.109 -7.836 -10.711 1 96.44 284 ALA B O 1
ATOM 5700 N N . VAL B 1 285 ? 16.375 -8.156 -8.648 1 97.19 285 VAL B N 1
ATOM 5701 C CA . VAL B 1 285 ? 16.25 -6.727 -8.406 1 97.19 285 VAL B CA 1
ATOM 5702 C C . VAL B 1 285 ? 17.125 -6.316 -7.23 1 97.19 285 VAL B C 1
ATOM 5704 O O . VAL B 1 285 ? 17.078 -6.934 -6.164 1 97.19 285 VAL B O 1
ATOM 5707 N N . THR B 1 286 ? 17.938 -5.34 -7.449 1 97 286 THR B N 1
ATOM 5708 C CA . THR B 1 286 ? 18.719 -4.652 -6.43 1 97 286 THR B CA 1
ATOM 5709 C C . THR B 1 286 ? 18.219 -3.227 -6.227 1 97 286 THR B C 1
ATOM 5711 O O . THR B 1 286 ? 18.078 -2.473 -7.191 1 97 286 THR B O 1
ATOM 5714 N N . ASN B 1 287 ? 17.922 -2.885 -4.992 1 97.88 287 ASN B N 1
ATOM 5715 C CA . ASN B 1 287 ? 17.406 -1.56 -4.664 1 97.88 287 ASN B CA 1
ATOM 5716 C C . ASN B 1 287 ? 18.531 -0.601 -4.273 1 97.88 287 ASN B C 1
ATOM 5718 O O . ASN B 1 287 ? 19.391 -0.948 -3.467 1 97.88 287 ASN B O 1
ATOM 5722 N N . VAL B 1 288 ? 18.562 0.566 -4.875 1 98.38 288 VAL B N 1
ATOM 5723 C CA . VAL B 1 288 ? 19.5 1.639 -4.559 1 98.38 288 VAL B CA 1
ATOM 5724 C C . VAL B 1 288 ? 18.75 2.805 -3.916 1 98.38 288 VAL B C 1
ATOM 5726 O O . VAL B 1 288 ? 17.906 3.441 -4.559 1 98.38 288 VAL B O 1
ATOM 5729 N N . ALA B 1 289 ? 19.078 3.086 -2.658 1 97.75 289 ALA B N 1
ATOM 5730 C CA . ALA B 1 289 ? 18.422 4.148 -1.903 1 97.75 289 ALA B CA 1
ATOM 5731 C C . ALA B 1 289 ? 19.438 5.152 -1.364 1 97.75 289 ALA B C 1
ATOM 5733 O O . ALA B 1 289 ? 20.594 4.809 -1.152 1 97.75 289 ALA B O 1
ATOM 5734 N N . VAL B 1 290 ? 18.984 6.328 -1.145 1 97.38 290 VAL B N 1
ATOM 5735 C CA . VAL B 1 290 ? 19.875 7.398 -0.722 1 97.38 290 VAL B CA 1
ATOM 5736 C C . VAL B 1 290 ? 19.438 7.941 0.635 1 97.38 290 VAL B C 1
ATOM 5738 O O . VAL B 1 290 ? 18.234 8.023 0.917 1 97.38 290 VAL B O 1
ATOM 5741 N N . VAL B 1 291 ? 20.422 8.305 1.479 1 97.25 291 VAL B N 1
ATOM 5742 C CA . VAL B 1 291 ? 20.156 8.969 2.752 1 97.25 291 VAL B CA 1
ATOM 5743 C C . VAL B 1 291 ? 19.766 10.43 2.506 1 97.25 291 VAL B C 1
ATOM 5745 O O . VAL B 1 291 ? 20.578 11.219 2.008 1 97.25 291 VAL B O 1
ATOM 5748 N N . GLN B 1 292 ? 18.531 10.773 2.906 1 96.75 292 GLN B N 1
ATOM 5749 C CA . GLN B 1 292 ? 18.062 12.141 2.686 1 96.75 292 GLN B CA 1
ATOM 5750 C C . GLN B 1 292 ? 18.062 12.938 3.986 1 96.75 292 GLN B C 1
ATOM 5752 O O . GLN B 1 292 ? 17.953 14.164 3.965 1 96.75 292 GLN B O 1
ATOM 5757 N N . GLY B 1 293 ? 18.141 12.25 5.078 1 97.12 293 GLY B N 1
ATOM 5758 C CA . GLY B 1 293 ? 18.141 12.891 6.391 1 97.12 293 GLY B CA 1
ATOM 5759 C C . GLY B 1 293 ? 18.797 12.039 7.461 1 97.12 293 GLY B C 1
ATOM 5760 O O . GLY B 1 293 ? 19.062 10.852 7.25 1 97.12 293 GLY B O 1
ATOM 5761 N N . LYS B 1 294 ? 19.016 12.68 8.523 1 97.12 294 LYS B N 1
ATOM 5762 C CA . LYS B 1 294 ? 19.766 12.07 9.617 1 97.12 294 LYS B CA 1
ATOM 5763 C C . LYS B 1 294 ? 19.391 12.703 10.961 1 97.12 294 LYS B C 1
ATOM 5765 O O . LYS B 1 294 ? 19.047 13.883 11.016 1 97.12 294 LYS B O 1
ATOM 5770 N N . ARG B 1 295 ? 19.391 11.891 12.016 1 96.94 295 ARG B N 1
ATOM 5771 C CA . ARG B 1 295 ? 19.25 12.422 13.367 1 96.94 295 ARG B CA 1
ATOM 5772 C C . ARG B 1 295 ? 20 11.57 14.375 1 96.94 295 ARG B C 1
ATOM 5774 O O . ARG B 1 295 ? 20.141 10.359 14.195 1 96.94 295 ARG B O 1
ATOM 5781 N N . TYR B 1 296 ? 20.422 12.188 15.453 1 95.88 296 TYR B N 1
ATOM 5782 C CA . TYR B 1 296 ? 20.984 11.438 16.578 1 95.88 296 TYR B CA 1
ATOM 5783 C C . TYR B 1 296 ? 19.906 11.102 17.594 1 95.88 296 TYR B C 1
ATOM 5785 O O . TYR B 1 296 ? 18.984 11.898 17.828 1 95.88 296 TYR B O 1
ATOM 5793 N N . PHE B 1 297 ? 19.984 9.938 18.094 1 93.88 297 PHE B N 1
ATOM 5794 C CA . PHE B 1 297 ? 19.297 9.602 19.344 1 93.88 297 PHE B CA 1
ATOM 5795 C C . PHE B 1 297 ? 20.234 9.82 20.531 1 93.88 297 PHE B C 1
ATOM 5797 O O . PHE B 1 297 ? 21.422 9.516 20.453 1 93.88 297 PHE B O 1
ATOM 5804 N N . ARG B 1 298 ? 19.609 10.43 21.562 1 91.38 298 ARG B N 1
ATOM 5805 C CA . ARG B 1 298 ? 20.469 10.836 22.656 1 91.38 298 ARG B CA 1
ATOM 5806 C C . ARG B 1 298 ? 19.875 10.445 24 1 91.38 298 ARG B C 1
ATOM 5808 O O . ARG B 1 298 ? 18.641 10.328 24.141 1 91.38 298 ARG B O 1
ATOM 5815 N N . SER B 1 299 ? 20.719 10.125 24.859 1 88.56 299 SER B N 1
ATOM 5816 C CA . SER B 1 299 ? 20.469 10.102 26.297 1 88.56 299 SER B CA 1
ATOM 5817 C C . SER B 1 299 ? 21.328 11.133 27.016 1 88.56 299 SER B C 1
ATOM 5819 O O . SER B 1 299 ? 22.531 10.922 27.234 1 88.56 299 SER B O 1
ATOM 5821 N N . GLY B 1 300 ? 20.703 12.234 27.391 1 82.56 300 GLY B N 1
ATOM 5822 C CA . GLY B 1 300 ? 21.516 13.359 27.812 1 82.56 300 GLY B CA 1
ATOM 5823 C C . GLY B 1 300 ? 22.438 13.875 26.734 1 82.56 300 GLY B C 1
ATOM 5824 O O . GLY B 1 300 ? 22 14.172 25.625 1 82.56 300 GLY B O 1
ATOM 5825 N N . ASN B 1 301 ? 23.734 13.914 27.031 1 83.25 301 ASN B N 1
ATOM 5826 C CA . ASN B 1 301 ? 24.703 14.43 26.078 1 83.25 301 ASN B CA 1
ATOM 5827 C C . ASN B 1 301 ? 25.344 13.305 25.266 1 83.25 301 ASN B C 1
ATOM 5829 O O . ASN B 1 301 ? 26.141 13.562 24.375 1 83.25 301 ASN B O 1
ATOM 5833 N N . THR B 1 302 ? 24.859 12.117 25.5 1 91.31 302 THR B N 1
ATOM 5834 C CA . THR B 1 302 ? 25.469 10.969 24.844 1 91.31 302 THR B CA 1
ATOM 5835 C C . THR B 1 302 ? 24.641 10.523 23.641 1 91.31 302 THR B C 1
ATOM 5837 O O . THR B 1 302 ? 23.438 10.328 23.75 1 91.31 302 THR B O 1
ATOM 5840 N N . ILE B 1 303 ? 25.359 10.367 22.578 1 92.69 303 ILE B N 1
ATOM 5841 C CA . ILE B 1 303 ? 24.719 9.828 21.391 1 92.69 303 ILE B CA 1
ATOM 5842 C C . ILE B 1 303 ? 24.562 8.312 21.516 1 92.69 303 ILE B C 1
ATOM 5844 O O . ILE B 1 303 ? 25.562 7.594 21.625 1 92.69 303 ILE B O 1
ATOM 5848 N N . THR B 1 304 ? 23.359 7.852 21.5 1 93.62 304 THR B N 1
ATOM 5849 C CA . THR B 1 304 ? 23.094 6.434 21.719 1 93.62 304 THR B CA 1
ATOM 5850 C C . THR B 1 304 ? 22.844 5.727 20.391 1 93.62 304 THR B C 1
ATOM 5852 O O . THR B 1 304 ? 22.891 4.496 20.312 1 93.62 304 THR B O 1
ATOM 5855 N N . GLY B 1 305 ? 22.609 6.504 19.359 1 95.38 305 GLY B N 1
ATOM 5856 C CA . GLY B 1 305 ? 22.344 5.934 18.047 1 95.38 305 GLY B CA 1
ATOM 5857 C C . GLY B 1 305 ? 22.078 6.984 16.984 1 95.38 305 GLY B C 1
ATOM 5858 O O . GLY B 1 305 ? 22.141 8.188 17.25 1 95.38 305 GLY B O 1
ATOM 5859 N N . VAL B 1 306 ? 21.922 6.484 15.773 1 97 306 VAL B N 1
ATOM 5860 C CA . VAL B 1 306 ? 21.672 7.379 14.648 1 97 306 VAL B CA 1
ATOM 5861 C C . VAL B 1 306 ? 20.516 6.84 13.812 1 97 306 VAL B C 1
ATOM 5863 O O . VAL B 1 306 ? 20.375 5.625 13.641 1 97 306 VAL B O 1
ATOM 5866 N N . GLY B 1 307 ? 19.594 7.707 13.461 1 97.56 307 GLY B N 1
ATOM 5867 C CA . GLY B 1 307 ? 18.547 7.406 12.492 1 97.56 307 GLY B CA 1
ATOM 5868 C C . GLY B 1 307 ? 18.828 7.996 11.125 1 97.56 307 GLY B C 1
ATOM 5869 O O . GLY B 1 307 ? 19.266 9.141 11.008 1 97.56 307 GLY B O 1
ATOM 5870 N N . TYR B 1 308 ? 18.656 7.199 10.094 1 98 308 TYR B N 1
ATOM 5871 C CA . TYR B 1 308 ? 18.766 7.68 8.719 1 98 308 TYR B CA 1
ATOM 5872 C C . TYR B 1 308 ? 17.422 7.637 8.008 1 98 308 TYR B C 1
ATOM 5874 O O . TYR B 1 308 ? 16.703 6.641 8.094 1 98 308 TYR B O 1
ATOM 5882 N N . TYR B 1 309 ? 17.062 8.719 7.426 1 97.75 309 TYR B N 1
ATOM 5883 C CA . TYR B 1 309 ? 15.883 8.797 6.578 1 97.75 309 TYR B CA 1
ATOM 5884 C C . TYR B 1 309 ? 16.25 8.547 5.117 1 97.75 309 TYR B C 1
ATOM 5886 O O . TYR B 1 309 ? 16.984 9.328 4.512 1 97.75 309 TYR B O 1
ATOM 5894 N N . LEU B 1 310 ? 15.711 7.477 4.574 1 97.88 310 LEU B N 1
ATOM 5895 C CA . LEU B 1 310 ? 15.969 7.137 3.178 1 97.88 310 LEU B CA 1
ATOM 5896 C C . LEU B 1 310 ? 14.828 7.609 2.281 1 97.88 310 LEU B C 1
ATOM 5898 O O . LEU B 1 310 ? 13.742 7.934 2.768 1 97.88 310 LEU B O 1
ATOM 5902 N N . ASN B 1 311 ? 15.086 7.684 0.987 1 97.5 311 ASN B N 1
ATOM 5903 C CA . ASN B 1 311 ? 14.039 7.992 0.019 1 97.5 311 ASN B CA 1
ATOM 5904 C C . ASN B 1 311 ? 13.18 6.77 -0.285 1 97.5 311 ASN B C 1
ATOM 5906 O O . ASN B 1 311 ? 12.43 6.758 -1.265 1 97.5 311 ASN B O 1
ATOM 5910 N N . ASP B 1 312 ? 13.32 5.703 0.493 1 97.75 312 ASP B N 1
ATOM 5911 C CA . ASP B 1 312 ? 12.516 4.492 0.373 1 97.75 312 ASP B CA 1
ATOM 5912 C C . ASP B 1 312 ? 12.164 3.928 1.748 1 97.75 312 ASP B C 1
ATOM 5914 O O . ASP B 1 312 ? 12.938 4.074 2.699 1 97.75 312 ASP B O 1
ATOM 5918 N N . GLY B 1 313 ? 10.992 3.346 1.898 1 97.62 313 GLY B N 1
ATOM 5919 C CA . GLY B 1 313 ? 10.523 2.791 3.156 1 97.62 313 GLY B CA 1
ATOM 5920 C C . GLY B 1 313 ? 9.516 1.671 2.975 1 97.62 313 GLY B C 1
ATOM 5921 O O . GLY B 1 313 ? 9.555 0.953 1.974 1 97.62 313 GLY B O 1
ATOM 5922 N N . ILE B 1 314 ? 8.672 1.525 3.967 1 96.94 314 ILE B N 1
ATOM 5923 C CA . ILE B 1 314 ? 7.766 0.381 3.979 1 96.94 314 ILE B CA 1
ATOM 5924 C C . ILE B 1 314 ? 6.656 0.587 2.949 1 96.94 314 ILE B C 1
ATOM 5926 O O . ILE B 1 314 ? 6.035 -0.376 2.494 1 96.94 314 ILE B O 1
ATOM 5930 N N . TYR B 1 315 ? 6.41 1.81 2.488 1 97.25 315 TYR B N 1
ATOM 5931 C CA . TYR B 1 315 ? 5.379 2.086 1.498 1 97.25 315 TYR B CA 1
ATOM 5932 C C . TYR B 1 315 ? 5.941 2.002 0.085 1 97.25 315 TYR B C 1
ATOM 5934 O O . TYR B 1 315 ? 5.195 2.102 -0.894 1 97.25 315 TYR B O 1
ATOM 5942 N N . GLY B 1 316 ? 7.254 1.824 -0.032 1 97.38 316 GLY B N 1
ATOM 5943 C CA . GLY B 1 316 ? 7.918 1.581 -1.303 1 97.38 316 GLY B CA 1
ATOM 5944 C C . GLY B 1 316 ? 8.367 0.142 -1.477 1 97.38 316 GLY B C 1
ATOM 5945 O O . GLY B 1 316 ? 7.594 -0.701 -1.938 1 97.38 316 GLY B O 1
ATOM 5946 N N . THR B 1 317 ? 9.539 -0.152 -0.899 1 97.88 317 THR B N 1
ATOM 5947 C CA . THR B 1 317 ? 10.156 -1.445 -1.169 1 97.88 317 THR B CA 1
ATOM 5948 C C . THR B 1 317 ? 10 -2.379 0.029 1 97.88 317 THR B C 1
ATOM 5950 O O . THR B 1 317 ? 9.953 -3.6 -0.131 1 97.88 317 THR B O 1
ATOM 5953 N N . PHE B 1 318 ? 9.805 -1.901 1.254 1 97.75 318 PHE B N 1
ATOM 5954 C CA . PHE B 1 318 ? 10.195 -2.701 2.408 1 97.75 318 PHE B CA 1
ATOM 5955 C C . PHE B 1 318 ? 8.977 -3.129 3.211 1 97.75 318 PHE B C 1
ATOM 5957 O O . PHE B 1 318 ? 9.062 -3.326 4.426 1 97.75 318 PHE B O 1
ATOM 5964 N N . TYR B 1 319 ? 7.883 -3.232 2.553 1 95.5 319 TYR B N 1
ATOM 5965 C CA . TYR B 1 319 ? 6.688 -3.764 3.201 1 95.5 319 TYR B CA 1
ATOM 5966 C C . TYR B 1 319 ? 6.965 -5.129 3.816 1 95.5 319 TYR B C 1
ATOM 5968 O O . TYR B 1 319 ? 6.652 -5.363 4.988 1 95.5 319 TYR B O 1
ATOM 5976 N N . SER B 1 320 ? 7.57 -6.027 3.055 1 93.06 320 SER B N 1
ATOM 5977 C CA . SER B 1 320 ? 7.801 -7.395 3.51 1 93.06 320 SER B CA 1
ATOM 5978 C C . SER B 1 320 ? 8.852 -7.441 4.609 1 93.06 320 SER B C 1
ATOM 5980 O O . SER B 1 320 ? 8.789 -8.289 5.504 1 93.06 320 SER B O 1
ATOM 5982 N N . THR B 1 321 ? 9.805 -6.594 4.52 1 93.62 321 THR B N 1
ATOM 5983 C CA . THR B 1 321 ? 10.797 -6.508 5.586 1 93.62 321 THR B CA 1
ATOM 5984 C C . THR B 1 321 ? 10.133 -6.137 6.91 1 93.62 321 THR B C 1
ATOM 5986 O O . THR B 1 321 ? 10.461 -6.699 7.957 1 93.62 321 THR B O 1
ATOM 5989 N N . LYS B 1 322 ? 9.164 -5.258 6.84 1 93.56 322 LYS B N 1
ATOM 5990 C CA . LYS B 1 322 ? 8.484 -4.746 8.023 1 93.56 322 LYS B CA 1
ATOM 5991 C C . LYS B 1 322 ? 7.484 -5.766 8.562 1 93.56 322 LYS B C 1
ATOM 5993 O O . LYS B 1 322 ? 7.406 -5.988 9.773 1 93.56 322 LYS B O 1
ATOM 5998 N N . TYR B 1 323 ? 6.742 -6.418 7.652 1 89.56 323 TYR B N 1
ATOM 5999 C CA . TYR B 1 323 ? 5.539 -7.094 8.117 1 89.56 323 TYR B CA 1
ATOM 6000 C C . TYR B 1 323 ? 5.633 -8.594 7.887 1 89.56 323 TYR B C 1
ATOM 6002 O O . TYR B 1 323 ? 4.852 -9.367 8.445 1 89.56 323 TYR B O 1
ATOM 6010 N N . ARG B 1 324 ? 6.559 -8.984 7.027 1 86.56 324 ARG B N 1
ATOM 6011 C CA . ARG B 1 324 ? 6.508 -10.383 6.609 1 86.56 324 ARG B CA 1
ATOM 6012 C C . ARG B 1 324 ? 7.789 -11.117 6.992 1 86.56 324 ARG B C 1
ATOM 6014 O O . ARG B 1 324 ? 8.055 -12.211 6.492 1 86.56 324 ARG B O 1
ATOM 6021 N N . GLY B 1 325 ? 8.68 -10.469 7.715 1 80.81 325 GLY B N 1
ATOM 6022 C CA . GLY B 1 325 ? 9.852 -11.141 8.258 1 80.81 325 GLY B CA 1
ATOM 6023 C C . GLY B 1 325 ? 10.977 -11.289 7.254 1 80.81 325 GLY B C 1
ATOM 6024 O O . GLY B 1 325 ? 11.914 -12.055 7.473 1 80.81 325 GLY B O 1
ATOM 6025 N N . LEU B 1 326 ? 10.82 -10.672 6.094 1 83.62 326 LEU B N 1
ATOM 6026 C CA . LEU B 1 326 ? 11.938 -10.68 5.156 1 83.62 326 LEU B CA 1
ATOM 6027 C C . LEU B 1 326 ? 13.148 -9.945 5.742 1 83.62 326 LEU B C 1
ATOM 6029 O O . LEU B 1 326 ? 13 -8.875 6.332 1 83.62 326 LEU B O 1
ATOM 6033 N N . GLU B 1 327 ? 14.266 -10.516 5.594 1 83.25 327 GLU B N 1
ATOM 6034 C CA . GLU B 1 327 ? 15.5 -9.922 6.105 1 83.25 327 GLU B CA 1
ATOM 6035 C C . GLU B 1 327 ? 16.281 -9.211 5 1 83.25 327 GLU B C 1
ATOM 6037 O O . GLU B 1 327 ? 17.078 -9.828 4.305 1 83.25 327 GLU B O 1
ATOM 6042 N N . SER B 1 328 ? 16.047 -8 4.934 1 87.88 328 SER B N 1
ATOM 6043 C CA . SER B 1 328 ? 16.812 -7.211 3.977 1 87.88 328 SER B CA 1
ATOM 6044 C C . SER B 1 328 ? 18.25 -7.004 4.453 1 87.88 328 SER B C 1
ATOM 6046 O O . SER B 1 328 ? 18.5 -6.93 5.656 1 87.88 328 SER B O 1
ATOM 6048 N N . LYS B 1 329 ? 19.188 -6.961 3.514 1 87.56 329 LYS B N 1
ATOM 6049 C CA . LYS B 1 329 ? 20.594 -6.707 3.809 1 87.56 329 LYS B CA 1
ATOM 6050 C C . LYS B 1 329 ? 21.047 -5.379 3.209 1 87.56 329 LYS B C 1
ATOM 6052 O O . LYS B 1 329 ? 21 -5.195 1.991 1 87.56 329 LYS B O 1
ATOM 6057 N N . ALA B 1 330 ? 21.516 -4.551 4.094 1 94 330 ALA B N 1
ATOM 6058 C CA . ALA B 1 330 ? 21.984 -3.24 3.65 1 94 330 ALA B CA 1
ATOM 6059 C C . ALA B 1 330 ? 23.484 -3.25 3.396 1 94 330 ALA B C 1
ATOM 6061 O O . ALA B 1 330 ? 24.25 -3.75 4.219 1 94 330 ALA B O 1
ATOM 6062 N N . VAL B 1 331 ? 23.859 -2.791 2.264 1 95.5 331 VAL B N 1
ATOM 6063 C CA . VAL B 1 331 ? 25.266 -2.59 1.921 1 95.5 331 VAL B CA 1
ATOM 6064 C C . VAL B 1 331 ? 25.547 -1.097 1.785 1 95.5 331 VAL B C 1
ATOM 6066 O O . VAL B 1 331 ? 24.953 -0.413 0.958 1 95.5 331 VAL B O 1
ATOM 6069 N N . VAL B 1 332 ? 26.5 -0.603 2.6 1 96.5 332 VAL B N 1
ATOM 6070 C CA . VAL B 1 332 ? 26.938 0.782 2.473 1 96.5 332 VAL B CA 1
ATOM 6071 C C . VAL B 1 332 ? 27.797 0.939 1.217 1 96.5 332 VAL B C 1
ATOM 6073 O O . VAL B 1 332 ? 28.828 0.289 1.08 1 96.5 332 VAL B O 1
ATOM 6076 N N . TRP B 1 333 ? 27.297 1.789 0.32 1 96.25 333 TRP B N 1
ATOM 6077 C CA . TRP B 1 333 ? 28.016 1.939 -0.946 1 96.25 333 TRP B CA 1
ATOM 6078 C C . TRP B 1 333 ? 29.016 3.082 -0.874 1 96.25 333 TRP B C 1
ATOM 6080 O O . TRP B 1 333 ? 28.906 4.066 -1.612 1 96.25 333 TRP B O 1
ATOM 6090 N N . LYS B 1 334 ? 29.922 2.932 0.04 1 92.56 334 LYS B N 1
ATOM 6091 C CA . LYS B 1 334 ? 30.984 3.893 0.354 1 92.56 334 LYS B CA 1
ATOM 6092 C C . LYS B 1 334 ? 32.188 3.199 0.975 1 92.56 334 LYS B C 1
ATOM 6094 O O . LYS B 1 334 ? 32.031 2.258 1.754 1 92.56 334 LYS B O 1
ATOM 6099 N N . SER B 1 335 ? 33.375 3.723 0.643 1 91.56 335 SER B N 1
ATOM 6100 C CA . SER B 1 335 ? 34.594 3.148 1.225 1 91.56 335 SER B CA 1
ATOM 6101 C C . SER B 1 335 ? 34.562 3.27 2.744 1 91.56 335 SER B C 1
ATOM 6103 O O . SER B 1 335 ? 34.25 4.332 3.287 1 91.56 335 SER B O 1
ATOM 6105 N N . PRO B 1 336 ? 34.938 2.203 3.336 1 87.94 336 PRO B N 1
ATOM 6106 C CA . PRO B 1 336 ? 34.969 2.238 4.801 1 87.94 336 PRO B CA 1
ATOM 6107 C C . PRO B 1 336 ? 35.844 3.375 5.34 1 87.94 336 PRO B C 1
ATOM 6109 O O . PRO B 1 336 ? 35.562 3.93 6.402 1 87.94 336 PRO B O 1
ATOM 6112 N N . LYS B 1 337 ? 36.906 3.717 4.641 1 90.56 337 LYS B N 1
ATOM 6113 C CA . LYS B 1 337 ? 37.812 4.762 5.094 1 90.56 337 LYS B CA 1
ATOM 6114 C C . LYS B 1 337 ? 37.125 6.125 5.102 1 90.56 337 LYS B C 1
ATOM 6116 O O . LYS B 1 337 ? 37.562 7.043 5.801 1 90.56 337 LYS B O 1
ATOM 6121 N N . ASP B 1 338 ? 36.031 6.219 4.367 1 91.44 338 ASP B N 1
ATOM 6122 C CA . ASP B 1 338 ? 35.344 7.488 4.246 1 91.44 338 ASP B CA 1
ATOM 6123 C C . ASP B 1 338 ? 34.125 7.531 5.168 1 91.44 338 ASP B C 1
ATOM 6125 O O . ASP B 1 338 ? 33.344 8.492 5.141 1 91.44 338 ASP B O 1
ATOM 6129 N N . CYS B 1 339 ? 33.969 6.5 5.965 1 89.75 339 CYS B N 1
ATOM 6130 C CA . CYS B 1 339 ? 32.844 6.422 6.863 1 89.75 339 CYS B CA 1
ATOM 6131 C C . CYS B 1 339 ? 33.219 6.793 8.289 1 89.75 339 CYS B C 1
ATOM 6133 O O . CYS B 1 339 ? 34.406 6.801 8.625 1 89.75 339 CYS B O 1
ATOM 6135 N N . GLY B 1 340 ? 32.25 7.191 9.008 1 91.12 340 GLY B N 1
ATOM 6136 C CA . GLY B 1 340 ? 32.469 7.438 10.422 1 91.12 340 GLY B CA 1
ATOM 6137 C C . GLY B 1 340 ? 32.469 6.172 11.258 1 91.12 340 GLY B C 1
ATOM 6138 O O . GLY B 1 340 ? 32.5 5.066 10.719 1 91.12 340 GLY B O 1
ATOM 6139 N N . PRO B 1 341 ? 32.469 6.332 12.547 1 93.31 341 PRO B N 1
ATOM 6140 C CA . PRO B 1 341 ? 32.438 5.176 13.445 1 93.31 341 PRO B CA 1
ATOM 6141 C C . PRO B 1 341 ? 31.141 4.371 13.352 1 93.31 341 PRO B C 1
ATOM 6143 O O . PRO B 1 341 ? 30.109 4.902 12.922 1 93.31 341 PRO B O 1
ATOM 6146 N N . GLU B 1 342 ? 31.203 3.156 13.742 1 94.69 342 GLU B N 1
ATOM 6147 C CA . GLU B 1 342 ? 30 2.334 13.797 1 94.69 342 GLU B CA 1
ATOM 6148 C C . GLU B 1 342 ? 29.047 2.832 14.875 1 94.69 342 GLU B C 1
ATOM 6150 O O . GLU B 1 342 ? 29.469 3.225 15.961 1 94.69 342 GLU B O 1
ATOM 6155 N N . ARG B 1 343 ? 27.781 2.793 14.531 1 94.94 343 ARG B N 1
ATOM 6156 C CA . ARG B 1 343 ? 26.766 3.234 15.469 1 94.94 343 ARG B CA 1
ATOM 6157 C C . ARG B 1 343 ? 25.531 2.33 15.398 1 94.94 343 ARG B C 1
ATOM 6159 O O . ARG B 1 343 ? 25.25 1.735 14.359 1 94.94 343 ARG B O 1
ATOM 6166 N N . ASP B 1 344 ? 24.812 2.244 16.594 1 97 344 ASP B N 1
ATOM 6167 C CA . ASP B 1 344 ? 23.469 1.681 16.562 1 97 344 ASP B CA 1
ATOM 6168 C C . ASP B 1 344 ? 22.562 2.48 15.625 1 97 344 ASP B C 1
ATOM 6170 O O . ASP B 1 344 ? 22.484 3.707 15.727 1 97 344 ASP B O 1
ATOM 6174 N N . THR B 1 345 ? 21.953 1.764 14.688 1 96.94 345 THR B N 1
ATOM 6175 C CA . THR B 1 345 ? 21.328 2.473 13.57 1 96.94 345 THR B CA 1
ATOM 6176 C C . THR B 1 345 ? 19.891 2.033 13.391 1 96.94 345 THR B C 1
ATOM 6178 O O . THR B 1 345 ? 19.562 0.857 13.562 1 96.94 345 THR B O 1
ATOM 6181 N N . LYS B 1 346 ? 19.047 2.996 13.125 1 97.19 346 LYS B N 1
ATOM 6182 C CA . LYS B 1 346 ? 17.672 2.773 12.672 1 97.19 346 LYS B CA 1
ATOM 6183 C C . LYS B 1 346 ? 17.453 3.371 11.281 1 97.19 346 LYS B C 1
ATOM 6185 O O . LYS B 1 346 ? 17.859 4.504 11.016 1 97.19 346 LYS B O 1
ATOM 6190 N N . LEU B 1 347 ? 16.844 2.596 10.336 1 98 347 LEU B N 1
ATOM 6191 C CA . LEU B 1 347 ? 16.562 3.068 8.992 1 98 347 LEU B CA 1
ATOM 6192 C C . LEU B 1 347 ? 15.078 3.41 8.836 1 98 347 LEU B C 1
ATOM 6194 O O . LEU B 1 347 ? 14.219 2.541 9 1 98 347 LEU B O 1
ATOM 6198 N N . PHE B 1 348 ? 14.812 4.695 8.547 1 97.75 348 PHE B N 1
ATOM 6199 C CA . PHE B 1 348 ? 13.461 5.219 8.352 1 97.75 348 PHE B CA 1
ATOM 6200 C C . PHE B 1 348 ? 13.172 5.418 6.867 1 97.75 348 PHE B C 1
ATOM 6202 O O . PHE B 1 348 ? 14.086 5.648 6.074 1 97.75 348 PHE B O 1
ATOM 6209 N N . GLY B 1 349 ? 11.867 5.254 6.512 1 97.44 349 GLY B N 1
ATOM 6210 C CA . GLY B 1 349 ? 11.43 5.707 5.203 1 97.44 349 GLY B CA 1
ATOM 6211 C C . GLY B 1 349 ? 11.141 7.199 5.152 1 97.44 349 GLY B C 1
ATOM 6212 O O . GLY B 1 349 ? 11.32 7.902 6.148 1 97.44 349 GLY B O 1
ATOM 6213 N N . PRO B 1 350 ? 10.688 7.672 4.047 1 96.94 350 PRO B N 1
ATOM 6214 C CA . PRO B 1 350 ? 10.594 9.117 3.822 1 96.94 350 PRO B CA 1
ATOM 6215 C C . PRO B 1 350 ? 9.289 9.711 4.332 1 96.94 350 PRO B C 1
ATOM 6217 O O . PRO B 1 350 ? 9.148 10.938 4.398 1 96.94 350 PRO B O 1
ATOM 6220 N N . THR B 1 351 ? 8.289 8.898 4.719 1 96.38 351 THR B N 1
ATOM 6221 C CA . THR B 1 351 ? 6.969 9.43 5.023 1 96.38 351 THR B CA 1
ATOM 6222 C C . THR B 1 351 ? 6.922 9.984 6.445 1 96.38 351 THR B C 1
ATOM 6224 O O . THR B 1 351 ? 7.859 9.797 7.219 1 96.38 351 THR B O 1
ATOM 6227 N N . CYS B 1 352 ? 5.867 10.664 6.785 1 93.06 352 CYS B N 1
ATOM 6228 C CA . CYS B 1 352 ? 5.691 11.25 8.109 1 93.06 352 CYS B CA 1
ATOM 6229 C C . CYS B 1 352 ? 5.199 10.211 9.109 1 93.06 352 CYS B C 1
ATOM 6231 O O . CYS B 1 352 ? 5.082 10.492 10.305 1 93.06 352 CYS B O 1
ATOM 6233 N N . ASP B 1 353 ? 4.914 9.008 8.609 1 93.25 353 ASP B N 1
ATOM 6234 C CA . ASP B 1 353 ? 4.379 7.957 9.469 1 93.25 353 ASP B CA 1
ATOM 6235 C C . ASP B 1 353 ? 5.457 7.406 10.406 1 93.25 353 ASP B C 1
ATOM 6237 O O . ASP B 1 353 ? 6.484 6.906 9.945 1 93.25 353 ASP B O 1
ATOM 6241 N N . GLY B 1 354 ? 5.148 7.449 11.656 1 90.69 354 GLY B N 1
ATOM 6242 C CA . GLY B 1 354 ? 6.082 6.922 12.641 1 90.69 354 GLY B CA 1
ATOM 6243 C C . GLY B 1 354 ? 6.379 5.445 12.453 1 90.69 354 GLY B C 1
ATOM 6244 O O . GLY B 1 354 ? 7.43 4.961 12.875 1 90.69 354 GLY B O 1
ATOM 6245 N N . ASN B 1 355 ? 5.527 4.805 11.742 1 91.19 355 ASN B N 1
ATOM 6246 C CA . ASN B 1 355 ? 5.672 3.371 11.508 1 91.19 355 ASN B CA 1
ATOM 6247 C C . ASN B 1 355 ? 6.566 3.088 10.297 1 91.19 355 ASN B C 1
ATOM 6249 O O . ASN B 1 355 ? 6.895 1.933 10.023 1 91.19 355 ASN B O 1
ATOM 6253 N N . ASP B 1 356 ? 6.949 4.09 9.633 1 95.25 356 ASP B N 1
ATOM 6254 C CA . ASP B 1 356 ? 7.723 3.906 8.406 1 95.25 356 ASP B CA 1
ATOM 6255 C C . ASP B 1 356 ? 9.211 3.748 8.711 1 95.25 356 ASP B C 1
ATOM 6257 O O . ASP B 1 356 ? 10.016 4.609 8.359 1 95.25 356 ASP B O 1
ATOM 6261 N N . TRP B 1 357 ? 9.609 2.666 9.328 1 96.31 357 TRP B N 1
ATOM 6262 C CA . TRP B 1 357 ? 10.961 2.148 9.523 1 96.31 357 TRP B CA 1
ATOM 6263 C C . TRP B 1 357 ? 11.008 0.648 9.258 1 96.31 357 TRP B C 1
ATOM 6265 O O . TRP B 1 357 ? 10 -0.046 9.375 1 96.31 357 TRP B O 1
ATOM 6275 N N . PHE B 1 358 ? 12.188 0.15 8.891 1 96.75 358 PHE B N 1
ATOM 6276 C CA . PHE B 1 358 ? 12.164 -1.243 8.461 1 96.75 358 PHE B CA 1
ATOM 6277 C C . PHE B 1 358 ? 13.383 -1.991 8.984 1 96.75 358 PHE B C 1
ATOM 6279 O O . PHE B 1 358 ? 13.438 -3.223 8.938 1 96.75 358 PHE B O 1
ATOM 6286 N N . MET B 1 359 ? 14.383 -1.327 9.477 1 96.19 359 MET B N 1
ATOM 6287 C CA . MET B 1 359 ? 15.523 -1.936 10.164 1 96.19 359 MET B CA 1
ATOM 6288 C C . MET B 1 359 ? 15.891 -1.146 11.414 1 96.19 359 MET B C 1
ATOM 6290 O O . MET B 1 359 ? 15.953 0.085 11.383 1 96.19 359 MET B O 1
ATOM 6294 N N . ALA B 1 360 ? 16.047 -1.779 12.508 1 94.19 360 ALA B N 1
ATOM 6295 C CA . ALA B 1 360 ? 16.453 -1.174 13.773 1 94.19 360 ALA B CA 1
ATOM 6296 C C . ALA B 1 360 ? 17.391 -2.1 14.555 1 94.19 360 ALA B C 1
ATOM 6298 O O . ALA B 1 360 ? 17.328 -3.32 14.398 1 94.19 360 ALA B O 1
ATOM 6299 N N . GLY B 1 361 ? 18.188 -1.487 15.367 1 92.81 361 GLY B N 1
ATOM 6300 C CA . GLY B 1 361 ? 19.094 -2.277 16.188 1 92.81 361 GLY B CA 1
ATOM 6301 C C . GLY B 1 361 ? 20.25 -2.869 15.406 1 92.81 361 GLY B C 1
ATOM 6302 O O . GLY B 1 361 ? 20.812 -3.898 15.797 1 92.81 361 GLY B O 1
ATOM 6303 N N . ILE B 1 362 ? 20.516 -2.312 14.266 1 94.62 362 ILE B N 1
ATOM 6304 C CA . ILE B 1 362 ? 21.656 -2.777 13.469 1 94.62 362 ILE B CA 1
ATOM 6305 C C . ILE B 1 362 ? 22.844 -1.832 13.648 1 94.62 362 ILE B C 1
ATOM 6307 O O . ILE B 1 362 ? 22.672 -0.718 14.156 1 94.62 362 ILE B O 1
ATOM 6311 N N . ARG B 1 363 ? 24.016 -2.299 13.227 1 95.44 363 ARG B N 1
ATOM 6312 C CA . ARG B 1 363 ? 25.234 -1.489 13.289 1 95.44 363 ARG B CA 1
ATOM 6313 C C . ARG B 1 363 ? 25.719 -1.116 11.891 1 95.44 363 ARG B C 1
ATOM 6315 O O . ARG B 1 363 ? 25.906 -1.989 11.039 1 95.44 363 ARG B O 1
ATOM 6322 N N . LEU B 1 364 ? 25.781 0.142 11.641 1 95.94 364 LEU B N 1
ATOM 6323 C CA . LEU B 1 364 ? 26.344 0.683 10.414 1 95.94 364 LEU B CA 1
ATOM 6324 C C . LEU B 1 364 ? 27.375 1.763 10.719 1 95.94 364 LEU B C 1
ATOM 6326 O O . LEU B 1 364 ? 27.328 2.396 11.781 1 95.94 364 LEU B O 1
ATOM 6330 N N . PRO B 1 365 ? 28.438 1.895 9.781 1 95.69 365 PRO B N 1
ATOM 6331 C CA . PRO B 1 365 ? 29.25 3.111 9.914 1 95.69 365 PRO B CA 1
ATOM 6332 C C . PRO B 1 365 ? 28.406 4.387 9.781 1 95.69 365 PRO B C 1
ATOM 6334 O O . PRO B 1 365 ? 27.391 4.395 9.086 1 95.69 365 PRO B O 1
ATOM 6337 N N . GLU B 1 366 ? 28.766 5.324 10.453 1 95.69 366 GLU B N 1
ATOM 6338 C CA . GLU B 1 366 ? 28.016 6.578 10.367 1 95.69 366 GLU B CA 1
ATOM 6339 C C . GLU B 1 366 ? 28.062 7.156 8.953 1 95.69 366 GLU B C 1
ATOM 6341 O O . GLU B 1 366 ? 29.141 7.262 8.359 1 95.69 366 GLU B O 1
ATOM 6346 N N . LEU B 1 367 ? 26.953 7.504 8.453 1 96.56 367 LEU B N 1
ATOM 6347 C CA . LEU B 1 367 ? 26.766 7.973 7.082 1 96.56 367 LEU B CA 1
ATOM 6348 C C . LEU B 1 367 ? 26.438 9.461 7.059 1 96.56 367 LEU B C 1
ATOM 6350 O O . LEU B 1 367 ? 26.016 10.023 8.078 1 96.56 367 LEU B O 1
ATOM 6354 N N . ALA B 1 368 ? 26.688 10.062 5.953 1 95.69 368 ALA B N 1
ATOM 6355 C CA . ALA B 1 368 ? 26.297 11.438 5.688 1 95.69 368 ALA B CA 1
ATOM 6356 C C . ALA B 1 368 ? 25.047 11.5 4.801 1 95.69 368 ALA B C 1
ATOM 6358 O O . ALA B 1 368 ? 24.719 10.531 4.109 1 95.69 368 ALA B O 1
ATOM 6359 N N . ILE B 1 369 ? 24.312 12.594 4.887 1 96.19 369 ILE B N 1
ATOM 6360 C CA . ILE B 1 369 ? 23.25 12.844 3.932 1 96.19 369 ILE B CA 1
ATOM 6361 C C . ILE B 1 369 ? 23.797 12.82 2.51 1 96.19 369 ILE B C 1
ATOM 6363 O O . ILE B 1 369 ? 24.828 13.438 2.227 1 96.19 369 ILE B O 1
ATOM 6367 N N . GLY B 1 370 ? 23.172 12.031 1.636 1 95.12 370 GLY B N 1
ATOM 6368 C CA . GLY B 1 370 ? 23.656 11.867 0.274 1 95.12 370 GLY B CA 1
ATOM 6369 C C . GLY B 1 370 ? 24.297 10.523 0.029 1 95.12 370 GLY B C 1
ATOM 6370 O O . GLY B 1 370 ? 24.453 10.102 -1.119 1 95.12 370 GLY B O 1
ATOM 6371 N N . ASP B 1 371 ? 24.734 9.844 1.116 1 96.31 371 ASP B N 1
ATOM 6372 C CA . ASP B 1 371 ? 25.312 8.508 0.962 1 96.31 371 ASP B CA 1
ATOM 6373 C C . ASP B 1 371 ? 24.266 7.508 0.471 1 96.31 371 ASP B C 1
ATOM 6375 O O . ASP B 1 371 ? 23.062 7.75 0.6 1 96.31 371 ASP B O 1
ATOM 6379 N N . THR B 1 372 ? 24.766 6.402 -0.113 1 97.19 372 THR B N 1
ATOM 6380 C CA . THR B 1 372 ? 23.891 5.422 -0.766 1 97.19 372 THR B CA 1
ATOM 6381 C C . THR B 1 372 ? 23.922 4.094 -0.015 1 97.19 372 THR B C 1
ATOM 6383 O O . THR B 1 372 ? 24.984 3.639 0.417 1 97.19 372 THR B O 1
ATOM 6386 N N . LEU B 1 373 ? 22.781 3.541 0.228 1 97.44 373 LEU B N 1
ATOM 6387 C CA . LEU B 1 373 ? 22.625 2.164 0.68 1 97.44 373 LEU B CA 1
ATOM 6388 C C . LEU B 1 373 ? 22.047 1.292 -0.431 1 97.44 373 LEU B C 1
ATOM 6390 O O . LEU B 1 373 ? 21.141 1.721 -1.16 1 97.44 373 LEU B O 1
ATOM 6394 N N . VAL B 1 374 ? 22.594 0.099 -0.542 1 97.62 374 VAL B N 1
ATOM 6395 C CA . VAL B 1 374 ? 22.172 -0.857 -1.56 1 97.62 374 VAL B CA 1
ATOM 6396 C C . VAL B 1 374 ? 21.594 -2.104 -0.892 1 97.62 374 VAL B C 1
ATOM 6398 O O . VAL B 1 374 ? 22.141 -2.594 0.099 1 97.62 374 VAL B O 1
ATOM 6401 N N . PHE B 1 375 ? 20.453 -2.525 -1.335 1 96.62 375 PHE B N 1
ATOM 6402 C CA . PHE B 1 375 ? 19.781 -3.707 -0.815 1 96.62 375 PHE B CA 1
ATOM 6403 C C . PHE B 1 375 ? 19.609 -4.758 -1.906 1 96.62 375 PHE B C 1
ATOM 6405 O O . PHE B 1 375 ? 18.922 -4.52 -2.904 1 96.62 375 PHE B O 1
ATOM 6412 N N . GLU B 1 376 ? 20.141 -5.934 -1.689 1 93.19 376 GLU B N 1
ATOM 6413 C CA . GLU B 1 376 ? 20.047 -7.012 -2.672 1 93.19 376 GLU B CA 1
ATOM 6414 C C . GLU B 1 376 ? 18.781 -7.84 -2.469 1 93.19 376 GLU B C 1
ATOM 6416 O O . GLU B 1 376 ? 18.172 -7.805 -1.395 1 93.19 376 GLU B O 1
ATOM 6421 N N . THR B 1 377 ? 18.312 -8.531 -3.488 1 93.25 377 THR B N 1
ATOM 6422 C CA . THR B 1 377 ? 17.234 -9.523 -3.457 1 93.25 377 THR B CA 1
ATOM 6423 C C . THR B 1 377 ? 15.914 -8.867 -3.057 1 93.25 377 THR B C 1
ATOM 6425 O O . THR B 1 377 ? 15.219 -9.359 -2.166 1 93.25 377 THR B O 1
ATOM 6428 N N . GLU B 1 378 ? 15.617 -7.762 -3.727 1 95.31 378 GLU B N 1
ATOM 6429 C CA . GLU B 1 378 ? 14.398 -7.023 -3.42 1 95.31 378 GLU B CA 1
ATOM 6430 C C . GLU B 1 378 ? 13.352 -7.203 -4.52 1 95.31 378 GLU B C 1
ATOM 6432 O O . GLU B 1 378 ? 12.461 -6.363 -4.68 1 95.31 378 GLU B O 1
ATOM 6437 N N . GLY B 1 379 ? 13.445 -8.289 -5.238 1 96.5 379 GLY B N 1
ATOM 6438 C CA . GLY B 1 379 ? 12.594 -8.43 -6.41 1 96.5 379 GLY B CA 1
ATOM 6439 C C . GLY B 1 379 ? 11.219 -9 -6.082 1 96.5 379 GLY B C 1
ATOM 6440 O O . GLY B 1 379 ? 10.281 -8.844 -6.863 1 96.5 379 GLY B O 1
ATOM 6441 N N . ALA B 1 380 ? 11.117 -9.695 -5.012 1 96.06 380 ALA B N 1
ATOM 6442 C CA . ALA B 1 380 ? 9.859 -10.383 -4.719 1 96.06 380 ALA B CA 1
ATOM 6443 C C . ALA B 1 380 ? 9.062 -9.633 -3.654 1 96.06 380 ALA B C 1
ATOM 6445 O O . ALA B 1 380 ? 9.578 -9.344 -2.572 1 96.06 380 ALA B O 1
ATOM 6446 N N . TYR B 1 381 ? 7.738 -9.32 -4.035 1 94.88 381 TYR B N 1
ATOM 6447 C CA . TYR B 1 381 ? 6.754 -8.766 -3.111 1 94.88 381 TYR B CA 1
ATOM 6448 C C . TYR B 1 381 ? 7.242 -7.445 -2.523 1 94.88 381 TYR B C 1
ATOM 6450 O O . TYR B 1 381 ? 7.086 -7.199 -1.325 1 94.88 381 TYR B O 1
ATOM 6458 N N . SER B 1 382 ? 7.91 -6.676 -3.314 1 95.12 382 SER B N 1
ATOM 6459 C CA . SER B 1 382 ? 8.375 -5.34 -2.949 1 95.12 382 SER B CA 1
ATOM 6460 C C . SER B 1 382 ? 7.555 -4.262 -3.652 1 95.12 382 SER B C 1
ATOM 6462 O O . SER B 1 382 ? 6.535 -3.809 -3.129 1 95.12 382 SER B O 1
ATOM 6464 N N . SER B 1 383 ? 7.754 -4.137 -4.973 1 95.5 383 SER B N 1
ATOM 6465 C CA . SER B 1 383 ? 7.086 -3.088 -5.742 1 95.5 383 SER B CA 1
ATOM 6466 C C . SER B 1 383 ? 5.582 -3.332 -5.82 1 95.5 383 SER B C 1
ATOM 6468 O O . SER B 1 383 ? 4.801 -2.385 -5.902 1 95.5 383 SER B O 1
ATOM 6470 N N . VAL B 1 384 ? 5.164 -4.566 -5.719 1 96.62 384 VAL B N 1
ATOM 6471 C CA . VAL B 1 384 ? 3.76 -4.91 -5.895 1 96.62 384 VAL B CA 1
ATOM 6472 C C . VAL B 1 384 ? 2.967 -4.504 -4.656 1 96.62 384 VAL B C 1
ATOM 6474 O O . VAL B 1 384 ? 1.737 -4.406 -4.703 1 96.62 384 VAL B O 1
ATOM 6477 N N . ASN B 1 385 ? 3.643 -4.254 -3.576 1 96 385 ASN B N 1
ATOM 6478 C CA . ASN B 1 385 ? 3.01 -3.816 -2.336 1 96 385 ASN B CA 1
ATOM 6479 C C . ASN B 1 385 ? 3.176 -2.314 -2.123 1 96 385 ASN B C 1
ATOM 6481 O O . ASN B 1 385 ? 2.768 -1.78 -1.091 1 96 385 ASN B O 1
ATOM 6485 N N . ALA B 1 386 ? 3.758 -1.636 -3.043 1 96.62 386 ALA B N 1
ATOM 6486 C CA . ALA B 1 386 ? 4.09 -0.225 -2.865 1 96.62 386 ALA B CA 1
ATOM 6487 C C . ALA B 1 386 ? 2.859 0.657 -3.053 1 96.62 386 ALA B C 1
ATOM 6489 O O . ALA B 1 386 ? 1.941 0.302 -3.797 1 96.62 386 ALA B O 1
ATOM 6490 N N . CYS B 1 387 ? 2.795 1.735 -2.309 1 95.5 387 CYS B N 1
ATOM 6491 C CA . CYS B 1 387 ? 1.782 2.768 -2.504 1 95.5 387 CYS B CA 1
ATOM 6492 C C . CYS B 1 387 ? 2.385 4.16 -2.346 1 95.5 387 CYS B C 1
ATOM 6494 O O . CYS B 1 387 ? 3.549 4.297 -1.97 1 95.5 387 CYS B O 1
ATOM 6496 N N . ARG B 1 388 ? 1.617 5.191 -2.637 1 94 388 ARG B N 1
ATOM 6497 C CA . ARG B 1 388 ? 2.109 6.566 -2.668 1 94 388 ARG B CA 1
ATOM 6498 C C . ARG B 1 388 ? 1.676 7.328 -1.421 1 94 388 ARG B C 1
ATOM 6500 O O . ARG B 1 388 ? 1.338 8.516 -1.497 1 94 388 ARG B O 1
ATOM 6507 N N . PHE B 1 389 ? 1.707 6.672 -0.286 1 96.19 389 PHE B N 1
ATOM 6508 C CA . PHE B 1 389 ? 1.395 7.379 0.95 1 96.19 389 PHE B CA 1
ATOM 6509 C C . PHE B 1 389 ? 2.225 8.648 1.071 1 96.19 389 PHE B C 1
ATOM 6511 O O . PHE B 1 389 ? 3.422 8.648 0.777 1 96.19 389 PHE B O 1
ATOM 6518 N N . ASN B 1 390 ? 1.626 9.844 1.419 1 95.62 390 ASN B N 1
ATOM 6519 C CA . ASN B 1 390 ? 2.193 11.18 1.526 1 95.62 390 ASN B CA 1
ATOM 6520 C C . ASN B 1 390 ? 2.584 11.734 0.159 1 95.62 390 ASN B C 1
ATOM 6522 O O . ASN B 1 390 ? 3.178 12.812 0.067 1 95.62 390 ASN B O 1
ATOM 6526 N N . GLY B 1 391 ? 2.318 10.992 -0.901 1 94.69 391 GLY B N 1
ATOM 6527 C CA . GLY B 1 391 ? 2.596 11.492 -2.24 1 94.69 391 GLY B CA 1
ATOM 6528 C C . GLY B 1 391 ? 4.012 11.203 -2.701 1 94.69 391 GLY B C 1
ATOM 6529 O O . GLY B 1 391 ? 4.457 11.734 -3.721 1 94.69 391 GLY B O 1
ATOM 6530 N N . PHE B 1 392 ? 4.73 10.398 -2.033 1 95.31 392 PHE B N 1
ATOM 6531 C CA . PHE B 1 392 ? 6.102 10.094 -2.412 1 95.31 392 PHE B CA 1
ATOM 6532 C C . PHE B 1 392 ? 6.137 9.203 -3.648 1 95.31 392 PHE B C 1
ATOM 6534 O O . PHE B 1 392 ? 5.191 8.453 -3.912 1 95.31 392 PHE B O 1
ATOM 6541 N N . LYS B 1 393 ? 7.227 9.305 -4.348 1 92.38 393 LYS B N 1
ATOM 6542 C CA . LYS B 1 393 ? 7.395 8.562 -5.594 1 92.38 393 LYS B CA 1
ATOM 6543 C C . LYS B 1 393 ? 7.684 7.086 -5.316 1 92.38 393 LYS B C 1
ATOM 6545 O O . LYS B 1 393 ? 8.359 6.754 -4.34 1 92.38 393 LYS B O 1
ATOM 6550 N N . LEU B 1 394 ? 7.215 6.242 -6.211 1 95.69 394 LEU B N 1
ATOM 6551 C CA . LEU B 1 394 ? 7.523 4.816 -6.164 1 95.69 394 LEU B CA 1
ATOM 6552 C C . LEU B 1 394 ? 8.922 4.543 -6.707 1 95.69 394 LEU B C 1
ATOM 6554 O O . LEU B 1 394 ? 9.477 5.371 -7.434 1 95.69 394 LEU B O 1
ATOM 6558 N N . PRO B 1 395 ? 9.484 3.43 -6.348 1 96.94 395 PRO B N 1
ATOM 6559 C CA . PRO B 1 395 ? 10.773 3.08 -6.941 1 96.94 395 PRO B CA 1
ATOM 6560 C C . PRO B 1 395 ? 10.719 2.992 -8.469 1 96.94 395 PRO B C 1
ATOM 6562 O O . PRO B 1 395 ? 9.742 2.494 -9.023 1 96.94 395 PRO B O 1
ATOM 6565 N N . LYS B 1 396 ? 11.688 3.57 -9.109 1 97.25 396 LYS B N 1
ATOM 6566 C CA . LYS B 1 396 ? 11.812 3.465 -10.562 1 97.25 396 LYS B CA 1
ATOM 6567 C C . LYS B 1 396 ? 12.539 2.184 -10.961 1 97.25 396 LYS B C 1
ATOM 6569 O O . LYS B 1 396 ? 13.664 1.938 -10.516 1 97.25 396 LYS B O 1
ATOM 6574 N N . VAL B 1 397 ? 11.938 1.369 -11.75 1 98.38 397 VAL B N 1
ATOM 6575 C CA . VAL B 1 397 ? 12.531 0.119 -12.211 1 98.38 397 VAL B CA 1
ATOM 6576 C C . VAL B 1 397 ? 13.344 0.368 -13.484 1 98.38 397 VAL B C 1
ATOM 6578 O O . VAL B 1 397 ? 12.812 0.881 -14.469 1 98.38 397 VAL B O 1
ATOM 6581 N N . ILE B 1 398 ? 14.578 0.038 -13.438 1 98.44 398 ILE B N 1
ATOM 6582 C CA . ILE B 1 398 ? 15.438 0.152 -14.609 1 98.44 398 ILE B CA 1
ATOM 6583 C C . ILE B 1 398 ? 15.977 -1.225 -14.992 1 98.44 398 ILE B C 1
ATOM 6585 O O . ILE B 1 398 ? 16.922 -1.721 -14.383 1 98.44 398 ILE B O 1
ATOM 6589 N N . PRO B 1 399 ? 15.43 -1.778 -16.031 1 98.81 399 PRO B N 1
ATOM 6590 C CA . PRO B 1 399 ? 15.914 -3.088 -16.469 1 98.81 399 PRO B CA 1
ATOM 6591 C C . PRO B 1 399 ? 17.234 -3.004 -17.234 1 98.81 399 PRO B C 1
ATOM 6593 O O . PRO B 1 399 ? 17.438 -2.072 -18.031 1 98.81 399 PRO B O 1
ATOM 6596 N N . TYR B 1 400 ? 18.094 -3.896 -16.953 1 98.75 400 TYR B N 1
ATOM 6597 C CA . TYR B 1 400 ? 19.359 -4.09 -17.672 1 98.75 400 TYR B CA 1
ATOM 6598 C C . TYR B 1 400 ? 19.422 -5.48 -18.297 1 98.75 400 TYR B C 1
ATOM 6600 O O . TYR B 1 400 ? 18.891 -6.441 -17.734 1 98.75 400 TYR B O 1
ATOM 6608 N N . VAL B 1 401 ? 20.062 -5.57 -19.453 1 98.5 401 VAL B N 1
ATOM 6609 C CA . VAL B 1 401 ? 20.203 -6.859 -20.125 1 98.5 401 VAL B CA 1
ATOM 6610 C C . VAL B 1 401 ? 21.547 -6.914 -20.859 1 98.5 401 VAL B C 1
ATOM 6612 O O . VAL B 1 401 ? 21.938 -5.957 -21.531 1 98.5 401 VAL B O 1
ATOM 6615 N N . ARG B 1 402 ? 22.25 -7.953 -20.719 1 97.12 402 ARG B N 1
ATOM 6616 C CA . ARG B 1 402 ? 23.531 -8.133 -21.391 1 97.12 402 ARG B CA 1
ATOM 6617 C C . ARG B 1 402 ? 23.344 -8.547 -22.844 1 97.12 402 ARG B C 1
ATOM 6619 O O . ARG B 1 402 ? 22.375 -9.219 -23.188 1 97.12 402 ARG B O 1
ATOM 6626 N N . GLY B 1 403 ? 24.391 -8.219 -23.656 1 97.12 403 GLY B N 1
ATOM 6627 C CA . GLY B 1 403 ? 24.328 -8.484 -25.078 1 97.12 403 GLY B CA 1
ATOM 6628 C C . GLY B 1 403 ? 24.109 -9.953 -25.406 1 97.12 403 GLY B C 1
ATOM 6629 O O . GLY B 1 403 ? 23.344 -10.281 -26.312 1 97.12 403 GLY B O 1
ATOM 6630 N N . GLY B 1 404 ? 24.75 -10.797 -24.719 1 96.69 404 GLY B N 1
ATOM 6631 C CA . GLY B 1 404 ? 24.578 -12.219 -24.953 1 96.69 404 GLY B CA 1
ATOM 6632 C C . GLY B 1 404 ? 23.156 -12.695 -24.719 1 96.69 404 GLY B C 1
ATOM 6633 O O . GLY B 1 404 ? 22.672 -13.586 -25.422 1 96.69 404 GLY B O 1
ATOM 6634 N N . ILE B 1 405 ? 22.516 -12.18 -23.734 1 97.5 405 ILE B N 1
ATOM 6635 C CA . ILE B 1 405 ? 21.125 -12.547 -23.438 1 97.5 405 ILE B CA 1
ATOM 6636 C C . ILE B 1 405 ? 20.203 -11.953 -24.484 1 97.5 405 ILE B C 1
ATOM 6638 O O . ILE B 1 405 ? 19.203 -12.578 -24.859 1 97.5 405 ILE B O 1
ATOM 6642 N N . VAL B 1 406 ? 20.516 -10.742 -24.969 1 97.81 406 VAL B N 1
ATOM 6643 C CA . VAL B 1 406 ? 19.75 -10.141 -26.062 1 97.81 406 VAL B CA 1
ATOM 6644 C C . VAL B 1 406 ? 19.75 -11.078 -27.266 1 97.81 406 VAL B C 1
ATOM 6646 O O . VAL B 1 406 ? 18.719 -11.336 -27.859 1 97.81 406 VAL B O 1
ATOM 6649 N N . GLU B 1 407 ? 20.891 -11.625 -27.594 1 97.31 407 GLU B N 1
ATOM 6650 C CA . GLU B 1 407 ? 21.016 -12.539 -28.719 1 97.31 407 GLU B CA 1
ATOM 6651 C C . GLU B 1 407 ? 20.234 -13.828 -28.484 1 97.31 407 GLU B C 1
ATOM 6653 O O . GLU B 1 407 ? 19.578 -14.344 -29.391 1 97.31 407 GLU B O 1
ATOM 6658 N N . LEU B 1 408 ? 20.359 -14.281 -27.312 1 97.75 408 LEU B N 1
ATOM 6659 C CA . LEU B 1 408 ? 19.625 -15.484 -26.969 1 97.75 408 LEU B CA 1
ATOM 6660 C C . LEU B 1 408 ? 18.125 -15.273 -27.109 1 97.75 408 LEU B C 1
ATOM 6662 O O . LEU B 1 408 ? 17.422 -16.094 -27.688 1 97.75 408 LEU B O 1
ATOM 6666 N N . LEU B 1 409 ? 17.594 -14.156 -26.562 1 97.56 409 LEU B N 1
ATOM 6667 C CA . LEU B 1 409 ? 16.156 -13.867 -26.609 1 97.56 409 LEU B CA 1
ATOM 6668 C C . LEU B 1 409 ? 15.703 -13.641 -28.047 1 97.56 409 LEU B C 1
ATOM 6670 O O . LEU B 1 409 ? 14.578 -13.984 -28.422 1 97.56 409 LEU B O 1
ATOM 6674 N N . ARG B 1 410 ? 16.578 -13.055 -28.844 1 96.44 410 ARG B N 1
ATOM 6675 C CA . ARG B 1 410 ? 16.297 -12.891 -30.266 1 96.44 410 ARG B CA 1
ATOM 6676 C C . ARG B 1 410 ? 16.141 -14.242 -30.953 1 96.44 410 ARG B C 1
ATOM 6678 O O . ARG B 1 410 ? 15.211 -14.438 -31.734 1 96.44 410 ARG B O 1
ATOM 6685 N N . LYS B 1 411 ? 17.047 -15.117 -30.625 1 96.06 411 LYS B N 1
ATOM 6686 C CA . LYS B 1 411 ? 16.969 -16.469 -31.172 1 96.06 411 LYS B CA 1
ATOM 6687 C C . LYS B 1 411 ? 15.68 -17.156 -30.719 1 96.06 411 LYS B C 1
ATOM 6689 O O . LYS B 1 411 ? 14.984 -17.781 -31.531 1 96.06 411 LYS B O 1
ATOM 6694 N N . ILE B 1 412 ? 15.328 -17.031 -29.5 1 95.5 412 ILE B N 1
ATOM 6695 C CA . ILE B 1 412 ? 14.156 -17.688 -28.922 1 95.5 412 ILE B CA 1
ATOM 6696 C C . ILE B 1 412 ? 12.883 -17.141 -29.578 1 95.5 412 ILE B C 1
ATOM 6698 O O . ILE B 1 412 ? 11.977 -17.906 -29.906 1 95.5 412 ILE B O 1
ATOM 6702 N N . LYS B 1 413 ? 12.859 -15.859 -29.734 1 92.81 413 LYS B N 1
ATOM 6703 C CA . LYS B 1 413 ? 11.719 -15.227 -30.375 1 92.81 413 LYS B CA 1
ATOM 6704 C C . LYS B 1 413 ? 11.453 -15.844 -31.75 1 92.81 413 LYS B C 1
ATOM 6706 O O . LYS B 1 413 ? 10.297 -15.969 -32.156 1 92.81 413 LYS B O 1
ATOM 6711 N N . SER B 1 414 ? 12.461 -16.312 -32.406 1 92.19 414 SER B N 1
ATOM 6712 C CA . SER B 1 414 ? 12.359 -16.844 -33.75 1 92.19 414 SER B CA 1
ATOM 6713 C C . SER B 1 414 ? 11.906 -18.297 -33.75 1 92.19 414 SER B C 1
ATOM 6715 O O . SER B 1 414 ? 11.562 -18.844 -34.812 1 92.19 414 SER B O 1
ATOM 6717 N N . LEU B 1 415 ? 11.852 -18.844 -32.625 1 92 415 LEU B N 1
ATOM 6718 C CA . LEU B 1 415 ? 11.508 -20.266 -32.531 1 92 415 LEU B CA 1
ATOM 6719 C C . LEU B 1 415 ? 10 -20.453 -32.438 1 92 415 LEU B C 1
ATOM 6721 O O . LEU B 1 415 ? 9.523 -21.578 -32.25 1 92 415 LEU B O 1
ATOM 6725 N N . LYS B 1 416 ? 9.227 -19.516 -32.594 1 81.12 416 LYS B N 1
ATOM 6726 C CA . LYS B 1 416 ? 7.777 -19.484 -32.75 1 81.12 416 LYS B CA 1
ATOM 6727 C C . LYS B 1 416 ? 7.078 -20.266 -31.641 1 81.12 416 LYS B C 1
ATOM 6729 O O . LYS B 1 416 ? 6.164 -21.047 -31.922 1 81.12 416 LYS B O 1
ATOM 6734 N N . GLY B 1 417 ? 7.723 -20.219 -30.484 1 82.56 417 GLY B N 1
ATOM 6735 C CA . GLY B 1 417 ? 7.043 -20.797 -29.328 1 82.56 417 GLY B CA 1
ATOM 6736 C C . GLY B 1 417 ? 7.27 -22.281 -29.172 1 82.56 417 GLY B C 1
ATOM 6737 O O . GLY B 1 417 ? 6.625 -22.938 -28.344 1 82.56 417 GLY B O 1
ATOM 6738 N N . ASP B 1 418 ? 8.18 -22.844 -29.859 1 90.12 418 ASP B N 1
ATOM 6739 C CA . ASP B 1 418 ? 8.516 -24.266 -29.719 1 90.12 418 ASP B CA 1
ATOM 6740 C C . ASP B 1 418 ? 9.242 -24.531 -28.406 1 90.12 418 ASP B C 1
ATOM 6742 O O . ASP B 1 418 ? 10.422 -24.203 -28.266 1 90.12 418 ASP B O 1
ATOM 6746 N N . ALA B 1 419 ? 8.555 -25.219 -27.531 1 89.5 419 ALA B N 1
ATOM 6747 C CA . ALA B 1 419 ? 9.039 -25.391 -26.172 1 89.5 419 ALA B CA 1
ATOM 6748 C C . ALA B 1 419 ? 10.352 -26.172 -26.141 1 89.5 419 ALA B C 1
ATOM 6750 O O . ALA B 1 419 ? 11.266 -25.828 -25.391 1 89.5 419 ALA B O 1
ATOM 6751 N N . GLN B 1 420 ? 10.414 -27.172 -26.906 1 92.31 420 GLN B N 1
ATOM 6752 C CA . GLN B 1 420 ? 11.602 -28.031 -26.922 1 92.31 420 GLN B CA 1
ATOM 6753 C C . GLN B 1 420 ? 12.82 -27.281 -27.438 1 92.31 420 GLN B C 1
ATOM 6755 O O . GLN B 1 420 ? 13.906 -27.375 -26.859 1 92.31 420 GLN B O 1
ATOM 6760 N N . LEU B 1 421 ? 12.664 -26.547 -28.484 1 95.44 421 LEU B N 1
ATOM 6761 C CA . LEU B 1 421 ? 13.773 -25.781 -29.062 1 95.44 421 LEU B CA 1
ATOM 6762 C C . LEU B 1 421 ? 14.203 -24.656 -28.141 1 95.44 421 LEU B C 1
ATOM 6764 O O . LEU B 1 421 ? 15.391 -24.328 -28.047 1 95.44 421 LEU B O 1
ATOM 6768 N N . ILE B 1 422 ? 13.273 -24.094 -27.5 1 95.62 422 ILE B N 1
ATOM 6769 C CA . ILE B 1 422 ? 13.578 -23.031 -26.547 1 95.62 422 ILE B CA 1
ATOM 6770 C C . ILE B 1 422 ? 14.406 -23.578 -25.391 1 95.62 422 ILE B C 1
ATOM 6772 O O . ILE B 1 422 ? 15.438 -23.016 -25.031 1 95.62 422 ILE B O 1
ATOM 6776 N N . GLU B 1 423 ? 13.945 -24.688 -24.844 1 96.06 423 GLU B N 1
ATOM 6777 C CA . GLU B 1 423 ? 14.672 -25.297 -23.75 1 96.06 423 GLU B CA 1
ATOM 6778 C C . GLU B 1 423 ? 16.094 -25.672 -24.156 1 96.06 423 GLU B C 1
ATOM 6780 O O . GLU B 1 423 ? 17.047 -25.484 -23.391 1 96.06 423 GLU B O 1
ATOM 6785 N N . GLN B 1 424 ? 16.219 -26.172 -25.344 1 96.44 424 GLN B N 1
ATOM 6786 C CA . GLN B 1 424 ? 17.531 -26.531 -25.844 1 96.44 424 GLN B CA 1
ATOM 6787 C C . GLN B 1 424 ? 18.422 -25.297 -25.969 1 96.44 424 GLN B C 1
ATOM 6789 O O . GLN B 1 424 ? 19.609 -25.344 -25.625 1 96.44 424 GLN B O 1
ATOM 6794 N N . ALA B 1 425 ? 17.875 -24.25 -26.484 1 96.56 425 ALA B N 1
ATOM 6795 C CA . ALA B 1 425 ? 18.609 -23 -26.625 1 96.56 425 ALA B CA 1
ATOM 6796 C C . ALA B 1 425 ? 19.062 -22.484 -25.266 1 96.56 425 ALA B C 1
ATOM 6798 O O . ALA B 1 425 ? 20.188 -21.984 -25.125 1 96.56 425 ALA B O 1
ATOM 6799 N N . LEU B 1 426 ? 18.234 -22.594 -24.281 1 97.12 426 LEU B N 1
ATOM 6800 C CA . LEU B 1 426 ? 18.531 -22.156 -22.922 1 97.12 426 LEU B CA 1
ATOM 6801 C C . LEU B 1 426 ? 19.656 -23 -22.312 1 97.12 426 LEU B C 1
ATOM 6803 O O . LEU B 1 426 ? 20.641 -22.453 -21.812 1 97.12 426 LEU B O 1
ATOM 6807 N N . LEU B 1 427 ? 19.531 -24.266 -22.375 1 96.44 427 LEU B N 1
ATOM 6808 C CA . LEU B 1 427 ? 20.422 -25.188 -21.688 1 96.44 427 LEU B CA 1
ATOM 6809 C C . LEU B 1 427 ? 21.797 -25.203 -22.344 1 96.44 427 LEU B C 1
ATOM 6811 O O . LEU B 1 427 ? 22.797 -25.5 -21.672 1 96.44 427 LEU B O 1
ATOM 6815 N N . SER B 1 428 ? 21.875 -24.812 -23.609 1 95.25 428 SER B N 1
ATOM 6816 C CA . SER B 1 428 ? 23.141 -24.875 -24.328 1 95.25 428 SER B CA 1
ATOM 6817 C C . SER B 1 428 ? 23.859 -23.516 -24.312 1 95.25 428 SER B C 1
ATOM 6819 O O . SER B 1 428 ? 24.984 -23.406 -24.797 1 95.25 428 SER B O 1
ATOM 6821 N N . ASN B 1 429 ? 23.234 -22.531 -23.781 1 94.06 429 ASN B N 1
ATOM 6822 C CA . ASN B 1 429 ? 23.812 -21.188 -23.828 1 94.06 429 ASN B CA 1
ATOM 6823 C C . ASN B 1 429 ? 25 -21.047 -22.891 1 94.06 429 ASN B C 1
ATOM 6825 O O . ASN B 1 429 ? 24.875 -21.281 -21.688 1 94.06 429 ASN B O 1
ATOM 6829 N N . GLU B 1 430 ? 26.078 -20.562 -23.359 1 90.81 430 GLU B N 1
ATOM 6830 C CA . GLU B 1 430 ? 27.328 -20.516 -22.609 1 90.81 430 GLU B CA 1
ATOM 6831 C C . GLU B 1 430 ? 27.281 -19.406 -21.562 1 90.81 430 GLU B C 1
ATOM 6833 O O . GLU B 1 430 ? 27.875 -19.547 -20.484 1 90.81 430 GLU B O 1
ATOM 6838 N N . LEU B 1 431 ? 26.703 -18.375 -21.906 1 90.31 431 LEU B N 1
ATOM 6839 C CA . LEU B 1 431 ? 26.625 -17.266 -20.953 1 90.31 431 LEU B CA 1
ATOM 6840 C C . LEU B 1 431 ? 25.859 -17.672 -19.703 1 90.31 431 LEU B C 1
ATOM 6842 O O . LEU B 1 431 ? 26.25 -17.328 -18.594 1 90.31 431 LEU B O 1
ATOM 6846 N N . ILE B 1 432 ? 24.797 -18.359 -19.859 1 90.81 432 ILE B N 1
ATOM 6847 C CA . ILE B 1 432 ? 23.984 -18.797 -18.734 1 90.81 432 ILE B CA 1
ATOM 6848 C C . ILE B 1 432 ? 24.781 -19.75 -17.859 1 90.81 432 ILE B C 1
ATOM 6850 O O . ILE B 1 432 ? 24.703 -19.688 -16.625 1 90.81 432 ILE B O 1
ATOM 6854 N N . LYS B 1 433 ? 25.562 -20.562 -18.422 1 87.25 433 LYS B N 1
ATOM 6855 C CA . LYS B 1 433 ? 26.406 -21.5 -17.672 1 87.25 433 LYS B CA 1
ATOM 6856 C C . LYS B 1 433 ? 27.406 -20.75 -16.797 1 87.25 433 LYS B C 1
ATOM 6858 O O . LYS B 1 433 ? 27.641 -21.125 -15.641 1 87.25 433 LYS B O 1
ATOM 6863 N N . VAL B 1 434 ? 27.906 -19.734 -17.281 1 82.94 434 VAL B N 1
ATOM 6864 C CA . VAL B 1 434 ? 28.891 -18.953 -16.562 1 82.94 434 VAL B CA 1
ATOM 6865 C C . VAL B 1 434 ? 28.219 -18.188 -15.422 1 82.94 434 VAL B C 1
ATOM 6867 O O . VAL B 1 434 ? 28.766 -18.094 -14.32 1 82.94 434 VAL B O 1
ATOM 6870 N N . MET B 1 435 ? 27.109 -17.688 -15.641 1 81.62 435 MET B N 1
ATOM 6871 C CA . MET B 1 435 ? 26.359 -16.922 -14.648 1 81.62 435 MET B CA 1
ATOM 6872 C C . MET B 1 435 ? 25.984 -17.797 -13.461 1 81.62 435 MET B C 1
ATOM 6874 O O . MET B 1 435 ? 25.953 -17.344 -12.32 1 81.62 435 MET B O 1
ATOM 6878 N N . SER B 1 436 ? 25.641 -18.922 -13.617 1 74.44 436 SER B N 1
ATOM 6879 C CA . SER B 1 436 ? 25.203 -19.844 -12.586 1 74.44 436 SER B CA 1
ATOM 6880 C C . SER B 1 436 ? 26.328 -20.188 -11.617 1 74.44 436 SER B C 1
ATOM 6882 O O . SER B 1 436 ? 26.094 -20.5 -10.453 1 74.44 436 SER B O 1
ATOM 6884 N N . GLY B 1 437 ? 27.5 -19.953 -11.969 1 66.94 437 GLY B N 1
ATOM 6885 C CA . GLY B 1 437 ? 28.641 -20.312 -11.141 1 66.94 437 GLY B CA 1
ATOM 6886 C C . GLY B 1 437 ? 29.234 -19.109 -10.414 1 66.94 437 GLY B C 1
ATOM 6887 O O . GLY B 1 437 ? 30.109 -19.281 -9.562 1 66.94 437 GLY B O 1
ATOM 6888 N N . ASN B 1 438 ? 28.734 -17.922 -10.641 1 63.44 438 ASN B N 1
ATOM 6889 C CA . ASN B 1 438 ? 29.453 -16.75 -10.156 1 63.44 438 ASN B CA 1
ATOM 6890 C C . ASN B 1 438 ? 28.531 -15.797 -9.406 1 63.44 438 ASN B C 1
ATOM 6892 O O . ASN B 1 438 ? 28.406 -14.625 -9.766 1 63.44 438 ASN B O 1
ATOM 6896 N N . GLN B 1 439 ? 27.938 -16.312 -8.352 1 65.56 439 GLN B N 1
ATOM 6897 C CA . GLN B 1 439 ? 27.109 -15.352 -7.617 1 65.56 439 GLN B CA 1
ATOM 6898 C C . GLN B 1 439 ? 27.859 -14.82 -6.395 1 65.56 439 GLN B C 1
ATOM 6900 O O . GLN B 1 439 ? 28.219 -15.586 -5.5 1 65.56 439 GLN B O 1
ATOM 6905 N N . THR B 1 440 ? 28.375 -13.555 -6.492 1 70 440 THR B N 1
ATOM 6906 C CA . THR B 1 440 ? 29.062 -12.922 -5.375 1 70 440 THR B CA 1
ATOM 6907 C C . THR B 1 440 ? 28.203 -11.812 -4.773 1 70 440 THR B C 1
ATOM 6909 O O . THR B 1 440 ? 27.672 -10.969 -5.496 1 70 440 THR B O 1
ATOM 6912 N N . PRO B 1 441 ? 28.094 -11.914 -3.453 1 74.69 441 PRO B N 1
ATOM 6913 C CA . PRO B 1 441 ? 27.375 -10.82 -2.809 1 74.69 441 PRO B CA 1
ATOM 6914 C C . PRO B 1 441 ? 28 -9.453 -3.082 1 74.69 441 PRO B C 1
ATOM 6916 O O . PRO B 1 441 ? 29.203 -9.359 -3.314 1 74.69 441 PRO B O 1
ATOM 6919 N N . LEU B 1 442 ? 27.109 -8.516 -3.072 1 83.25 442 LEU B N 1
ATOM 6920 C CA . LEU B 1 442 ? 27.594 -7.152 -3.258 1 83.25 442 LEU B CA 1
ATOM 6921 C C . LEU B 1 442 ? 28.406 -6.695 -2.051 1 83.25 442 LEU B C 1
ATOM 6923 O O . LEU B 1 442 ? 28.031 -6.965 -0.907 1 83.25 442 LEU B O 1
ATOM 6927 N N . VAL B 1 443 ? 29.547 -6.312 -2.314 1 77.75 443 VAL B N 1
ATOM 6928 C CA . VAL B 1 443 ? 30.391 -5.668 -1.317 1 77.75 443 VAL B CA 1
ATOM 6929 C C . VAL B 1 443 ? 30.984 -4.383 -1.893 1 77.75 443 VAL B C 1
ATOM 6931 O O . VAL B 1 443 ? 31.234 -4.293 -3.098 1 77.75 443 VAL B O 1
ATOM 6934 N N . PHE B 1 444 ? 31.031 -3.375 -1.035 1 77.75 444 PHE B N 1
ATOM 6935 C CA . PHE B 1 444 ? 31.734 -2.193 -1.512 1 77.75 444 PHE B CA 1
ATOM 6936 C C . PHE B 1 444 ? 33.25 -2.393 -1.419 1 77.75 444 PHE B C 1
ATOM 6938 O O . PHE B 1 444 ? 33.75 -3.002 -0.468 1 77.75 444 PHE B O 1
#

Solvent-accessible surface area (backbone atoms only — not comparable to full-atom values): 44799 Å² total; per-residue (Å²): 86,56,54,67,42,39,50,52,45,49,50,51,42,59,73,65,33,46,77,41,59,73,83,62,46,72,67,54,54,50,50,52,56,61,68,69,43,90,63,81,44,20,35,30,41,27,36,51,54,46,34,54,42,43,51,39,51,45,47,71,59,32,72,73,46,44,53,15,38,24,42,59,22,43,70,51,63,62,59,52,43,48,38,52,60,69,63,45,28,32,34,26,60,31,54,53,40,46,52,50,46,48,73,62,43,53,54,39,92,42,35,36,40,61,34,55,58,56,44,71,70,42,42,42,52,31,48,77,57,62,33,32,35,41,28,40,45,70,56,41,44,52,50,36,54,72,64,32,51,83,38,44,29,25,44,28,31,45,47,76,43,92,58,28,76,37,69,38,58,88,73,43,43,19,50,64,58,71,51,40,52,52,47,49,53,48,34,56,76,71,62,46,46,54,32,28,40,30,36,50,35,23,43,51,36,77,51,40,60,49,50,26,56,46,49,52,53,49,46,54,47,46,53,52,38,43,74,72,71,35,68,65,34,38,40,35,66,23,36,20,50,57,18,48,73,85,56,61,70,61,63,40,30,58,34,42,53,50,36,40,50,71,73,45,64,79,51,88,71,51,45,36,30,31,26,43,23,33,36,40,31,9,46,20,15,35,36,43,33,37,28,47,25,51,44,76,38,65,59,86,92,41,76,67,27,37,37,35,26,22,45,44,20,34,46,26,51,30,40,33,35,57,74,60,70,44,81,77,49,81,36,60,66,55,60,71,90,78,40,50,65,73,34,43,29,33,41,28,14,54,54,87,51,49,75,31,40,55,49,66,86,40,78,40,57,40,76,55,72,69,40,40,40,34,29,59,49,49,22,38,46,8,71,36,59,25,32,47,51,47,46,45,68,57,62,46,76,46,38,32,35,33,50,66,55,52,53,49,53,53,54,37,41,71,47,52,63,41,62,70,61,40,51,52,54,50,74,67,33,63,68,49,60,55,55,73,73,62,80,70,80,88,72,110,87,56,54,69,42,40,49,50,45,50,50,51,41,57,72,63,32,47,77,42,60,73,82,61,46,70,68,54,53,51,50,52,57,60,69,71,43,92,62,80,42,21,36,31,43,27,36,50,54,46,35,53,42,42,52,39,51,46,48,70,60,32,73,73,48,43,51,15,38,23,42,58,22,44,70,52,63,62,58,52,44,47,39,51,60,71,62,46,28,32,34,26,62,30,53,52,40,47,51,51,46,47,73,63,43,53,54,39,91,43,35,36,41,61,34,56,60,53,45,70,70,44,42,44,53,31,49,75,56,62,33,32,35,39,29,43,44,69,56,41,44,53,50,37,53,71,64,32,51,82,38,46,29,26,44,29,29,46,48,75,44,92,59,28,77,38,68,39,57,87,72,42,45,19,50,64,57,69,51,41,52,53,48,50,54,47,34,57,75,71,62,46,44,55,32,27,40,30,38,51,36,23,41,51,34,78,53,38,60,50,51,25,55,47,50,51,51,49,45,56,46,46,54,53,39,43,74,74,70,37,67,65,36,39,41,34,66,23,36,20,50,58,17,49,74,85,57,60,70,61,65,40,29,56,34,42,51,49,35,40,51,71,74,43,64,79,50,88,72,52,45,38,31,30,26,43,23,33,37,40,32,9,46,19,15,33,36,42,34,36,26,47,25,52,44,77,37,66,59,85,91,41,75,67,28,38,37,36,25,22,45,45,23,34,46,26,52,30,40,32,35,56,75,60,72,44,82,77,49,81,37,61,66,56,60,71,90,80,39,50,65,73,34,44,28,33,42,28,16,56,55,88,50,48,74,31,43,57,48,66,84,39,78,40,57,40,77,56,72,69,41,40,40,35,30,60,48,49,23,39,46,7,70,36,60,24,33,47,49,45,46,47,67,58,62,45,75,45,37,33,35,31,51,65,56,52,51,49,53,54,54,38,42,71,48,51,63,42,62,68,61,40,50,49,55,49,74,66,34,64,68,50,59,53,54,74,72,62,80,70,79,86,72,111
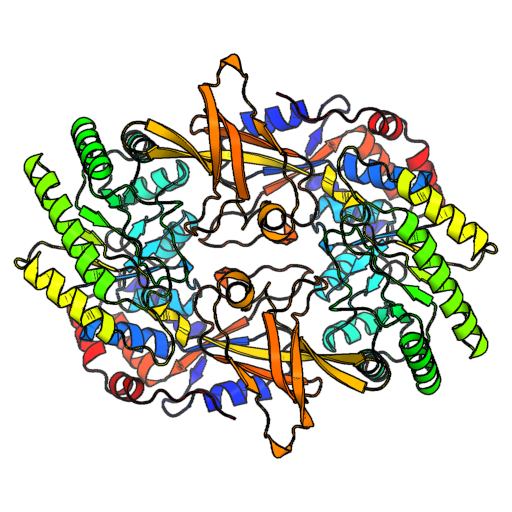
Sequence (888 aa):
MSNATAETVYEHLMAGARQIDDGTSLHDIIDRVVESGPHDEPIHVLEVDSVVQRYTEWVRHMPRVKQYYAIKSNDADAIVETVVLLGGGFDCASQSELERVLGLGVPPERIIYAQPSKSVASLKLARQRCIRTVFDNEFELDKIAEHYPEAELLLRFRYDSANSKINLGTKFGCDANEEAHQLLDRARDLGMKVVGWCFNVGSMSYDAEVFYGAIRTGRSISDYAASIGFQFRVLDIGGGFVGDKDDNIGRYADHINRALEEFYPDCSSLEVFAEPGRYLCAGAVTNVAVVQGKRYFRSGNTITGVGYYLNDGIYGTFYSTKYRGLESKAVVWKSPKDCGPERDTKLFGPTCDGNDWFMAGIRLPELAIGDTLVFETEGAYSSVNACRFNGFKLPKVIPYVRGGIVELLRKIKSLKGDAQLIEQALLSNELIKVMSGNQTPLVFMSNATAETVYEHLMAGARQIDDGTSLHDIIDRVVESGPHDEPIHVLEVDSVVQRYTEWVRHMPRVKQYYAIKSNDADAIVETVVLLGGGFDCASQSELERVLGLGVPPERIIYAQPSKSVASLKLARQRCIRTVFDNEFELDKIAEHYPEAELLLRFRYDSANSKINLGTKFGCDANEEAHQLLDRARDLGMKVVGWCFNVGSMSYDAEVFYGAIRTGRSISDYAASIGFQFRVLDIGGGFVGDKDDNIGRYADHINRALEEFYPDCSSLEVFAEPGRYLCAGAVTNVAVVQGKRYFRSGNTITGVGYYLNDGIYGTFYSTKYRGLESKAVVWKSPKDCGPERDTKLFGPTCDGNDWFMAGIRLPELAIGDTLVFETEGAYSSVNACRFNGFKLPKVIPYVRGGIVELLRKIKSLKGDAQLIEQALLSNELIKVMSGNQTPLVF

Radius of gyration: 29.27 Å; Cα contacts (8 Å, |Δi|>4): 1971; chains: 2; bounding box: 73×85×64 Å

Nearest PDB structures (foldseek):
  7s3f-assembly1_B  TM=9.476E-01  e=3.413E-44  Homo sapiens
  1d7k-assembly1_A  TM=9.466E-01  e=1.167E-42  Homo sapiens
  2nva-assembly1_B  TM=9.505E-01  e=2.272E-40  Paramecium bursaria Chlorella virus 1
  2nv9-assembly3_F  TM=9.502E-01  e=7.111E-40  Paramecium bursaria Chlorella virus 1
  2nv9-assembly4_H  TM=9.469E-01  e=6.968E-39  Paramecium bursaria Chlorella virus 1

Foldseek 3Di:
DFLVLLVVLLVVLVVQAAADALPQDPLNVLVVVLVVDDDLAKAKEFELLLLLLLLLLCCVLAVQAAEAAECLFFVDSNNLSSCVLLLGAHEAAALVRVVVNVVSVNQLVRYENEHQDYDLVSLLVCQVRQHAYEHAADVSLVSCLVRPQAHAYAHEAEQEDPAALFHPVVPGHYHLPPRLLVNLVVCVVSVHAYAAYEYAHHAQHPDLLSLLVVLVSRLVSQVSSVVSPHHHAEYESEEHAAAALPDRCNSNSVSNVVSCCVSPVPNPRHRHYYHYHLNSWQQRIKIKKFFADKDFDDDVPDGQFMETEIQDWCQAQQVCLLPRVDDKDKAFPDDPVPFAQKHFYWYAYHDPDPSTTRDGRDIDTHDDGSTMIMTGRRTTPGRSNHDQVVNRDYHHYHYYYYPLVSVLSVVSSVVRSPNVVSSVSSNPRPSSVVSVVDRDDDHD/DFLVLLVVLLVVLVVQAAADALPQDPLNVLVVVLVVDDDLAKAKEFELLLLLLLLLLCCVLAVQAAEAAECLFPVPSNNLSSCVLLLGAHEAAALVRVVVNVVSVNQLVRYENEHQDYDLVSLLVCQVRQHAYEYAADVSLVSCLVRPQAHAYAYEAEQEDPAALFHPVVPGHYHLPPRLLVNLVVCVVSVHAYAAYEYAHHAQHPDLLSLLVVLVSRLVSQVSSVVVPHHHAEYESEEHAAAALPDRCNSNSVSNVVSCCVSPVPNPRHRHYYHYHLNSWQQRIKIKKFFADKDFDDDVPDGQFMETEIQDWCQAQQVCLLPRVDDKDKAFPDDPVPFAQKGFYWYAYHDPDPSGTRDGRDIDTHDDGSTMIMTGRRTTPGRSNHDQVVNRDYHHYHYYYYPLVSVLSVVSSVVRSDNVVSSVSSNPRPSSVVSVVDRDDDHD

pLDDT: mean 93.52, std 7.37, range [62.47, 98.88]

Secondary structure (DSSP, 8-state):
--HHHHHHHHHHHHHHSEEE-TT--HHHHHHHHHHT---SS-EEEEEHHHHHHHHHHHHHH-TTSEEEEEGGG---HHHHHHHHHTT-EEEE-SHHHHHHHHHTT--GGGEEE--SS--HHHHHHHHHTT-EEEE-SHHHHHHHHHH-TT-EEEEEB----TT-SB--TTTS-B-TTHHHHHHHHHHHHHT-EEEEEE----BS---THHHHHHHHHHHHHHHHHHHTT----EEE--------TT--THHHHHHHHHHHHHH----TT-EEEE--SHHHHGGGEEEEEEEEEEEEEEETTEEEEEEEEES--TTTT-HHHHHS-----EEE-S-GGGS--EEEEEEE-SSS-TT-EEEEEEEEE---TT-EEEES---SSSGGG---GGGPPPPEEEEEEEHHHHHHHHHHHTTTT-HHHHHHHHHH-HHHHHHHT-------/--HHHHHHHHHHHHHHSEEE-TT--HHHHHHHHHHT---SS-EEEEEHHHHHHHHHHHHHH-TTSEEEEEGGG---HHHHHHHHHHT-EEEE-SHHHHHHHHHTT--GGGEEE--SS--HHHHHHHHHTT-EEEE-SHHHHHHHHHH-TT-EEEEEB----TT-SB--TTTS-B-TTHHHHHHHHHHHHHT-EEEEEE----BS---THHHHHHHHHHHHHHHHHHHTT----EEE--------TT--THHHHHHHHHHHHHH----TT-EEEE--SHHHHGGGEEEEEEEEEEEEEEETTEEEEEEEEES--TTTT-HHHHHS-----EEE-S-GGGS--EEEEEEE-SSS-TT-EEEEEEEEE---TT-EEEE----SSSGGG---GGGPPPPEEEEEEEHHHHHHHHHHHTTTT-HHHHHHHHHT-HHHHHHHT-------

InterPro domains:
  IPR000183 Ornithine/DAP/Arg decarboxylase [PR01179] (69-87)
  IPR000183 Ornithine/DAP/Arg decarboxylase [PR01179] (89-101)
  IPR000183 Ornithine/DAP/Arg decarboxylase [PR01179] (191-204)
  IPR000183 Ornithine/DAP/Arg decarboxylase [PR01179] (272-291)
  IPR000183 Ornithine/DAP/Arg decarboxylase [PR01179] (379-392)
  IPR002433 Ornithine decarboxylase [PR01182] (41-65)
  IPR002433 Ornithine decarboxylase [PR01182] (67-94)
  IPR002433 Ornithine decarboxylase [PR01182] (140-162)
  IPR002433 Ornithine decarboxylase [PR01182] (312-325)
  IPR002433 Ornithine decarboxylase [PR01182] (346-356)
  IPR002433 Ornithine decarboxylase [PR01182] (366-379)
  IPR002433 Ornithine decarboxylase [PTHR11482] (36-401)
  IPR009006 Alanine racemase/group IV decarboxylase, C-terminal [G3DSA:2.40.37.10] (39-401)
  IPR009006 Alanine racemase/group IV decarboxylase, C-terminal [SSF50621] (248-404)
  IPR022643 Orn/DAP/Arg decarboxylase 2, C-terminal [PF00278] (301-378)
  IPR022644 Orn/DAP/Arg decarboxylase 2, N-terminal [PF02784] (49-282)
  IPR022653 Orn/DAP/Arg decarboxylase 2, pyridoxal-phosphate binding site [PS00878] (69-87)
  IPR029066 PLP-binding barrel [G3DSA:3.20.20.10] (51-280)
  IPR029066 PLP-binding barrel [SSF51419] (41-284)

Organism: Anopheles stephensi (NCBI:txid30069)